Protein AF-A0A2W4IIS5-F1 (afdb_monomer)

Sequence (798 aa):
WYLTGQTTLTQVLDFQNNLNELTWKLAFPKRFKKGDSFLIKFKAKLVEASQLHYTNIACVTVPGEPGEECDPEDVTPLAEAPKLKIKKYVGRDLQETDQNDTSLQFSVGTTAFFTLEVGQASAPFKTFRIEDQIPSNLEYVDSTDLPNNAFTGVMHFIRGHLITPEYTIKPSLSTTGANPKITWEVVFTKGEFIPGDRFIVKFKAKVKAAGTNTVHLYYPVSGGEGHDEDSAAVTIPTGSTSTGGGGGWSGGGSAYCGDGKQNGAEFCDWGGQYVIPENGQLFKYESGNINTGYVGYTCTKSCTLVKEHQLPACFNTQNGSISIMKGEMLPFYWNIEGMLGARSTAEKIQYLKNSFFLSKMDNTCESKDLGKIDLRTMQCTFAVYGPGKGNSKVVSAFTTDCINVNGWSKPNGDFYPLIQSFVEQNKNGWFGGSVLHHQGGVHNVFDTLDNWSYPTLLPISSKLIIENFGTNSAKLRGKGTTNLSSISIQTFGEYKLSLENIKFRTCVESTDDKGKTTYKLSNETNGYDRVCEVDFTVTDPYIIQKSPYGIGNKTTTNLDIYQLKNGKQFMEEFFPGTIVSPNAYETPKNMKSLFTTFKNKYAKLAKPVKGALKKVPGKSIYLIADRSIDLQALLGNSSKSFTLIATDPKADIIIRGNLPTNAMIMTQGTISFDAQGACNGQASYGKAGQMVKGIFYAGEGFKSFNDQRNNDLFHTERCNYGNLHIKGVAIGDLSSVMNSRRSELYTWFNASSAIGTKKKADIIVNGASVLLEYNPSLWGNLPPGAEEFNKALEVYRK

Mean predicted aligned error: 19.54 Å

Foldseek 3Di:
DDWDDDPFDKDFPDWDCPPLDTDTDIDGPPDDDDPDDTDDDDDDDDDDQPDQKDKDKDWDDDPPDPDIDIDIDIDGDDDDWKDKEKAKAKDQDQPVPPDRALEDEDAAFGKIKMKMKIAQIPFWAQKKKKKWWADPQKAFDDFPPHDCELQHWDKDDDPPDPDDWDKDWDWDWDPPDPTIMIMIMIGIPGGTQGHPMMIMYMGMIGGRAKDKIKMKMWGDTVPDIDIYMYIGIYHYDDDDDDDDDDDDDDDDDDQWQAPQDDAAQALAHDRAKDAQDCQQHRGRPDNQQHDNVLHRWIQHRLRATHHPNAHAAQADLPLKFAEAEQQFKDKDKGFGCVSVFPDDPVVQLVVPLQAEDAADPVQFDDPSFFSHWHLQFKKWKKFKADAAASSPDGLFIDIDRFFPQVAFAALVGDGDDRSPCLVVRQVRGDQGLWPVSVVNFFDRLCPSRPDPPGSGGHSTMWTWMFGSAQAQQTWITTNYIGGIHGSNDQAWAKMKMWRAWIKTWGKHWDQDPVRDITIGTDPIDGRDGGHHMGMHTYHHQWEFEAAPVGRAAEILDDQQSYHDNNGHGLCCLQPNPRHHDNCHQDFPPCVVVLLVVLLVVQVVQWDDDDDQWTDHPPAQEIEGADQEAEPCVPPNLDPAEHEYRYDHLNHEYEYEAEAPHAYHYEHNHEYEYEQVQLFCHDPVPPRASGEYEYHEYHNAAYAYPPQDHNNDRRDDHNGQHGAYEYAAYYHGDCVRQSNRFAFTLIRLVVLPDPNSSNVSSVSNQRRHNYHYYHHPVCVVRPHPPCVSCCVVCVVSND

Solvent-accessible surface area (backbone atoms only — not comparable to full-atom values): 43559 Å² total; per-residue (Å²): 113,57,82,64,75,74,98,56,67,69,44,81,78,47,76,48,75,69,92,86,50,78,49,77,41,75,43,46,86,60,69,82,51,95,89,66,81,79,52,88,47,76,83,88,75,93,85,60,94,86,62,73,71,45,78,51,72,51,72,50,72,56,96,91,56,97,63,71,55,69,52,77,47,75,48,65,75,86,78,71,81,68,47,59,40,53,43,36,27,42,33,81,54,91,79,60,80,84,59,84,34,42,61,45,79,47,60,74,72,40,63,38,27,38,41,39,40,38,29,70,25,73,42,73,38,51,48,39,38,39,40,35,56,48,42,81,35,44,39,88,42,93,29,81,86,42,87,47,11,61,70,68,36,47,78,46,77,57,100,75,68,93,58,87,62,39,70,49,69,49,53,48,76,47,69,91,60,96,44,44,33,42,35,38,41,39,40,41,82,35,63,57,51,38,64,67,26,37,40,38,36,29,41,36,28,33,31,64,46,58,47,67,43,51,37,41,36,38,32,79,39,97,94,52,75,40,73,34,66,31,54,22,32,40,39,53,87,83,82,84,78,88,80,91,83,90,81,91,80,89,80,81,93,63,101,58,55,50,82,14,50,87,75,55,96,54,55,25,16,67,50,33,72,41,67,27,43,87,76,8,43,38,21,72,73,34,89,77,37,40,37,63,92,45,42,68,21,30,29,34,64,71,14,32,50,38,42,98,89,40,50,48,65,28,65,57,46,88,86,29,31,52,47,34,35,64,45,19,46,47,75,47,61,44,50,53,26,56,60,43,32,80,54,52,74,66,56,53,53,50,50,47,66,65,30,40,48,73,59,48,98,86,48,39,51,50,83,95,41,56,69,15,36,28,53,81,52,28,35,31,30,35,34,34,24,40,48,20,54,85,64,70,36,76,57,40,70,53,75,44,67,40,43,62,83,83,26,28,18,42,96,86,74,48,73,50,60,61,87,85,32,26,62,54,33,63,74,64,38,49,68,29,66,21,65,60,46,83,63,80,47,63,52,72,69,52,62,70,48,67,60,76,93,50,70,57,41,33,46,60,42,35,72,35,32,32,36,28,33,48,26,71,75,17,26,40,39,33,71,55,79,44,78,45,71,62,30,64,60,87,66,32,34,34,31,37,42,30,41,44,34,38,31,30,26,30,26,36,84,39,71,47,102,83,75,45,84,43,41,29,57,47,72,83,37,86,66,40,65,57,60,23,27,45,68,34,34,40,35,65,62,28,43,35,33,34,30,90,90,40,69,46,44,29,26,62,48,81,55,67,49,21,19,35,50,72,48,49,37,45,43,66,76,61,44,67,92,59,60,73,32,73,72,42,68,71,60,62,92,58,49,72,56,52,51,50,55,53,49,59,56,50,61,76,59,36,42,82,76,57,87,64,33,24,35,28,79,100,48,53,34,36,39,32,57,53,52,69,38,53,48,53,84,72,62,49,92,54,86,60,50,25,20,42,37,43,65,33,66,68,12,33,37,38,44,64,55,64,37,90,37,32,30,29,41,37,28,46,13,35,38,32,39,41,31,63,82,17,50,60,28,44,89,92,75,44,80,38,12,27,41,36,29,28,40,39,37,16,63,69,11,35,38,54,43,68,58,67,67,49,70,56,65,60,82,53,73,68,61,72,19,36,19,39,35,37,38,37,48,76,41,32,49,49,66,54,30,25,74,56,24,34,26,34,43,57,38,49,74,78,32,74,56,95,72,10,58,61,49,41,42,50,32,55,52,67,19,20,5,27,23,36,29,59,37,72,69,44,75,78,47,59,23,60,70,51,74,82,41,48,80,74,48,46,78,69,67,89

Nearest PDB structures (foldseek):
  7wwo-assembly1_A  TM=5.885E-01  e=6.258E-06  Thermus thermophilus HB8
  9deq-assembly1_A  TM=5.175E-01  e=1.399E-06  Homo sapiens
  8xen-assembly1_A  TM=4.832E-01  e=1.218E-05  Homo sapiens
  3frp-assembly1_G  TM=3.458E-01  e=1.796E-05  Naja kaouthia
  6avq-assembly1_A  TM=2.513E-01  e=1.287E-05  Homo sapiens

Structure (mmCIF, N/CA/C/O backbone):
data_AF-A0A2W4IIS5-F1
#
_entry.id   AF-A0A2W4IIS5-F1
#
loop_
_atom_site.group_PDB
_atom_site.id
_atom_site.type_symbol
_atom_site.label_atom_id
_atom_site.label_alt_id
_atom_site.label_comp_id
_atom_site.label_asym_id
_atom_site.label_entity_id
_atom_site.label_seq_id
_atom_site.pdbx_PDB_ins_code
_atom_site.Cartn_x
_atom_site.Cartn_y
_atom_site.Cartn_z
_atom_site.occupancy
_atom_site.B_iso_or_equiv
_atom_site.auth_seq_id
_atom_site.auth_comp_id
_atom_site.auth_asym_id
_atom_site.auth_atom_id
_atom_site.pdbx_PDB_model_num
ATOM 1 N N . TRP A 1 1 ? -4.524 6.169 -32.222 1.00 40.12 1 TRP A N 1
ATOM 2 C CA . TRP A 1 1 ? -5.432 6.156 -33.387 1.00 40.12 1 TRP A CA 1
ATOM 3 C C . TRP A 1 1 ? -5.848 4.714 -33.642 1.00 40.12 1 TRP A C 1
ATOM 5 O O . TRP A 1 1 ? -5.139 3.823 -33.193 1.00 40.12 1 TRP A O 1
ATOM 15 N N . TYR A 1 2 ? -6.977 4.479 -34.310 1.00 32.44 2 TYR A N 1
ATOM 16 C CA . TYR A 1 2 ? -7.392 3.139 -34.749 1.00 32.44 2 TYR A CA 1
ATOM 17 C C . TYR A 1 2 ? -7.889 3.227 -36.195 1.00 32.44 2 TYR A C 1
ATOM 19 O O . TYR A 1 2 ? -8.758 4.046 -36.494 1.00 32.44 2 TYR A O 1
ATOM 27 N N . LEU A 1 3 ? -7.356 2.382 -37.080 1.00 34.47 3 LEU A N 1
ATOM 28 C CA . LEU A 1 3 ? -7.945 2.145 -38.399 1.00 34.47 3 LEU A CA 1
ATOM 29 C C . LEU A 1 3 ? -9.190 1.274 -38.196 1.00 34.47 3 LEU A C 1
ATOM 31 O O . LEU A 1 3 ? -9.091 0.181 -37.644 1.00 34.47 3 LEU A O 1
ATOM 35 N N . THR A 1 4 ? -10.362 1.766 -38.597 1.00 36.75 4 THR A N 1
ATOM 36 C CA . THR A 1 4 ? -11.636 1.038 -38.473 1.00 36.75 4 THR A CA 1
ATOM 37 C C . THR A 1 4 ? -12.438 1.187 -39.760 1.00 36.75 4 THR A C 1
ATOM 39 O O . THR A 1 4 ? -12.596 2.299 -40.252 1.00 36.75 4 THR A O 1
ATOM 42 N N . GLY A 1 5 ? -12.923 0.061 -40.293 1.00 40.53 5 GLY A N 1
ATOM 43 C CA . GLY A 1 5 ? -13.538 -0.025 -41.621 1.00 40.53 5 GLY A CA 1
ATOM 44 C C . GLY A 1 5 ? -12.506 -0.280 -42.722 1.00 40.53 5 GLY A C 1
ATOM 45 O O . GLY A 1 5 ? -11.930 0.657 -43.263 1.00 40.53 5 GLY A O 1
ATOM 46 N N . GLN A 1 6 ? -12.270 -1.553 -43.056 1.00 44.41 6 GLN A N 1
ATOM 47 C CA . GLN A 1 6 ? -11.477 -1.957 -44.222 1.00 44.41 6 GLN A CA 1
ATOM 48 C C . GLN A 1 6 ? -12.122 -3.154 -44.923 1.00 44.41 6 GLN A C 1
ATOM 50 O O . GLN A 1 6 ? -12.271 -4.224 -44.337 1.00 44.41 6 GLN A O 1
ATOM 55 N N . THR A 1 7 ? -12.453 -2.975 -46.199 1.00 46.06 7 THR A N 1
ATOM 56 C CA . THR A 1 7 ? -12.771 -4.048 -47.157 1.00 46.06 7 THR A CA 1
ATOM 57 C C . THR A 1 7 ? -11.513 -4.572 -47.867 1.00 46.06 7 THR A C 1
ATOM 59 O O . THR A 1 7 ? -11.538 -5.646 -48.469 1.00 46.06 7 THR A O 1
ATOM 62 N N . THR A 1 8 ? -10.388 -3.854 -47.765 1.00 52.88 8 THR A N 1
ATOM 63 C CA . THR A 1 8 ? -9.091 -4.187 -48.369 1.00 52.88 8 THR A CA 1
ATOM 64 C C . THR A 1 8 ? -7.966 -4.189 -47.330 1.00 52.88 8 THR A C 1
ATOM 66 O O . THR A 1 8 ? -7.874 -3.314 -46.473 1.00 52.88 8 THR A O 1
ATOM 69 N N . LEU A 1 9 ? -7.076 -5.185 -47.420 1.00 59.78 9 LEU A N 1
ATOM 70 C CA . LEU A 1 9 ? -5.855 -5.277 -46.608 1.00 59.78 9 LEU A CA 1
ATOM 71 C C . LEU A 1 9 ? -4.972 -4.041 -46.837 1.00 59.78 9 LEU A C 1
ATOM 73 O O . LEU A 1 9 ? -4.338 -3.937 -47.888 1.00 59.78 9 LEU A O 1
ATOM 77 N N . THR A 1 10 ? -4.902 -3.150 -45.848 1.00 65.25 10 THR A N 1
ATOM 78 C CA . THR A 1 10 ? -3.981 -2.003 -45.833 1.00 65.25 10 THR A CA 1
ATOM 79 C C . THR A 1 10 ? -2.782 -2.300 -44.936 1.00 65.25 10 THR A C 1
ATOM 81 O O . THR A 1 10 ? -2.924 -2.897 -43.870 1.00 65.25 10 THR A O 1
ATOM 84 N N . GLN A 1 11 ? -1.596 -1.859 -45.345 1.00 70.38 11 GLN A N 1
ATOM 85 C CA . GLN A 1 11 ? -0.372 -1.922 -44.549 1.00 70.38 11 GLN A CA 1
ATOM 86 C C . GLN A 1 11 ? 0.134 -0.506 -44.271 1.00 70.38 11 GLN A C 1
ATOM 88 O O . GLN A 1 11 ? 0.274 0.297 -45.190 1.00 70.38 11 GLN A O 1
ATOM 93 N N . VAL A 1 12 ? 0.435 -0.204 -43.008 1.00 73.25 12 VAL A N 1
ATOM 94 C CA . VAL A 1 12 ? 1.180 1.008 -42.642 1.00 73.25 12 VAL A CA 1
ATOM 95 C C . VAL A 1 12 ? 2.664 0.703 -42.843 1.00 73.25 12 VAL A C 1
ATOM 97 O O . VAL A 1 12 ? 3.189 -0.210 -42.209 1.00 73.25 12 VAL A O 1
ATOM 100 N N . LEU A 1 13 ? 3.315 1.421 -43.759 1.00 74.38 13 LEU A N 1
ATOM 101 C CA . LEU A 1 13 ? 4.741 1.273 -44.065 1.00 74.38 13 LEU A CA 1
ATOM 102 C C . LEU A 1 13 ? 5.621 2.130 -43.153 1.00 74.38 13 LEU A C 1
ATOM 104 O O . LEU A 1 13 ? 6.707 1.698 -42.778 1.00 74.38 13 LEU A O 1
ATOM 108 N N . ASP A 1 14 ? 5.164 3.341 -42.840 1.00 74.06 14 ASP A N 1
ATOM 109 C CA . ASP A 1 14 ? 5.846 4.294 -41.965 1.00 74.06 14 ASP A CA 1
ATOM 110 C C . ASP A 1 14 ? 4.818 5.214 -41.285 1.00 74.06 14 ASP A C 1
ATOM 112 O O . ASP A 1 14 ? 3.720 5.431 -41.810 1.00 74.06 14 ASP A O 1
ATOM 116 N N . PHE A 1 15 ? 5.176 5.745 -40.119 1.00 75.38 15 PHE A N 1
ATOM 117 C CA . PHE A 1 15 ? 4.402 6.751 -39.397 1.00 75.38 15 PHE A CA 1
ATOM 118 C C . PHE A 1 15 ? 5.350 7.708 -38.677 1.00 75.38 15 PHE A C 1
ATOM 120 O O . PHE A 1 15 ? 6.118 7.291 -37.807 1.00 75.38 15 PHE A O 1
ATOM 127 N N . GLN A 1 16 ? 5.249 8.991 -39.012 1.00 74.81 16 GLN A N 1
ATOM 128 C CA . GLN A 1 16 ? 6.060 10.059 -38.439 1.00 74.81 16 GLN A CA 1
ATOM 129 C C . GLN A 1 16 ? 5.169 10.988 -37.609 1.00 74.81 16 GLN A C 1
ATOM 131 O O . GLN A 1 16 ? 4.013 11.237 -37.950 1.00 74.81 16 GLN A O 1
ATOM 136 N N . ASN A 1 17 ? 5.697 11.457 -36.480 1.00 74.69 17 ASN A N 1
ATOM 137 C CA . ASN A 1 17 ? 5.006 12.352 -35.558 1.00 74.69 17 ASN A CA 1
ATOM 138 C C . ASN A 1 17 ? 5.979 13.448 -35.129 1.00 74.69 17 ASN A C 1
ATOM 140 O O . ASN A 1 17 ? 6.853 13.212 -34.292 1.00 74.69 17 ASN A O 1
ATOM 144 N N . ASN A 1 18 ? 5.792 14.635 -35.696 1.00 64.25 18 ASN A N 1
ATOM 145 C CA . ASN A 1 18 ? 6.651 15.798 -35.511 1.00 64.25 18 ASN A CA 1
ATOM 146 C C . ASN A 1 18 ? 5.973 16.870 -34.638 1.00 64.25 18 ASN A C 1
ATOM 148 O O . ASN A 1 18 ? 6.125 18.058 -34.903 1.00 64.25 18 ASN A O 1
ATOM 152 N N . LEU A 1 19 ? 5.222 16.452 -33.604 1.00 55.53 19 LEU A N 1
ATOM 153 C CA . LEU A 1 19 ? 4.435 17.269 -32.651 1.00 55.53 19 LEU A CA 1
ATOM 154 C C . LEU A 1 19 ? 3.278 18.079 -33.266 1.00 55.53 19 LEU A C 1
ATOM 156 O O . LEU A 1 19 ? 2.166 18.013 -32.749 1.00 55.53 19 LEU A O 1
ATOM 160 N N . ASN A 1 20 ? 3.538 18.792 -34.362 1.00 62.25 20 ASN A N 1
ATOM 161 C CA . ASN A 1 20 ? 2.592 19.628 -35.100 1.00 62.25 20 ASN A CA 1
ATOM 162 C C . ASN A 1 20 ? 2.124 18.971 -36.415 1.00 62.25 20 ASN A C 1
ATOM 164 O O . ASN A 1 20 ? 1.151 19.421 -37.006 1.00 62.25 20 ASN A O 1
ATOM 168 N N . GLU A 1 21 ? 2.806 17.915 -36.871 1.00 73.75 21 GLU A N 1
ATOM 169 C CA . GLU A 1 21 ? 2.504 17.191 -38.112 1.00 73.75 21 GLU A CA 1
ATOM 170 C C . GLU A 1 21 ? 2.488 15.675 -37.856 1.00 73.75 21 GLU A C 1
ATOM 172 O O . GLU A 1 21 ? 3.334 15.148 -37.123 1.00 73.75 21 GLU A O 1
ATOM 177 N N . LEU A 1 22 ? 1.527 14.976 -38.467 1.00 77.50 22 LEU A N 1
ATOM 178 C CA . LEU A 1 22 ? 1.389 13.520 -38.432 1.00 77.50 22 LEU A CA 1
ATOM 179 C C . LEU A 1 22 ? 1.373 12.974 -39.864 1.00 77.50 22 LEU A C 1
ATOM 181 O O . LEU A 1 22 ? 0.419 13.205 -40.603 1.00 77.50 22 LEU A O 1
ATOM 185 N N . THR A 1 23 ? 2.395 12.208 -40.236 1.00 79.50 23 THR A N 1
ATOM 186 C CA . THR A 1 23 ? 2.572 11.708 -41.606 1.00 79.50 23 THR A CA 1
ATOM 187 C C . THR A 1 23 ? 2.396 10.188 -41.631 1.00 79.50 23 THR A C 1
ATOM 189 O O . THR A 1 23 ? 3.107 9.463 -40.931 1.00 79.50 23 THR A O 1
ATOM 192 N N . TRP A 1 24 ? 1.474 9.670 -42.450 1.00 80.00 24 TRP A N 1
ATOM 193 C CA . TRP A 1 24 ? 1.266 8.227 -42.643 1.00 80.00 24 TRP A CA 1
ATOM 194 C C . TRP A 1 24 ? 1.700 7.795 -44.041 1.00 80.00 24 TRP A C 1
ATOM 196 O O . TRP A 1 24 ? 1.183 8.292 -45.037 1.00 80.00 24 TRP A O 1
ATOM 206 N N . LYS A 1 25 ? 2.573 6.788 -44.129 1.00 82.75 25 LYS A N 1
ATOM 207 C CA . LYS A 1 25 ? 2.899 6.131 -45.399 1.00 82.75 25 LYS A CA 1
ATOM 208 C C . LYS A 1 25 ? 2.164 4.802 -45.483 1.00 82.75 25 LYS A C 1
ATOM 210 O O . LYS A 1 25 ? 2.445 3.889 -44.708 1.00 82.75 25 LYS A O 1
ATOM 215 N N . LEU A 1 26 ? 1.227 4.686 -46.419 1.00 79.56 26 LEU A N 1
ATOM 216 C CA . LEU A 1 26 ? 0.367 3.512 -46.570 1.00 79.56 26 LEU A CA 1
ATOM 217 C C . LEU A 1 26 ? 0.708 2.718 -47.836 1.00 79.56 26 LEU A C 1
ATOM 219 O O . LEU A 1 26 ? 1.145 3.271 -48.842 1.00 79.56 26 LEU A O 1
ATOM 223 N N . ALA A 1 27 ? 0.471 1.410 -47.786 1.00 78.81 27 ALA A N 1
ATOM 224 C CA . ALA A 1 27 ? 0.453 0.526 -48.940 1.00 78.81 27 ALA A CA 1
ATOM 225 C C . ALA A 1 27 ? -0.847 -0.276 -48.979 1.00 78.81 27 ALA A C 1
ATOM 227 O O . ALA A 1 27 ? -1.359 -0.721 -47.950 1.00 78.81 27 ALA A O 1
ATOM 228 N N . PHE A 1 28 ? -1.323 -0.538 -50.195 1.00 78.06 28 PHE A N 1
ATOM 229 C CA . PHE A 1 28 ? -2.549 -1.289 -50.456 1.00 78.06 28 PHE A CA 1
ATOM 230 C C . PHE A 1 28 ? -2.233 -2.527 -51.321 1.00 78.06 28 PHE A C 1
ATOM 232 O O . PHE A 1 28 ? -2.460 -2.501 -52.532 1.00 78.06 28 PHE A O 1
ATOM 239 N N . PRO A 1 29 ? -1.679 -3.618 -50.739 1.00 66.69 29 PRO A N 1
ATOM 240 C CA . PRO A 1 29 ? -1.268 -4.819 -51.481 1.00 66.69 29 PRO A CA 1
ATOM 241 C C . PRO A 1 29 ? -2.352 -5.417 -52.387 1.00 66.69 29 PRO A C 1
ATOM 243 O O . PRO A 1 29 ? -2.056 -5.923 -53.469 1.00 66.69 29 PRO A O 1
ATOM 246 N N . LYS A 1 30 ? -3.622 -5.334 -51.972 1.00 64.44 30 LYS A N 1
ATOM 247 C CA . LYS A 1 30 ? -4.780 -5.599 -52.833 1.00 64.44 30 LYS A CA 1
ATOM 248 C C . LYS A 1 30 ? -5.290 -4.262 -53.379 1.00 64.44 30 LYS A C 1
ATOM 250 O O . LYS A 1 30 ? -6.182 -3.689 -52.768 1.00 64.44 30 LYS A O 1
ATOM 255 N N . ARG A 1 31 ? -4.670 -3.795 -54.478 1.00 63.78 31 ARG A N 1
ATOM 256 C CA . ARG A 1 31 ? -4.918 -2.532 -55.220 1.00 63.78 31 ARG A CA 1
ATOM 257 C C . ARG A 1 31 ? -6.156 -1.743 -54.762 1.00 63.78 31 ARG A C 1
ATOM 259 O O . ARG A 1 31 ? -7.275 -2.183 -55.017 1.00 63.78 31 ARG A O 1
ATOM 266 N N . PHE A 1 32 ? -5.928 -0.556 -54.203 1.00 67.62 32 PHE A N 1
ATOM 267 C CA . PHE A 1 32 ? -6.968 0.443 -53.943 1.00 67.62 32 PHE A CA 1
ATOM 268 C C . PHE A 1 32 ? -7.587 0.902 -55.276 1.00 67.62 32 PHE A C 1
ATOM 270 O O . PHE A 1 32 ? -6.854 1.239 -56.209 1.00 67.62 32 PHE A O 1
ATOM 277 N N . LYS A 1 33 ? -8.913 0.835 -55.411 1.00 68.56 33 LYS A N 1
ATOM 278 C CA . LYS A 1 33 ? -9.642 1.130 -56.654 1.00 68.56 33 LYS A CA 1
ATOM 279 C C . LYS A 1 33 ? -10.317 2.497 -56.597 1.00 68.56 33 LYS A C 1
ATOM 281 O O . LYS A 1 33 ? -10.606 3.030 -55.532 1.00 68.56 33 LYS A O 1
ATOM 286 N N . LYS A 1 34 ? -10.649 3.042 -57.771 1.00 62.66 34 LYS A N 1
ATOM 287 C CA . LYS A 1 34 ? -11.482 4.245 -57.883 1.00 62.66 34 LYS A CA 1
ATOM 288 C C . LYS A 1 34 ? -12.842 4.000 -57.215 1.00 62.66 34 LYS A C 1
ATOM 290 O O . LYS A 1 34 ? -13.576 3.116 -57.650 1.00 62.66 34 LYS A O 1
ATOM 295 N N . GLY A 1 35 ? -13.158 4.795 -56.193 1.00 60.06 35 GLY A N 1
ATOM 296 C CA . GLY A 1 35 ? -14.368 4.663 -55.375 1.00 60.06 35 GLY A CA 1
ATOM 297 C C . GLY A 1 35 ? -14.172 3.919 -54.048 1.00 60.06 35 GLY A C 1
ATOM 298 O O . GLY A 1 35 ? -15.076 3.959 -53.217 1.00 60.06 35 GLY A O 1
ATOM 299 N N . ASP A 1 36 ? -13.013 3.293 -53.811 1.00 65.06 36 ASP A N 1
ATOM 300 C CA . ASP A 1 36 ? -12.654 2.822 -52.471 1.00 65.06 36 ASP A CA 1
ATOM 301 C C . ASP A 1 36 ? -12.340 4.030 -51.567 1.00 65.06 36 ASP A C 1
ATOM 303 O O . ASP A 1 36 ? -11.813 5.048 -52.019 1.00 65.06 36 ASP A O 1
ATOM 307 N N . SER A 1 37 ? -12.631 3.909 -50.271 1.00 66.38 37 SER A N 1
ATOM 308 C CA . SER A 1 37 ? -12.287 4.901 -49.248 1.00 66.38 37 SER A CA 1
ATOM 309 C C . SER A 1 37 ? -11.568 4.238 -48.071 1.00 66.38 37 SER A C 1
ATOM 311 O O . SER A 1 37 ? -11.750 3.051 -47.791 1.00 66.38 37 SER A O 1
ATOM 313 N N . PHE A 1 38 ? -10.721 4.999 -47.376 1.00 66.25 38 PHE A N 1
ATOM 314 C CA . PHE A 1 38 ? -10.098 4.586 -46.118 1.00 66.25 38 PHE A CA 1
ATOM 315 C C . PHE A 1 38 ? -10.259 5.699 -45.080 1.00 66.25 38 PHE A C 1
ATOM 317 O O . PHE A 1 38 ? -10.360 6.871 -45.430 1.00 66.25 38 PHE A O 1
ATOM 324 N N . LEU A 1 39 ? -10.297 5.333 -43.796 1.00 66.19 39 LEU A N 1
ATOM 325 C CA . LEU A 1 39 ? -10.600 6.266 -42.711 1.00 66.19 39 LEU A CA 1
ATOM 326 C C . LEU A 1 39 ? -9.538 6.209 -41.609 1.00 66.19 39 LEU A C 1
ATOM 328 O O . LEU A 1 39 ? -9.364 5.182 -40.946 1.00 66.19 39 LEU A O 1
ATOM 332 N N . ILE A 1 40 ? -8.861 7.335 -41.378 1.00 67.44 40 ILE A N 1
ATOM 333 C CA . ILE A 1 40 ? -7.927 7.524 -40.262 1.00 67.44 40 ILE A CA 1
ATOM 334 C C . ILE A 1 40 ? -8.656 8.261 -39.135 1.00 67.44 40 ILE A C 1
ATOM 336 O O . ILE A 1 40 ? -9.170 9.356 -39.329 1.00 67.44 40 ILE A O 1
ATOM 340 N N . LYS A 1 41 ? -8.685 7.674 -37.930 1.00 64.88 41 LYS A N 1
ATOM 341 C CA . LYS A 1 41 ? -9.219 8.320 -36.718 1.00 64.88 41 LYS A CA 1
ATOM 342 C C . LYS A 1 41 ? -8.117 8.536 -35.687 1.00 64.88 41 LYS A C 1
ATOM 344 O O . LYS A 1 41 ? -7.657 7.578 -35.051 1.00 64.88 41 LYS A O 1
ATOM 349 N N . PHE A 1 42 ? -7.730 9.790 -35.476 1.00 64.19 42 PHE A N 1
ATOM 350 C CA . PHE A 1 42 ? -6.848 10.209 -34.386 1.00 64.19 42 PHE A CA 1
ATOM 351 C C . PHE A 1 42 ? -7.601 11.063 -33.353 1.00 64.19 42 PHE A C 1
ATOM 353 O O . PHE A 1 42 ? -8.770 11.392 -33.531 1.00 64.19 42 PHE A O 1
ATOM 360 N N . LYS A 1 43 ? -6.954 11.335 -32.217 1.00 62.78 43 LYS A N 1
ATOM 361 C CA . LYS A 1 43 ? -7.454 12.241 -31.177 1.00 62.78 43 LYS A CA 1
ATOM 362 C C . LYS A 1 43 ? -6.355 13.253 -30.890 1.00 62.78 43 LYS A C 1
ATOM 364 O O . LYS A 1 43 ? -5.267 12.840 -30.496 1.00 62.78 43 LYS A O 1
ATOM 369 N N . ALA A 1 44 ? -6.654 14.532 -31.070 1.00 62.88 44 ALA A N 1
ATOM 370 C CA . ALA A 1 44 ? -5.845 15.639 -30.577 1.00 62.88 44 ALA A CA 1
ATOM 371 C C . ALA A 1 44 ? -6.471 16.199 -29.288 1.00 62.88 44 ALA A C 1
ATOM 373 O O . ALA A 1 44 ? -7.646 15.955 -29.001 1.00 62.88 44 ALA A O 1
ATOM 374 N N . LYS A 1 45 ? -5.685 16.934 -28.500 1.00 61.94 45 LYS A N 1
ATOM 375 C CA . LYS A 1 45 ? -6.167 17.709 -27.351 1.00 61.94 45 LYS A CA 1
ATOM 376 C C . LYS A 1 45 ? -5.838 19.174 -27.621 1.00 61.94 45 LYS A C 1
ATOM 378 O O . LYS A 1 45 ? -4.697 19.463 -27.963 1.00 61.94 45 LYS A O 1
ATOM 383 N N . LEU A 1 46 ? -6.801 20.072 -27.428 1.00 58.38 46 LEU A N 1
ATOM 384 C CA . LEU A 1 46 ? -6.537 21.511 -27.439 1.00 58.38 46 LEU A CA 1
ATOM 385 C C . LEU A 1 46 ? -5.603 21.860 -26.268 1.00 58.38 46 LEU A C 1
ATOM 387 O O . LEU A 1 46 ? -5.815 21.399 -25.139 1.00 58.38 46 LEU A O 1
ATOM 391 N N . VAL A 1 47 ? -4.549 22.622 -26.554 1.00 56.16 47 VAL A N 1
ATOM 392 C CA . VAL A 1 47 ? -3.489 22.966 -25.589 1.00 56.16 47 VAL A CA 1
ATOM 393 C C . VAL A 1 47 ? -3.432 24.455 -25.246 1.00 56.16 47 VAL A C 1
ATOM 395 O O . VAL A 1 47 ? -2.836 24.792 -24.228 1.00 56.16 47 VAL A O 1
ATOM 398 N N . GLU A 1 48 ? -4.089 25.325 -26.020 1.00 55.00 48 GLU A N 1
ATOM 399 C CA . GLU A 1 48 ? -4.030 26.781 -25.853 1.00 55.00 48 GLU A CA 1
ATOM 400 C C . GLU A 1 48 ? -5.436 27.405 -25.740 1.00 55.00 48 GLU A C 1
ATOM 402 O O . GLU A 1 48 ? -6.116 27.686 -26.727 1.00 55.00 48 GLU A O 1
ATOM 407 N N . ALA A 1 49 ? -5.908 27.629 -24.512 1.00 46.81 49 ALA A N 1
ATOM 408 C CA . ALA A 1 49 ? -7.278 28.096 -24.261 1.00 46.81 49 ALA A CA 1
ATOM 409 C C . ALA A 1 49 ? -7.601 29.501 -24.825 1.00 46.81 49 ALA A C 1
ATOM 411 O O . ALA A 1 49 ? -8.772 29.858 -24.913 1.00 46.81 49 ALA A O 1
ATOM 412 N N . SER A 1 50 ? -6.589 30.286 -25.210 1.00 44.50 50 SER A N 1
ATOM 413 C CA . SER A 1 50 ? -6.712 31.623 -25.809 1.00 44.50 50 SER A CA 1
ATOM 414 C C . SER A 1 50 ? -7.123 31.626 -27.287 1.00 44.50 50 SER A C 1
ATOM 416 O O . SER A 1 50 ? -7.558 32.663 -27.788 1.00 44.50 50 SER A O 1
ATOM 418 N N . GLN A 1 51 ? -6.980 30.507 -28.003 1.00 48.56 51 GLN A N 1
ATOM 419 C CA . GLN A 1 51 ? -7.201 30.457 -29.448 1.00 48.56 51 GLN A CA 1
ATOM 420 C C . GLN A 1 51 ? -8.656 30.081 -29.793 1.00 48.56 51 GLN A C 1
ATOM 422 O O . GLN A 1 51 ? -9.140 29.014 -29.420 1.00 48.56 51 GLN A O 1
ATOM 427 N N . LEU A 1 52 ? -9.351 30.963 -30.525 1.00 47.88 52 LEU A N 1
ATOM 428 C CA . LEU A 1 52 ? -10.779 30.813 -30.866 1.00 47.88 52 LEU A CA 1
ATOM 429 C C . LEU A 1 52 ? -11.052 29.842 -32.029 1.00 47.88 52 LEU A C 1
ATOM 431 O O . LEU A 1 52 ? -12.119 29.232 -32.071 1.00 47.88 52 LEU A O 1
ATOM 435 N N . HIS A 1 53 ? -10.098 29.683 -32.951 1.00 55.53 53 HIS A N 1
ATOM 436 C CA . HIS A 1 53 ? -10.218 28.819 -34.129 1.00 55.53 53 HIS A CA 1
ATOM 437 C C . HIS A 1 53 ? -8.957 27.979 -34.318 1.00 55.53 53 HIS A C 1
ATOM 439 O O . HIS A 1 53 ? -7.842 28.502 -34.258 1.00 55.53 53 HIS A O 1
ATOM 445 N N . TYR A 1 54 ? -9.145 26.686 -34.575 1.00 64.88 54 TYR A N 1
ATOM 446 C CA . TYR A 1 54 ? -8.076 25.726 -34.817 1.00 64.88 54 TYR A CA 1
ATOM 447 C C . TYR A 1 54 ? -8.267 25.060 -36.178 1.00 64.88 54 TYR A C 1
ATOM 449 O O . TYR A 1 54 ? -9.118 24.185 -36.316 1.00 64.88 54 TYR A O 1
ATOM 457 N N . THR A 1 55 ? -7.450 25.421 -37.162 1.00 70.75 55 THR A N 1
ATOM 458 C CA . THR A 1 55 ? -7.446 24.748 -38.465 1.00 70.75 55 THR A CA 1
ATOM 459 C C . THR A 1 55 ? -6.634 23.458 -38.380 1.00 70.75 55 THR A C 1
ATOM 461 O O . THR A 1 55 ? -5.457 23.485 -38.017 1.00 70.75 55 THR A O 1
ATOM 464 N N . ASN A 1 56 ? -7.237 22.323 -38.733 1.00 75.31 56 ASN A N 1
ATOM 465 C CA . ASN A 1 56 ? -6.526 21.063 -38.931 1.00 75.31 56 ASN A CA 1
ATOM 466 C C . ASN A 1 56 ? -6.560 20.699 -40.418 1.00 75.31 56 ASN A C 1
ATOM 468 O O . ASN A 1 56 ? -7.618 20.376 -40.955 1.00 75.31 56 ASN A O 1
ATOM 472 N N . ILE A 1 57 ? -5.394 20.678 -41.060 1.00 77.88 57 ILE A N 1
ATOM 473 C CA . ILE A 1 57 ? -5.264 20.355 -42.484 1.00 77.88 57 ILE A CA 1
ATOM 474 C C . ILE A 1 57 ? -4.913 18.874 -42.641 1.00 77.88 57 ILE A C 1
ATOM 476 O O . ILE A 1 57 ? -4.001 18.375 -41.979 1.00 77.88 57 ILE A O 1
ATOM 480 N N . ALA A 1 58 ? -5.632 18.168 -43.512 1.00 79.38 58 ALA A N 1
ATOM 481 C CA . ALA A 1 58 ? -5.291 16.814 -43.935 1.00 79.38 58 ALA A CA 1
ATOM 482 C C . ALA A 1 58 ? -4.865 16.832 -45.406 1.00 79.38 58 ALA A C 1
ATOM 484 O O . ALA A 1 58 ? -5.622 17.293 -46.254 1.00 79.38 58 ALA A O 1
ATOM 485 N N . CYS A 1 59 ? -3.674 16.316 -45.710 1.00 79.75 59 CYS A N 1
ATOM 486 C CA . CYS A 1 59 ? -3.137 16.279 -47.070 1.00 79.75 59 CYS A CA 1
ATOM 487 C C . CYS A 1 59 ? -2.848 14.847 -47.536 1.00 79.75 59 CYS A C 1
ATOM 489 O O . CYS A 1 59 ? -2.525 13.964 -46.734 1.00 79.75 59 CYS A O 1
ATOM 491 N N . VAL A 1 60 ? -2.956 14.616 -48.845 1.00 80.50 60 VAL A N 1
ATOM 492 C CA . VAL A 1 60 ? -2.653 13.343 -49.506 1.00 80.50 60 VAL A CA 1
ATOM 493 C C . VAL A 1 60 ? -1.699 13.582 -50.675 1.00 80.50 60 VAL A C 1
ATOM 495 O O . VAL A 1 60 ? -1.963 14.384 -51.569 1.00 80.50 60 VAL A O 1
ATOM 498 N N . THR A 1 61 ? -0.603 12.822 -50.700 1.00 80.94 61 THR A N 1
ATOM 499 C CA . THR A 1 61 ? 0.342 12.767 -51.824 1.00 80.94 61 THR A CA 1
ATOM 500 C C . THR A 1 61 ? 0.346 11.361 -52.419 1.00 80.94 61 THR A C 1
ATOM 502 O O . THR A 1 61 ? 0.615 10.384 -51.712 1.00 80.94 61 THR A O 1
ATOM 505 N N . VAL A 1 62 ? 0.094 11.235 -53.724 1.00 76.31 62 VAL A N 1
ATOM 506 C CA . VAL A 1 62 ? 0.155 9.951 -54.442 1.00 76.31 62 VAL A CA 1
ATOM 507 C C . VAL A 1 62 ? 1.511 9.827 -55.153 1.00 76.31 62 VAL A C 1
ATOM 509 O O . VAL A 1 62 ? 1.827 10.653 -56.009 1.00 76.31 62 VAL A O 1
ATOM 512 N N . PRO A 1 63 ? 2.349 8.814 -54.844 1.00 70.69 63 PRO A N 1
ATOM 513 C CA . PRO A 1 63 ? 3.662 8.677 -55.473 1.00 70.69 63 PRO A CA 1
ATOM 514 C C . PRO A 1 63 ? 3.572 8.506 -56.996 1.00 70.69 63 PRO A C 1
ATOM 516 O O . PRO A 1 63 ? 3.148 7.460 -57.484 1.00 70.69 63 PRO A O 1
ATOM 519 N N . GLY A 1 64 ? 4.034 9.517 -57.734 1.00 67.25 64 GLY A N 1
ATOM 520 C CA . GLY A 1 64 ? 4.043 9.539 -59.200 1.00 67.25 64 GLY A CA 1
ATOM 521 C C . GLY A 1 64 ? 3.037 10.503 -59.833 1.00 67.25 64 GLY A C 1
ATOM 522 O O . GLY A 1 64 ? 3.125 10.721 -61.039 1.00 67.25 64 GLY A O 1
ATOM 523 N N . GLU A 1 65 ? 2.142 11.114 -59.052 1.00 69.19 65 GLU A N 1
ATOM 524 C CA . GLU A 1 65 ? 1.261 12.187 -59.528 1.00 69.19 65 GLU A CA 1
ATOM 525 C C . GLU A 1 65 ? 1.800 13.571 -59.107 1.00 69.19 65 GLU A C 1
ATOM 527 O O . GLU A 1 65 ? 2.390 13.703 -58.030 1.00 69.19 65 GLU A O 1
ATOM 532 N N . PRO A 1 66 ? 1.672 14.609 -59.957 1.00 52.75 66 PRO A N 1
ATOM 533 C CA . PRO A 1 66 ? 2.188 15.940 -59.663 1.00 52.75 66 PRO A CA 1
ATOM 534 C C . PRO A 1 66 ? 1.198 16.746 -58.812 1.00 52.75 66 PRO A C 1
ATOM 536 O O . PRO A 1 66 ? 0.325 17.426 -59.344 1.00 52.75 66 PRO A O 1
ATOM 539 N N . GLY A 1 67 ? 1.368 16.712 -57.492 1.00 62.09 67 GLY A N 1
ATOM 540 C CA . GLY A 1 67 ? 0.627 17.575 -56.574 1.00 62.09 67 GLY A CA 1
ATOM 541 C C . GLY A 1 67 ? 0.480 17.000 -55.170 1.00 62.09 67 GLY A C 1
ATOM 542 O O . GLY A 1 67 ? 0.777 15.833 -54.912 1.00 62.09 67 GLY A O 1
ATOM 543 N N . GLU A 1 68 ? -0.001 17.849 -54.273 1.00 76.25 68 GLU A N 1
ATOM 544 C CA . GLU A 1 68 ? -0.507 17.488 -52.955 1.00 76.25 68 GLU A CA 1
ATOM 545 C C . GLU A 1 68 ? -1.939 18.024 -52.874 1.00 76.25 68 GLU A C 1
ATOM 547 O O . GLU A 1 68 ? -2.171 19.204 -53.144 1.00 76.25 68 GLU A O 1
ATOM 552 N N . GLU A 1 69 ? -2.902 17.160 -52.556 1.00 74.44 69 GLU A N 1
ATOM 553 C CA . GLU A 1 69 ? -4.289 17.570 -52.328 1.00 74.44 69 GLU A CA 1
ATOM 554 C C . GLU A 1 69 ? -4.505 17.718 -50.821 1.00 74.44 69 GLU A C 1
ATOM 556 O O . GLU A 1 69 ? -4.345 16.750 -50.077 1.00 74.44 69 GLU A O 1
ATOM 561 N N . CYS A 1 70 ? -4.839 18.930 -50.373 1.00 76.62 70 CYS A N 1
ATOM 562 C CA . CYS A 1 70 ? -5.059 19.270 -48.968 1.00 76.62 70 CYS A CA 1
ATOM 563 C C . CYS A 1 70 ? -6.490 19.755 -48.735 1.00 76.62 70 CYS A C 1
ATOM 565 O O . CYS A 1 70 ? -6.982 20.600 -49.482 1.00 76.62 70 CYS A O 1
ATOM 567 N N . ASP A 1 71 ? -7.101 19.286 -47.649 1.00 70.12 71 ASP A N 1
ATOM 568 C CA . ASP A 1 71 ? -8.424 19.695 -47.180 1.00 70.12 71 ASP A CA 1
ATOM 569 C C . ASP A 1 71 ? -8.304 20.298 -45.759 1.00 70.12 71 ASP A C 1
ATOM 571 O O . ASP A 1 71 ? -7.885 19.594 -44.827 1.00 70.12 71 ASP A O 1
ATOM 575 N N . PRO A 1 72 ? -8.552 21.612 -45.579 1.00 65.19 72 PRO A N 1
ATOM 576 C CA . PRO A 1 72 ? -8.507 22.281 -44.283 1.00 65.19 72 PRO A CA 1
ATOM 577 C C . PRO A 1 72 ? -9.882 22.280 -43.596 1.00 65.19 72 PRO A C 1
ATOM 579 O O . PRO A 1 72 ? -10.816 22.911 -44.083 1.00 65.19 72 PRO A O 1
ATOM 582 N N . GLU A 1 73 ? -9.984 21.664 -42.415 1.00 57.25 73 GLU A N 1
ATOM 583 C CA . GLU A 1 73 ? -11.203 21.700 -41.592 1.00 57.25 73 GLU A CA 1
ATOM 584 C C . GLU A 1 73 ? -10.975 22.551 -40.328 1.00 57.25 73 GLU A C 1
ATOM 586 O O . GLU A 1 73 ? -10.033 22.315 -39.559 1.00 57.25 73 GLU A O 1
ATOM 591 N N . ASP A 1 74 ? -11.849 23.533 -40.092 1.00 50.81 74 ASP A N 1
ATOM 592 C CA . ASP A 1 74 ? -11.784 24.424 -38.928 1.00 50.81 74 ASP A CA 1
ATOM 593 C C . ASP A 1 74 ? -12.565 23.871 -37.727 1.00 50.81 74 ASP A C 1
ATOM 595 O O . ASP A 1 74 ? -13.793 23.761 -37.724 1.00 50.81 74 ASP A O 1
ATOM 599 N N . VAL A 1 75 ? -11.852 23.602 -36.634 1.00 50.72 75 VAL A N 1
ATOM 600 C CA . VAL A 1 75 ? -12.440 23.199 -35.356 1.00 50.72 75 VAL A CA 1
ATOM 601 C C . VAL A 1 75 ? -12.728 24.440 -34.513 1.00 50.72 75 VAL A C 1
ATOM 603 O O . VAL A 1 75 ? -11.824 25.064 -33.951 1.00 50.72 75 VAL A O 1
ATOM 606 N N . THR A 1 76 ? -14.013 24.769 -34.376 1.00 45.97 76 THR A N 1
ATOM 607 C CA . THR A 1 76 ? -14.499 25.769 -33.413 1.00 45.97 76 THR A CA 1
ATOM 608 C C . THR A 1 76 ? -14.927 25.061 -32.117 1.00 45.97 76 THR A C 1
ATOM 610 O O . THR A 1 76 ? -15.792 24.182 -32.174 1.00 45.97 76 THR A O 1
ATOM 613 N N . PRO A 1 77 ? -14.348 25.384 -30.944 1.00 44.88 77 PRO A N 1
ATOM 614 C CA . PRO A 1 77 ? -14.730 24.751 -29.681 1.00 44.88 77 PRO A CA 1
ATOM 615 C C . PRO A 1 77 ? -16.196 25.024 -29.307 1.00 44.88 77 PRO A C 1
ATOM 617 O O . PRO A 1 77 ? -16.658 26.161 -29.393 1.00 44.88 77 PRO A O 1
ATOM 620 N N . LEU A 1 78 ? -16.920 24.012 -28.808 1.00 40.12 78 LEU A N 1
ATOM 621 C CA . LEU A 1 78 ? -18.208 24.252 -28.147 1.00 40.12 78 LEU A CA 1
ATOM 622 C C . LEU A 1 78 ? -17.957 24.992 -26.826 1.00 40.12 78 LEU A C 1
ATOM 624 O O . LEU A 1 78 ? -17.443 24.413 -25.868 1.00 40.12 78 LEU A O 1
ATOM 628 N N . ALA A 1 79 ? -18.337 26.266 -26.776 1.00 44.62 79 ALA A N 1
ATOM 629 C CA . ALA A 1 79 ? -18.270 27.064 -25.563 1.00 44.62 79 ALA A CA 1
ATOM 630 C C . ALA A 1 79 ? -19.397 26.665 -24.594 1.00 44.62 79 ALA A C 1
ATOM 632 O O . ALA A 1 79 ? -20.512 27.182 -24.671 1.00 44.62 79 ALA A O 1
ATOM 633 N N . GLU A 1 80 ? -19.109 25.769 -23.645 1.00 52.41 80 GLU A N 1
ATOM 634 C CA . GLU A 1 80 ? -19.879 25.766 -22.398 1.00 52.41 80 GLU A CA 1
ATOM 635 C C . GLU A 1 80 ? -19.692 27.118 -21.699 1.00 52.41 80 GLU A C 1
ATOM 637 O O . GLU A 1 80 ? -18.574 27.632 -21.618 1.00 52.41 80 GLU A O 1
ATOM 642 N N . ALA A 1 81 ? -20.779 27.688 -21.171 1.00 61.19 81 ALA A N 1
ATOM 643 C CA . ALA A 1 81 ? -20.699 28.923 -20.401 1.00 61.19 81 ALA A CA 1
ATOM 644 C C . ALA A 1 81 ? -19.707 28.750 -19.230 1.00 61.19 81 ALA A C 1
ATOM 646 O O . ALA A 1 81 ? -19.795 27.742 -18.513 1.00 61.19 81 ALA A O 1
ATOM 647 N N . PRO A 1 82 ? -18.766 29.692 -19.030 1.00 73.62 82 PRO A N 1
ATOM 648 C CA . PRO A 1 82 ? -17.750 29.575 -17.994 1.00 73.62 82 PRO A CA 1
ATOM 649 C C . PRO A 1 82 ? -18.404 29.597 -16.608 1.00 73.62 82 PRO A C 1
ATOM 651 O O . PRO A 1 82 ? -19.338 30.359 -16.367 1.00 73.62 82 PRO A O 1
ATOM 654 N N . LYS A 1 83 ? -17.925 28.736 -15.707 1.00 84.06 83 LYS A N 1
ATOM 655 C CA . LYS A 1 83 ? -18.452 28.522 -14.352 1.00 84.06 83 LYS A CA 1
ATOM 656 C C . LYS A 1 83 ? -17.327 28.644 -13.333 1.00 84.06 83 LYS A C 1
ATOM 658 O O . LYS A 1 83 ? -16.204 28.210 -13.590 1.00 84.06 83 LYS A O 1
ATOM 663 N N . LEU A 1 84 ? -17.660 29.167 -12.162 1.00 87.56 84 LEU A N 1
ATOM 664 C CA . LEU A 1 84 ? -16.806 29.233 -10.979 1.00 87.56 84 LEU A CA 1
ATOM 665 C C . LEU A 1 84 ? -17.651 28.804 -9.772 1.00 87.56 84 LEU A C 1
ATOM 667 O O . LEU A 1 84 ? -18.862 29.035 -9.776 1.00 87.56 84 LEU A O 1
ATOM 671 N N . LYS A 1 85 ? -17.047 28.138 -8.783 1.00 91.00 85 LYS A N 1
ATOM 672 C CA . LYS A 1 85 ? -17.759 27.594 -7.619 1.00 91.00 85 LYS A CA 1
ATOM 673 C C . LYS A 1 85 ? -17.256 28.171 -6.307 1.00 91.00 85 LYS A C 1
ATOM 675 O O . LYS A 1 85 ? -16.063 28.443 -6.181 1.00 91.00 85 LYS A O 1
ATOM 680 N N . ILE A 1 86 ? -18.155 28.300 -5.335 1.00 92.31 86 ILE A N 1
ATOM 681 C CA . ILE A 1 86 ? -17.838 28.662 -3.953 1.00 92.31 86 ILE A CA 1
ATOM 682 C C . ILE A 1 86 ? -18.240 27.547 -2.984 1.00 92.31 86 ILE A C 1
ATOM 684 O O . ILE A 1 86 ? -19.199 26.812 -3.214 1.00 92.31 86 ILE A O 1
ATOM 688 N N . LYS A 1 87 ? -17.491 27.418 -1.889 1.00 91.12 87 LYS A N 1
ATOM 689 C CA . LYS A 1 87 ? -17.842 26.610 -0.724 1.00 91.12 87 LYS A CA 1
ATOM 690 C C . LYS A 1 87 ? -17.699 27.387 0.572 1.00 91.12 87 LYS A C 1
ATOM 692 O O . LYS A 1 87 ? -16.828 28.247 0.686 1.00 91.12 87 LYS A O 1
ATOM 697 N N . LYS A 1 88 ? -18.583 27.092 1.526 1.00 88.88 88 LYS A N 1
ATOM 698 C CA . LYS A 1 88 ? -18.670 27.744 2.831 1.00 88.88 88 LYS A CA 1
ATOM 699 C C . LYS A 1 88 ? -18.697 26.701 3.937 1.00 88.88 88 LYS A C 1
ATOM 701 O O . LYS A 1 88 ? -19.573 25.843 3.982 1.00 88.88 88 LYS A O 1
ATOM 706 N N . TYR A 1 89 ? -17.752 26.826 4.855 1.00 86.50 89 TYR A N 1
ATOM 707 C CA . TYR A 1 89 ? -17.604 25.948 6.011 1.00 86.50 89 TYR A CA 1
ATOM 708 C C . TYR A 1 89 ? -17.698 26.763 7.297 1.00 86.50 89 TYR A C 1
ATOM 710 O O . TYR A 1 89 ? -17.405 27.966 7.301 1.00 86.50 89 TYR A O 1
ATOM 718 N N . VAL A 1 90 ? -18.080 26.107 8.389 1.00 85.56 90 VAL A N 1
ATOM 719 C CA . VAL A 1 90 ? -18.071 26.679 9.737 1.00 85.56 90 VAL A CA 1
ATOM 720 C C . VAL A 1 90 ? -17.164 25.842 10.643 1.00 85.56 90 VAL A C 1
ATOM 722 O O . VAL A 1 90 ? -17.128 24.626 10.518 1.00 85.56 90 VAL A O 1
ATOM 725 N N . GLY A 1 91 ? -16.432 26.497 11.544 1.00 83.12 91 GLY A N 1
ATOM 726 C CA . GLY A 1 91 ? -15.477 25.890 12.474 1.00 83.12 91 GLY A CA 1
ATOM 727 C C . GLY A 1 91 ? -15.488 26.567 13.847 1.00 83.12 91 GLY A C 1
ATOM 728 O O . GLY A 1 91 ? -16.007 27.676 14.023 1.00 83.12 91 GLY A O 1
ATOM 729 N N . ARG A 1 92 ? -14.929 25.881 14.842 1.00 78.81 92 ARG A N 1
ATOM 730 C CA . ARG A 1 92 ? -14.782 26.319 16.237 1.00 78.81 92 ARG A CA 1
ATOM 731 C C . ARG A 1 92 ? -13.468 27.046 16.501 1.00 78.81 92 ARG A C 1
ATOM 733 O O . ARG A 1 92 ? -13.408 27.813 17.462 1.00 78.81 92 ARG A O 1
ATOM 740 N N . ASP A 1 93 ? -12.453 26.857 15.660 1.00 74.31 93 ASP A N 1
ATOM 741 C CA . ASP A 1 93 ? -11.190 27.596 15.736 1.00 74.31 93 ASP A CA 1
ATOM 742 C C . ASP A 1 93 ? -10.599 27.973 14.357 1.00 74.31 93 ASP A C 1
ATOM 744 O O . ASP A 1 93 ? -11.248 27.883 13.314 1.00 74.31 93 ASP A O 1
ATOM 748 N N . LEU A 1 94 ? -9.367 28.494 14.361 1.00 59.84 94 LEU A N 1
ATOM 749 C CA . LEU A 1 94 ? -8.662 28.974 13.167 1.00 59.84 94 LEU A CA 1
ATOM 750 C C . LEU A 1 94 ? -7.854 27.898 12.423 1.00 59.84 94 LEU A C 1
ATOM 752 O O . LEU A 1 94 ? -7.486 28.135 11.266 1.00 59.84 94 LEU A O 1
ATOM 756 N N . GLN A 1 95 ? -7.556 26.770 13.071 1.00 55.09 95 GLN A N 1
ATOM 757 C CA . GLN A 1 95 ? -6.717 25.673 12.575 1.00 55.09 95 GLN A CA 1
ATOM 758 C C . GLN A 1 95 ? -7.505 24.439 12.114 1.00 55.09 95 GLN A C 1
ATOM 760 O O . GLN A 1 95 ? -6.912 23.556 11.501 1.00 55.09 95 GLN A O 1
ATOM 765 N N . GLU A 1 96 ? -8.829 24.407 12.280 1.00 53.44 96 GLU A N 1
ATOM 766 C CA . GLU A 1 96 ? -9.746 23.491 11.575 1.00 53.44 96 GLU A CA 1
ATOM 767 C C . GLU A 1 96 ? -9.800 23.778 10.046 1.00 53.44 96 GLU A C 1
ATOM 769 O O . GLU A 1 96 ? -10.860 23.939 9.450 1.00 53.44 96 GLU A O 1
ATOM 774 N N . THR A 1 97 ? -8.648 23.876 9.367 1.00 41.25 97 THR A N 1
ATOM 775 C CA . THR A 1 97 ? -8.533 24.188 7.926 1.00 41.25 97 THR A CA 1
ATOM 776 C C . THR A 1 97 ? -8.952 23.065 6.982 1.00 41.25 97 THR A C 1
ATOM 778 O O . THR A 1 97 ? -9.062 23.321 5.787 1.00 41.25 97 THR A O 1
ATOM 781 N N . ASP A 1 98 ? -9.178 21.855 7.497 1.00 40.22 98 ASP A N 1
ATOM 782 C CA . ASP A 1 98 ? -9.441 20.651 6.696 1.00 40.22 98 ASP A CA 1
ATOM 783 C C . ASP A 1 98 ? -10.721 19.892 7.123 1.00 40.22 98 ASP A C 1
ATOM 785 O O . ASP A 1 98 ? -10.984 18.797 6.622 1.00 40.22 98 ASP A O 1
ATOM 789 N N . GLN A 1 99 ? -11.531 20.449 8.038 1.00 50.53 99 GLN A N 1
ATOM 790 C CA . GLN A 1 99 ? -12.835 19.884 8.422 1.00 50.53 99 GLN A CA 1
ATOM 791 C C . GLN A 1 99 ? -13.967 20.678 7.758 1.00 50.53 99 GLN A C 1
ATOM 793 O O . GLN A 1 99 ? -14.348 21.763 8.189 1.00 50.53 99 GLN A O 1
ATOM 798 N N . ASN A 1 100 ? -14.480 20.122 6.659 1.00 53.19 100 ASN A N 1
ATOM 799 C CA . ASN A 1 100 ? -15.465 20.745 5.770 1.00 53.19 100 ASN A CA 1
ATOM 800 C C . ASN A 1 100 ? -16.906 20.647 6.305 1.00 53.19 100 ASN A C 1
ATOM 802 O O . ASN A 1 100 ? -17.812 20.228 5.579 1.00 53.19 100 ASN A O 1
ATOM 806 N N . ASP A 1 101 ? -17.131 21.013 7.566 1.00 53.78 101 ASP A N 1
ATOM 807 C CA . ASP A 1 101 ? -18.462 20.939 8.160 1.00 53.78 101 ASP A CA 1
ATOM 808 C C . ASP A 1 101 ? -19.338 22.107 7.682 1.00 53.78 101 ASP A C 1
ATOM 810 O O . ASP A 1 101 ? -19.108 23.285 7.970 1.00 53.78 101 ASP A O 1
ATOM 814 N N . THR A 1 102 ? -20.390 21.764 6.938 1.00 72.50 102 THR A N 1
ATOM 815 C CA . THR A 1 102 ? -21.448 22.697 6.518 1.00 72.50 102 THR A CA 1
ATOM 816 C C . THR A 1 102 ? -22.504 22.904 7.606 1.00 72.50 102 THR A C 1
ATOM 818 O O . THR A 1 102 ? -23.403 23.726 7.445 1.00 72.50 102 THR A O 1
ATOM 821 N N . SER A 1 103 ? -22.412 22.195 8.735 1.00 76.56 103 SER A N 1
ATOM 822 C CA . SER A 1 103 ? -23.227 22.454 9.920 1.00 76.56 103 SER A CA 1
ATOM 823 C C . SER A 1 103 ? -22.504 22.039 11.198 1.00 76.56 103 SER A C 1
ATOM 825 O O . SER A 1 103 ? -22.117 20.883 11.335 1.00 76.56 103 SER A O 1
ATOM 827 N N . LEU A 1 104 ? -22.406 22.946 12.172 1.00 73.25 104 LEU A N 1
ATOM 828 C CA . LEU A 1 104 ? -21.826 22.675 13.492 1.00 73.25 104 LEU A CA 1
ATOM 829 C C . LEU A 1 104 ? -22.713 23.194 14.622 1.00 73.25 104 LEU A C 1
ATOM 831 O O . LEU A 1 104 ? -23.378 24.224 14.502 1.00 73.25 104 LEU A O 1
ATOM 835 N N . GLN A 1 105 ? -22.677 22.492 15.755 1.00 78.12 105 GLN A N 1
ATOM 836 C CA . GLN A 1 105 ? -23.364 22.912 16.973 1.00 78.12 105 GLN A CA 1
ATOM 837 C C . GLN A 1 105 ? -22.480 23.828 17.827 1.00 78.12 105 GLN A C 1
ATOM 839 O O . GLN A 1 105 ? -21.325 23.500 18.115 1.00 78.12 105 GLN A O 1
ATOM 844 N N . PHE A 1 106 ? -23.053 24.942 18.278 1.00 76.81 106 PHE A N 1
ATOM 845 C CA . PHE A 1 106 ? -22.421 25.959 19.115 1.00 76.81 106 PHE A CA 1
ATOM 846 C C . PHE A 1 106 ? -23.281 26.282 20.341 1.00 76.81 106 PHE A C 1
ATOM 848 O O . PHE A 1 106 ? -24.505 26.143 20.329 1.00 76.81 106 PHE A O 1
ATOM 855 N N . SER A 1 107 ? -22.641 26.789 21.394 1.00 79.12 107 SER A N 1
ATOM 856 C CA . SER A 1 107 ? -23.349 27.431 22.506 1.00 79.12 107 SER A CA 1
ATOM 857 C C . SER A 1 107 ? -23.647 28.890 22.161 1.00 79.12 107 SER A C 1
ATOM 859 O O . SER A 1 107 ? -22.799 29.583 21.589 1.00 79.12 107 SER A O 1
ATOM 861 N N . VAL A 1 108 ? -24.825 29.389 22.545 1.00 80.44 108 VAL A N 1
ATOM 862 C CA . VAL A 1 108 ? -25.171 30.811 22.383 1.00 80.44 108 VAL A CA 1
ATOM 863 C C . VAL A 1 108 ? -24.119 31.681 23.081 1.00 80.44 108 VAL A C 1
ATOM 865 O O . VAL A 1 108 ? -23.727 31.418 24.215 1.00 80.44 108 VAL A O 1
ATOM 868 N N . GLY A 1 109 ? -23.642 32.708 22.381 1.00 76.81 109 GLY A N 1
ATOM 869 C CA . GLY A 1 109 ? -22.596 33.624 22.830 1.00 76.81 109 GLY A CA 1
ATOM 870 C C . GLY A 1 109 ? -21.162 33.228 22.460 1.00 76.81 109 GLY A C 1
ATOM 871 O O . GLY A 1 109 ? -20.267 34.048 22.670 1.00 76.81 109 GLY A O 1
ATOM 872 N N . THR A 1 110 ? -20.925 32.039 21.895 1.00 84.06 110 THR A N 1
ATOM 873 C CA . THR A 1 110 ? -19.589 31.627 21.411 1.00 84.06 110 THR A CA 1
ATOM 874 C C . THR A 1 110 ? -19.268 32.186 20.022 1.00 84.06 110 THR A C 1
ATOM 876 O O . THR A 1 110 ? -20.163 32.602 19.285 1.00 84.06 110 THR A O 1
ATOM 879 N N . THR A 1 111 ? -17.983 32.224 19.669 1.00 87.56 111 THR A N 1
ATOM 880 C CA . THR A 1 111 ? -17.507 32.638 18.342 1.00 87.56 111 THR A CA 1
ATOM 881 C C . THR A 1 111 ? -17.470 31.438 17.398 1.00 87.56 111 THR A C 1
ATOM 883 O O . THR A 1 111 ? -16.862 30.423 17.725 1.00 87.56 111 THR A O 1
ATOM 886 N N . ALA A 1 112 ? -18.078 31.582 16.224 1.00 88.56 112 ALA A N 1
ATOM 887 C CA . ALA A 1 112 ? -17.941 30.682 15.087 1.00 88.56 112 ALA A CA 1
ATOM 888 C C . ALA A 1 112 ? -17.015 31.311 14.036 1.00 88.56 112 ALA A C 1
ATOM 890 O O . ALA A 1 112 ? -17.068 32.521 13.789 1.00 88.56 112 ALA A O 1
ATOM 891 N N . PHE A 1 113 ? -16.184 30.490 13.404 1.00 88.12 113 PHE A N 1
ATOM 892 C CA . PHE A 1 113 ? -15.286 30.883 12.322 1.00 88.12 113 PHE A CA 1
ATOM 893 C C . PHE A 1 113 ? -15.855 30.368 11.002 1.00 88.12 113 PHE A C 1
ATOM 895 O O . PHE A 1 113 ? -16.236 29.208 10.905 1.00 88.12 113 PHE A O 1
ATOM 902 N N . PHE A 1 114 ? -15.922 31.219 9.985 1.00 88.88 114 PHE A N 1
ATOM 903 C CA . PHE A 1 114 ? -16.394 30.869 8.651 1.00 88.88 114 PHE A CA 1
ATOM 904 C C . PHE A 1 114 ? -15.228 30.905 7.669 1.00 88.88 114 PHE A C 1
ATOM 906 O O . PHE A 1 114 ? -14.455 31.866 7.650 1.00 88.88 114 PHE A O 1
ATOM 913 N N . THR A 1 115 ? -15.122 29.865 6.844 1.00 88.56 115 THR A N 1
ATOM 914 C CA . THR A 1 115 ? -14.144 29.782 5.752 1.00 88.56 115 THR A CA 1
ATOM 915 C C . THR A 1 115 ? -14.886 29.733 4.424 1.00 88.56 115 THR A C 1
ATOM 917 O O . THR A 1 115 ? -15.799 28.927 4.255 1.00 88.56 115 THR A O 1
ATOM 920 N N . LEU A 1 116 ? -14.485 30.597 3.494 1.00 90.06 116 LEU A N 1
ATOM 921 C CA . LEU A 1 116 ? -14.984 30.672 2.125 1.00 90.06 116 LEU A CA 1
ATOM 922 C C . LEU A 1 116 ? -13.883 30.187 1.178 1.00 90.06 116 LEU A C 1
ATOM 924 O O . LEU A 1 116 ? -12.762 30.687 1.254 1.00 90.06 116 LEU A O 1
ATOM 928 N N . GLU A 1 117 ? -14.191 29.248 0.288 1.00 90.94 117 GLU A N 1
ATOM 929 C CA . GLU A 1 117 ? -13.265 28.697 -0.707 1.00 90.94 117 GLU A CA 1
ATOM 930 C C . GLU A 1 117 ? -13.869 28.826 -2.111 1.00 90.94 117 GLU A C 1
ATOM 932 O O . GLU A 1 117 ? -14.856 28.170 -2.437 1.00 90.94 117 GLU A O 1
ATOM 937 N N . VAL A 1 118 ? -13.275 29.666 -2.958 1.00 91.81 118 VAL A N 1
ATOM 938 C CA . VAL A 1 118 ? -13.609 29.777 -4.384 1.00 91.81 118 VAL A CA 1
ATOM 939 C C . VAL A 1 118 ? -12.654 28.913 -5.200 1.00 91.81 118 VAL A C 1
ATOM 941 O O . VAL A 1 118 ? -11.439 28.960 -5.004 1.00 91.81 118 VAL A O 1
ATOM 944 N N . GLY A 1 119 ? -13.188 28.135 -6.139 1.00 88.56 119 GLY A N 1
ATOM 945 C CA . GLY A 1 119 ? -12.410 27.227 -6.975 1.00 88.56 119 GLY A CA 1
ATOM 946 C C . GLY A 1 119 ? -13.246 26.545 -8.055 1.00 88.56 119 GLY A C 1
ATOM 947 O O . GLY A 1 119 ? -14.314 27.018 -8.437 1.00 88.56 119 GLY A O 1
ATOM 948 N N . GLN A 1 120 ? -12.737 25.421 -8.569 1.00 81.81 120 GLN A N 1
ATOM 949 C CA . GLN A 1 120 ? -13.375 24.625 -9.634 1.00 81.81 120 GLN A CA 1
ATOM 950 C C . GLN A 1 120 ? -13.769 25.446 -10.881 1.00 81.81 120 GLN A C 1
ATOM 952 O O . GLN A 1 120 ? -14.781 25.164 -11.522 1.00 81.81 120 GLN A O 1
ATOM 957 N N . ALA A 1 121 ? -12.967 26.458 -11.231 1.00 83.00 121 ALA A N 1
ATOM 958 C CA . ALA A 1 121 ? -13.151 27.227 -12.457 1.00 83.00 121 ALA A CA 1
ATOM 959 C C . ALA A 1 121 ? -13.188 26.296 -13.684 1.00 83.00 121 ALA A C 1
ATOM 961 O O . ALA A 1 121 ? -12.332 25.418 -13.811 1.00 83.00 121 ALA A O 1
ATOM 962 N N . SER A 1 122 ? -14.149 26.484 -14.594 1.00 76.38 122 SER A N 1
ATOM 963 C CA . SER A 1 122 ? -14.193 25.764 -15.879 1.00 76.38 122 SER A CA 1
ATOM 964 C C . SER A 1 122 ? -13.475 26.503 -17.015 1.00 76.38 122 SER A C 1
ATOM 966 O O . SER A 1 122 ? -13.220 25.913 -18.062 1.00 76.38 122 SER A O 1
ATOM 968 N N . ALA A 1 123 ? -13.125 27.773 -16.801 1.00 76.88 123 ALA A N 1
ATOM 969 C CA . ALA A 1 123 ? -12.396 28.644 -17.718 1.00 76.88 123 ALA A CA 1
ATOM 970 C C . ALA A 1 123 ? -11.552 29.663 -16.920 1.00 76.88 123 ALA A C 1
ATOM 972 O O . ALA A 1 123 ? -11.734 29.762 -15.705 1.00 76.88 123 ALA A O 1
ATOM 973 N N . PRO A 1 124 ? -10.642 30.418 -17.560 1.00 81.69 124 PRO A N 1
ATOM 974 C CA . PRO A 1 124 ? -9.933 31.517 -16.909 1.00 81.69 124 PRO A CA 1
ATOM 975 C C . PRO A 1 124 ? -10.851 32.695 -16.538 1.00 81.69 124 PRO A C 1
ATOM 977 O O . PRO A 1 124 ? -11.721 33.078 -17.320 1.00 81.69 124 PRO A O 1
ATOM 980 N N . PHE A 1 125 ? -10.618 33.318 -15.379 1.00 84.44 125 PHE A N 1
ATOM 981 C CA . PHE A 1 125 ? -11.334 34.517 -14.925 1.00 84.44 125 PHE A CA 1
ATOM 982 C C . PHE A 1 125 ? -10.376 35.660 -14.564 1.00 84.44 125 PHE A C 1
ATOM 984 O O . PHE A 1 125 ? -9.417 35.470 -13.818 1.00 84.44 125 PHE A O 1
ATOM 991 N N . LYS A 1 126 ? -10.673 36.877 -15.039 1.00 87.81 126 LYS A N 1
ATOM 992 C CA . LYS A 1 126 ? -9.934 38.108 -14.677 1.00 87.81 126 LYS A CA 1
ATOM 993 C C . LYS A 1 126 ? -10.472 38.813 -13.435 1.00 87.81 126 LYS A C 1
ATOM 995 O O . LYS A 1 126 ? -9.771 39.632 -12.847 1.00 87.81 126 LYS A O 1
ATOM 1000 N N . THR A 1 127 ? -11.713 38.534 -13.049 1.00 91.56 127 THR A N 1
ATOM 1001 C CA . THR A 1 127 ? -12.337 39.104 -11.853 1.00 91.56 127 THR A CA 1
ATOM 1002 C C . THR A 1 127 ? -13.462 38.212 -11.339 1.00 91.56 127 THR A C 1
ATOM 1004 O O . THR A 1 127 ? -14.080 37.492 -12.125 1.00 91.56 127 THR A O 1
ATOM 1007 N N . PHE A 1 128 ? -13.720 38.265 -10.035 1.00 94.56 128 PHE A N 1
ATOM 1008 C CA . PHE A 1 128 ? -14.928 37.744 -9.396 1.00 94.56 128 PHE A CA 1
ATOM 1009 C C . PHE A 1 128 ? -15.227 38.525 -8.104 1.00 94.56 128 PHE A C 1
ATOM 1011 O O . PHE A 1 128 ? -14.330 39.105 -7.486 1.00 94.56 128 PHE A O 1
ATOM 1018 N N . ARG A 1 129 ? -16.499 38.545 -7.691 1.00 94.44 129 ARG A N 1
ATOM 1019 C CA . ARG A 1 129 ? -16.999 39.225 -6.488 1.00 94.44 129 ARG A CA 1
ATOM 1020 C C . ARG A 1 129 ? -17.662 38.211 -5.558 1.00 94.44 129 ARG A C 1
ATOM 1022 O O . ARG A 1 129 ? -18.522 37.458 -5.994 1.00 94.44 129 ARG A O 1
ATOM 1029 N N . ILE A 1 130 ? -17.288 38.202 -4.284 1.00 94.31 130 ILE A N 1
ATOM 1030 C CA . ILE A 1 130 ? -17.926 37.385 -3.239 1.00 94.31 130 ILE A CA 1
ATOM 1031 C C . ILE A 1 130 ? -18.715 38.310 -2.314 1.00 94.31 130 ILE A C 1
ATOM 1033 O O . ILE A 1 130 ? -18.214 39.376 -1.956 1.00 94.31 130 ILE A O 1
ATOM 1037 N N . GLU A 1 131 ? -19.911 37.905 -1.899 1.00 93.38 131 GLU A N 1
ATOM 1038 C CA . GLU A 1 131 ? -20.786 38.651 -0.995 1.00 93.38 131 GLU A CA 1
ATOM 1039 C C . GLU A 1 131 ? -21.353 37.749 0.112 1.00 93.38 131 GLU A C 1
ATOM 1041 O O . GLU A 1 131 ? -21.915 36.691 -0.164 1.00 93.38 131 GLU A O 1
ATOM 1046 N N . ASP A 1 132 ? -21.238 38.183 1.368 1.00 91.88 132 ASP A N 1
ATOM 1047 C CA . ASP A 1 132 ? -21.732 37.466 2.554 1.00 91.88 132 ASP A CA 1
ATOM 1048 C C . ASP A 1 132 ? -22.567 38.438 3.395 1.00 91.88 132 ASP A C 1
ATOM 1050 O O . ASP A 1 132 ? -22.052 39.457 3.867 1.00 91.88 132 ASP A O 1
ATOM 1054 N N . GLN A 1 133 ? -23.868 38.175 3.539 1.00 90.12 133 GLN A N 1
ATOM 1055 C CA . GLN A 1 133 ? -24.756 38.990 4.368 1.00 90.12 133 GLN A CA 1
ATOM 1056 C C . GLN A 1 133 ? -25.017 38.263 5.684 1.00 90.12 133 GLN A C 1
ATOM 1058 O O . GLN A 1 133 ? -25.791 37.311 5.734 1.00 90.12 133 GLN A O 1
ATOM 1063 N N . ILE A 1 134 ? -24.394 38.744 6.760 1.00 89.25 134 ILE A N 1
ATOM 1064 C CA . ILE A 1 134 ? -24.417 38.092 8.069 1.00 89.25 134 ILE A CA 1
ATOM 1065 C C . ILE A 1 134 ? -25.844 38.144 8.642 1.00 89.25 134 ILE A C 1
ATOM 1067 O O . ILE A 1 134 ? -26.330 39.238 8.942 1.00 89.25 134 ILE A O 1
ATOM 1071 N N . PRO A 1 135 ? -26.536 37.000 8.802 1.00 87.69 135 PRO A N 1
ATOM 1072 C CA . PRO A 1 135 ? -27.920 36.965 9.260 1.00 87.69 135 PRO A CA 1
ATOM 1073 C C . PRO A 1 135 ? -28.033 37.333 10.744 1.00 87.69 135 PRO A C 1
ATOM 1075 O O . PRO A 1 135 ? -27.087 37.182 11.515 1.00 87.69 135 PRO A O 1
ATOM 1078 N N . SER A 1 136 ? -29.222 37.758 11.173 1.00 85.12 136 SER A N 1
ATOM 1079 C CA . SER A 1 136 ? -29.480 38.285 12.524 1.00 85.12 136 SER A CA 1
ATOM 1080 C C . SER A 1 136 ? -29.283 37.279 13.669 1.00 85.12 136 SER A C 1
ATOM 1082 O O . SER A 1 136 ? -29.153 37.681 14.828 1.00 85.12 136 SER A O 1
ATOM 1084 N N . ASN A 1 137 ? -29.222 35.975 13.370 1.00 84.56 137 ASN A N 1
ATOM 1085 C CA . ASN A 1 137 ? -28.850 34.929 14.328 1.00 84.56 137 ASN A CA 1
ATOM 1086 C C . ASN A 1 137 ? -27.329 34.859 14.593 1.00 84.56 137 ASN A C 1
ATOM 1088 O O . ASN A 1 137 ? -26.893 34.091 15.455 1.00 84.56 137 ASN A O 1
ATOM 1092 N N . LEU A 1 138 ? -26.536 35.672 13.892 1.00 89.75 138 LEU A N 1
ATOM 1093 C CA . LEU A 1 138 ? -25.105 35.879 14.080 1.00 89.75 138 LEU A CA 1
ATOM 1094 C C . LEU A 1 138 ? -24.805 37.371 14.327 1.00 89.75 138 LEU A C 1
ATOM 1096 O O . LEU A 1 138 ? -25.627 38.258 14.103 1.00 89.75 138 LEU A O 1
ATOM 1100 N N . GLU A 1 139 ? -23.604 37.665 14.808 1.00 88.88 139 GLU A N 1
ATOM 1101 C CA . GLU A 1 139 ? -23.073 39.024 14.937 1.00 88.88 139 GLU A CA 1
ATOM 1102 C C . GLU A 1 139 ? -21.653 39.046 14.390 1.00 88.88 139 GLU A C 1
ATOM 1104 O O . GLU A 1 139 ? -20.804 38.317 14.898 1.00 88.88 139 GLU A O 1
ATOM 1109 N N . TYR A 1 140 ? -21.383 39.845 13.357 1.00 87.50 140 TYR A N 1
ATOM 1110 C CA . TYR A 1 140 ? -20.028 39.969 12.819 1.00 87.50 140 TYR A CA 1
ATOM 1111 C C . TYR A 1 140 ? -19.059 40.444 13.910 1.00 87.50 140 TYR A C 1
ATOM 1113 O O . TYR A 1 140 ? -19.323 41.436 14.589 1.00 87.50 140 TYR A O 1
ATOM 1121 N N . VAL A 1 141 ? -17.937 39.742 14.062 1.00 85.25 141 VAL A N 1
ATOM 1122 C CA . VAL A 1 141 ? -16.850 40.122 14.968 1.00 85.25 141 VAL A CA 1
ATOM 1123 C C . VAL A 1 141 ? -15.670 40.544 14.107 1.00 85.25 141 VAL A C 1
ATOM 1125 O O . VAL A 1 141 ? -15.347 39.860 13.131 1.00 85.25 141 VAL A O 1
ATOM 1128 N N . ASP A 1 142 ? -15.015 41.654 14.460 1.00 79.88 142 ASP A N 1
ATOM 1129 C CA . ASP A 1 142 ? -13.883 42.116 13.663 1.00 79.88 142 ASP A CA 1
ATOM 1130 C C . ASP A 1 142 ? -12.820 41.023 13.530 1.00 79.88 142 ASP A C 1
ATOM 1132 O O . ASP A 1 142 ? -12.430 40.386 14.506 1.00 79.88 142 ASP A O 1
ATOM 1136 N N . SER A 1 143 ? -12.423 40.785 12.285 1.00 79.25 143 SER A N 1
ATOM 1137 C CA . SER A 1 143 ? -11.630 39.641 11.849 1.00 79.25 143 SER A CA 1
ATOM 1138 C C . SER A 1 143 ? -10.234 40.049 11.372 1.00 79.25 143 SER A C 1
ATOM 1140 O O . SER A 1 143 ? -9.536 39.228 10.785 1.00 79.25 143 SER A O 1
ATOM 1142 N N . THR A 1 144 ? -9.816 41.302 11.586 1.00 72.12 144 THR A N 1
ATOM 1143 C CA . THR A 1 144 ? -8.491 41.808 11.175 1.00 72.12 144 THR A CA 1
ATOM 1144 C C . THR A 1 144 ? -7.323 41.057 11.823 1.00 72.12 144 THR A C 1
ATOM 1146 O O . THR A 1 144 ? -6.264 40.932 11.210 1.00 72.12 144 THR A O 1
ATOM 1149 N N . ASP A 1 145 ? -7.525 40.488 13.011 1.00 68.75 145 ASP A N 1
ATOM 1150 C CA . ASP A 1 145 ? -6.549 39.700 13.771 1.00 68.75 145 ASP A CA 1
ATOM 1151 C C . ASP A 1 145 ? -6.292 38.289 13.212 1.00 68.75 145 ASP A C 1
ATOM 1153 O O . ASP A 1 145 ? -5.379 37.603 13.674 1.00 68.75 145 ASP A O 1
ATOM 1157 N N . LEU A 1 146 ? -7.076 37.829 12.231 1.00 66.62 146 LEU A N 1
ATOM 1158 C CA . LEU A 1 146 ? -6.937 36.475 11.698 1.00 66.62 146 LEU A CA 1
ATOM 1159 C C . LEU A 1 146 ? -5.774 36.367 10.685 1.00 66.62 146 LEU A C 1
ATOM 1161 O O . LEU A 1 146 ? -5.636 37.222 9.806 1.00 66.62 146 LEU A O 1
ATOM 1165 N N . PRO A 1 147 ? -4.971 35.286 10.705 1.00 57.59 147 PRO A N 1
ATOM 1166 C CA . PRO A 1 147 ? -4.121 34.960 9.565 1.00 57.59 147 PRO A CA 1
ATOM 1167 C C . PRO A 1 147 ? -5.020 34.648 8.360 1.00 57.59 147 PRO A C 1
ATOM 1169 O O . PRO A 1 147 ? -5.973 33.876 8.479 1.00 57.59 147 PRO A O 1
ATOM 1172 N N . ASN A 1 148 ? -4.722 35.248 7.205 1.00 56.78 148 ASN A N 1
ATOM 1173 C CA . ASN A 1 148 ? -5.547 35.171 5.989 1.00 56.78 148 ASN A CA 1
ATOM 1174 C C . ASN A 1 148 ? -6.965 35.751 6.200 1.00 56.78 148 ASN A C 1
ATOM 1176 O O . ASN A 1 148 ? -7.963 35.190 5.736 1.00 56.78 148 ASN A O 1
ATOM 1180 N N . ASN A 1 149 ? -7.050 36.855 6.952 1.00 58.56 149 ASN A N 1
ATOM 1181 C CA . ASN A 1 149 ? -8.299 37.517 7.324 1.00 58.56 149 ASN A CA 1
ATOM 1182 C C . ASN A 1 149 ? -9.189 37.934 6.141 1.00 58.56 149 ASN A C 1
ATOM 1184 O O . ASN A 1 149 ? -8.765 38.038 4.986 1.00 58.56 149 ASN A O 1
ATOM 1188 N N . ALA A 1 150 ? -10.415 38.311 6.506 1.00 56.88 150 ALA A N 1
ATOM 1189 C CA . ALA A 1 150 ? -11.449 38.948 5.698 1.00 56.88 150 ALA A CA 1
ATOM 1190 C C . ALA A 1 150 ? -11.022 40.222 4.940 1.00 56.88 150 ALA A C 1
ATOM 1192 O O . ALA A 1 150 ? -11.849 40.808 4.251 1.00 56.88 150 ALA A O 1
ATOM 1193 N N . PHE A 1 151 ? -9.771 40.673 5.036 1.00 60.72 151 PHE A N 1
ATOM 1194 C CA . PHE A 1 151 ? -9.269 41.846 4.322 1.00 60.72 151 PHE A CA 1
ATOM 1195 C C . PHE A 1 151 ? -8.044 41.549 3.442 1.00 60.72 151 PHE A C 1
ATOM 1197 O O . PHE A 1 151 ? -7.624 42.414 2.679 1.00 60.72 151 PHE A O 1
ATOM 1204 N N . THR A 1 152 ? -7.495 40.331 3.502 1.00 66.81 152 THR A N 1
ATOM 1205 C CA . THR A 1 152 ? -6.288 39.929 2.758 1.00 66.81 152 THR A CA 1
ATOM 1206 C C . THR A 1 152 ? -6.492 38.677 1.911 1.00 66.81 152 THR A C 1
ATOM 1208 O O . THR A 1 152 ? -6.054 38.676 0.765 1.00 66.81 152 THR A O 1
ATOM 1211 N N . GLY A 1 153 ? -7.183 37.649 2.424 1.00 72.06 153 GLY A N 1
ATOM 1212 C CA . GLY A 1 153 ? -7.377 36.360 1.742 1.00 72.06 153 GLY A CA 1
ATOM 1213 C C . GLY A 1 153 ? -6.071 35.642 1.354 1.00 72.06 153 GLY A C 1
ATOM 1214 O O . GLY A 1 153 ? -4.969 36.143 1.570 1.00 72.06 153 GLY A O 1
ATOM 1215 N N . VAL A 1 154 ? -6.176 34.446 0.767 1.00 82.31 154 VAL A N 1
ATOM 1216 C CA . VAL A 1 154 ? -5.029 33.716 0.194 1.00 82.31 154 VAL A CA 1
ATOM 1217 C C . VAL A 1 154 ? -5.380 33.094 -1.147 1.00 82.31 154 VAL A C 1
ATOM 1219 O O . VAL A 1 154 ? -6.432 32.482 -1.312 1.00 82.31 154 VAL A O 1
ATOM 1222 N N . MET A 1 155 ? -4.449 33.220 -2.091 1.00 85.38 155 MET A N 1
ATOM 1223 C CA . MET A 1 155 ? -4.504 32.603 -3.409 1.00 85.38 155 MET A CA 1
ATOM 1224 C C . MET A 1 155 ? -3.568 31.389 -3.462 1.00 85.38 155 MET A C 1
ATOM 1226 O O . MET A 1 155 ? -2.389 31.482 -3.118 1.00 85.38 155 MET A O 1
ATOM 1230 N N . HIS A 1 156 ? -4.081 30.251 -3.920 1.00 83.88 156 HIS A N 1
ATOM 1231 C CA . HIS A 1 156 ? -3.325 29.024 -4.146 1.00 83.88 156 HIS A CA 1
ATOM 1232 C C . HIS A 1 156 ? -3.327 28.690 -5.636 1.00 83.88 156 HIS A C 1
ATOM 1234 O O . HIS A 1 156 ? -4.329 28.217 -6.171 1.00 83.88 156 HIS A O 1
ATOM 1240 N N . PHE A 1 157 ? -2.187 28.911 -6.288 1.00 79.81 157 PHE A N 1
ATOM 1241 C CA . PHE A 1 157 ? -2.002 28.634 -7.710 1.00 79.81 157 PHE A CA 1
ATOM 1242 C C . PHE A 1 157 ? -1.526 27.202 -7.976 1.00 79.81 157 PHE A C 1
ATOM 1244 O O . PHE A 1 157 ? -0.687 26.666 -7.243 1.00 79.81 157 PHE A O 1
ATOM 1251 N N . ILE A 1 158 ? -1.995 26.592 -9.067 1.00 73.31 158 ILE A N 1
ATOM 1252 C CA . ILE A 1 158 ? -1.473 25.295 -9.524 1.00 73.31 158 ILE A CA 1
ATOM 1253 C C . ILE A 1 158 ? -0.090 25.412 -10.181 1.00 73.31 158 ILE A C 1
ATOM 1255 O O . ILE A 1 158 ? 0.280 26.436 -10.759 1.00 73.31 158 ILE A O 1
ATOM 1259 N N . ARG A 1 159 ? 0.680 24.314 -10.177 1.00 55.44 159 ARG A N 1
ATOM 1260 C CA . ARG A 1 159 ? 1.892 24.192 -11.009 1.00 55.44 159 ARG A CA 1
ATOM 1261 C C . ARG A 1 159 ? 1.501 24.024 -12.483 1.00 55.44 159 ARG A C 1
ATOM 1263 O O . ARG A 1 159 ? 1.434 22.904 -12.981 1.00 55.44 159 ARG A O 1
ATOM 1270 N N . GLY A 1 160 ? 1.236 25.142 -13.151 1.00 51.69 160 GLY A N 1
ATOM 1271 C CA . GLY A 1 160 ? 0.857 25.192 -14.568 1.00 51.69 160 GLY A CA 1
ATOM 1272 C C . GLY A 1 160 ? 0.800 26.594 -15.187 1.00 51.69 160 GLY A C 1
ATOM 1273 O O . GLY A 1 160 ? 0.716 26.703 -16.406 1.00 51.69 160 GLY A O 1
ATOM 1274 N N . HIS A 1 161 ? 0.876 27.656 -14.380 1.00 55.88 161 HIS A N 1
ATOM 1275 C CA . HIS A 1 161 ? 0.899 29.041 -14.858 1.00 55.88 161 HIS A CA 1
ATOM 1276 C C . HIS A 1 161 ? 2.141 29.353 -15.709 1.00 55.88 161 HIS A C 1
ATOM 1278 O O . HIS A 1 161 ? 3.268 29.105 -15.283 1.00 55.88 161 HIS A O 1
ATOM 1284 N N . LEU A 1 162 ? 1.930 29.938 -16.896 1.00 54.44 162 LEU A N 1
ATOM 1285 C CA . LEU A 1 162 ? 2.999 30.402 -17.799 1.00 54.44 162 LEU A CA 1
ATOM 1286 C C . LEU A 1 162 ? 3.665 31.702 -17.315 1.00 54.44 162 LEU A C 1
ATOM 1288 O O . LEU A 1 162 ? 4.825 31.963 -17.627 1.00 54.44 162 LEU A O 1
ATOM 1292 N N . ILE A 1 163 ? 2.929 32.509 -16.549 1.00 60.84 163 ILE A N 1
ATOM 1293 C CA . ILE A 1 163 ? 3.382 33.740 -15.894 1.00 60.84 163 ILE A CA 1
ATOM 1294 C C . ILE A 1 163 ? 2.840 33.753 -14.466 1.00 60.84 163 ILE A C 1
ATOM 1296 O O . ILE A 1 163 ? 1.707 33.336 -14.249 1.00 60.84 163 ILE A O 1
ATOM 1300 N N . THR A 1 164 ? 3.610 34.241 -13.492 1.00 71.12 164 THR A N 1
ATOM 1301 C CA . THR A 1 164 ? 3.100 34.439 -12.125 1.00 71.12 164 THR A CA 1
ATOM 1302 C C . THR A 1 164 ? 1.955 35.460 -12.154 1.00 71.12 164 THR A C 1
ATOM 1304 O O . THR A 1 164 ? 2.203 36.587 -12.597 1.00 71.12 164 THR A O 1
ATOM 1307 N N . PRO A 1 165 ? 0.729 35.115 -11.713 1.00 79.75 165 PRO A N 1
ATOM 1308 C CA . PRO A 1 165 ? -0.374 36.067 -11.714 1.00 79.75 165 PRO A CA 1
ATOM 1309 C C . PRO A 1 165 ? -0.188 37.145 -10.642 1.00 79.75 165 PRO A C 1
ATOM 1311 O O . PRO A 1 165 ? 0.270 36.865 -9.534 1.00 79.75 165 PRO A O 1
ATOM 1314 N N . GLU A 1 166 ? -0.588 38.371 -10.963 1.00 83.88 166 GLU A N 1
ATOM 1315 C CA . GLU A 1 166 ? -0.656 39.500 -10.033 1.00 83.88 166 GLU A CA 1
ATOM 1316 C C . GLU A 1 166 ? -2.128 39.902 -9.891 1.00 83.88 166 GLU A C 1
ATOM 1318 O O . GLU A 1 166 ? -2.861 39.991 -10.881 1.00 83.88 166 GLU A O 1
ATOM 1323 N N . TYR A 1 167 ? -2.579 40.104 -8.655 1.00 87.06 167 TYR A N 1
ATOM 1324 C CA . TYR A 1 167 ? -3.979 40.358 -8.334 1.00 87.06 167 TYR A CA 1
ATOM 1325 C C . TYR A 1 167 ? -4.113 41.367 -7.193 1.00 87.06 167 TYR A C 1
ATOM 1327 O O . TYR A 1 167 ? -3.203 41.562 -6.391 1.00 87.06 167 TYR A O 1
ATOM 1335 N N . THR A 1 168 ? -5.273 42.012 -7.122 1.00 86.88 168 THR A N 1
ATOM 1336 C CA . THR A 1 168 ? -5.679 42.924 -6.050 1.00 86.88 168 THR A CA 1
ATOM 1337 C C . THR A 1 168 ? -6.997 42.438 -5.464 1.00 86.88 168 THR A C 1
ATOM 1339 O O . THR A 1 168 ? -7.895 42.043 -6.207 1.00 86.88 168 THR A O 1
ATOM 1342 N N . ILE A 1 169 ? -7.124 42.488 -4.140 1.00 86.25 169 ILE A N 1
ATOM 1343 C CA . ILE A 1 169 ? -8.360 42.169 -3.419 1.00 86.25 169 ILE A CA 1
ATOM 1344 C C . ILE A 1 169 ? -8.857 43.466 -2.789 1.00 86.25 169 ILE A C 1
ATOM 1346 O O . ILE A 1 169 ? -8.110 44.129 -2.071 1.00 86.25 169 ILE A O 1
ATOM 1350 N N . LYS A 1 170 ? -10.108 43.836 -3.065 1.00 86.81 170 LYS A N 1
ATOM 1351 C CA . LYS A 1 170 ? -10.779 44.994 -2.468 1.00 86.81 170 LYS A CA 1
ATOM 1352 C C . LYS A 1 170 ? -11.878 44.494 -1.525 1.00 86.81 170 LYS A C 1
ATOM 1354 O O . LYS A 1 170 ? -12.984 44.196 -1.983 1.00 86.81 170 LYS A O 1
ATOM 1359 N N . PRO A 1 171 ? -11.584 44.341 -0.225 1.00 84.12 171 PRO A N 1
ATOM 1360 C CA . PRO A 1 171 ? -12.594 44.040 0.775 1.00 84.12 171 PRO A CA 1
ATOM 1361 C C . PRO A 1 171 ? -13.404 45.300 1.111 1.00 84.12 171 PRO A C 1
ATOM 1363 O O . PRO A 1 171 ? -12.876 46.411 1.143 1.00 84.12 171 PRO A O 1
ATOM 1366 N N . SER A 1 172 ? -14.683 45.131 1.424 1.00 85.56 172 SER A N 1
ATOM 1367 C CA . SER A 1 172 ? -15.527 46.183 1.993 1.00 85.56 172 SER A CA 1
ATOM 1368 C C . SER A 1 172 ? -16.533 45.595 2.980 1.00 85.56 172 SER A C 1
ATOM 1370 O O . SER A 1 172 ? -17.001 44.469 2.813 1.00 85.56 172 SER A O 1
ATOM 1372 N N . LEU A 1 173 ? -16.842 46.362 4.026 1.00 84.19 173 LEU A N 1
ATOM 1373 C CA . LEU A 1 173 ? -17.822 46.021 5.053 1.00 84.19 173 LEU A CA 1
ATOM 1374 C C . LEU A 1 173 ? -18.871 47.133 5.101 1.00 84.19 173 LEU A C 1
ATOM 1376 O O . LEU A 1 173 ? -18.550 48.275 5.424 1.00 84.19 173 LEU A O 1
ATOM 1380 N N . SER A 1 174 ? -20.120 46.793 4.799 1.00 82.00 174 SER A N 1
ATOM 1381 C CA . SER A 1 174 ? -21.261 47.687 4.962 1.00 82.00 174 SER A CA 1
ATOM 1382 C C . SER A 1 174 ? -22.010 47.351 6.248 1.00 82.00 174 SER A C 1
ATOM 1384 O O . SER A 1 174 ? -22.522 46.242 6.412 1.00 82.00 174 SER A O 1
ATOM 1386 N N . THR A 1 175 ? -22.082 48.320 7.160 1.00 71.06 175 THR A N 1
ATOM 1387 C CA . THR A 1 175 ? -22.869 48.259 8.404 1.00 71.06 175 THR A CA 1
ATOM 1388 C C . THR A 1 175 ? -24.162 49.078 8.325 1.00 71.06 175 THR A C 1
ATOM 1390 O O . THR A 1 175 ? -24.927 49.126 9.285 1.00 71.06 175 THR A O 1
ATOM 1393 N N . THR A 1 176 ? -24.445 49.711 7.181 1.00 54.72 176 THR A N 1
ATOM 1394 C CA . THR A 1 176 ? -25.661 50.494 6.931 1.00 54.72 176 THR A CA 1
ATOM 1395 C C . THR A 1 176 ? -26.838 49.585 6.557 1.00 54.72 176 THR A C 1
ATOM 1397 O O . THR A 1 176 ? -27.267 49.511 5.409 1.00 54.72 176 THR A O 1
ATOM 1400 N N . GLY A 1 177 ? -27.374 48.878 7.553 1.00 55.84 177 GLY A N 1
ATOM 1401 C CA . GLY A 1 177 ? -28.533 47.995 7.413 1.00 55.84 177 GLY A CA 1
ATOM 1402 C C . GLY A 1 177 ? -28.781 47.161 8.673 1.00 55.84 177 GLY A C 1
ATOM 1403 O O . GLY A 1 177 ? -28.009 47.222 9.624 1.00 55.84 177 GLY A O 1
ATOM 1404 N N . ALA A 1 178 ? -29.850 46.360 8.684 1.00 61.41 178 ALA A N 1
ATOM 1405 C CA . ALA A 1 178 ? -30.173 45.490 9.825 1.00 61.41 178 ALA A CA 1
ATOM 1406 C C . ALA A 1 178 ? -29.190 44.310 10.008 1.00 61.41 178 ALA A C 1
ATOM 1408 O O . ALA A 1 178 ? -29.084 43.768 11.103 1.00 61.41 178 ALA A O 1
ATOM 1409 N N . ASN A 1 179 ? -28.476 43.940 8.940 1.00 78.62 179 ASN A N 1
ATOM 1410 C CA . ASN A 1 179 ? -27.533 42.824 8.857 1.00 78.62 179 ASN A CA 1
ATOM 1411 C C . ASN A 1 179 ? -26.250 43.315 8.151 1.00 78.62 179 ASN A C 1
ATOM 1413 O O . ASN A 1 179 ? -26.376 43.843 7.040 1.00 78.62 179 ASN A O 1
ATOM 1417 N N . PRO A 1 180 ? -25.041 43.152 8.728 1.00 85.06 180 PRO A N 1
ATOM 1418 C CA . PRO A 1 180 ? -23.788 43.526 8.067 1.00 85.06 180 PRO A CA 1
ATOM 1419 C C . PRO A 1 180 ? -23.559 42.749 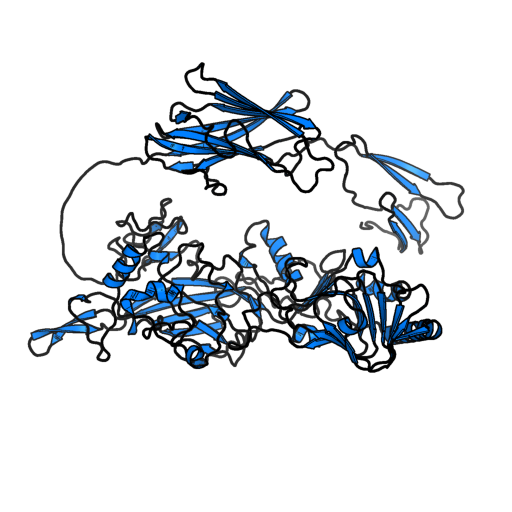6.764 1.00 85.06 180 PRO A C 1
ATOM 1421 O O . PRO A 1 180 ? -23.793 41.542 6.715 1.00 85.06 180 PRO A O 1
ATOM 1424 N N . LYS A 1 181 ? -23.048 43.420 5.726 1.00 88.50 181 LYS A N 1
ATOM 1425 C CA . LYS A 1 181 ? -22.645 42.789 4.459 1.00 88.50 181 LYS A CA 1
ATOM 1426 C C . LYS A 1 181 ? -21.142 42.935 4.248 1.00 88.50 181 LYS A C 1
ATOM 1428 O O . LYS A 1 181 ? -20.632 44.055 4.253 1.00 88.50 181 LYS A O 1
ATOM 1433 N N . ILE A 1 182 ? -20.457 41.819 4.025 1.00 88.94 182 ILE A N 1
ATOM 1434 C CA . ILE A 1 182 ? -19.049 41.774 3.622 1.00 88.94 182 ILE A CA 1
ATOM 1435 C C . ILE A 1 182 ? -18.985 41.521 2.114 1.00 88.94 182 ILE A C 1
ATOM 1437 O O . ILE A 1 182 ? -19.809 40.791 1.556 1.00 88.94 182 ILE A O 1
ATOM 1441 N N . THR A 1 183 ? -18.044 42.154 1.422 1.00 89.50 183 THR A N 1
ATOM 1442 C CA . THR A 1 183 ? -17.864 41.985 -0.023 1.00 89.50 183 THR A CA 1
ATOM 1443 C C . THR A 1 183 ? -16.388 41.995 -0.389 1.00 89.50 183 THR A C 1
ATOM 1445 O O . THR A 1 183 ? -15.644 42.861 0.070 1.00 89.50 183 THR A O 1
ATOM 1448 N N . TRP A 1 184 ? -15.979 41.055 -1.239 1.00 91.00 184 TRP A N 1
ATOM 1449 C CA . TRP A 1 184 ? -14.614 40.908 -1.741 1.00 91.00 184 TRP A CA 1
ATOM 1450 C C . TRP A 1 184 ? -14.617 40.956 -3.263 1.00 91.00 184 TRP A C 1
ATOM 1452 O O . TRP A 1 184 ? -15.095 40.023 -3.904 1.00 91.00 184 TRP A O 1
ATOM 1462 N N . GLU A 1 185 ? -14.075 42.020 -3.848 1.00 91.88 185 GLU A N 1
ATOM 1463 C CA . GLU A 1 185 ? -13.799 42.084 -5.286 1.00 91.88 185 GLU A CA 1
ATOM 1464 C C . GLU A 1 185 ? -12.345 41.655 -5.531 1.00 91.88 185 GLU A C 1
ATOM 1466 O O . GLU A 1 185 ? -11.417 42.280 -5.012 1.00 91.88 185 GLU A O 1
ATOM 1471 N N . VAL A 1 186 ? -12.133 40.591 -6.306 1.00 92.00 186 VAL A N 1
ATOM 1472 C CA . VAL A 1 186 ? -10.802 40.089 -6.673 1.00 92.00 186 VAL A CA 1
ATOM 1473 C C . VAL A 1 186 ? -10.554 40.404 -8.139 1.00 92.00 186 VAL A C 1
ATOM 1475 O O . VAL A 1 186 ? -11.303 39.941 -8.990 1.00 92.00 186 VAL A O 1
ATOM 1478 N N . VAL A 1 187 ? -9.504 41.169 -8.446 1.00 90.75 187 VAL A N 1
ATOM 1479 C CA . VAL A 1 187 ? -9.171 41.600 -9.814 1.00 90.75 187 VAL A CA 1
ATOM 1480 C C . VAL A 1 187 ? -7.737 41.211 -10.149 1.00 90.75 187 VAL A C 1
ATOM 1482 O O . VAL A 1 187 ? -6.806 41.602 -9.446 1.00 90.75 187 VAL A O 1
ATOM 1485 N N . PHE A 1 188 ? -7.545 40.482 -11.244 1.00 87.06 188 PHE A N 1
ATOM 1486 C CA . PHE A 1 188 ? -6.228 40.115 -11.758 1.00 87.06 188 PHE A CA 1
ATOM 1487 C C . PHE A 1 188 ? -5.691 41.236 -12.649 1.00 87.06 188 PHE A C 1
ATOM 1489 O O . PHE A 1 188 ? -6.256 41.547 -13.697 1.00 87.06 188 PHE A O 1
ATOM 1496 N N . THR A 1 189 ? -4.592 41.856 -12.222 1.00 85.12 189 THR A N 1
ATOM 1497 C CA . THR A 1 189 ? -3.876 42.883 -12.993 1.00 85.12 189 THR A CA 1
ATOM 1498 C C . THR A 1 189 ? -2.941 42.259 -14.029 1.00 85.12 189 THR A C 1
ATOM 1500 O O . THR A 1 189 ? -2.599 42.907 -15.018 1.00 85.12 189 THR A O 1
ATOM 1503 N N . LYS A 1 190 ? -2.550 40.993 -13.831 1.00 79.25 190 LYS A N 1
ATOM 1504 C CA . LYS A 1 190 ? -1.700 40.207 -14.732 1.00 79.25 190 LYS A CA 1
ATOM 1505 C C . LYS A 1 190 ? -1.986 38.718 -14.543 1.00 79.25 190 LYS A C 1
ATOM 1507 O O . LYS A 1 190 ? -2.060 38.247 -13.412 1.00 79.25 190 LYS A O 1
ATOM 1512 N N . GLY A 1 191 ? -2.094 37.965 -15.634 1.00 82.38 191 GLY A N 1
ATOM 1513 C CA . GLY A 1 191 ? -2.576 36.582 -15.565 1.00 82.38 191 GLY A CA 1
ATOM 1514 C C . GLY A 1 191 ? -4.072 36.508 -15.241 1.00 82.38 191 GLY A C 1
ATOM 1515 O O . GLY A 1 191 ? -4.788 37.503 -15.353 1.00 82.38 191 GLY A O 1
ATOM 1516 N N . GLU A 1 192 ? -4.545 35.313 -14.896 1.00 85.75 192 GLU A N 1
ATOM 1517 C CA . GLU A 1 192 ? -5.965 34.980 -14.720 1.00 85.75 192 GLU A CA 1
ATOM 1518 C C . GLU A 1 192 ? -6.101 33.889 -13.643 1.00 85.75 192 GLU A C 1
ATOM 1520 O O . GLU A 1 192 ? -5.149 33.148 -13.396 1.00 85.75 192 GLU A O 1
ATOM 1525 N N . PHE A 1 193 ? -7.274 33.760 -13.022 1.00 86.19 193 PHE A N 1
ATOM 1526 C CA . PHE A 1 193 ? -7.620 32.629 -12.155 1.00 86.19 193 PHE A CA 1
ATOM 1527 C C . PHE A 1 193 ? -8.048 31.439 -13.020 1.00 86.19 193 PHE A C 1
ATOM 1529 O O . PHE A 1 193 ? -9.055 31.543 -13.721 1.00 86.19 193 PHE A O 1
ATOM 1536 N N . ILE A 1 194 ? -7.303 30.329 -13.008 1.00 82.88 194 ILE A N 1
ATOM 1537 C CA . ILE A 1 194 ? -7.484 29.219 -13.968 1.00 82.88 194 ILE A CA 1
ATOM 1538 C C . ILE A 1 194 ? -8.020 27.928 -13.313 1.00 82.88 194 ILE A C 1
ATOM 1540 O O . ILE A 1 194 ? -7.975 27.782 -12.089 1.00 82.88 194 ILE A O 1
ATOM 1544 N N . PRO A 1 195 ? -8.516 26.947 -14.100 1.00 82.25 195 PRO A N 1
ATOM 1545 C CA . PRO A 1 195 ? -8.991 25.666 -13.576 1.00 82.25 195 PRO A CA 1
ATOM 1546 C C . PRO A 1 195 ? -7.973 24.951 -12.673 1.00 82.25 195 PRO A C 1
ATOM 1548 O O . PRO A 1 195 ? -6.934 24.476 -13.130 1.00 82.25 195 PRO A O 1
ATOM 1551 N N . GLY A 1 196 ? -8.313 24.841 -11.387 1.00 75.06 196 GLY A N 1
ATOM 1552 C CA . GLY A 1 196 ? -7.491 24.217 -10.346 1.00 75.06 196 GLY A CA 1
ATOM 1553 C C . GLY A 1 196 ? -6.916 25.198 -9.321 1.00 75.06 196 GLY A C 1
ATOM 1554 O O . GLY A 1 196 ? -6.561 24.759 -8.226 1.00 75.06 196 GLY A O 1
ATOM 1555 N N . ASP A 1 197 ? -6.870 26.497 -9.632 1.00 85.69 197 ASP A N 1
ATOM 1556 C CA . ASP A 1 197 ? -6.558 27.534 -8.645 1.00 85.69 197 ASP A CA 1
ATOM 1557 C C . ASP A 1 197 ? -7.654 27.614 -7.569 1.00 85.69 197 ASP A C 1
ATOM 1559 O O . ASP A 1 197 ? -8.802 27.198 -7.781 1.00 85.69 197 ASP A O 1
ATOM 1563 N N . ARG A 1 198 ? -7.291 28.144 -6.394 1.00 89.88 198 ARG A N 1
ATOM 1564 C CA . ARG A 1 198 ? -8.205 28.326 -5.258 1.00 89.88 198 ARG A CA 1
ATOM 1565 C C . ARG A 1 198 ? -7.975 29.660 -4.558 1.00 89.88 198 ARG A C 1
ATOM 1567 O O . ARG A 1 198 ? -6.829 30.052 -4.355 1.00 89.88 198 ARG A O 1
ATOM 1574 N N . PHE A 1 199 ? -9.050 30.317 -4.141 1.00 89.56 199 PHE A N 1
ATOM 1575 C CA . PHE A 1 199 ? -9.014 31.530 -3.325 1.00 89.56 199 PHE A CA 1
ATOM 1576 C C . PHE A 1 199 ? -9.755 31.293 -2.008 1.00 89.56 199 PHE A C 1
ATOM 1578 O O . PHE A 1 199 ? -10.888 30.820 -2.025 1.00 89.56 199 PHE A O 1
ATOM 1585 N N . ILE A 1 200 ? -9.116 31.594 -0.876 1.00 87.69 200 ILE A N 1
ATOM 1586 C CA . ILE A 1 200 ? -9.633 31.294 0.465 1.00 87.69 200 ILE A CA 1
ATOM 1587 C C . ILE A 1 200 ? -9.712 32.573 1.302 1.00 87.69 200 ILE A C 1
ATOM 1589 O O . ILE A 1 200 ? -8.755 33.348 1.352 1.00 87.69 200 ILE A O 1
ATOM 1593 N N . VAL A 1 201 ? -10.834 32.772 1.998 1.00 87.31 201 VAL A N 1
ATOM 1594 C CA . VAL A 1 201 ? -11.065 33.894 2.924 1.00 87.31 201 VAL A CA 1
ATOM 1595 C C . VAL A 1 201 ? -11.654 33.379 4.236 1.00 87.31 201 VAL A C 1
ATOM 1597 O O . VAL A 1 201 ? -12.481 32.468 4.224 1.00 87.31 201 VAL A O 1
ATOM 1600 N N . LYS A 1 202 ? -11.259 33.971 5.371 1.00 86.75 202 LYS A N 1
ATOM 1601 C CA . LYS A 1 202 ? -11.810 33.647 6.696 1.00 86.75 202 LYS A CA 1
ATOM 1602 C C . LYS A 1 202 ? -12.366 34.868 7.425 1.00 86.75 202 LYS A C 1
ATOM 1604 O O . LYS A 1 202 ? -11.732 35.921 7.447 1.00 86.75 202 LYS A O 1
ATOM 1609 N N . PHE A 1 203 ? -13.502 34.701 8.097 1.00 87.62 203 PHE A N 1
ATOM 1610 C CA . PHE A 1 203 ? -14.070 35.684 9.027 1.00 87.62 203 PHE A CA 1
ATOM 1611 C C . PHE A 1 203 ? -14.668 34.992 10.259 1.00 87.62 203 PHE A C 1
ATOM 1613 O O . PHE A 1 203 ? -14.835 33.775 10.269 1.00 87.62 203 PHE A O 1
ATOM 1620 N N . LYS A 1 204 ? -14.995 35.745 11.312 1.00 88.50 204 LYS A N 1
ATOM 1621 C CA . LYS A 1 204 ? -15.644 35.215 12.523 1.00 88.50 204 LYS A CA 1
ATOM 1622 C C . LYS A 1 204 ? -16.906 35.990 12.893 1.00 88.50 204 LYS A C 1
ATOM 1624 O O . LYS A 1 204 ? -17.028 37.186 12.639 1.00 88.50 204 LYS A O 1
ATOM 1629 N N . ALA A 1 205 ? -17.854 35.291 13.506 1.00 89.38 205 ALA A N 1
ATOM 1630 C CA . ALA A 1 205 ? -19.099 35.863 13.997 1.00 89.38 205 ALA A CA 1
ATOM 1631 C C . ALA A 1 205 ? -19.520 35.207 15.318 1.00 89.38 205 ALA A C 1
ATOM 1633 O O . ALA A 1 205 ? -19.277 34.025 15.548 1.00 89.38 205 ALA A O 1
ATOM 1634 N N . LYS A 1 206 ? -20.165 35.965 16.201 1.00 90.50 206 LYS A N 1
ATOM 1635 C CA . LYS A 1 206 ? -20.695 35.477 17.475 1.00 90.50 206 LYS A CA 1
ATOM 1636 C C . LYS A 1 206 ? -22.087 34.882 17.271 1.00 90.50 206 LYS A C 1
ATOM 1638 O O . LYS A 1 206 ? -22.936 35.490 16.624 1.00 90.50 206 LYS A O 1
ATOM 1643 N N . VAL A 1 207 ? -22.331 33.709 17.841 1.00 88.75 207 VAL A N 1
ATOM 1644 C CA . VAL A 1 207 ? -23.598 32.979 17.720 1.00 88.75 207 VAL A CA 1
ATOM 1645 C C . VAL A 1 207 ? -24.656 33.585 18.642 1.00 88.75 207 VAL A C 1
ATOM 1647 O O . VAL A 1 207 ? -24.480 33.589 19.860 1.00 88.75 207 VAL A O 1
ATOM 1650 N N . LYS A 1 208 ? -25.776 34.058 18.084 1.00 84.94 208 LYS A N 1
ATOM 1651 C CA . LYS A 1 208 ? -26.955 34.517 18.848 1.00 84.94 208 LYS A CA 1
ATOM 1652 C C . LYS A 1 208 ? -28.051 33.459 18.909 1.00 84.94 208 LYS A C 1
ATOM 1654 O O . LYS A 1 208 ? -28.651 33.268 19.960 1.00 84.94 208 LYS A O 1
ATOM 1659 N N . ALA A 1 209 ? -28.292 32.765 17.802 1.00 81.44 209 ALA A N 1
ATOM 1660 C CA . ALA A 1 209 ? -29.246 31.666 17.705 1.00 81.44 209 ALA A CA 1
ATOM 1661 C C . ALA A 1 209 ? -28.839 30.697 16.585 1.00 81.44 209 ALA A C 1
ATOM 1663 O O . ALA A 1 209 ? -27.953 30.998 15.778 1.00 81.44 209 ALA A O 1
ATOM 1664 N N . ALA A 1 210 ? -29.507 29.544 16.519 1.00 78.81 210 ALA A N 1
ATOM 1665 C CA . ALA A 1 210 ? -29.370 28.654 15.374 1.00 78.81 210 ALA A CA 1
ATOM 1666 C C . ALA A 1 210 ? -29.871 29.326 14.086 1.00 78.81 210 ALA A C 1
ATOM 1668 O O . ALA A 1 210 ? -30.821 30.109 14.114 1.00 78.81 210 ALA A O 1
ATOM 1669 N N . GLY A 1 211 ? -29.231 29.006 12.967 1.00 80.75 211 GLY A N 1
ATOM 1670 C CA . GLY A 1 211 ? -29.571 29.534 11.653 1.00 80.75 211 GLY A CA 1
ATOM 1671 C C . GLY A 1 211 ? -28.434 29.372 10.650 1.00 80.75 211 GLY A C 1
ATOM 1672 O O . GLY A 1 211 ? -27.296 29.055 11.006 1.00 80.75 211 GLY A O 1
ATOM 1673 N N . THR A 1 212 ? -28.764 29.593 9.385 1.00 87.38 212 THR A N 1
ATOM 1674 C CA . THR A 1 212 ? -27.883 29.345 8.242 1.00 87.38 212 THR A CA 1
ATOM 1675 C C . THR A 1 212 ? -27.317 30.653 7.711 1.00 87.38 212 THR A C 1
ATOM 1677 O O . THR A 1 212 ? -28.065 31.606 7.512 1.00 87.38 212 THR A O 1
ATOM 1680 N N . ASN A 1 213 ? -26.008 30.692 7.459 1.00 89.75 213 ASN A N 1
ATOM 1681 C CA . ASN A 1 213 ? -25.350 31.806 6.789 1.00 89.75 213 ASN A CA 1
ATOM 1682 C C . ASN A 1 213 ? -24.946 31.401 5.359 1.00 89.75 213 ASN A C 1
ATOM 1684 O O . ASN A 1 213 ? -24.185 30.448 5.178 1.00 89.75 213 ASN A O 1
ATOM 1688 N N . THR A 1 214 ? -25.404 32.151 4.357 1.00 89.69 214 THR A N 1
ATOM 1689 C CA . THR A 1 214 ? -25.208 31.883 2.920 1.00 89.69 214 THR A CA 1
ATOM 1690 C C . THR A 1 214 ? -24.204 32.871 2.330 1.00 89.69 214 THR A C 1
ATOM 1692 O O . THR A 1 214 ? -24.132 34.016 2.765 1.00 89.69 214 THR A O 1
ATOM 1695 N N . VAL A 1 215 ? -23.355 32.415 1.412 1.00 92.75 215 VAL A N 1
ATOM 1696 C CA . VAL A 1 215 ? -22.460 33.271 0.618 1.00 92.75 215 VAL A CA 1
ATOM 1697 C C . VAL A 1 215 ? -22.863 33.189 -0.845 1.00 92.75 215 VAL A C 1
ATOM 1699 O O . VAL A 1 215 ? -23.223 32.113 -1.319 1.00 92.75 215 VAL A O 1
ATOM 1702 N N . HIS A 1 216 ? -22.746 34.305 -1.557 1.00 92.62 216 HIS A N 1
ATOM 1703 C CA . HIS A 1 216 ? -22.948 34.377 -2.997 1.00 92.62 216 HIS A CA 1
ATOM 1704 C C . HIS A 1 216 ? -21.633 34.757 -3.685 1.00 92.62 216 HIS A C 1
ATOM 1706 O O . HIS A 1 216 ? -20.884 35.619 -3.222 1.00 92.62 216 HIS A O 1
ATOM 1712 N N . LEU A 1 217 ? -21.348 34.101 -4.800 1.00 95.31 217 LEU A N 1
ATOM 1713 C CA . LEU A 1 217 ? -20.227 34.354 -5.691 1.00 95.31 217 LEU A CA 1
ATOM 1714 C C . LEU A 1 217 ? -20.778 34.848 -7.029 1.00 95.31 217 LEU A C 1
ATOM 1716 O O . LEU A 1 217 ? -21.715 34.264 -7.564 1.00 95.31 217 LEU A O 1
ATOM 1720 N N . TYR A 1 218 ? -20.141 35.870 -7.589 1.00 93.31 218 TYR A N 1
ATOM 1721 C CA . TYR A 1 218 ? -20.480 36.503 -8.857 1.00 93.31 218 TYR A CA 1
ATOM 1722 C C . TYR A 1 218 ? -19.243 36.590 -9.757 1.00 93.31 218 TYR A C 1
ATOM 1724 O O . TYR A 1 218 ? -18.147 36.904 -9.289 1.00 93.31 218 TYR A O 1
ATOM 1732 N N . TYR A 1 219 ? -19.396 36.327 -11.053 1.00 92.56 219 TYR A N 1
ATOM 1733 C CA . TYR A 1 219 ? -18.297 36.351 -12.026 1.00 92.56 219 TYR A CA 1
ATOM 1734 C C . TYR A 1 219 ? -18.794 36.734 -13.429 1.00 92.56 219 TYR A C 1
ATOM 1736 O O . TYR A 1 219 ? -19.938 36.448 -13.778 1.00 92.56 219 TYR A O 1
ATOM 1744 N N . PRO A 1 220 ? -17.965 37.379 -14.268 1.00 83.75 220 PRO A N 1
ATOM 1745 C CA . PRO A 1 220 ? -18.382 37.804 -15.599 1.00 83.75 220 PRO A CA 1
ATOM 1746 C C . PRO A 1 220 ? -18.611 36.603 -16.526 1.00 83.75 220 PRO A C 1
ATOM 1748 O O . PRO A 1 220 ? -17.795 35.681 -16.584 1.00 83.75 220 PRO A O 1
ATOM 1751 N N . VAL A 1 221 ? -19.698 36.646 -17.298 1.00 79.50 221 VAL A N 1
ATOM 1752 C CA . VAL A 1 221 ? -19.989 35.703 -18.390 1.00 79.50 221 VAL A CA 1
ATOM 1753 C C . VAL A 1 221 ? -20.404 36.477 -19.646 1.00 79.50 221 VAL A C 1
ATOM 1755 O O . VAL A 1 221 ? -20.733 37.662 -19.582 1.00 79.50 221 VAL A O 1
ATOM 1758 N N . SER A 1 222 ? -20.391 35.834 -20.816 1.00 65.31 222 SER A N 1
ATOM 1759 C CA . SER A 1 222 ? -20.818 36.505 -22.052 1.00 65.31 222 SER A CA 1
ATOM 1760 C C . SER A 1 222 ? -22.297 36.905 -21.962 1.00 65.31 222 SER A C 1
ATOM 1762 O O . SER A 1 222 ? -23.166 36.042 -21.852 1.00 65.31 222 SER A O 1
ATOM 1764 N N . GLY A 1 223 ? -22.575 38.212 -21.980 1.00 67.19 223 GLY A N 1
ATOM 1765 C CA . GLY A 1 223 ? -23.929 38.767 -21.884 1.00 67.19 223 GLY A CA 1
ATOM 1766 C C . GLY A 1 223 ? -24.496 38.954 -20.468 1.00 67.19 223 GLY A C 1
ATOM 1767 O O . GLY A 1 223 ? -25.668 39.303 -20.359 1.00 67.19 223 GLY A O 1
ATOM 1768 N N . GLY A 1 224 ? -23.721 38.760 -19.390 1.00 77.44 224 GLY A N 1
ATOM 1769 C CA . GLY A 1 224 ? -24.226 38.979 -18.027 1.00 77.44 224 GLY A CA 1
ATOM 1770 C C . GLY A 1 224 ? -23.250 38.635 -16.896 1.00 77.44 224 GLY A C 1
ATOM 1771 O O . GLY A 1 224 ? -22.035 38.592 -17.081 1.00 77.44 224 GLY A O 1
ATOM 1772 N N . GLU A 1 225 ? -23.802 38.374 -15.710 1.00 83.06 225 GLU A N 1
ATOM 1773 C CA . GLU A 1 225 ? -23.071 37.936 -14.516 1.00 83.06 225 GLU A CA 1
ATOM 1774 C C . GLU A 1 225 ? -23.514 36.505 -14.157 1.00 83.06 225 GLU A C 1
ATOM 1776 O O . GLU A 1 225 ? -24.703 36.225 -13.992 1.00 83.06 225 GLU A O 1
ATOM 1781 N N . GLY A 1 226 ? -22.558 35.580 -14.096 1.00 83.38 226 GLY A N 1
ATOM 1782 C CA . GLY A 1 226 ? -22.754 34.229 -13.582 1.00 83.38 226 GLY A CA 1
ATOM 1783 C C . GLY A 1 226 ? -22.705 34.233 -12.058 1.00 83.38 226 GLY A C 1
ATOM 1784 O O . GLY A 1 226 ? -22.034 35.076 -11.462 1.00 83.38 226 GLY A O 1
ATOM 1785 N N . HIS A 1 227 ? -23.416 33.296 -11.433 1.00 88.44 227 HIS A N 1
ATOM 1786 C CA . HIS A 1 227 ? -23.510 33.196 -9.979 1.00 88.44 227 HIS A CA 1
ATOM 1787 C C . HIS A 1 227 ? -23.307 31.762 -9.475 1.00 88.44 227 HIS A C 1
ATOM 1789 O O . HIS A 1 227 ? -23.445 30.791 -10.225 1.00 88.44 227 HIS A O 1
ATOM 1795 N N . ASP A 1 228 ? -22.963 31.647 -8.197 1.00 91.81 228 ASP A N 1
ATOM 1796 C CA . ASP A 1 228 ? -22.949 30.412 -7.413 1.00 91.81 228 ASP A CA 1
ATOM 1797 C C . ASP A 1 228 ? -23.164 30.756 -5.931 1.00 91.81 228 ASP A C 1
ATOM 1799 O O . ASP A 1 228 ? -22.856 31.872 -5.514 1.00 91.81 228 ASP A O 1
ATOM 1803 N N . GLU A 1 229 ? -23.681 29.833 -5.125 1.00 89.69 229 GLU A N 1
ATOM 1804 C CA . GLU A 1 229 ? -23.914 30.074 -3.696 1.00 89.69 229 GLU A CA 1
ATOM 1805 C C . GLU A 1 229 ? -23.749 28.802 -2.863 1.00 89.69 229 GLU A C 1
ATOM 1807 O O . GLU A 1 229 ? -23.968 27.690 -3.344 1.00 89.69 229 GLU A O 1
ATOM 1812 N N . ASP A 1 230 ? -23.357 28.974 -1.601 1.00 89.06 230 ASP A N 1
ATOM 1813 C CA . ASP A 1 230 ? -23.178 27.877 -0.648 1.00 89.06 230 ASP A CA 1
ATOM 1814 C C . ASP A 1 230 ? -23.463 28.356 0.783 1.00 89.06 230 ASP A C 1
ATOM 1816 O O . ASP A 1 230 ? -23.450 29.556 1.073 1.00 89.06 230 ASP A O 1
ATOM 1820 N N . SER A 1 231 ? -23.776 27.435 1.693 1.00 86.06 231 SER A N 1
ATOM 1821 C CA . SER A 1 231 ? -24.317 27.772 3.015 1.00 86.06 231 SER A CA 1
ATOM 1822 C C . SER A 1 231 ? -23.708 26.926 4.126 1.00 86.06 231 SER A C 1
ATOM 1824 O O . SER A 1 231 ? -23.586 25.714 3.974 1.00 86.06 231 SER A O 1
ATOM 1826 N N . ALA A 1 232 ? -23.428 27.555 5.271 1.00 85.19 232 ALA A N 1
ATOM 1827 C CA . ALA A 1 232 ? -23.051 26.860 6.500 1.00 85.19 232 ALA A CA 1
ATOM 1828 C C . ALA A 1 232 ? -24.017 27.194 7.646 1.00 85.19 232 ALA A C 1
ATOM 1830 O O . ALA A 1 232 ? -24.386 28.356 7.844 1.00 85.19 232 ALA A O 1
ATOM 1831 N N . ALA A 1 233 ? -24.426 26.178 8.403 1.00 79.38 233 ALA A N 1
ATOM 1832 C CA . ALA A 1 233 ? -25.409 26.287 9.472 1.00 79.38 233 ALA A CA 1
ATOM 1833 C C . ALA A 1 233 ? -24.775 26.229 10.867 1.00 79.38 233 ALA A C 1
ATOM 1835 O O . ALA A 1 233 ? -23.965 25.363 11.190 1.00 79.38 233 ALA A O 1
ATOM 1836 N N . VAL A 1 234 ? -25.203 27.143 11.729 1.00 82.50 234 VAL A N 1
ATOM 1837 C CA . VAL A 1 234 ? -24.938 27.084 13.164 1.00 82.50 234 VAL A CA 1
ATOM 1838 C C . VAL A 1 234 ? -26.171 26.492 13.832 1.00 82.50 234 VAL A C 1
ATOM 1840 O O . VAL A 1 234 ? -27.268 27.030 13.688 1.00 82.50 234 VAL A O 1
ATOM 1843 N N . THR A 1 235 ? -26.014 25.401 14.577 1.00 79.62 235 THR A N 1
ATOM 1844 C CA . THR A 1 235 ? -27.085 24.817 15.399 1.00 79.62 235 THR A CA 1
ATOM 1845 C C . THR A 1 235 ? -26.828 25.071 16.883 1.00 79.62 235 THR A C 1
ATOM 1847 O O . THR A 1 235 ? -25.697 25.320 17.297 1.00 79.62 235 THR A O 1
ATOM 1850 N N . ILE A 1 236 ? -27.879 25.028 17.703 1.00 68.06 236 ILE A N 1
ATOM 1851 C CA . ILE A 1 236 ? -27.789 25.141 19.168 1.00 68.06 236 ILE A CA 1
ATOM 1852 C C . ILE A 1 236 ? -28.485 23.931 19.810 1.00 68.06 236 ILE A C 1
ATOM 1854 O O . ILE A 1 236 ? -29.406 23.386 19.196 1.00 68.06 236 ILE A O 1
ATOM 1858 N N . PRO A 1 237 ? -28.085 23.483 21.013 1.00 60.12 237 PRO A N 1
ATOM 1859 C CA . PRO A 1 237 ? -28.742 22.361 21.681 1.00 60.12 237 PRO A CA 1
ATOM 1860 C C . PRO A 1 237 ? -30.223 22.647 21.977 1.00 60.12 237 PRO A C 1
ATOM 1862 O O . PRO A 1 237 ? -30.551 23.605 22.679 1.00 60.12 237 PRO A O 1
ATOM 1865 N N . THR A 1 238 ? -31.127 21.798 21.485 1.00 40.69 238 THR A N 1
ATOM 1866 C CA . THR A 1 238 ? -32.556 21.850 21.827 1.00 40.69 238 THR A CA 1
ATOM 1867 C C . THR A 1 238 ? -32.792 21.193 23.184 1.00 40.69 238 THR A C 1
ATOM 1869 O O . THR A 1 238 ? -32.845 19.969 23.290 1.00 40.69 238 THR A O 1
ATOM 1872 N N . GLY A 1 239 ? -32.928 22.003 24.235 1.00 32.16 239 GLY A N 1
ATOM 1873 C CA . GLY A 1 239 ? -33.221 21.507 25.579 1.00 32.16 239 GLY A CA 1
ATOM 1874 C C . GLY A 1 239 ? -34.656 20.991 25.709 1.00 32.16 239 GLY A C 1
ATOM 1875 O O . GLY A 1 239 ? -35.597 21.780 25.636 1.00 32.16 239 GLY A O 1
ATOM 1876 N N . SER A 1 240 ? -34.829 19.692 25.964 1.00 28.55 240 SER A N 1
ATOM 1877 C CA . SER A 1 240 ? -36.080 19.145 26.495 1.00 28.55 240 SER A CA 1
ATOM 1878 C C . SER A 1 240 ? -36.074 19.209 28.025 1.00 28.55 240 SER A C 1
ATOM 1880 O O . SER A 1 240 ? -35.133 18.780 28.692 1.00 28.55 240 SER A O 1
ATOM 1882 N N . THR A 1 241 ? -37.129 19.784 28.594 1.00 25.02 241 THR A N 1
ATOM 1883 C CA . THR A 1 241 ? -37.360 19.880 30.040 1.00 25.02 241 THR A CA 1
ATOM 1884 C C . THR A 1 241 ? -38.247 18.735 30.549 1.00 25.02 241 THR A C 1
ATOM 1886 O O . THR A 1 241 ? -38.918 18.068 29.763 1.00 25.02 241 THR A O 1
ATOM 1889 N N . SER A 1 242 ? -38.308 18.585 31.883 1.00 23.06 242 SER A N 1
ATOM 1890 C CA . SER A 1 242 ? -39.151 17.645 32.661 1.00 23.06 242 SER A CA 1
ATOM 1891 C C . SER A 1 242 ? -38.689 16.171 32.675 1.00 23.06 242 SER A C 1
ATOM 1893 O O . SER A 1 242 ? -38.170 15.672 31.686 1.00 23.06 242 SER A O 1
ATOM 1895 N N . THR A 1 243 ? -38.820 15.398 33.762 1.00 22.23 243 THR A N 1
ATOM 1896 C CA . THR A 1 243 ? -39.002 15.725 35.199 1.00 22.23 243 THR A CA 1
ATOM 1897 C C . THR A 1 243 ? -38.403 14.583 36.036 1.00 22.23 243 THR A C 1
ATOM 1899 O O . THR A 1 243 ? -38.237 13.475 35.535 1.00 22.23 243 THR A O 1
ATOM 1902 N N . GLY A 1 244 ? -38.059 14.840 37.301 1.00 24.52 244 GLY A N 1
ATOM 1903 C CA . GLY A 1 244 ? -37.367 13.861 38.148 1.00 24.52 244 GLY A CA 1
ATOM 1904 C C . GLY A 1 244 ? -38.217 12.665 38.605 1.00 24.52 244 GLY A C 1
ATOM 1905 O O . GLY A 1 244 ? -39.436 12.751 38.715 1.00 24.52 244 GLY A O 1
ATOM 1906 N N . GLY A 1 245 ? -37.531 11.574 38.952 1.00 21.25 245 GLY A N 1
ATOM 1907 C CA . GLY A 1 245 ? -38.100 10.384 39.588 1.00 21.25 245 GLY A CA 1
ATOM 1908 C C . GLY A 1 245 ? -36.980 9.497 40.131 1.00 21.25 245 GLY A C 1
ATOM 1909 O O . GLY A 1 245 ? -36.323 8.792 39.372 1.00 21.25 245 GLY A O 1
ATOM 1910 N N . GLY A 1 246 ? -36.711 9.580 41.436 1.00 25.91 246 GLY A N 1
ATOM 1911 C CA . GLY A 1 246 ? -35.687 8.765 42.091 1.00 25.91 246 GLY A CA 1
ATOM 1912 C C . GLY A 1 246 ? -36.186 7.352 42.399 1.00 25.91 246 GLY A C 1
ATOM 1913 O O . GLY A 1 246 ? -37.336 7.168 42.786 1.00 25.91 246 GLY A O 1
ATOM 1914 N N . GLY A 1 247 ? -35.302 6.362 42.277 1.00 21.88 247 GLY A N 1
ATOM 1915 C CA . GLY A 1 247 ? -35.588 4.969 42.615 1.00 21.88 247 GLY A CA 1
ATOM 1916 C C . GLY A 1 247 ? -34.309 4.142 42.592 1.00 21.88 247 GLY A C 1
ATOM 1917 O O . GLY A 1 247 ? -33.923 3.624 41.550 1.00 21.88 247 GLY A O 1
ATOM 1918 N N . GLY A 1 248 ? -33.616 4.058 43.728 1.00 25.91 248 GLY A N 1
ATOM 1919 C CA . GLY A 1 248 ? -32.420 3.228 43.850 1.00 25.91 248 GLY A CA 1
ATOM 1920 C C . GLY A 1 248 ? -32.790 1.756 44.008 1.00 25.91 248 GLY A C 1
ATOM 1921 O O . GLY A 1 248 ? -33.576 1.427 44.890 1.00 25.91 248 GLY A O 1
ATOM 1922 N N . TRP A 1 249 ? -32.196 0.886 43.192 1.00 22.72 249 TRP A N 1
ATOM 1923 C CA . TRP A 1 249 ? -32.207 -0.565 43.388 1.00 22.72 249 TRP A CA 1
ATOM 1924 C C . TRP A 1 249 ? -30.796 -1.120 43.201 1.00 22.72 249 TRP A C 1
ATOM 1926 O O . TRP A 1 249 ? -30.131 -0.856 42.201 1.00 22.72 249 TRP A O 1
ATOM 1936 N N . SER A 1 250 ? -30.345 -1.882 44.192 1.00 28.16 250 SER A N 1
ATOM 1937 C CA . SER A 1 250 ? -29.140 -2.703 44.154 1.00 28.16 250 SER A CA 1
ATOM 1938 C C . SER A 1 250 ? -29.490 -4.108 43.660 1.00 28.16 250 SER A C 1
ATOM 1940 O O . SER A 1 250 ? -30.470 -4.692 44.118 1.00 28.16 250 SER A O 1
ATOM 1942 N N . GLY A 1 251 ? -28.674 -4.697 42.779 1.00 25.89 251 GLY A N 1
ATOM 1943 C CA . GLY A 1 251 ? -28.835 -6.114 42.444 1.00 25.89 251 GLY A CA 1
ATOM 1944 C C . GLY A 1 251 ? -28.019 -6.621 41.257 1.00 25.89 251 GLY A C 1
ATOM 1945 O O . GLY A 1 251 ? -28.221 -6.181 40.135 1.00 25.89 251 GLY A O 1
ATOM 1946 N N . GLY A 1 252 ? -27.171 -7.622 41.517 1.00 29.25 252 GLY A N 1
ATOM 1947 C CA . GLY A 1 252 ? -26.878 -8.711 40.574 1.00 29.25 252 GLY A CA 1
ATOM 1948 C C . GLY A 1 252 ? -26.184 -8.357 39.256 1.00 29.25 252 GLY A C 1
ATOM 1949 O O . GLY A 1 252 ? -26.794 -8.466 38.196 1.00 29.25 252 GLY A O 1
ATOM 1950 N N . GLY A 1 253 ? -24.880 -8.065 39.307 1.00 33.62 253 GLY A N 1
ATOM 1951 C CA . GLY A 1 253 ? -24.047 -7.982 38.105 1.00 33.62 253 GLY A CA 1
ATOM 1952 C C . GLY A 1 253 ? -24.017 -9.308 37.337 1.00 33.62 253 GLY A C 1
ATOM 1953 O O . GLY A 1 253 ? -23.356 -10.262 37.744 1.00 33.62 253 GLY A O 1
ATOM 1954 N N . SER A 1 254 ? -24.718 -9.349 36.208 1.00 35.09 254 SER A N 1
ATOM 1955 C CA . SER A 1 254 ? -24.625 -10.391 35.187 1.00 35.09 254 SER A CA 1
ATOM 1956 C C . SER A 1 254 ? -24.428 -9.703 33.840 1.00 35.09 254 SER A C 1
ATOM 1958 O O . SER A 1 254 ? -25.006 -8.645 33.609 1.00 35.09 254 SER A O 1
ATOM 1960 N N . ALA A 1 255 ? -23.566 -10.257 32.985 1.00 43.72 255 ALA A N 1
ATOM 1961 C CA . ALA A 1 255 ? -23.112 -9.616 31.748 1.00 43.72 255 ALA A CA 1
ATOM 1962 C C . ALA A 1 255 ? -24.176 -9.681 30.633 1.00 43.72 255 ALA A C 1
ATOM 1964 O O . ALA A 1 255 ? -23.988 -10.341 29.613 1.00 43.72 255 ALA A O 1
ATOM 1965 N N . TYR A 1 256 ? -25.312 -9.022 30.857 1.00 48.72 256 TYR A N 1
ATOM 1966 C CA . TYR A 1 256 ? -26.363 -8.823 29.870 1.00 48.72 256 TYR A CA 1
ATOM 1967 C C . TYR A 1 256 ? -26.387 -7.369 29.421 1.00 48.72 256 TYR A C 1
ATOM 1969 O O . T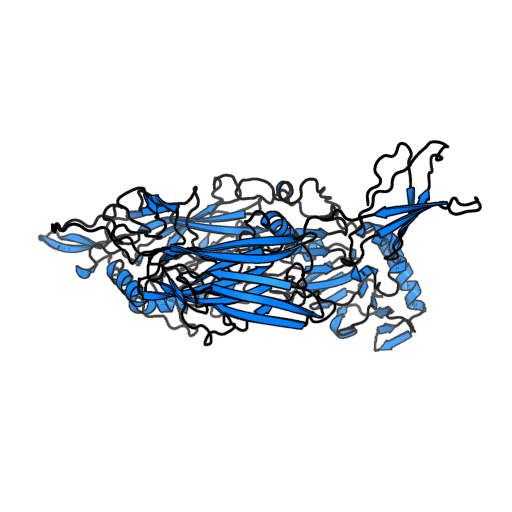YR A 1 256 ? -26.621 -6.474 30.226 1.00 48.72 256 TYR A O 1
ATOM 1977 N N . CYS A 1 257 ? -26.250 -7.185 28.110 1.00 57.78 257 CYS A N 1
ATOM 1978 C CA . CYS A 1 257 ? -26.615 -5.965 27.402 1.00 57.78 257 CYS A CA 1
ATOM 1979 C C . CYS A 1 257 ? -28.033 -5.537 27.823 1.00 57.78 257 CYS A C 1
ATOM 1981 O O . CYS A 1 257 ? -28.982 -6.295 27.586 1.00 57.78 257 CYS A O 1
ATOM 1983 N N . GLY A 1 258 ? -28.203 -4.399 28.500 1.00 58.97 258 GLY A N 1
ATOM 1984 C CA . GLY A 1 258 ? -29.463 -4.129 29.195 1.00 58.97 258 GLY A CA 1
ATOM 1985 C C . GLY A 1 258 ? -29.537 -2.901 30.104 1.00 58.97 258 GLY A C 1
ATOM 1986 O O . GLY A 1 258 ? -30.636 -2.363 30.268 1.00 58.97 258 GLY A O 1
ATOM 1987 N N . ASP A 1 259 ? -28.435 -2.453 30.710 1.00 66.56 259 ASP A N 1
ATOM 1988 C CA . ASP A 1 259 ? -28.457 -1.395 31.733 1.00 66.56 259 ASP A CA 1
ATOM 1989 C C . ASP A 1 259 ? -28.133 0.012 31.203 1.00 66.56 259 ASP A C 1
ATOM 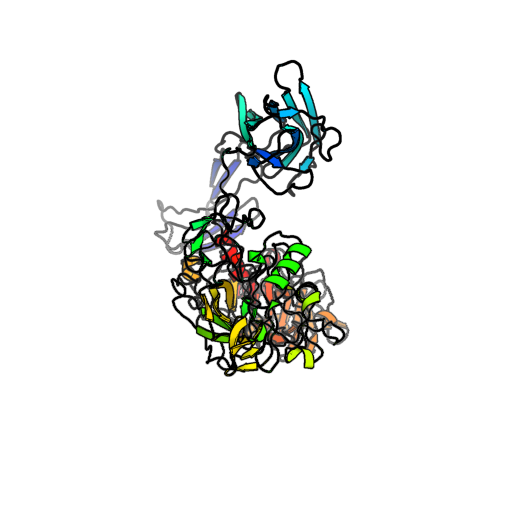1991 O O . ASP A 1 259 ? -28.423 1.004 31.877 1.00 66.56 259 ASP A O 1
ATOM 1995 N N . GLY A 1 260 ? -27.638 0.109 29.966 1.00 66.06 260 GLY A N 1
ATOM 1996 C CA . GLY A 1 260 ? -27.410 1.344 29.217 1.00 66.06 260 GLY A CA 1
ATOM 1997 C C . GLY A 1 260 ? -26.194 2.164 29.659 1.00 66.06 260 GLY A C 1
ATOM 1998 O O . GLY A 1 260 ? -26.068 3.318 29.236 1.00 66.06 260 GLY A O 1
ATOM 1999 N N . LYS A 1 261 ? -25.337 1.622 30.527 1.00 70.88 261 LYS A N 1
ATOM 2000 C CA . LYS A 1 261 ? -24.037 2.186 30.931 1.00 70.88 261 LYS A CA 1
ATOM 2001 C C . LYS A 1 261 ? -22.916 1.304 30.385 1.00 70.88 261 LYS A C 1
ATOM 2003 O O . LYS A 1 261 ? -23.204 0.379 29.644 1.00 70.88 261 LYS A O 1
ATOM 2008 N N . GLN A 1 262 ? -21.657 1.614 30.693 1.00 69.94 262 GLN A N 1
ATOM 2009 C CA . GLN A 1 262 ? -20.523 0.790 30.280 1.00 69.94 262 GLN A CA 1
ATOM 2010 C C . GLN A 1 262 ? -19.931 0.002 31.456 1.00 69.94 262 GLN A C 1
ATOM 2012 O O . GLN A 1 262 ? -19.067 0.486 32.192 1.00 69.94 262 GLN A O 1
ATOM 2017 N N . ASN A 1 263 ? -20.358 -1.251 31.581 1.00 63.62 263 ASN A N 1
ATOM 2018 C CA . ASN A 1 263 ? -20.029 -2.171 32.657 1.00 63.62 263 ASN A CA 1
ATOM 2019 C C . ASN A 1 263 ? -19.322 -3.424 32.108 1.00 63.62 263 ASN A C 1
ATOM 2021 O O . ASN A 1 263 ? -19.911 -4.299 31.478 1.00 63.62 263 ASN A O 1
ATOM 2025 N N . GLY A 1 264 ? -18.018 -3.548 32.373 1.00 61.66 264 GLY A N 1
ATOM 2026 C CA . GLY A 1 264 ? -17.203 -4.589 31.737 1.00 61.66 264 GLY A CA 1
ATOM 2027 C C . GLY A 1 264 ? -16.924 -4.280 30.260 1.00 61.66 264 GLY A C 1
ATOM 2028 O O . GLY A 1 264 ? -16.963 -3.130 29.845 1.00 61.66 264 GLY A O 1
ATOM 2029 N N . ALA A 1 265 ? -16.569 -5.288 29.463 1.00 58.41 265 ALA A N 1
ATOM 2030 C CA . ALA A 1 265 ? -15.958 -5.106 28.139 1.00 58.41 265 ALA A CA 1
ATOM 2031 C C . ALA A 1 265 ? -16.956 -5.009 26.958 1.00 58.41 265 ALA A C 1
ATOM 2033 O O . ALA A 1 265 ? -16.695 -5.519 25.871 1.00 58.41 265 ALA A O 1
ATOM 2034 N N . GLU A 1 266 ? -18.092 -4.347 27.157 1.00 67.81 266 GLU A N 1
ATOM 2035 C CA . GLU A 1 266 ? -19.118 -4.106 26.131 1.00 67.81 266 GLU A CA 1
ATOM 2036 C C . GLU A 1 266 ? -18.821 -2.891 25.232 1.00 67.81 266 GLU A C 1
ATOM 2038 O O . GLU A 1 266 ? -18.184 -1.920 25.655 1.00 67.81 266 GLU A O 1
ATOM 2043 N N . PHE A 1 267 ? -19.252 -2.954 23.963 1.00 69.62 267 PHE A N 1
ATOM 2044 C CA . PHE A 1 267 ? -18.898 -1.968 22.927 1.00 69.62 267 PHE A CA 1
ATOM 2045 C C . PHE A 1 267 ? -19.921 -0.840 22.786 1.00 69.62 267 PHE A C 1
ATOM 2047 O O . PHE A 1 267 ? -19.591 0.239 22.297 1.00 69.62 267 PHE A O 1
ATOM 2054 N N . CYS A 1 268 ? -21.156 -1.107 23.188 1.00 74.62 268 CYS A N 1
ATOM 2055 C CA . CYS A 1 268 ? -22.294 -0.201 23.193 1.00 74.62 268 CYS A CA 1
ATOM 2056 C C . CYS A 1 268 ? -23.373 -0.833 24.074 1.00 74.62 268 CYS A C 1
ATOM 2058 O O . CYS A 1 268 ? -23.486 -2.052 24.045 1.00 74.62 268 CYS A O 1
ATOM 2060 N N . ASP A 1 269 ? -24.188 -0.051 24.782 1.00 78.12 269 ASP A N 1
ATOM 2061 C CA . ASP A 1 269 ? -25.411 -0.558 25.414 1.00 78.12 269 ASP A CA 1
ATOM 2062 C C . ASP A 1 269 ? -26.549 0.467 25.321 1.00 78.12 269 ASP A C 1
ATOM 2064 O O . ASP A 1 269 ? -26.472 1.605 25.794 1.00 78.12 269 ASP A O 1
ATOM 2068 N N . TRP A 1 270 ? -27.640 0.027 24.703 1.00 78.19 270 TRP A N 1
ATOM 2069 C CA . TRP A 1 270 ? -28.884 0.774 24.547 1.00 78.19 270 TRP A CA 1
ATOM 2070 C C . TRP A 1 270 ? -30.111 0.038 25.111 1.00 78.19 270 TRP A C 1
ATOM 2072 O O . TRP A 1 270 ? -31.247 0.470 24.904 1.00 78.19 270 TRP A O 1
ATOM 2082 N N . GLY A 1 271 ? -29.901 -1.049 25.859 1.00 72.25 271 GLY A N 1
ATOM 2083 C CA . GLY A 1 271 ? -30.955 -1.930 26.362 1.00 72.25 271 GLY A CA 1
ATOM 2084 C C . GLY A 1 271 ? -31.486 -2.913 25.313 1.00 72.25 271 GLY A C 1
ATOM 2085 O O . GLY A 1 271 ? -32.615 -3.391 25.429 1.00 72.25 271 GLY A O 1
ATOM 2086 N N . GLY A 1 272 ? -30.720 -3.172 24.248 1.00 70.38 272 GLY A N 1
ATOM 2087 C CA . GLY A 1 272 ? -31.115 -4.032 23.134 1.00 70.38 272 GLY A CA 1
ATOM 2088 C C . GLY A 1 272 ? -30.566 -3.565 21.786 1.00 70.38 272 GLY A C 1
ATOM 2089 O O . GLY A 1 272 ? -29.610 -2.799 21.712 1.00 70.38 272 GLY A O 1
ATOM 2090 N N . GLN A 1 273 ? -31.185 -4.037 20.699 1.00 81.50 273 GLN A N 1
ATOM 2091 C CA . GLN A 1 273 ? -30.763 -3.676 19.345 1.00 81.50 273 GLN A CA 1
ATOM 2092 C C . GLN A 1 273 ? -31.153 -2.227 19.015 1.00 81.50 273 GLN A C 1
ATOM 2094 O O . GLN A 1 273 ? -32.339 -1.898 19.015 1.00 81.50 273 GLN A O 1
ATOM 2099 N N . TYR A 1 274 ? -30.171 -1.383 18.697 1.00 83.38 274 TYR A N 1
ATOM 2100 C CA . TYR A 1 274 ? -30.371 0.058 18.515 1.00 83.38 274 TYR A CA 1
ATOM 2101 C C . TYR A 1 274 ? -29.390 0.649 17.495 1.00 83.38 274 TYR A C 1
ATOM 2103 O O . TYR A 1 274 ? -28.233 0.244 17.452 1.00 83.38 274 TYR A O 1
ATOM 2111 N N . VAL A 1 275 ? -29.825 1.608 16.675 1.00 87.69 275 VAL A N 1
ATOM 2112 C CA . VAL A 1 275 ? -28.942 2.305 15.722 1.00 87.69 275 VAL A CA 1
ATOM 2113 C C . VAL A 1 275 ? -28.294 3.496 16.423 1.00 87.69 275 VAL A C 1
ATOM 2115 O O . VAL A 1 275 ? -29.001 4.372 16.910 1.00 87.69 275 VAL A O 1
ATOM 2118 N N . ILE A 1 276 ? -26.961 3.528 16.465 1.00 82.19 276 ILE A N 1
ATOM 2119 C CA . ILE A 1 276 ? -26.182 4.586 17.118 1.00 82.19 276 ILE A CA 1
ATOM 2120 C C . ILE A 1 276 ? -26.570 5.954 16.523 1.00 82.19 276 ILE A C 1
ATOM 2122 O O . ILE A 1 276 ? -26.516 6.093 15.292 1.00 82.19 276 ILE A O 1
ATOM 2126 N N . PRO A 1 277 ? -26.952 6.955 17.348 1.00 76.75 277 PRO A N 1
ATOM 2127 C CA . PRO A 1 277 ? -27.490 8.216 16.845 1.00 76.75 277 PRO A CA 1
ATOM 2128 C C . PRO A 1 277 ? -26.404 9.065 16.176 1.00 76.75 277 PRO A C 1
ATOM 2130 O O . PRO A 1 277 ? -25.214 8.790 16.309 1.00 76.75 277 PRO A O 1
ATOM 2133 N N . GLU A 1 278 ? -26.801 10.155 15.516 1.00 78.94 278 GLU A N 1
ATOM 2134 C CA . GLU A 1 278 ? -25.879 11.113 14.873 1.00 78.94 278 GLU A CA 1
ATOM 2135 C C . GLU A 1 278 ? -24.867 11.741 15.846 1.00 78.94 278 GLU A C 1
ATOM 2137 O O . GLU A 1 278 ? -23.769 12.116 15.446 1.00 78.94 278 GLU A O 1
ATOM 2142 N N . ASN A 1 279 ? -25.190 11.782 17.143 1.00 73.81 279 ASN A N 1
ATOM 2143 C CA . ASN A 1 279 ? -24.263 12.200 18.193 1.00 73.81 279 ASN A CA 1
ATOM 2144 C C . ASN A 1 279 ? -23.170 11.158 18.514 1.00 73.81 279 ASN A C 1
ATOM 2146 O O . ASN A 1 279 ? -22.355 11.415 19.391 1.00 73.81 279 ASN A O 1
ATOM 2150 N N . GLY A 1 280 ? -23.161 9.982 17.874 1.00 70.44 280 GLY A N 1
ATOM 2151 C CA . GLY A 1 280 ? -22.182 8.914 18.096 1.00 70.44 280 GLY A CA 1
ATOM 2152 C C . GLY A 1 280 ? -22.266 8.226 19.464 1.00 70.44 280 GLY A C 1
ATOM 2153 O O . GLY A 1 280 ? -21.312 7.558 19.857 1.00 70.44 280 GLY A O 1
ATOM 2154 N N . GLN A 1 281 ? -23.349 8.410 20.223 1.00 80.19 281 GLN A N 1
ATOM 2155 C CA . GLN A 1 281 ? -23.466 7.913 21.595 1.00 80.19 281 GLN A CA 1
ATOM 2156 C C . GLN A 1 281 ? -23.615 6.386 21.640 1.00 80.19 281 GLN A C 1
ATOM 2158 O O . GLN A 1 281 ? -24.629 5.825 21.220 1.00 80.19 281 GLN A O 1
ATOM 2163 N N . LEU A 1 282 ? -22.612 5.710 22.202 1.00 76.25 282 LEU A N 1
ATOM 2164 C CA . LEU A 1 282 ? -22.570 4.247 22.296 1.00 76.25 282 LEU A CA 1
ATOM 2165 C C . LEU A 1 282 ? -23.388 3.692 23.468 1.00 76.25 282 LEU A C 1
ATOM 2167 O O . LEU A 1 282 ? -23.852 2.558 23.400 1.00 76.25 282 LEU A O 1
ATOM 2171 N N . PHE A 1 283 ? -23.589 4.496 24.514 1.00 81.00 283 PHE A N 1
ATOM 2172 C CA . PHE A 1 283 ? -24.203 4.074 25.772 1.00 81.00 283 PHE A CA 1
ATOM 2173 C C . PHE A 1 283 ? -25.311 5.035 26.188 1.00 81.00 283 PHE A C 1
ATOM 2175 O O . PHE A 1 283 ? -25.074 6.233 26.366 1.00 81.00 283 PHE A O 1
ATOM 2182 N N . LYS A 1 284 ? -26.526 4.512 26.354 1.00 78.81 284 LYS A N 1
ATOM 2183 C CA . LYS A 1 284 ? -27.760 5.285 26.574 1.00 78.81 284 LYS A CA 1
ATOM 2184 C C . LYS A 1 284 ? -27.679 6.305 27.717 1.00 78.81 284 LYS A C 1
ATOM 2186 O O . LYS A 1 284 ? -28.256 7.386 27.605 1.00 78.81 284 LYS A O 1
ATOM 2191 N N . TYR A 1 285 ? -26.970 5.981 28.797 1.00 75.56 285 TYR A N 1
ATOM 2192 C CA . TYR A 1 285 ? -26.868 6.812 30.000 1.00 75.56 285 TYR A CA 1
ATOM 2193 C C . TYR A 1 285 ? -25.478 7.436 30.223 1.00 75.56 285 TYR A C 1
ATOM 2195 O O . TYR A 1 285 ? -25.285 8.124 31.224 1.00 75.56 285 TYR A O 1
ATOM 2203 N N . GLU A 1 286 ? -24.522 7.255 29.302 1.00 69.38 286 GLU A N 1
ATOM 2204 C CA . GLU A 1 286 ? -23.183 7.860 29.387 1.00 69.38 286 GLU A CA 1
ATOM 2205 C C . GLU A 1 286 ? -22.927 8.845 28.240 1.00 69.38 286 GLU A C 1
ATOM 2207 O O . GLU A 1 286 ? -22.390 8.501 27.188 1.00 69.38 286 GLU A O 1
ATOM 2212 N N . SER A 1 287 ? -23.242 10.121 28.475 1.00 58.97 287 SER A N 1
ATOM 2213 C CA . SER A 1 287 ? -23.010 11.215 27.517 1.00 58.97 287 SER A CA 1
ATOM 2214 C C . SER A 1 287 ? -21.532 11.461 27.178 1.00 58.97 287 SER A C 1
ATOM 2216 O O . SER A 1 287 ? -21.237 12.094 26.169 1.00 58.97 287 SER A O 1
ATOM 2218 N N . GLY A 1 288 ? -20.600 10.955 27.992 1.00 56.78 288 GLY A N 1
ATOM 2219 C CA . GLY A 1 288 ? -19.157 11.002 27.733 1.00 56.78 288 GLY A CA 1
ATOM 2220 C C . GLY A 1 288 ? -18.621 9.859 26.860 1.00 56.78 288 GLY A C 1
ATOM 2221 O O . GLY A 1 288 ? -17.418 9.818 26.612 1.00 56.78 288 GLY A O 1
ATOM 2222 N N . ASN A 1 289 ? -19.462 8.912 26.423 1.00 59.69 289 ASN A N 1
ATOM 2223 C CA . ASN A 1 289 ? -19.056 7.825 25.527 1.00 59.69 289 ASN A CA 1
ATOM 2224 C C . ASN A 1 289 ? -19.624 8.022 24.114 1.00 59.69 289 ASN A C 1
ATOM 2226 O O . ASN A 1 289 ? -20.530 7.322 23.650 1.00 59.69 289 ASN A O 1
ATOM 2230 N N . ILE A 1 290 ? -19.089 9.053 23.465 1.00 66.56 290 ILE A N 1
ATOM 2231 C CA . ILE A 1 290 ? -19.420 9.463 22.105 1.00 66.56 290 ILE A CA 1
ATOM 2232 C C . ILE A 1 290 ? -18.266 9.091 21.173 1.00 66.56 290 ILE A C 1
ATOM 2234 O O . ILE A 1 290 ? -17.109 9.440 21.417 1.00 66.56 290 ILE A O 1
ATOM 2238 N N . ASN A 1 291 ? -18.598 8.419 20.074 1.00 66.38 291 ASN A N 1
ATOM 2239 C CA . ASN A 1 291 ? -17.693 8.162 18.966 1.00 66.38 291 ASN A CA 1
ATOM 2240 C C . ASN A 1 291 ? -18.453 8.304 17.638 1.00 66.38 291 ASN A C 1
ATOM 2242 O O . ASN A 1 291 ? -19.180 7.406 17.208 1.00 66.38 291 ASN A O 1
ATOM 2246 N N . THR A 1 292 ? -18.269 9.445 16.971 1.00 69.56 292 THR A N 1
ATOM 2247 C CA . THR A 1 292 ? -18.937 9.763 15.698 1.00 69.56 292 THR A CA 1
ATOM 2248 C C . THR A 1 292 ? -18.548 8.817 14.556 1.00 69.56 292 THR A C 1
ATOM 2250 O O . THR A 1 292 ? -19.319 8.645 13.614 1.00 69.56 292 THR A O 1
ATOM 2253 N N . GLY A 1 293 ? -17.416 8.108 14.663 1.00 64.38 293 GLY A N 1
ATOM 2254 C CA . GLY A 1 293 ? -17.026 7.053 13.721 1.00 64.38 293 GLY A CA 1
ATOM 2255 C C . GLY A 1 293 ? -17.990 5.859 13.688 1.00 64.38 293 GLY A C 1
ATOM 2256 O O . GLY A 1 293 ? -18.026 5.131 12.694 1.00 64.38 293 GLY A O 1
ATOM 2257 N N . TYR A 1 294 ? -18.809 5.683 14.732 1.00 69.81 294 TYR A N 1
ATOM 2258 C CA . TYR A 1 294 ? -19.832 4.638 14.811 1.00 69.81 294 TYR A CA 1
ATOM 2259 C C . TYR A 1 294 ? -21.261 5.129 14.518 1.00 69.81 294 TYR A C 1
ATOM 2261 O O . TYR A 1 294 ? -22.211 4.365 14.679 1.00 69.81 294 TYR A O 1
ATOM 2269 N N . VAL A 1 295 ? -21.446 6.354 14.011 1.00 76.38 295 VAL A N 1
ATOM 2270 C CA . VAL A 1 295 ? -22.766 6.846 13.573 1.00 76.38 295 VAL A CA 1
ATOM 2271 C C . VAL A 1 295 ? -23.364 5.925 12.500 1.00 76.38 295 VAL A C 1
ATOM 2273 O O . VAL A 1 295 ? -22.723 5.557 11.501 1.00 76.38 295 VAL A O 1
ATOM 2276 N N . GLY A 1 296 ? -24.613 5.513 12.724 1.00 80.19 296 GLY A N 1
ATOM 2277 C CA . GLY A 1 296 ? -25.320 4.567 11.862 1.00 80.19 296 GLY A CA 1
ATOM 2278 C C . GLY A 1 296 ? -24.807 3.121 11.927 1.00 80.19 296 GLY A C 1
ATOM 2279 O O . GLY A 1 296 ? -25.228 2.304 11.109 1.00 80.19 296 GLY A O 1
ATOM 2280 N N . TYR A 1 297 ? -23.914 2.770 12.861 1.00 81.25 297 TYR A N 1
ATOM 2281 C CA . TYR A 1 297 ? -23.765 1.369 13.272 1.00 81.25 297 TYR A CA 1
ATOM 2282 C C . TYR A 1 297 ? -25.000 0.948 14.075 1.00 81.25 297 TYR A C 1
ATOM 2284 O O . TYR A 1 297 ? -25.676 1.763 14.695 1.00 81.25 297 TYR A O 1
ATOM 2292 N N . THR A 1 298 ? -25.291 -0.345 14.083 1.00 85.19 298 THR A N 1
ATOM 2293 C CA . THR A 1 298 ? -26.282 -0.960 14.964 1.00 85.19 298 THR A CA 1
ATOM 2294 C C . THR A 1 298 ? -25.560 -1.605 16.138 1.00 85.19 298 THR A C 1
ATOM 2296 O O . THR A 1 298 ? -24.738 -2.500 15.938 1.00 85.19 298 THR A O 1
ATOM 2299 N N . CYS A 1 299 ? -25.887 -1.168 17.351 1.00 81.69 299 CYS A N 1
ATOM 2300 C CA . CYS A 1 299 ? -25.628 -1.929 18.559 1.00 81.69 299 CYS A CA 1
ATOM 2301 C C . CYS A 1 299 ? -26.495 -3.192 18.547 1.00 81.69 299 CYS A C 1
ATOM 2303 O O . CYS A 1 299 ? -27.708 -3.119 18.330 1.00 81.69 299 CYS A O 1
ATOM 2305 N N . THR A 1 300 ? -25.881 -4.356 18.719 1.00 77.69 300 THR A N 1
ATOM 2306 C CA . THR A 1 300 ? -26.550 -5.661 18.724 1.00 77.69 300 THR A CA 1
ATOM 2307 C C . THR A 1 300 ? -27.050 -6.029 20.122 1.00 77.69 300 THR A C 1
ATOM 2309 O O . THR A 1 300 ? -26.646 -5.451 21.126 1.00 77.69 300 THR A O 1
ATOM 2312 N N . LYS A 1 301 ? -27.885 -7.073 20.218 1.00 74.31 301 LYS A N 1
ATOM 2313 C CA . LYS A 1 301 ? -28.311 -7.645 21.513 1.00 74.31 301 LYS A CA 1
ATOM 2314 C C . LYS A 1 301 ? -27.161 -8.245 22.337 1.00 74.31 301 LYS A C 1
ATOM 2316 O O . LYS A 1 301 ? -27.349 -8.515 23.515 1.00 74.31 301 LYS A O 1
ATOM 2321 N N . SER A 1 302 ? -26.003 -8.477 21.719 1.00 70.38 302 SER A N 1
ATOM 2322 C CA . SER A 1 302 ? -24.768 -8.935 22.362 1.00 70.38 302 SER A CA 1
ATOM 2323 C C . SER A 1 302 ? -23.793 -7.782 22.639 1.00 70.38 302 SER A C 1
ATOM 2325 O O . SER A 1 302 ? -22.605 -8.031 22.816 1.00 70.38 302 SER A O 1
ATOM 2327 N N . CYS A 1 303 ? -24.269 -6.529 22.640 1.00 72.94 303 CYS A N 1
ATOM 2328 C CA . CYS A 1 303 ? -23.467 -5.338 22.939 1.00 72.94 303 CYS A CA 1
ATOM 2329 C C . CYS A 1 303 ? -22.233 -5.169 22.022 1.00 72.94 303 CYS A C 1
ATOM 2331 O O . CYS A 1 303 ? -21.181 -4.681 22.439 1.00 72.94 303 CYS A O 1
ATOM 2333 N N . THR A 1 304 ? -22.364 -5.579 20.752 1.00 74.88 304 THR A N 1
ATOM 2334 C CA . THR A 1 304 ? -21.364 -5.393 19.683 1.00 74.88 304 THR A CA 1
ATOM 2335 C C . THR A 1 304 ? -21.866 -4.429 18.608 1.00 74.88 304 THR A C 1
ATOM 2337 O O . THR A 1 304 ? -23.066 -4.189 18.490 1.00 74.88 304 THR A O 1
ATOM 2340 N N . LEU A 1 305 ? -20.956 -3.868 17.807 1.00 74.38 305 LEU A N 1
ATOM 2341 C CA . LEU A 1 305 ? -21.272 -2.890 16.760 1.00 74.38 305 LEU A CA 1
ATOM 2342 C C . LEU A 1 305 ? -21.210 -3.526 15.365 1.00 74.38 305 LEU A C 1
ATOM 2344 O O . LEU A 1 305 ? -20.203 -4.128 15.000 1.00 74.38 305 LEU A O 1
ATOM 2348 N N . VAL A 1 306 ? -22.259 -3.346 14.557 1.00 74.81 306 VAL A N 1
ATOM 2349 C CA . VAL A 1 306 ? -22.323 -3.842 13.168 1.00 74.81 306 VAL A CA 1
ATOM 2350 C C . VAL A 1 306 ? -22.899 -2.776 12.236 1.00 74.81 306 VAL A C 1
ATOM 2352 O O . VAL A 1 306 ? -23.944 -2.203 12.533 1.00 74.81 306 VAL A O 1
ATOM 2355 N N . LYS A 1 307 ? -22.285 -2.545 11.071 1.00 75.25 307 LYS A N 1
ATOM 2356 C CA . LYS A 1 307 ? -22.834 -1.684 10.006 1.00 75.25 307 LYS A CA 1
ATOM 2357 C C . LYS A 1 307 ? -22.852 -2.443 8.689 1.00 75.25 307 LYS A C 1
ATOM 2359 O O . LYS A 1 307 ? -21.807 -2.855 8.210 1.00 75.25 307 LYS A O 1
ATOM 2364 N N . GLU A 1 308 ? -24.036 -2.678 8.125 1.00 66.62 308 GLU A N 1
ATOM 2365 C CA . GLU A 1 308 ? -24.202 -3.375 6.834 1.00 66.62 308 GLU A CA 1
ATOM 2366 C C . GLU A 1 308 ? -23.456 -4.733 6.738 1.00 66.62 308 GLU A C 1
ATOM 2368 O O . GLU A 1 308 ? -22.967 -5.116 5.678 1.00 66.62 308 GLU A O 1
ATOM 2373 N N . HIS A 1 309 ? -23.411 -5.494 7.841 1.00 64.81 309 HIS A N 1
ATOM 2374 C CA . HIS A 1 309 ? -22.652 -6.753 8.021 1.00 64.81 309 HIS A CA 1
ATOM 2375 C C . HIS A 1 309 ? -21.118 -6.612 8.134 1.00 64.81 309 HIS A C 1
ATOM 2377 O O . 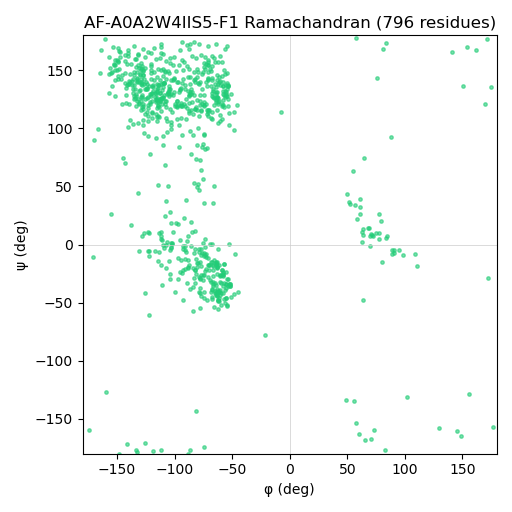HIS A 1 309 ? -20.417 -7.624 8.191 1.00 64.81 309 HIS A O 1
ATOM 2383 N N . GLN A 1 310 ? -20.592 -5.389 8.207 1.00 67.25 310 GLN A N 1
ATOM 2384 C CA . GLN A 1 310 ? -19.193 -5.094 8.527 1.00 67.25 310 GLN A CA 1
ATOM 2385 C C . GLN A 1 310 ? -19.027 -4.862 10.033 1.00 67.25 310 GLN A C 1
ATOM 2387 O O . GLN A 1 310 ? -19.902 -4.283 10.687 1.00 67.25 310 GLN A O 1
ATOM 2392 N N . LEU A 1 311 ? -17.901 -5.330 10.571 1.00 71.88 311 LEU A N 1
ATOM 2393 C CA . LEU A 1 311 ? -17.488 -5.095 11.956 1.00 71.88 311 LEU A CA 1
ATOM 2394 C C . LEU A 1 311 ? -16.578 -3.859 12.043 1.00 71.88 311 LEU A C 1
ATOM 2396 O O . LEU A 1 311 ? -15.966 -3.486 11.039 1.00 71.88 311 LEU A O 1
ATOM 2400 N N . PRO A 1 312 ? -16.445 -3.224 13.223 1.00 70.69 312 PRO A N 1
ATOM 2401 C CA . PRO A 1 312 ? -15.436 -2.193 13.436 1.00 70.69 312 PRO A CA 1
ATOM 2402 C C . PRO A 1 312 ? -14.021 -2.725 13.160 1.00 70.69 312 PRO A C 1
ATOM 2404 O O . PRO A 1 312 ? -13.722 -3.903 13.376 1.00 70.69 312 PRO A O 1
ATOM 2407 N N . ALA A 1 313 ? -13.132 -1.836 12.714 1.00 69.81 313 ALA A N 1
ATOM 2408 C CA . ALA A 1 313 ? -11.743 -2.186 12.444 1.00 69.81 313 ALA A CA 1
ATOM 2409 C C . ALA A 1 313 ? -10.996 -2.561 13.740 1.00 69.81 313 ALA A C 1
ATOM 2411 O O . ALA A 1 313 ? -11.042 -1.804 14.709 1.00 69.81 313 ALA A O 1
ATOM 2412 N N . CYS A 1 314 ? -10.258 -3.679 13.762 1.00 65.94 314 CYS A N 1
ATOM 2413 C CA . CYS A 1 314 ? -9.467 -4.074 14.943 1.00 65.94 314 CYS A CA 1
ATOM 2414 C C . CYS A 1 314 ? -8.342 -3.077 15.291 1.00 65.94 314 CYS A C 1
ATOM 2416 O O . CYS A 1 314 ? -7.892 -3.033 16.439 1.00 65.94 314 CYS A O 1
ATOM 2418 N N . PHE A 1 315 ? -7.863 -2.316 14.302 1.00 62.84 315 PHE A N 1
ATOM 2419 C CA . PHE A 1 315 ? -6.894 -1.227 14.435 1.00 62.84 315 PHE A CA 1
ATOM 2420 C C . PHE A 1 315 ? -6.883 -0.347 13.175 1.00 62.84 315 PHE A C 1
ATOM 2422 O O . PHE A 1 315 ? -7.443 -0.700 12.137 1.00 62.84 315 PHE A O 1
ATOM 2429 N N . ASN A 1 316 ? -6.236 0.814 13.274 1.00 51.34 316 ASN A N 1
ATOM 2430 C CA . ASN A 1 316 ? -6.126 1.797 12.204 1.00 51.34 316 ASN A CA 1
ATOM 2431 C C . ASN A 1 316 ? -4.955 1.479 11.253 1.00 51.34 316 ASN A C 1
ATOM 2433 O O . ASN A 1 316 ? -3.808 1.454 11.681 1.00 51.34 316 ASN A O 1
ATOM 2437 N N . THR A 1 317 ? -5.215 1.318 9.952 1.00 53.41 317 THR A N 1
ATOM 2438 C CA . THR A 1 317 ? -4.173 1.123 8.919 1.00 53.41 317 THR A CA 1
ATOM 2439 C C . THR A 1 317 ? -3.927 2.380 8.069 1.00 53.41 317 THR A C 1
ATOM 2441 O O . THR A 1 317 ? -3.587 2.268 6.890 1.00 53.41 317 THR A O 1
ATOM 2444 N N . GLN A 1 318 ? -4.154 3.587 8.606 1.00 42.53 318 GLN A N 1
ATOM 2445 C CA . GLN A 1 318 ? -4.224 4.841 7.827 1.00 42.53 318 GLN A CA 1
ATOM 2446 C C . GLN A 1 318 ? -3.033 5.101 6.886 1.00 42.53 318 GLN A C 1
ATOM 2448 O O . GLN A 1 318 ? -3.242 5.614 5.786 1.00 42.53 318 GLN A O 1
ATOM 2453 N N . ASN A 1 319 ? -1.809 4.701 7.252 1.00 43.69 319 ASN A N 1
ATOM 2454 C CA . ASN A 1 319 ? -0.625 4.915 6.405 1.00 43.69 319 ASN A CA 1
ATOM 2455 C C . ASN A 1 319 ? -0.472 3.889 5.270 1.00 43.69 319 ASN A C 1
ATOM 2457 O O . ASN A 1 319 ? 0.208 4.171 4.277 1.00 43.69 319 ASN A O 1
ATOM 2461 N N . GLY A 1 320 ? -1.121 2.728 5.373 1.00 53.53 320 GLY A N 1
ATOM 2462 C CA . GLY A 1 320 ? -1.087 1.688 4.356 1.00 53.53 320 GLY A CA 1
ATOM 2463 C C . GLY A 1 320 ? -1.813 0.418 4.786 1.00 53.53 320 GLY A C 1
ATOM 2464 O O . GLY A 1 320 ? -1.624 -0.086 5.887 1.00 53.53 320 GLY A O 1
ATOM 2465 N N . SER A 1 321 ? -2.612 -0.136 3.876 1.00 66.12 321 SER A N 1
ATOM 2466 C CA . SER A 1 321 ? -3.168 -1.483 4.009 1.00 66.12 321 SER A CA 1
ATOM 2467 C C . SER A 1 321 ? -2.066 -2.509 4.258 1.00 66.12 321 SER A C 1
ATOM 2469 O O . SER A 1 321 ? -1.053 -2.490 3.551 1.00 66.12 321 SER A O 1
ATOM 2471 N N . ILE A 1 322 ? -2.289 -3.445 5.187 1.00 78.38 322 ILE A N 1
ATOM 2472 C CA . ILE A 1 322 ? -1.381 -4.580 5.356 1.00 78.38 322 ILE A CA 1
ATOM 2473 C C . ILE A 1 322 ? -1.330 -5.344 4.036 1.00 78.38 322 ILE A C 1
ATOM 2475 O O . ILE A 1 322 ? -2.342 -5.837 3.533 1.00 78.38 322 ILE A O 1
ATOM 2479 N N . SER A 1 323 ? -0.128 -5.442 3.486 1.00 85.62 323 SER A N 1
ATOM 2480 C CA . SER A 1 323 ? 0.175 -6.307 2.360 1.00 85.62 323 SER A CA 1
ATOM 2481 C C . SER A 1 323 ? 1.306 -7.243 2.743 1.00 85.62 323 SER A C 1
ATOM 2483 O O . SER A 1 323 ? 2.297 -6.811 3.344 1.00 85.62 323 SER A O 1
ATOM 2485 N N . ILE A 1 324 ? 1.124 -8.521 2.431 1.00 89.19 324 ILE A N 1
ATOM 2486 C CA . ILE A 1 324 ? 2.104 -9.587 2.610 1.00 89.19 324 ILE A CA 1
ATOM 2487 C C . ILE A 1 324 ? 2.175 -10.442 1.350 1.00 89.19 324 ILE A C 1
ATOM 2489 O O . ILE A 1 324 ? 1.187 -10.606 0.638 1.00 89.19 324 ILE A O 1
ATOM 2493 N N . MET A 1 325 ? 3.328 -11.049 1.125 1.00 90.81 325 MET A N 1
ATOM 2494 C CA . MET A 1 325 ? 3.495 -12.121 0.152 1.00 90.81 325 MET A CA 1
ATOM 2495 C C . MET A 1 325 ? 3.399 -13.490 0.852 1.00 90.81 325 MET A C 1
ATOM 2497 O O . MET A 1 325 ? 3.676 -13.613 2.045 1.00 90.81 325 MET A O 1
ATOM 2501 N N . LYS A 1 326 ? 3.005 -14.549 0.138 1.00 91.25 326 LYS A N 1
ATOM 2502 C CA . LYS A 1 326 ? 2.971 -15.925 0.665 1.00 91.25 326 LYS A CA 1
ATOM 2503 C C . LYS A 1 326 ? 4.340 -16.320 1.236 1.00 91.25 326 LYS A C 1
ATOM 2505 O O . LYS A 1 326 ? 5.359 -16.207 0.559 1.00 91.25 326 LYS A O 1
ATOM 2510 N N . GLY A 1 327 ? 4.350 -16.804 2.476 1.00 89.44 327 GLY A N 1
ATOM 2511 C CA . GLY A 1 327 ? 5.560 -17.099 3.246 1.00 89.44 327 GLY A CA 1
ATOM 2512 C C . GLY A 1 327 ? 6.100 -15.926 4.075 1.00 89.44 327 GLY A C 1
ATOM 2513 O O . GLY A 1 327 ? 6.987 -16.146 4.893 1.00 89.44 327 GLY A O 1
ATOM 2514 N N . GLU A 1 328 ? 5.571 -14.708 3.928 1.00 89.38 328 GLU A N 1
ATOM 2515 C CA . GLU A 1 328 ? 5.889 -13.595 4.828 1.00 89.38 328 GLU A CA 1
ATOM 2516 C C . GLU A 1 328 ? 5.113 -13.674 6.151 1.00 89.38 328 GLU A C 1
ATOM 2518 O O . GLU A 1 328 ? 4.214 -14.493 6.360 1.00 89.38 328 GLU A O 1
ATOM 2523 N N . MET A 1 329 ? 5.487 -12.781 7.058 1.00 86.44 329 MET A N 1
ATOM 2524 C CA . MET A 1 329 ? 4.867 -12.575 8.351 1.00 86.44 329 MET A CA 1
ATOM 2525 C C . MET A 1 329 ? 3.690 -11.608 8.253 1.00 86.44 329 MET A C 1
ATOM 2527 O O . MET A 1 329 ? 3.828 -10.484 7.751 1.00 86.44 329 MET A O 1
ATOM 2531 N N . LEU A 1 330 ? 2.556 -12.027 8.814 1.00 86.44 330 LEU A N 1
ATOM 2532 C CA . LEU A 1 330 ? 1.393 -11.187 9.080 1.00 86.44 330 LEU A CA 1
ATOM 2533 C C . LEU A 1 330 ? 1.469 -10.654 10.522 1.00 86.44 330 LEU A C 1
ATOM 2535 O O . LEU A 1 330 ? 1.047 -11.369 11.436 1.00 86.44 330 LEU A O 1
ATOM 2539 N N . PRO A 1 331 ? 2.008 -9.443 10.759 1.00 79.06 331 PRO A N 1
ATOM 2540 C CA . PRO A 1 331 ? 1.848 -8.762 12.032 1.00 79.06 331 PRO A CA 1
ATOM 2541 C C . PRO A 1 331 ? 0.405 -8.274 12.157 1.00 79.06 331 PRO A C 1
ATOM 2543 O O . PRO A 1 331 ? -0.159 -7.705 11.221 1.00 79.06 331 PRO A O 1
ATOM 2546 N N . PHE A 1 332 ? -0.182 -8.465 13.329 1.00 76.25 332 PHE A N 1
ATOM 2547 C CA . PHE A 1 332 ? -1.442 -7.842 13.697 1.00 76.25 332 PHE A CA 1
ATOM 2548 C C . PHE A 1 332 ? -1.478 -7.601 15.202 1.00 76.25 332 PHE A C 1
ATOM 2550 O O . PHE A 1 332 ? -0.787 -8.249 15.988 1.00 76.25 332 PHE A O 1
ATOM 2557 N N . TYR A 1 333 ? -2.304 -6.657 15.610 1.00 70.75 333 TYR A N 1
ATOM 2558 C CA . TYR A 1 333 ? -2.744 -6.551 16.988 1.00 70.75 333 TYR A CA 1
ATOM 2559 C C . TYR A 1 333 ? -4.259 -6.371 16.981 1.00 70.75 333 TYR A C 1
ATOM 2561 O O . TYR A 1 333 ? -4.910 -6.429 15.940 1.00 70.75 333 TYR A O 1
ATOM 2569 N N . TRP A 1 334 ? -4.841 -6.227 18.153 1.00 66.81 334 TRP A N 1
ATOM 2570 C CA . TRP A 1 334 ? -6.265 -5.998 18.342 1.00 66.81 334 TRP A CA 1
ATOM 2571 C C . TRP A 1 334 ? -6.398 -5.215 19.644 1.00 66.81 334 TRP A C 1
ATOM 2573 O O . TRP A 1 334 ? -5.500 -5.291 20.494 1.00 66.81 334 TRP A O 1
ATOM 2583 N N . ASN A 1 335 ? -7.425 -4.376 19.768 1.00 60.16 335 ASN A N 1
ATOM 2584 C CA . ASN A 1 335 ? -7.346 -3.313 20.756 1.00 60.16 335 ASN A CA 1
ATOM 2585 C C . ASN A 1 335 ? -8.753 -2.791 21.182 1.00 60.16 335 ASN A C 1
ATOM 2587 O O . ASN A 1 335 ? -9.657 -2.777 20.359 1.00 60.16 335 ASN A O 1
ATOM 2591 N N . ILE A 1 336 ? -8.963 -2.366 22.449 1.00 53.88 336 ILE A N 1
ATOM 2592 C CA . ILE A 1 336 ? -10.318 -2.141 23.059 1.00 53.88 336 ILE A CA 1
ATOM 2593 C C . ILE A 1 336 ? -10.760 -0.648 23.383 1.00 53.88 336 ILE A C 1
ATOM 2595 O O . ILE A 1 336 ? -11.922 -0.346 23.159 1.00 53.88 336 ILE A O 1
ATOM 2599 N N . GLU A 1 337 ? -9.931 0.346 23.810 1.00 44.88 337 GLU A N 1
ATOM 2600 C CA . GLU A 1 337 ? -10.243 1.813 24.070 1.00 44.88 337 GLU A CA 1
ATOM 2601 C C . GLU A 1 337 ? -11.050 2.531 22.958 1.00 44.88 337 GLU A C 1
ATOM 2603 O O . GLU A 1 337 ? -11.498 3.646 23.195 1.00 44.88 337 GLU A O 1
ATOM 2608 N N . GLY A 1 338 ? -11.301 1.952 21.780 1.00 49.09 338 GLY A N 1
ATOM 2609 C CA . GLY A 1 338 ? -12.278 2.502 20.824 1.00 49.09 338 GLY A CA 1
ATOM 2610 C C . GLY A 1 338 ? -13.683 2.581 21.432 1.00 49.09 338 GLY A C 1
ATOM 2611 O O . GLY A 1 338 ? -14.456 3.480 21.109 1.00 49.09 338 GLY A O 1
ATOM 2612 N N . MET A 1 339 ? -13.932 1.703 22.408 1.00 50.38 339 MET A N 1
ATOM 2613 C CA . MET A 1 339 ? -15.080 1.653 23.317 1.00 50.38 339 MET A CA 1
ATOM 2614 C C . MET A 1 339 ? -15.005 2.705 24.441 1.00 50.38 339 MET A C 1
ATOM 2616 O O . MET A 1 339 ? -15.942 2.842 25.219 1.00 50.38 339 MET A O 1
ATOM 2620 N N . LEU A 1 340 ? -13.883 3.422 24.569 1.00 53.00 340 LEU A N 1
ATOM 2621 C CA . LEU A 1 340 ? -13.659 4.559 25.475 1.00 53.00 340 LEU A CA 1
ATOM 2622 C C . LEU A 1 340 ? -13.466 5.883 24.704 1.00 53.00 340 LEU A C 1
ATOM 2624 O O . LEU A 1 340 ? -13.363 6.939 25.327 1.00 53.00 340 LEU A O 1
ATOM 2628 N N . GLY A 1 341 ? -13.387 5.839 23.370 1.00 51.97 341 GLY A N 1
ATOM 2629 C CA . GLY A 1 341 ? -13.327 6.995 22.477 1.00 51.97 341 GLY A CA 1
ATOM 2630 C C . GLY A 1 341 ? -12.295 8.060 22.870 1.00 51.97 341 GLY A C 1
ATOM 2631 O O . GLY A 1 341 ? -11.136 7.772 23.194 1.00 51.97 341 GLY A O 1
ATOM 2632 N N . ALA A 1 342 ? -12.746 9.315 22.836 1.00 55.25 342 ALA A N 1
ATOM 2633 C CA . ALA A 1 342 ? -11.949 10.510 23.115 1.00 55.25 342 ALA A CA 1
ATOM 2634 C C . ALA A 1 342 ? -11.781 10.838 24.617 1.00 55.25 342 ALA A C 1
ATOM 2636 O O . ALA A 1 342 ? -11.302 11.922 24.946 1.00 55.25 342 ALA A O 1
ATOM 2637 N N . ARG A 1 343 ? -12.152 9.926 25.533 1.00 61.94 343 ARG A N 1
ATOM 2638 C CA . ARG A 1 343 ? -11.970 10.115 26.986 1.00 61.94 343 ARG A CA 1
ATOM 2639 C C . ARG A 1 343 ? -10.519 10.434 27.346 1.00 61.94 343 ARG A C 1
ATOM 2641 O O . ARG A 1 343 ? -9.578 9.917 26.734 1.00 61.94 343 ARG A O 1
ATOM 2648 N N . SER A 1 344 ? -10.340 11.231 28.394 1.00 64.06 344 SER A N 1
ATOM 2649 C CA . SER A 1 344 ? -9.023 11.566 28.928 1.00 64.06 344 SER A CA 1
ATOM 2650 C C . SER A 1 344 ? -8.284 10.326 29.443 1.00 64.06 344 SER A C 1
ATOM 2652 O O . SER A 1 344 ? -8.878 9.322 29.846 1.00 64.06 344 SER A O 1
ATOM 2654 N N . THR A 1 345 ? -6.952 10.412 29.499 1.00 63.72 345 THR A N 1
ATOM 2655 C CA . THR A 1 345 ? -6.095 9.356 30.064 1.00 63.72 345 THR A CA 1
ATOM 2656 C C . THR A 1 345 ? -6.519 8.959 31.486 1.00 63.72 345 THR A C 1
ATOM 2658 O O . THR A 1 345 ? -6.462 7.782 31.835 1.00 63.72 345 THR A O 1
ATOM 2661 N N . ALA A 1 346 ? -6.978 9.916 32.300 1.00 65.62 346 ALA A N 1
ATOM 2662 C CA . ALA A 1 346 ? -7.428 9.668 33.669 1.00 65.62 346 ALA A CA 1
ATOM 2663 C C . ALA A 1 346 ? -8.718 8.830 33.720 1.00 65.62 346 ALA A C 1
ATOM 2665 O O . ALA A 1 346 ? -8.772 7.841 34.449 1.00 65.62 346 ALA A O 1
ATOM 2666 N N . GLU A 1 347 ? -9.723 9.171 32.908 1.00 68.94 347 GLU A N 1
ATOM 2667 C CA . GLU A 1 347 ? -10.978 8.411 32.806 1.00 68.94 347 GLU A CA 1
ATOM 2668 C C . GLU A 1 347 ? -10.730 6.988 32.292 1.00 68.94 347 GLU A C 1
ATOM 2670 O O . GLU A 1 347 ? -11.271 6.025 32.835 1.00 68.94 347 GLU A O 1
ATOM 2675 N N . LYS A 1 348 ? -9.840 6.839 31.301 1.00 69.12 348 LYS A N 1
ATOM 2676 C CA . LYS A 1 348 ? -9.427 5.535 30.762 1.00 69.12 348 LYS A CA 1
ATOM 2677 C C . LYS A 1 348 ? -8.764 4.661 31.835 1.00 69.12 348 LYS A C 1
ATOM 2679 O O . LYS A 1 348 ? -9.146 3.504 32.001 1.00 69.12 348 LYS A O 1
ATOM 2684 N N . ILE A 1 349 ? -7.839 5.220 32.623 1.00 69.19 349 ILE A N 1
ATOM 2685 C CA . ILE A 1 349 ? -7.215 4.532 33.771 1.00 69.19 349 ILE A CA 1
ATOM 2686 C C . ILE A 1 349 ? -8.253 4.156 34.839 1.00 69.19 349 ILE A C 1
ATOM 2688 O O . ILE A 1 349 ? -8.166 3.071 35.418 1.00 69.19 349 ILE A O 1
ATOM 2692 N N . GLN A 1 350 ? -9.223 5.030 35.119 1.00 73.50 350 GLN A N 1
ATOM 2693 C CA . GLN A 1 350 ? -10.245 4.766 36.131 1.00 73.50 350 GLN A CA 1
ATOM 2694 C C . GLN A 1 350 ? -11.186 3.633 35.710 1.00 73.50 350 GLN A C 1
ATOM 2696 O O . GLN A 1 350 ? -11.426 2.721 36.499 1.00 73.50 350 GLN A O 1
ATOM 2701 N N . TYR A 1 351 ? -11.652 3.648 34.459 1.00 73.12 351 TYR A N 1
ATOM 2702 C CA . TYR A 1 351 ? -12.447 2.568 33.877 1.00 73.12 351 TYR A CA 1
ATOM 2703 C C . TYR A 1 351 ? -11.727 1.215 33.986 1.00 73.12 351 TYR A C 1
ATOM 2705 O O . TYR A 1 351 ? -12.302 0.244 34.468 1.00 73.12 351 TYR A O 1
ATOM 2713 N N . LEU A 1 352 ? -10.435 1.153 33.646 1.00 72.38 352 LEU A N 1
ATOM 2714 C CA . LEU A 1 352 ? -9.665 -0.096 33.703 1.00 72.38 352 LEU A CA 1
ATOM 2715 C C . LEU A 1 352 ? -9.590 -0.697 35.112 1.00 72.38 352 LEU A C 1
ATOM 2717 O O . LEU A 1 352 ? -9.778 -1.899 35.273 1.00 72.38 352 LEU A O 1
ATOM 2721 N N . LYS A 1 353 ? -9.356 0.136 36.133 1.00 74.56 353 LYS A N 1
ATOM 2722 C CA . LYS A 1 353 ? -9.323 -0.287 37.548 1.00 74.56 353 LYS A CA 1
ATOM 2723 C C . LYS A 1 353 ? -10.687 -0.752 38.070 1.00 74.56 353 LYS A C 1
ATOM 2725 O O . LYS A 1 353 ? -10.744 -1.535 39.024 1.00 74.56 353 LYS A O 1
ATOM 2730 N N . ASN A 1 354 ? -11.762 -0.237 37.475 1.00 76.19 354 ASN A N 1
ATOM 2731 C CA . ASN A 1 354 ? -13.135 -0.566 37.832 1.00 76.19 354 ASN A CA 1
ATOM 2732 C C . ASN A 1 354 ? -13.615 -1.845 37.134 1.00 76.19 354 ASN A C 1
ATOM 2734 O O . ASN A 1 354 ? -14.318 -2.617 37.771 1.00 76.19 354 ASN A O 1
ATOM 2738 N N . SER A 1 355 ? -13.212 -2.089 35.882 1.00 75.38 355 SER A N 1
ATOM 2739 C CA . SER A 1 355 ? -13.709 -3.209 35.063 1.00 75.38 355 SER A CA 1
ATOM 2740 C C . SER A 1 355 ? -12.829 -4.466 35.102 1.00 75.38 355 SER A C 1
ATOM 2742 O O . SER A 1 355 ? -13.327 -5.564 34.847 1.00 75.38 355 SER A O 1
ATOM 2744 N N . PHE A 1 356 ? -11.536 -4.339 35.422 1.00 78.94 356 PHE A N 1
ATOM 2745 C CA . PHE A 1 356 ? -10.565 -5.433 35.316 1.00 78.94 356 PHE A CA 1
ATOM 2746 C C . PHE A 1 356 ? -9.700 -5.610 36.569 1.00 78.94 356 PHE A C 1
ATOM 2748 O O . PHE A 1 356 ? -9.437 -4.663 37.313 1.00 78.94 356 PHE A O 1
ATOM 2755 N N . PHE A 1 357 ? -9.205 -6.831 36.772 1.00 81.12 357 PHE A N 1
ATOM 2756 C CA . PHE A 1 357 ? -8.214 -7.162 37.798 1.00 81.12 357 PHE A CA 1
ATOM 2757 C C . PHE A 1 357 ? -7.297 -8.315 37.349 1.00 81.12 357 PHE A C 1
ATOM 2759 O O . PHE A 1 357 ? -7.417 -8.829 36.238 1.00 81.12 357 PHE A O 1
ATOM 2766 N N . LEU A 1 358 ? -6.352 -8.704 38.209 1.00 80.88 358 LEU A N 1
ATOM 2767 C CA . LEU A 1 358 ? -5.507 -9.888 38.036 1.00 80.88 358 LEU A CA 1
ATOM 2768 C C . LEU A 1 358 ? -5.703 -10.809 39.240 1.00 80.88 358 LEU A C 1
ATOM 2770 O O . LEU A 1 358 ? -5.417 -10.401 40.368 1.00 80.88 358 LEU A O 1
ATOM 2774 N N . SER A 1 359 ? -6.150 -12.044 39.011 1.00 83.38 359 SER A N 1
ATOM 2775 C CA . SER A 1 359 ? -6.246 -13.040 40.084 1.00 83.38 359 SER A CA 1
ATOM 2776 C C . SER A 1 359 ? -4.873 -13.481 40.608 1.00 83.38 359 SER A C 1
ATOM 2778 O O . SER A 1 359 ? -3.819 -13.297 39.974 1.00 83.38 359 SER A O 1
ATOM 2780 N N . LYS A 1 360 ? -4.888 -14.081 41.802 1.00 79.88 360 LYS A N 1
ATOM 2781 C CA . LYS A 1 360 ? -3.757 -14.842 42.346 1.00 79.88 360 LYS A CA 1
ATOM 2782 C C . LYS A 1 360 ? -3.640 -16.186 41.607 1.00 79.88 360 LYS A C 1
ATOM 2784 O O . LYS A 1 360 ? -4.581 -16.646 40.969 1.00 79.88 360 LYS A O 1
ATOM 2789 N N . MET A 1 361 ? -2.472 -16.830 41.690 1.00 74.69 361 MET A N 1
ATOM 2790 C CA . MET A 1 361 ? -2.174 -18.095 40.981 1.00 74.69 361 MET A CA 1
ATOM 2791 C C . MET A 1 361 ? -3.094 -19.266 41.385 1.00 74.69 361 MET A C 1
ATOM 2793 O O . MET A 1 361 ? -3.185 -20.253 40.664 1.00 74.69 361 MET A O 1
ATOM 2797 N N . ASP A 1 362 ? -3.776 -19.151 42.524 1.00 78.81 362 ASP A N 1
ATOM 2798 C CA . ASP A 1 362 ? -4.771 -20.090 43.053 1.00 78.81 362 ASP A CA 1
ATOM 2799 C C . ASP A 1 362 ? -6.210 -19.806 42.566 1.00 78.81 362 ASP A C 1
ATOM 2801 O O . ASP A 1 362 ? -7.152 -20.446 43.029 1.00 78.81 362 ASP A O 1
ATOM 2805 N N . ASN A 1 363 ? -6.395 -18.872 41.622 1.00 80.31 363 ASN A N 1
ATOM 2806 C CA . ASN A 1 363 ? -7.692 -18.404 41.116 1.00 80.31 363 ASN A CA 1
ATOM 2807 C C . ASN A 1 363 ? -8.597 -17.752 42.187 1.00 80.31 363 ASN A C 1
ATOM 2809 O O . ASN A 1 363 ? -9.825 -17.730 42.045 1.00 80.31 363 ASN A O 1
ATOM 2813 N N . THR A 1 364 ? -8.008 -17.196 43.252 1.00 83.00 364 THR A N 1
ATOM 2814 C CA . THR A 1 364 ? -8.734 -16.380 44.237 1.00 83.00 364 THR A CA 1
ATOM 2815 C C . THR A 1 364 ? -8.765 -14.897 43.853 1.00 83.00 364 THR A C 1
ATOM 2817 O O . THR A 1 364 ? -7.890 -14.382 43.145 1.00 83.00 364 THR A O 1
ATOM 2820 N N . CYS A 1 365 ? -9.794 -14.201 44.338 1.00 87.00 365 CYS A N 1
ATOM 2821 C CA . CYS A 1 365 ? -9.978 -12.757 44.198 1.00 87.00 365 CYS A CA 1
ATOM 2822 C C . CYS A 1 365 ? -10.376 -12.128 45.548 1.00 87.00 365 CYS A C 1
ATOM 2824 O O . CYS A 1 365 ? -10.377 -12.801 46.578 1.00 87.00 365 CYS A O 1
ATOM 2826 N N . GLU A 1 366 ? -10.650 -10.823 45.576 1.00 86.94 366 GLU A N 1
ATOM 2827 C CA . GLU A 1 366 ? -11.012 -10.081 46.792 1.00 86.94 366 GLU A CA 1
ATOM 2828 C C . GLU A 1 366 ? -12.345 -9.342 46.597 1.00 86.94 366 GLU A C 1
ATOM 2830 O O . GLU A 1 366 ? -12.766 -9.098 45.469 1.00 86.94 366 GLU A O 1
ATOM 2835 N N . SER A 1 367 ? -13.010 -8.943 47.687 1.00 84.00 367 SER A N 1
ATOM 2836 C CA . SER A 1 367 ? -14.325 -8.272 47.637 1.00 84.00 367 SER A CA 1
ATOM 2837 C C . SER A 1 367 ? -14.347 -7.014 46.760 1.00 84.00 367 SER A C 1
ATOM 2839 O O . SER A 1 367 ? -15.333 -6.743 46.083 1.00 84.00 367 SER A O 1
ATOM 2841 N N . LYS A 1 368 ? -13.233 -6.273 46.724 1.00 82.25 368 LYS A N 1
ATOM 2842 C CA . LYS A 1 368 ? -13.023 -5.077 45.887 1.00 82.25 368 LYS A CA 1
ATOM 2843 C C . LYS A 1 368 ? -13.000 -5.361 44.374 1.00 82.25 368 LYS A C 1
ATOM 2845 O O . LYS A 1 368 ? -13.004 -4.418 43.583 1.00 82.25 368 LYS A O 1
ATOM 2850 N N . ASP A 1 369 ? -12.890 -6.632 43.991 1.00 83.50 369 ASP A N 1
ATOM 2851 C CA . ASP A 1 369 ? -12.779 -7.105 42.611 1.00 83.50 369 ASP A CA 1
ATOM 2852 C C . ASP A 1 369 ? -14.037 -7.851 42.144 1.00 83.50 369 ASP A C 1
ATOM 2854 O O . ASP A 1 369 ? -14.100 -8.264 40.989 1.00 83.50 369 ASP A O 1
ATOM 2858 N N . LEU A 1 370 ? -15.053 -7.986 43.007 1.00 82.75 370 LEU A N 1
ATOM 2859 C CA . LEU A 1 370 ? -16.341 -8.607 42.697 1.00 82.75 370 LEU A CA 1
ATOM 2860 C C . LEU A 1 370 ? -16.955 -8.017 41.413 1.00 82.75 370 LEU A C 1
ATOM 2862 O O . LEU A 1 370 ? -17.046 -6.801 41.258 1.00 82.75 370 LEU A O 1
ATOM 2866 N N . GLY A 1 371 ? -17.361 -8.886 40.485 1.00 76.12 371 GLY A N 1
ATOM 2867 C CA . GLY A 1 371 ? -17.916 -8.511 39.180 1.00 76.12 371 GLY A CA 1
ATOM 2868 C C . GLY A 1 371 ? -16.889 -8.117 38.108 1.00 76.12 371 GLY A C 1
ATOM 2869 O O . GLY A 1 371 ? -17.234 -8.120 36.929 1.00 76.12 371 GLY A O 1
ATOM 2870 N N . LYS A 1 372 ? -15.628 -7.838 38.465 1.00 82.06 372 LYS A N 1
ATOM 2871 C CA . LYS A 1 372 ? -14.577 -7.495 37.491 1.00 82.06 372 LYS A CA 1
ATOM 2872 C C . LYS A 1 372 ? -14.122 -8.706 36.687 1.00 82.06 372 LYS A C 1
ATOM 2874 O O . LYS A 1 372 ? -14.187 -9.838 37.166 1.00 82.06 372 LYS A O 1
ATOM 2879 N N . ILE A 1 373 ? -13.585 -8.446 35.497 1.00 81.19 373 ILE A N 1
ATOM 2880 C CA . ILE A 1 373 ? -13.002 -9.447 34.594 1.00 81.19 373 ILE A CA 1
ATOM 2881 C C . ILE A 1 373 ? -11.537 -9.716 34.979 1.00 81.19 373 ILE A C 1
ATOM 2883 O O . ILE A 1 373 ? -10.750 -8.778 35.128 1.00 81.19 373 ILE A O 1
ATOM 2887 N N . ASP A 1 374 ? -11.148 -10.989 35.111 1.00 84.31 374 ASP A N 1
ATOM 2888 C CA . ASP A 1 374 ? -9.750 -11.374 35.353 1.00 84.31 374 ASP A CA 1
ATOM 2889 C C . ASP A 1 374 ? -8.959 -11.449 34.043 1.00 84.31 374 ASP A C 1
ATOM 2891 O O . ASP A 1 374 ? -9.143 -12.367 33.233 1.00 84.31 374 ASP A O 1
ATOM 2895 N N . LEU A 1 375 ? -8.011 -10.525 33.878 1.00 79.12 375 LEU A N 1
ATOM 2896 C CA . LEU A 1 375 ? -7.153 -10.424 32.697 1.00 79.12 375 LEU A CA 1
ATOM 2897 C C . LEU A 1 375 ? -6.341 -11.710 32.443 1.00 79.12 375 LEU A C 1
ATOM 2899 O O . LEU A 1 375 ? -6.009 -11.990 31.293 1.00 79.12 375 LEU A O 1
ATOM 2903 N N . ARG A 1 376 ? -6.044 -12.526 33.474 1.00 79.06 376 ARG A N 1
ATOM 2904 C CA . ARG A 1 376 ? -5.328 -13.812 33.307 1.00 79.06 376 ARG A CA 1
ATOM 2905 C C . ARG A 1 376 ? -6.119 -14.861 32.529 1.00 79.06 376 ARG A C 1
ATOM 2907 O O . ARG A 1 376 ? -5.519 -15.798 32.011 1.00 79.06 376 ARG A O 1
ATOM 2914 N N . THR A 1 377 ? -7.441 -14.724 32.480 1.00 84.69 377 THR A N 1
ATOM 2915 C CA . THR A 1 377 ? -8.354 -15.722 31.898 1.00 84.69 377 THR A CA 1
ATOM 2916 C C . THR A 1 377 ? -8.876 -15.341 30.522 1.00 84.69 377 THR A C 1
ATOM 2918 O O . THR A 1 377 ? -9.613 -16.118 29.920 1.00 84.69 377 THR A O 1
ATOM 2921 N N . MET A 1 378 ? -8.513 -14.157 30.021 1.00 81.56 378 MET A N 1
ATOM 2922 C CA . MET A 1 378 ? -9.022 -13.657 28.751 1.00 81.56 378 MET A CA 1
ATOM 2923 C C . MET A 1 378 ? -8.413 -14.430 27.573 1.00 81.56 378 MET A C 1
ATOM 2925 O O . MET A 1 378 ? -7.218 -14.307 27.293 1.00 81.56 378 MET A O 1
ATOM 2929 N N . GLN A 1 379 ? -9.240 -15.199 26.863 1.00 85.69 379 GLN A N 1
ATOM 2930 C CA . GLN A 1 379 ? -8.863 -15.942 25.658 1.00 85.69 379 GLN A CA 1
ATOM 2931 C C . GLN A 1 379 ? -9.556 -15.376 24.421 1.00 85.69 379 GLN A C 1
ATOM 2933 O O . GLN A 1 379 ? -10.772 -15.199 24.400 1.00 85.69 379 GLN A O 1
ATOM 2938 N N . CYS A 1 380 ? -8.767 -15.119 23.381 1.00 83.62 380 CYS A N 1
ATOM 2939 C CA . CYS A 1 380 ? -9.191 -14.494 22.137 1.00 83.62 380 CYS A CA 1
ATOM 2940 C C . CYS A 1 380 ? -9.097 -15.514 21.004 1.00 83.62 380 CYS A C 1
ATOM 2942 O O . CYS A 1 380 ? -8.028 -16.077 20.754 1.00 83.62 380 CYS A O 1
ATOM 2944 N N . THR A 1 381 ? -10.212 -15.746 20.316 1.00 87.75 381 THR A N 1
ATOM 2945 C CA . THR A 1 381 ? -10.300 -16.647 19.164 1.00 87.75 381 THR A CA 1
ATOM 2946 C C . THR A 1 381 ? -10.374 -15.834 17.883 1.00 87.75 381 THR A C 1
ATOM 2948 O O . THR A 1 381 ? -11.333 -15.099 17.662 1.00 87.75 381 THR A O 1
ATOM 2951 N N . PHE A 1 382 ? -9.369 -15.984 17.028 1.00 87.38 382 PHE A N 1
ATOM 2952 C CA . PHE A 1 382 ? -9.284 -15.312 15.739 1.00 87.38 382 PHE A CA 1
ATOM 2953 C C . PHE A 1 382 ? -9.597 -16.274 14.594 1.00 87.38 382 PHE A C 1
ATOM 2955 O O . PHE A 1 382 ? -9.232 -17.451 14.649 1.00 87.38 382 PHE A O 1
ATOM 2962 N N . ALA A 1 383 ? -10.194 -15.751 13.524 1.00 88.69 383 ALA A N 1
ATOM 2963 C CA . ALA A 1 383 ? -10.363 -16.451 12.256 1.00 88.69 383 ALA A CA 1
ATOM 2964 C C . ALA A 1 383 ? -9.777 -15.639 11.094 1.00 88.69 383 ALA A C 1
ATOM 2966 O O . ALA A 1 383 ? -10.021 -14.440 10.952 1.00 88.69 383 ALA A O 1
ATOM 2967 N N . VAL A 1 384 ? -9.012 -16.318 10.242 1.00 89.00 384 VAL A N 1
ATOM 2968 C CA . VAL A 1 384 ? -8.538 -15.814 8.953 1.00 89.00 384 VAL A CA 1
ATOM 2969 C C . VAL A 1 384 ? -9.518 -16.270 7.884 1.00 89.00 384 VAL A C 1
ATOM 2971 O O . VAL A 1 384 ? -9.671 -17.469 7.643 1.00 89.00 384 VAL A O 1
ATOM 2974 N N . TYR A 1 385 ? -10.132 -15.312 7.207 1.00 87.56 385 TYR A N 1
ATOM 2975 C CA . TYR A 1 385 ? -11.006 -15.519 6.066 1.00 87.56 385 TYR A CA 1
ATOM 2976 C C . TYR A 1 385 ? -10.256 -15.246 4.765 1.00 87.56 385 TYR A C 1
ATOM 2978 O O . TYR A 1 385 ? -9.588 -14.219 4.614 1.00 87.56 385 TYR A O 1
ATOM 2986 N N . GLY A 1 386 ? -10.377 -16.179 3.826 1.00 86.25 386 GLY A N 1
ATOM 2987 C CA . GLY A 1 386 ? -9.893 -16.005 2.462 1.00 86.25 386 GLY A CA 1
ATOM 2988 C C . GLY A 1 386 ? -10.898 -15.253 1.585 1.00 86.25 386 GLY A C 1
ATOM 2989 O O . GLY A 1 386 ? -12.032 -15.014 2.016 1.00 86.25 386 GLY A O 1
ATOM 2990 N N . PRO A 1 387 ? -10.516 -14.932 0.338 1.00 81.69 387 PRO A N 1
ATOM 2991 C CA . PRO A 1 387 ? -11.434 -14.393 -0.655 1.00 81.69 387 PRO A CA 1
ATOM 2992 C C . PRO A 1 387 ? -12.666 -15.292 -0.831 1.00 81.69 387 PRO A C 1
ATOM 2994 O O . PRO A 1 387 ? -12.549 -16.520 -0.889 1.00 81.69 387 PRO A O 1
ATOM 2997 N N . GLY A 1 388 ? -13.852 -14.686 -0.911 1.00 68.44 388 GLY A N 1
ATOM 2998 C CA . GLY A 1 388 ? -15.111 -15.410 -1.085 1.00 68.44 388 GLY A CA 1
ATOM 2999 C C . GLY A 1 388 ? -16.310 -14.701 -0.458 1.00 68.44 388 GLY A C 1
ATOM 3000 O O . GLY A 1 388 ? -16.249 -14.214 0.673 1.00 68.44 388 GLY A O 1
ATOM 3001 N N . LYS A 1 389 ? -17.428 -14.678 -1.198 1.00 62.62 389 LYS A N 1
ATOM 3002 C CA . LYS A 1 389 ? -18.661 -13.955 -0.848 1.00 62.62 389 LYS A CA 1
ATOM 3003 C C . LYS A 1 389 ? -19.062 -14.178 0.618 1.00 62.62 389 LYS A C 1
ATOM 3005 O O . LYS A 1 389 ? -19.332 -15.308 1.022 1.00 62.62 389 LYS A O 1
ATOM 3010 N N . GLY A 1 390 ? -19.134 -13.089 1.385 1.00 56.22 390 GLY A N 1
ATOM 3011 C CA . GLY A 1 390 ? -19.703 -13.064 2.739 1.00 56.22 390 GLY A CA 1
ATOM 3012 C C . GLY A 1 390 ? -18.817 -13.632 3.854 1.00 56.22 390 GLY A C 1
ATOM 3013 O O . GLY A 1 390 ? -19.357 -14.094 4.851 1.00 56.22 390 GLY A O 1
ATOM 3014 N N . ASN A 1 391 ? -17.485 -13.617 3.705 1.00 57.91 391 ASN A N 1
ATOM 3015 C CA . ASN A 1 391 ? -16.548 -14.263 4.642 1.00 57.91 391 ASN A CA 1
ATOM 3016 C C . ASN A 1 391 ? -16.776 -15.793 4.735 1.00 57.91 391 ASN A C 1
ATOM 3018 O O . ASN A 1 391 ? -16.606 -16.401 5.785 1.00 57.91 391 ASN A O 1
ATOM 3022 N N . SER A 1 392 ? -17.196 -16.444 3.647 1.00 60.50 392 SER A N 1
ATOM 3023 C CA . SER A 1 392 ? -17.670 -17.841 3.683 1.00 60.50 392 SER A CA 1
ATOM 3024 C C . SER A 1 392 ? -16.575 -18.907 3.844 1.00 60.50 392 SER A C 1
ATOM 3026 O O . SER A 1 392 ? -16.893 -20.071 4.076 1.00 60.50 392 SER A O 1
ATOM 3028 N N . LYS A 1 393 ? -15.289 -18.539 3.747 1.00 75.44 393 LYS A N 1
ATOM 3029 C CA . LYS A 1 393 ? -14.157 -19.476 3.794 1.00 75.44 393 LYS A CA 1
ATOM 3030 C C . LYS A 1 393 ? -13.166 -19.126 4.904 1.00 75.44 393 LYS A C 1
ATOM 3032 O O . LYS A 1 393 ? -12.233 -18.353 4.686 1.00 75.44 393 LYS A O 1
ATOM 3037 N N . VAL A 1 394 ? -13.340 -19.743 6.074 1.00 86.25 394 VAL A N 1
ATOM 3038 C CA . VAL A 1 394 ? -12.300 -19.792 7.116 1.00 86.25 394 VAL A CA 1
ATOM 3039 C C . VAL A 1 394 ? -11.126 -20.616 6.580 1.00 86.25 394 VAL A C 1
ATOM 3041 O O . VAL A 1 394 ? -11.289 -21.779 6.220 1.00 86.25 394 VAL A O 1
ATOM 3044 N N . VAL A 1 395 ? -9.948 -20.002 6.500 1.00 85.94 395 VAL A N 1
ATOM 3045 C CA . VAL A 1 395 ? -8.692 -20.634 6.056 1.00 85.94 395 VAL A CA 1
ATOM 3046 C C . VAL A 1 395 ? -7.863 -21.088 7.260 1.00 85.94 395 VAL A C 1
ATOM 3048 O O . VAL A 1 395 ? -7.135 -22.070 7.176 1.00 85.94 395 VAL A O 1
ATOM 3051 N N . SER A 1 396 ? -7.993 -20.394 8.392 1.00 87.75 396 SER A N 1
ATOM 3052 C CA . SER A 1 396 ? -7.394 -20.769 9.673 1.00 87.75 396 SER A CA 1
ATOM 3053 C C . SER A 1 396 ? -8.210 -20.173 10.812 1.00 87.75 396 SER A C 1
ATOM 3055 O O . SER A 1 396 ? -8.733 -19.071 10.674 1.00 87.75 396 SER A O 1
ATOM 3057 N N . ALA A 1 397 ? -8.257 -20.849 11.956 1.00 88.31 397 ALA A N 1
ATOM 3058 C CA . ALA A 1 397 ? -8.754 -20.285 13.206 1.00 88.31 397 ALA A CA 1
ATOM 3059 C C . ALA A 1 397 ? -7.857 -20.731 14.363 1.00 88.31 397 ALA A C 1
ATOM 3061 O O . ALA A 1 397 ? -7.288 -21.823 14.317 1.00 88.31 397 ALA A O 1
ATOM 3062 N N . PHE A 1 398 ? -7.686 -19.877 15.369 1.00 87.44 398 PHE A N 1
ATOM 3063 C CA . PHE A 1 398 ? -6.824 -20.150 16.517 1.00 87.44 398 PHE A CA 1
ATOM 3064 C C . PHE A 1 398 ? -7.259 -19.359 17.748 1.00 87.44 398 PHE A C 1
ATOM 3066 O O . PHE A 1 398 ? -7.718 -18.224 17.640 1.00 87.44 398 PHE A O 1
ATOM 3073 N N . THR A 1 399 ? -7.047 -19.947 18.923 1.00 87.69 399 THR A N 1
ATOM 3074 C CA . THR A 1 399 ? -7.272 -19.302 20.220 1.00 87.69 399 THR A CA 1
ATOM 3075 C C . THR A 1 399 ? -5.930 -19.026 20.891 1.00 87.69 399 THR A C 1
ATOM 3077 O O . THR A 1 399 ? -5.008 -19.841 20.826 1.00 87.69 399 THR A O 1
ATOM 3080 N N . THR A 1 400 ? -5.800 -17.859 21.513 1.00 84.69 400 THR A N 1
ATOM 3081 C CA . THR A 1 400 ? -4.595 -17.428 22.228 1.00 84.69 400 THR A CA 1
ATOM 3082 C C . THR A 1 400 ? -4.969 -16.539 23.412 1.00 84.69 400 THR A C 1
ATOM 3084 O O . THR A 1 400 ? -6.100 -16.055 23.488 1.00 84.69 400 THR A O 1
ATOM 3087 N N . ASP A 1 401 ? -4.035 -16.309 24.332 1.00 80.06 401 ASP A N 1
ATOM 3088 C CA . ASP A 1 401 ? -4.214 -15.322 25.394 1.00 80.06 401 ASP A CA 1
ATOM 3089 C C . ASP A 1 401 ? -4.487 -13.950 24.756 1.00 80.06 401 ASP A C 1
ATOM 3091 O O . ASP A 1 401 ? -3.693 -13.436 23.960 1.00 80.06 401 ASP A O 1
ATOM 3095 N N . CYS A 1 402 ? -5.602 -13.326 25.132 1.00 75.62 402 CYS A N 1
ATOM 3096 C CA . CYS A 1 402 ? -5.940 -11.970 24.706 1.00 75.62 402 CYS A CA 1
ATOM 3097 C C . CYS A 1 402 ? -4.852 -10.954 25.095 1.00 75.62 402 CYS A C 1
ATOM 3099 O O . CYS A 1 402 ? -4.727 -9.912 24.456 1.00 75.62 402 CYS A O 1
ATOM 3101 N N . ILE A 1 403 ? -4.096 -11.243 26.162 1.00 72.12 403 ILE A N 1
ATOM 3102 C CA . ILE A 1 403 ? -3.274 -10.279 26.893 1.00 72.12 403 ILE A CA 1
ATOM 3103 C C . ILE A 1 403 ? -1.959 -10.919 27.322 1.00 72.12 403 ILE A C 1
ATOM 3105 O O . ILE A 1 403 ? -1.956 -12.001 27.916 1.00 72.12 403 ILE A O 1
ATOM 3109 N N . ASN A 1 404 ? -0.846 -10.198 27.174 1.00 67.69 404 ASN A N 1
ATOM 3110 C CA . ASN A 1 404 ? 0.370 -10.553 27.897 1.00 67.69 404 ASN A CA 1
ATOM 3111 C C . ASN A 1 404 ? 0.347 -10.045 29.352 1.00 67.69 404 ASN A C 1
ATOM 3113 O O . ASN A 1 404 ? 0.866 -8.978 29.672 1.00 67.69 404 ASN A O 1
ATOM 3117 N N . VAL A 1 405 ? -0.242 -10.830 30.258 1.00 60.94 405 VAL A N 1
ATOM 3118 C CA . VAL A 1 405 ? -0.368 -10.492 31.695 1.00 60.94 405 VAL A CA 1
ATOM 3119 C C . VAL A 1 405 ? 0.948 -10.451 32.484 1.00 60.94 405 VAL A C 1
ATOM 3121 O O . VAL A 1 405 ? 0.921 -10.188 33.683 1.00 60.94 405 VAL A O 1
ATOM 3124 N N . ASN A 1 406 ? 2.091 -10.701 31.840 1.00 58.78 406 ASN A N 1
ATOM 3125 C CA . ASN A 1 406 ? 3.417 -10.483 32.426 1.00 58.78 406 ASN A CA 1
ATOM 3126 C C . ASN A 1 406 ? 3.986 -9.086 32.095 1.00 58.78 406 ASN A C 1
ATOM 3128 O O . ASN A 1 406 ? 5.061 -8.737 32.576 1.00 58.78 406 ASN A O 1
ATOM 3132 N N . GLY A 1 407 ? 3.249 -8.284 31.319 1.00 52.25 407 GLY A N 1
ATOM 3133 C CA . GLY A 1 407 ? 3.620 -6.931 30.921 1.00 52.25 407 GLY A CA 1
ATOM 3134 C C . GLY A 1 407 ? 4.596 -6.876 29.746 1.00 52.25 407 GLY A C 1
ATOM 3135 O O . GLY A 1 407 ? 5.182 -7.878 29.328 1.00 52.25 407 GLY A O 1
ATOM 3136 N N . TRP A 1 408 ? 4.765 -5.671 29.209 1.00 55.94 408 TRP A N 1
ATOM 3137 C CA . TRP A 1 408 ? 5.709 -5.397 28.126 1.00 55.94 408 TRP A CA 1
ATOM 3138 C C . TRP A 1 408 ? 7.076 -4.963 28.665 1.00 55.94 408 TRP A C 1
ATOM 3140 O O . TRP A 1 408 ? 7.208 -4.461 29.786 1.00 55.94 408 TRP A O 1
ATOM 3150 N N . SER A 1 409 ? 8.099 -5.144 27.836 1.00 50.00 409 SER A N 1
ATOM 3151 C CA . SER A 1 409 ? 9.482 -4.786 28.115 1.00 50.00 409 SER A CA 1
ATOM 3152 C C . SER A 1 409 ? 9.772 -3.393 27.573 1.00 50.00 409 SER A C 1
ATOM 3154 O O . SER A 1 409 ? 9.406 -3.055 26.442 1.00 50.00 409 SER A O 1
ATOM 3156 N N . LYS A 1 410 ? 10.503 -2.611 28.354 1.00 51.38 410 LYS A N 1
ATOM 3157 C CA . LYS A 1 410 ? 11.204 -1.423 27.883 1.00 51.38 410 LYS A CA 1
ATOM 3158 C C . LYS A 1 410 ? 12.324 -1.827 26.905 1.00 51.38 410 LYS A C 1
ATOM 3160 O O . LYS A 1 410 ? 12.804 -2.961 26.970 1.00 51.38 410 LYS A O 1
ATOM 3165 N N . PRO A 1 411 ? 12.823 -0.903 26.063 1.00 45.12 411 PRO A N 1
ATOM 3166 C CA . PRO A 1 411 ? 13.960 -1.160 25.170 1.00 45.12 411 PRO A CA 1
ATOM 3167 C C . PRO A 1 411 ? 15.260 -1.617 25.862 1.00 45.12 411 PRO A C 1
ATOM 3169 O O . PRO A 1 411 ? 16.148 -2.135 25.197 1.00 45.12 411 PRO A O 1
ATOM 3172 N N . ASN A 1 412 ? 15.388 -1.432 27.183 1.00 52.78 412 ASN A N 1
ATOM 3173 C CA . ASN A 1 412 ? 16.549 -1.841 27.984 1.00 52.78 412 ASN A CA 1
ATOM 3174 C C . ASN A 1 412 ? 16.395 -3.215 28.679 1.00 52.78 412 ASN A C 1
ATOM 3176 O O . ASN A 1 412 ? 17.271 -3.586 29.455 1.00 52.78 412 ASN A O 1
ATOM 3180 N N . GLY A 1 413 ? 15.300 -3.950 28.445 1.00 51.38 413 GLY A N 1
ATOM 3181 C CA . GLY A 1 413 ? 15.046 -5.271 29.043 1.00 51.38 413 GLY A CA 1
ATOM 3182 C C . GLY A 1 413 ? 14.328 -5.267 30.402 1.00 51.38 413 GLY A C 1
ATOM 3183 O O . GLY A 1 413 ? 13.959 -6.336 30.889 1.00 51.38 413 GLY A O 1
ATOM 3184 N N . ASP A 1 414 ? 14.070 -4.098 31.001 1.00 53.12 414 ASP A N 1
ATOM 3185 C CA . ASP A 1 414 ? 13.196 -3.984 32.178 1.00 53.12 414 ASP A CA 1
ATOM 3186 C C . ASP A 1 414 ? 11.725 -4.217 31.805 1.00 53.12 414 ASP A C 1
ATOM 3188 O O . ASP A 1 414 ? 11.291 -3.873 30.706 1.00 53.12 414 ASP A O 1
ATOM 3192 N N . PHE A 1 415 ? 10.907 -4.657 32.761 1.00 53.47 415 PHE A N 1
ATOM 3193 C CA . PHE A 1 415 ? 9.450 -4.714 32.600 1.00 53.47 415 PHE A CA 1
ATOM 3194 C C . PHE A 1 415 ? 8.757 -3.447 33.118 1.00 53.47 415 PHE A C 1
ATOM 3196 O O . PHE A 1 415 ? 9.214 -2.779 34.050 1.00 53.47 415 PHE A O 1
ATOM 3203 N N . TYR A 1 416 ? 7.620 -3.118 32.513 1.00 48.31 416 TYR A N 1
ATOM 3204 C CA . TYR A 1 416 ? 6.734 -2.055 32.978 1.00 48.31 416 TYR A CA 1
ATOM 3205 C C . TYR A 1 416 ? 5.793 -2.536 34.118 1.00 48.31 416 TYR A C 1
ATOM 3207 O O . TYR A 1 416 ? 5.293 -3.662 34.059 1.00 48.31 416 TYR A O 1
ATOM 3215 N N . PRO A 1 417 ? 5.486 -1.715 35.149 1.00 51.22 417 PRO A N 1
ATOM 3216 C CA . PRO A 1 417 ? 4.616 -2.119 36.265 1.00 51.22 417 PRO A CA 1
ATOM 3217 C C . PRO A 1 417 ? 3.147 -2.350 35.866 1.00 51.22 417 PRO A C 1
ATOM 3219 O O . PRO A 1 417 ? 2.407 -1.388 35.636 1.00 51.22 417 PRO A O 1
ATOM 3222 N N . LEU A 1 418 ? 2.727 -3.620 35.845 1.00 51.16 418 LEU A N 1
ATOM 3223 C CA . LEU A 1 418 ? 1.428 -4.144 35.381 1.00 51.16 418 LEU A CA 1
ATOM 3224 C C . LEU A 1 418 ? 0.268 -3.128 35.336 1.00 51.16 418 LEU A C 1
ATOM 3226 O O . LEU A 1 418 ? -0.049 -2.631 34.263 1.00 51.16 418 LEU A O 1
ATOM 3230 N N . ILE A 1 419 ? -0.352 -2.791 36.475 1.00 49.47 419 ILE A N 1
ATOM 3231 C CA . ILE A 1 419 ? -1.652 -2.086 36.495 1.00 49.47 419 ILE A CA 1
ATOM 3232 C C . ILE A 1 419 ? -1.541 -0.559 36.322 1.00 49.47 419 ILE A C 1
ATOM 3234 O O . ILE A 1 419 ? -2.432 0.052 35.737 1.00 49.47 419 ILE A O 1
ATOM 3238 N N . GLN A 1 420 ? -0.477 0.084 36.815 1.00 48.03 420 GLN A N 1
ATOM 3239 C CA . GLN A 1 420 ? -0.322 1.545 36.694 1.00 48.03 420 GLN A CA 1
ATOM 3240 C C . GLN A 1 420 ? 0.147 1.986 35.306 1.00 48.03 420 GLN A C 1
ATOM 3242 O O . GLN A 1 420 ? -0.190 3.087 34.881 1.00 48.03 420 GLN A O 1
ATOM 3247 N N . SER A 1 421 ? 0.907 1.141 34.608 1.00 50.78 421 SER A N 1
ATOM 3248 C CA . SER A 1 421 ? 1.599 1.529 33.377 1.00 50.78 421 SER A CA 1
ATOM 3249 C C . SER A 1 421 ? 1.058 0.873 32.112 1.00 50.78 421 SER A C 1
ATOM 3251 O O . SER A 1 421 ? 1.655 1.091 31.069 1.00 50.78 421 SER A O 1
ATOM 3253 N N . PHE A 1 422 ? -0.058 0.128 32.141 1.00 50.56 422 PHE A N 1
ATOM 3254 C CA . PHE A 1 422 ? -0.677 -0.439 30.926 1.00 50.56 422 PHE A CA 1
ATOM 3255 C C . PHE A 1 422 ? -0.748 0.597 29.772 1.00 50.56 422 PHE A C 1
ATOM 3257 O O . PHE A 1 422 ? -0.451 0.286 28.618 1.00 50.56 422 PHE A O 1
ATOM 3264 N N . VAL A 1 423 ? -1.086 1.863 30.068 1.00 48.72 423 VAL A N 1
ATOM 3265 C CA . VAL A 1 423 ? -1.180 2.941 29.055 1.00 48.72 423 VAL A CA 1
ATOM 3266 C C . VAL A 1 423 ? 0.178 3.315 28.462 1.00 48.72 423 VAL A C 1
ATOM 3268 O O . VAL A 1 423 ? 0.282 3.555 27.263 1.00 48.72 423 VAL A O 1
ATOM 3271 N N . GLU A 1 424 ? 1.229 3.343 29.274 1.00 49.19 424 GLU A N 1
ATOM 3272 C CA . GLU A 1 424 ? 2.600 3.584 28.809 1.00 49.19 424 GLU A CA 1
ATOM 3273 C C . GLU A 1 424 ? 3.186 2.348 28.120 1.00 49.19 424 GLU A C 1
ATOM 3275 O O . GLU A 1 424 ? 3.967 2.475 27.186 1.00 49.19 424 GLU A O 1
ATOM 3280 N N . GLN A 1 425 ? 2.764 1.161 28.542 1.00 50.03 425 GLN A N 1
ATOM 3281 C CA . GLN A 1 425 ? 3.104 -0.138 27.979 1.00 50.03 425 GLN A CA 1
ATOM 3282 C C . GLN A 1 425 ? 2.628 -0.285 26.539 1.00 50.03 425 GLN A C 1
ATOM 3284 O O . GLN A 1 425 ? 3.423 -0.644 25.683 1.00 50.03 425 GLN A O 1
ATOM 3289 N N . ASN A 1 426 ? 1.371 0.038 26.232 1.00 50.56 426 ASN A N 1
ATOM 3290 C CA . ASN A 1 426 ? 0.917 -0.022 24.841 1.00 50.56 426 ASN A CA 1
ATOM 3291 C C . ASN A 1 426 ? 1.466 1.134 23.984 1.00 50.56 426 ASN A C 1
ATOM 3293 O O . ASN A 1 426 ? 1.566 0.974 22.773 1.00 50.56 426 ASN A O 1
ATOM 3297 N N . LYS A 1 427 ? 1.855 2.268 24.590 1.00 47.94 427 LYS A N 1
ATOM 3298 C CA . LYS A 1 427 ? 2.474 3.414 23.890 1.00 47.94 427 LYS A CA 1
ATOM 3299 C C . LYS A 1 427 ? 3.954 3.225 23.563 1.00 47.94 427 LYS A C 1
ATOM 3301 O O . LYS A 1 427 ? 4.391 3.608 22.487 1.00 47.94 427 LYS A O 1
ATOM 3306 N N . ASN A 1 428 ? 4.715 2.659 24.495 1.00 47.66 428 ASN A N 1
ATOM 3307 C CA . ASN A 1 428 ? 6.180 2.634 24.466 1.00 47.66 428 ASN A CA 1
ATOM 3308 C C . ASN A 1 428 ? 6.755 1.204 24.507 1.00 47.66 428 ASN A C 1
ATOM 3310 O O . ASN A 1 428 ? 7.969 1.015 24.420 1.00 47.66 428 ASN A O 1
ATOM 3314 N N . GLY A 1 429 ? 5.903 0.192 24.685 1.00 42.84 429 GLY A N 1
ATOM 3315 C CA . GLY A 1 429 ? 6.289 -1.209 24.788 1.00 42.84 429 GLY A CA 1
ATOM 3316 C C . GLY A 1 429 ? 6.687 -1.802 23.444 1.00 42.84 429 GLY A C 1
ATOM 3317 O O . GLY A 1 429 ? 5.887 -1.926 22.509 1.00 42.84 429 GLY A O 1
ATOM 3318 N N . TRP A 1 430 ? 7.941 -2.243 23.400 1.00 43.97 430 TRP A N 1
ATOM 3319 C CA . TRP A 1 430 ? 8.435 -3.169 22.389 1.00 43.97 430 TRP A CA 1
ATOM 3320 C C . TRP A 1 430 ? 7.902 -4.582 22.706 1.00 43.97 430 TRP A C 1
ATOM 3322 O O . TRP A 1 430 ? 7.076 -4.748 23.604 1.00 43.97 430 TRP A O 1
ATOM 3332 N N . PHE A 1 431 ? 8.332 -5.607 21.964 1.00 45.28 431 PHE A N 1
ATOM 3333 C CA . PHE A 1 431 ? 7.758 -6.970 21.910 1.00 45.28 431 PHE A CA 1
ATOM 3334 C C . PHE A 1 431 ? 7.875 -7.838 23.200 1.00 45.28 431 PHE A C 1
ATOM 3336 O O . PHE A 1 431 ? 8.075 -9.054 23.143 1.00 45.28 431 PHE A O 1
ATOM 3343 N N . GLY A 1 432 ? 7.770 -7.231 24.379 1.00 33.78 432 GLY A N 1
ATOM 3344 C CA . GLY A 1 432 ? 8.034 -7.823 25.684 1.00 33.78 432 GLY A CA 1
ATOM 3345 C C . GLY A 1 432 ? 7.160 -9.000 26.077 1.00 33.78 432 GLY A C 1
ATOM 3346 O O . GLY A 1 432 ? 5.976 -9.076 25.752 1.00 33.78 432 GLY A O 1
ATOM 3347 N N . GLY A 1 433 ? 7.793 -9.943 26.775 1.00 36.12 433 GLY A N 1
ATOM 3348 C CA . GLY A 1 433 ? 7.172 -11.184 27.231 1.00 36.12 433 GLY A CA 1
ATOM 3349 C C . GLY A 1 433 ? 6.703 -12.115 26.104 1.00 36.12 433 GLY A C 1
ATOM 3350 O O . GLY A 1 433 ? 6.030 -13.102 26.389 1.00 36.12 433 GLY A O 1
ATOM 3351 N N . SER A 1 434 ? 7.036 -11.820 24.844 1.00 40.59 434 SER A N 1
ATOM 3352 C CA . SER A 1 434 ? 7.054 -12.809 23.766 1.00 40.59 434 SER A CA 1
ATOM 3353 C C . SER A 1 434 ? 8.399 -13.542 23.757 1.00 40.59 434 SER A C 1
ATOM 3355 O O . SER A 1 434 ? 9.399 -13.031 24.266 1.00 40.59 434 SER A O 1
ATOM 3357 N N . VAL A 1 435 ? 8.463 -14.706 23.104 1.00 42.84 435 VAL A N 1
ATOM 3358 C CA . VAL A 1 435 ? 9.739 -15.417 22.860 1.00 42.84 435 VAL A CA 1
ATOM 3359 C C . VAL A 1 435 ? 10.769 -14.511 22.161 1.00 42.84 435 VAL A C 1
ATOM 3361 O O . VAL A 1 435 ? 11.964 -14.631 22.414 1.00 42.84 435 VAL A O 1
ATOM 3364 N N . LEU A 1 436 ? 10.299 -13.555 21.354 1.00 46.53 436 LEU A N 1
ATOM 3365 C CA . LEU A 1 436 ? 11.113 -12.641 20.554 1.00 46.53 436 LEU A CA 1
ATOM 3366 C C . LEU A 1 436 ? 11.883 -11.622 21.417 1.00 46.53 436 LEU A C 1
ATOM 3368 O O . LEU A 1 436 ? 13.003 -11.252 21.076 1.00 46.53 436 LEU A O 1
ATOM 3372 N N . HIS A 1 437 ? 11.349 -11.226 22.580 1.00 43.69 437 HIS A N 1
ATOM 3373 C CA . HIS A 1 437 ? 12.071 -10.369 23.534 1.00 43.69 437 HIS A CA 1
ATOM 3374 C C . HIS A 1 437 ? 13.358 -11.033 24.047 1.00 43.69 437 HIS A C 1
ATOM 3376 O O . HIS A 1 437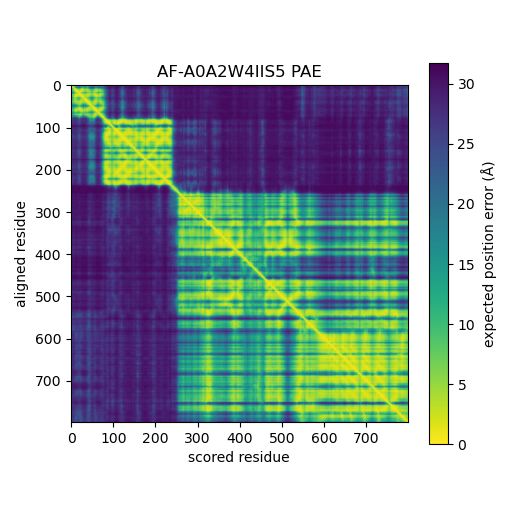 ? 14.405 -10.394 24.121 1.00 43.69 437 HIS A O 1
ATOM 3382 N N . HIS A 1 438 ? 13.312 -12.339 24.326 1.00 46.41 438 HIS A N 1
ATOM 3383 C CA . HIS A 1 438 ? 14.474 -13.107 24.790 1.00 46.41 438 HIS A CA 1
ATOM 3384 C C . HIS A 1 438 ? 15.560 -13.297 23.713 1.00 46.41 438 HIS A C 1
ATOM 3386 O O . HIS A 1 438 ? 16.579 -13.929 23.981 1.00 46.41 438 HIS A O 1
ATOM 3392 N N . GLN A 1 439 ? 15.349 -12.764 22.506 1.00 48.28 439 GLN A N 1
ATOM 3393 C CA . GLN A 1 439 ? 16.243 -12.886 21.354 1.00 48.28 439 GLN A CA 1
ATOM 3394 C C . GLN A 1 439 ? 16.913 -11.549 20.968 1.00 48.28 439 GLN A C 1
ATOM 3396 O O . GLN A 1 439 ? 17.663 -11.501 20.000 1.00 48.28 439 GLN A O 1
ATOM 3401 N N . GLY A 1 440 ? 16.704 -10.479 21.748 1.00 38.91 440 GLY A N 1
ATOM 3402 C CA . GLY A 1 440 ? 17.665 -9.372 21.898 1.00 38.91 440 GLY A CA 1
ATOM 3403 C C . GLY A 1 440 ? 17.911 -8.425 20.711 1.00 38.91 440 GLY A C 1
ATOM 3404 O O . GLY A 1 440 ? 18.809 -7.595 20.814 1.00 38.91 440 GLY A O 1
ATOM 3405 N N . GLY A 1 441 ? 17.157 -8.515 19.609 1.00 48.25 441 GLY A N 1
ATOM 3406 C CA . GLY A 1 441 ? 17.421 -7.717 18.395 1.00 48.25 441 GLY A CA 1
ATOM 3407 C C . GLY A 1 441 ? 16.217 -7.469 17.480 1.00 48.25 441 GLY A C 1
ATOM 3408 O O . GLY A 1 441 ? 16.380 -7.323 16.276 1.00 48.25 441 GLY A O 1
ATOM 3409 N N . VAL A 1 442 ? 14.996 -7.477 18.014 1.00 48.81 442 VAL A N 1
ATOM 3410 C CA . VAL A 1 442 ? 13.764 -7.402 17.205 1.00 48.81 442 VAL A CA 1
ATOM 3411 C C . VAL A 1 442 ? 13.445 -5.953 16.830 1.00 48.81 442 VAL A C 1
ATOM 3413 O O . VAL A 1 442 ? 13.145 -5.152 17.713 1.00 48.81 442 VAL A O 1
ATOM 3416 N N . HIS A 1 443 ? 13.457 -5.625 15.536 1.00 51.91 443 HIS A N 1
ATOM 3417 C CA . HIS A 1 443 ? 12.995 -4.327 15.016 1.00 51.91 443 HIS A CA 1
ATOM 3418 C C . HIS A 1 443 ? 11.471 -4.162 15.201 1.00 51.91 443 HIS A C 1
ATOM 3420 O O . HIS A 1 443 ? 10.742 -5.157 15.228 1.00 51.91 443 HIS A O 1
ATOM 3426 N N . ASN A 1 444 ? 10.943 -2.930 15.296 1.00 54.97 444 ASN A N 1
ATOM 3427 C CA . ASN A 1 444 ? 9.495 -2.735 15.457 1.00 54.97 444 ASN A CA 1
ATOM 3428 C C . ASN A 1 444 ? 8.728 -2.980 14.142 1.00 54.97 444 ASN A C 1
ATOM 3430 O O . ASN A 1 444 ? 8.384 -2.073 13.390 1.00 54.97 444 ASN A O 1
ATOM 3434 N N . VAL A 1 445 ? 8.377 -4.244 13.898 1.00 52.53 445 VAL A N 1
ATOM 3435 C CA . VAL A 1 445 ? 7.557 -4.685 12.752 1.00 52.53 445 VAL A CA 1
ATOM 3436 C C . VAL A 1 445 ? 6.179 -3.986 12.706 1.00 52.53 445 VAL A C 1
ATOM 3438 O O . VAL A 1 445 ? 5.534 -3.973 11.654 1.00 52.53 445 VAL A O 1
ATOM 3441 N N . PHE A 1 446 ? 5.735 -3.374 13.814 1.00 56.81 446 PHE A N 1
ATOM 3442 C CA . PHE A 1 446 ? 4.486 -2.616 13.908 1.00 56.81 446 PHE A CA 1
ATOM 3443 C C . PHE A 1 446 ? 4.604 -1.115 13.607 1.00 56.81 446 PHE A C 1
ATOM 3445 O O . PHE A 1 446 ? 3.552 -0.507 13.478 1.00 56.81 446 PHE A O 1
ATOM 3452 N N . ASP A 1 447 ? 5.787 -0.520 13.379 1.00 52.41 447 ASP A N 1
ATOM 3453 C CA . ASP A 1 447 ? 5.918 0.936 13.108 1.00 52.41 447 ASP A CA 1
ATOM 3454 C C . ASP A 1 447 ? 4.982 1.420 11.977 1.00 52.41 447 ASP A C 1
ATOM 3456 O O . ASP A 1 447 ? 4.411 2.507 12.015 1.00 52.41 447 ASP A O 1
ATOM 3460 N N . THR A 1 448 ? 4.775 0.574 10.964 1.00 47.12 448 THR A N 1
ATOM 3461 C CA . THR A 1 448 ? 3.876 0.839 9.820 1.00 47.12 448 THR A CA 1
ATOM 3462 C C . THR A 1 448 ? 2.377 0.825 10.165 1.00 47.12 448 THR A C 1
ATOM 3464 O O . THR A 1 448 ? 1.563 1.339 9.395 1.00 47.12 448 THR A O 1
ATOM 3467 N N . LEU A 1 449 ? 2.022 0.239 11.310 1.00 50.34 449 LEU A N 1
ATOM 3468 C CA . LEU A 1 449 ? 0.676 0.109 11.877 1.00 50.34 449 LEU A CA 1
ATOM 3469 C C . LEU A 1 449 ? 0.469 1.038 13.088 1.00 50.34 449 LEU A C 1
ATOM 3471 O O . LEU A 1 449 ? -0.663 1.392 13.401 1.00 50.34 449 LEU A O 1
ATOM 3475 N N . ASP A 1 450 ? 1.55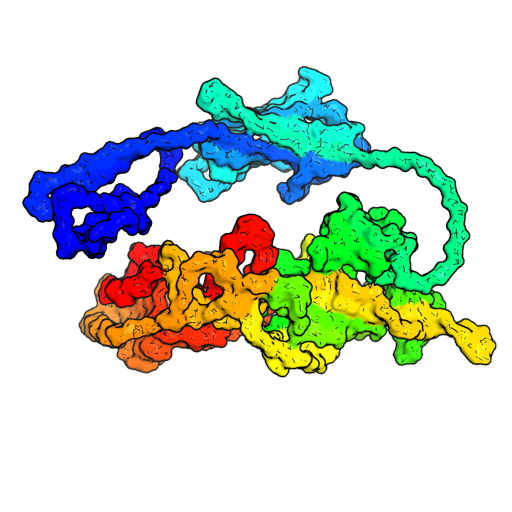5 1.495 13.712 1.00 45.81 450 ASP A N 1
ATOM 3476 C CA . ASP A 1 450 ? 1.584 2.447 14.821 1.00 45.81 450 ASP A CA 1
ATOM 3477 C C . ASP A 1 450 ? 1.315 3.897 14.321 1.00 45.81 450 ASP A C 1
ATOM 3479 O O . ASP A 1 450 ? 2.101 4.814 14.557 1.00 45.81 450 ASP A O 1
ATOM 3483 N N . ASN A 1 451 ? 0.180 4.146 13.640 1.00 43.94 451 ASN A N 1
ATOM 3484 C CA . ASN A 1 451 ? -0.326 5.507 13.371 1.00 43.94 451 ASN A CA 1
ATOM 3485 C C . ASN A 1 451 ? -1.499 5.869 14.304 1.00 43.94 451 ASN A C 1
ATOM 3487 O O . ASN A 1 451 ? -2.656 5.491 14.093 1.00 43.94 451 ASN A O 1
ATOM 3491 N N . TRP A 1 452 ? -1.174 6.679 15.310 1.00 45.81 452 TRP A N 1
ATOM 3492 C CA . TRP A 1 452 ? -2.008 7.028 16.463 1.00 45.81 452 TRP A CA 1
ATOM 3493 C C . TRP A 1 452 ? -2.985 8.197 16.223 1.00 45.81 452 TRP A C 1
ATOM 3495 O O . TRP A 1 452 ? -3.589 8.702 17.166 1.00 45.81 452 TRP A O 1
ATOM 3505 N N . SER A 1 453 ? -3.158 8.643 14.974 1.00 37.16 453 SER A N 1
ATOM 3506 C CA . SER A 1 453 ? -4.048 9.763 14.601 1.00 37.16 453 SER A CA 1
ATOM 3507 C C . SER A 1 453 ? -5.554 9.435 14.611 1.00 37.16 453 SER A C 1
ATOM 3509 O O . SER A 1 453 ? -6.380 10.305 14.345 1.00 37.16 453 SER A O 1
ATOM 3511 N N . TYR A 1 454 ? -5.928 8.207 14.979 1.00 34.72 454 TYR A N 1
ATOM 3512 C CA . TYR A 1 454 ? -7.300 7.815 15.322 1.00 34.72 454 TYR A CA 1
ATOM 3513 C C . TYR A 1 454 ? -7.394 7.568 16.836 1.00 34.72 454 TYR A C 1
ATOM 3515 O O . TYR A 1 454 ? -6.393 7.111 17.402 1.00 34.72 454 TYR A O 1
ATOM 3523 N N . PRO A 1 455 ? -8.544 7.817 17.508 1.00 34.47 455 PRO A N 1
ATOM 3524 C CA . PRO A 1 455 ? -8.728 7.488 18.923 1.00 34.47 455 PRO A CA 1
ATOM 3525 C C . PRO A 1 455 ? -8.382 6.017 19.133 1.00 34.47 455 PRO A C 1
ATOM 3527 O O . PRO A 1 455 ? -9.112 5.124 18.711 1.00 34.47 455 PRO A O 1
ATOM 3530 N N . THR A 1 456 ? -7.192 5.793 19.686 1.00 37.81 456 THR A N 1
ATOM 3531 C CA . THR A 1 456 ? -6.541 4.487 19.679 1.00 37.81 456 THR A CA 1
ATOM 3532 C C . THR A 1 456 ? -7.144 3.628 20.764 1.00 37.81 456 THR A C 1
ATOM 3534 O O . THR A 1 456 ? -7.635 4.126 21.777 1.00 37.81 456 THR A O 1
ATOM 3537 N N . LEU A 1 457 ? -7.158 2.330 20.489 1.00 38.56 457 LEU A N 1
ATOM 3538 C CA . LEU A 1 457 ? -7.824 1.377 21.344 1.00 38.56 457 LEU A CA 1
ATOM 3539 C C . LEU A 1 457 ? -6.841 0.912 22.477 1.00 38.56 457 LEU A C 1
ATOM 3541 O O . LEU A 1 457 ? -5.775 1.503 22.618 1.00 38.56 457 LEU A O 1
ATOM 3545 N N . LEU A 1 458 ? -7.240 -0.023 23.357 1.00 41.66 458 LEU A N 1
ATOM 3546 C CA . LEU A 1 458 ? -6.894 -0.084 24.808 1.00 41.66 458 LEU A CA 1
ATOM 3547 C C . LEU A 1 458 ? -5.386 -0.049 25.151 1.00 41.66 458 LEU A C 1
ATOM 3549 O O . LEU A 1 458 ? -4.514 -0.328 24.329 1.00 41.66 458 LEU A O 1
ATOM 3553 N N . PRO A 1 459 ? -5.064 0.082 26.450 1.00 42.28 459 PRO A N 1
ATOM 3554 C CA . PRO A 1 459 ? -3.733 -0.159 26.961 1.00 42.28 459 PRO A CA 1
ATOM 3555 C C . PRO A 1 459 ? -3.483 -1.643 27.295 1.00 42.28 459 PRO A C 1
ATOM 3557 O O . PRO A 1 459 ? -2.589 -1.990 28.059 1.00 42.28 459 PRO A O 1
ATOM 3560 N N . ILE A 1 460 ? -4.305 -2.525 26.728 1.00 51.56 460 ILE A N 1
ATOM 3561 C CA . ILE A 1 460 ? -4.255 -3.972 26.863 1.00 51.56 460 ILE A CA 1
ATOM 3562 C C . ILE A 1 460 ? -4.525 -4.543 25.468 1.00 51.56 460 ILE A C 1
ATOM 3564 O O . ILE A 1 460 ? -5.646 -4.471 24.970 1.00 51.56 460 ILE A O 1
ATOM 3568 N N . SER A 1 461 ? -3.480 -5.064 24.832 1.00 57.56 461 SER A N 1
ATOM 3569 C CA . SER A 1 461 ? -3.536 -5.703 23.514 1.00 57.56 461 SER A CA 1
ATOM 3570 C C . SER A 1 461 ? -2.722 -7.001 23.532 1.00 57.56 461 SER A C 1
ATOM 3572 O O . SER A 1 461 ? -1.969 -7.256 24.475 1.00 57.56 461 SER A O 1
ATOM 3574 N N . SER A 1 462 ? -2.828 -7.795 22.466 1.00 62.78 462 SER A N 1
ATOM 3575 C CA . SER A 1 462 ? -1.788 -8.764 22.103 1.00 62.78 462 SER A CA 1
ATOM 3576 C C . SER A 1 462 ? -1.267 -8.419 20.711 1.00 62.78 462 SER A C 1
ATOM 3578 O O . SER A 1 462 ? -1.995 -8.531 19.724 1.00 62.78 462 SER A O 1
ATOM 3580 N N . LYS A 1 463 ? 0.004 -8.012 20.644 1.00 70.38 463 LYS A N 1
ATOM 3581 C CA . LYS A 1 463 ? 0.820 -7.971 19.425 1.00 70.38 463 LYS A CA 1
ATOM 3582 C C . LYS A 1 463 ? 1.151 -9.414 19.028 1.00 70.38 463 LYS A C 1
ATOM 3584 O O . LYS A 1 463 ? 1.806 -10.134 19.783 1.00 70.38 463 LYS A O 1
ATOM 3589 N N . LEU A 1 464 ? 0.656 -9.842 17.871 1.00 76.69 464 LEU A N 1
ATOM 3590 C CA . LEU A 1 464 ? 0.716 -11.215 17.375 1.00 76.69 464 LEU A CA 1
ATOM 3591 C C . LEU A 1 464 ? 1.302 -11.243 15.960 1.00 76.69 464 LEU A C 1
ATOM 3593 O O . LEU A 1 464 ? 1.158 -10.299 15.182 1.00 76.69 464 LEU A O 1
ATOM 3597 N N . ILE A 1 465 ? 1.970 -12.341 15.616 1.00 80.81 465 ILE A N 1
ATOM 3598 C CA . ILE A 1 465 ? 2.496 -12.583 14.268 1.00 80.81 465 ILE A CA 1
ATOM 3599 C C . ILE A 1 465 ? 2.058 -13.967 13.807 1.00 80.81 465 ILE A C 1
ATOM 3601 O O . ILE A 1 465 ? 2.244 -14.940 14.538 1.00 80.81 465 ILE A O 1
ATOM 3605 N N . ILE A 1 466 ? 1.552 -14.076 12.577 1.00 87.12 466 ILE A N 1
ATOM 3606 C CA . ILE A 1 466 ? 1.555 -15.352 11.850 1.00 87.12 466 ILE A CA 1
ATOM 3607 C C . ILE A 1 466 ? 2.803 -15.390 10.969 1.00 87.12 466 ILE A C 1
ATOM 3609 O O . ILE A 1 466 ? 2.878 -14.668 9.977 1.00 87.12 466 ILE A O 1
ATOM 3613 N N . GLU A 1 467 ? 3.780 -16.219 11.328 1.00 86.94 467 GLU A N 1
ATOM 3614 C CA . GLU A 1 467 ? 4.937 -16.525 10.483 1.00 86.94 467 GLU A CA 1
ATOM 3615 C C . GLU A 1 467 ? 4.549 -17.451 9.334 1.00 86.94 467 GLU A C 1
ATOM 3617 O O . GLU A 1 467 ? 3.647 -18.276 9.487 1.00 86.94 467 GLU A O 1
ATOM 3622 N N . ASN A 1 468 ? 5.291 -17.375 8.223 1.00 88.62 468 ASN A N 1
ATOM 3623 C CA . ASN A 1 468 ? 5.117 -18.225 7.043 1.00 88.62 468 ASN A CA 1
ATOM 3624 C C . ASN A 1 468 ? 3.652 -18.280 6.568 1.00 88.62 468 ASN A C 1
ATOM 3626 O O . ASN A 1 468 ? 3.119 -19.352 6.274 1.00 88.62 468 ASN A O 1
ATOM 3630 N N . PHE A 1 469 ? 2.969 -17.131 6.534 1.00 91.38 469 PHE A N 1
ATOM 3631 C CA . PHE A 1 469 ? 1.546 -17.082 6.216 1.00 91.38 469 PHE A CA 1
ATOM 3632 C C . PHE A 1 469 ? 1.273 -17.701 4.839 1.00 91.38 469 PHE A C 1
ATOM 3634 O O . PHE A 1 469 ? 1.977 -17.437 3.862 1.00 91.38 469 PHE A O 1
ATOM 3641 N N . GLY A 1 470 ? 0.228 -18.522 4.740 1.00 88.44 470 GLY A N 1
ATOM 3642 C CA . GLY A 1 470 ? -0.135 -19.171 3.483 1.00 88.44 470 GLY A CA 1
ATOM 3643 C C . GLY A 1 470 ? 0.632 -20.466 3.175 1.00 88.44 470 GLY A C 1
ATOM 3644 O O . GLY A 1 470 ? 0.478 -21.005 2.076 1.00 88.44 470 GLY A O 1
ATOM 3645 N N . THR A 1 471 ? 1.463 -20.969 4.097 1.00 89.81 471 THR A N 1
ATOM 3646 C CA . THR A 1 471 ? 2.219 -22.223 3.937 1.00 89.81 471 THR A CA 1
ATOM 3647 C C . THR A 1 471 ? 1.840 -23.277 4.985 1.00 89.81 471 THR A C 1
ATOM 3649 O O . THR A 1 471 ? 1.177 -23.004 5.986 1.00 89.81 471 THR A O 1
ATOM 3652 N N . ASN A 1 472 ? 2.316 -24.508 4.778 1.00 87.81 472 ASN A N 1
ATOM 3653 C CA . ASN A 1 472 ? 2.142 -25.619 5.720 1.00 87.81 472 ASN A CA 1
ATOM 3654 C C . ASN A 1 472 ? 2.992 -25.458 7.001 1.00 87.81 472 ASN A C 1
ATOM 3656 O O . ASN A 1 472 ? 2.812 -26.217 7.948 1.00 87.81 472 ASN A O 1
ATOM 3660 N N . SER A 1 473 ? 3.933 -24.506 7.028 1.00 88.56 473 SER A N 1
ATOM 3661 C CA . SER A 1 473 ? 4.812 -24.204 8.167 1.00 88.56 473 SER A CA 1
ATOM 3662 C C . SER A 1 473 ? 4.380 -22.949 8.937 1.00 88.56 473 SER A C 1
ATOM 3664 O O . SER A 1 473 ? 5.191 -22.375 9.670 1.00 88.56 473 SER A O 1
ATOM 3666 N N . ALA A 1 474 ? 3.125 -22.520 8.767 1.00 89.69 474 ALA A N 1
ATOM 3667 C CA . ALA A 1 474 ? 2.567 -21.346 9.422 1.00 89.69 474 ALA A CA 1
ATOM 3668 C C . ALA A 1 474 ? 2.497 -21.502 10.952 1.00 89.69 474 ALA A C 1
ATOM 3670 O O . ALA A 1 474 ? 2.083 -22.541 11.476 1.00 89.69 474 ALA A O 1
ATOM 3671 N N . LYS A 1 475 ? 2.895 -20.456 11.684 1.00 87.88 475 LYS A N 1
ATOM 3672 C CA . LYS A 1 475 ? 2.950 -20.460 13.157 1.00 87.88 475 LYS A CA 1
ATOM 3673 C C . LYS A 1 475 ? 2.460 -19.143 13.722 1.00 87.88 475 LYS A C 1
ATOM 3675 O O . LYS A 1 475 ? 2.850 -18.089 13.236 1.00 87.88 475 LYS A O 1
ATOM 3680 N N . LEU A 1 476 ? 1.674 -19.209 14.787 1.00 85.88 476 LEU A N 1
ATOM 3681 C CA . LEU A 1 476 ? 1.353 -18.056 15.613 1.00 85.88 476 LEU A CA 1
ATOM 3682 C C . LEU A 1 476 ? 2.485 -17.828 16.619 1.00 85.88 476 LEU A C 1
ATOM 3684 O O . LEU A 1 476 ? 2.843 -18.741 17.368 1.00 85.88 476 LEU A O 1
ATOM 3688 N N . ARG A 1 477 ? 2.993 -16.598 16.684 1.00 78.44 477 ARG A N 1
ATOM 3689 C CA . ARG A 1 477 ? 3.811 -16.107 17.794 1.00 78.44 477 ARG A CA 1
ATOM 3690 C C . ARG A 1 477 ? 3.080 -15.036 18.588 1.00 78.44 477 ARG A C 1
ATOM 3692 O O . ARG A 1 477 ? 2.469 -14.129 18.028 1.00 78.44 477 ARG A O 1
ATOM 3699 N N . GLY A 1 478 ? 3.222 -15.150 19.902 1.00 71.00 478 GLY A N 1
ATOM 3700 C CA . GLY A 1 478 ? 2.808 -14.189 20.916 1.00 71.00 478 GLY A CA 1
ATOM 3701 C C . GLY A 1 478 ? 3.609 -14.478 22.184 1.00 71.00 478 GLY A C 1
ATOM 3702 O O . GLY A 1 478 ? 4.827 -14.643 22.122 1.00 71.00 478 GLY A O 1
ATOM 3703 N N . LYS A 1 479 ? 2.926 -14.653 23.318 1.00 63.19 479 LYS A N 1
ATOM 3704 C CA . LYS A 1 479 ? 3.518 -15.167 24.571 1.00 63.19 479 LYS A CA 1
ATOM 3705 C C . LYS A 1 479 ? 4.218 -16.529 24.401 1.00 63.19 479 LYS A C 1
ATOM 3707 O O . LYS A 1 479 ? 5.232 -16.789 25.038 1.00 63.19 479 LYS A O 1
ATOM 3712 N N . GLY A 1 480 ? 3.695 -17.383 23.519 1.00 67.00 480 GLY A N 1
ATOM 3713 C CA . GLY A 1 480 ? 4.302 -18.655 23.112 1.00 67.00 480 GLY A CA 1
ATOM 3714 C C . GLY A 1 480 ? 4.452 -18.765 21.592 1.00 67.00 480 GLY A C 1
ATOM 3715 O O . GLY A 1 480 ? 4.238 -17.798 20.860 1.00 67.00 480 GLY A O 1
ATOM 3716 N N . THR A 1 481 ? 4.810 -19.956 21.109 1.00 73.62 481 THR A N 1
ATOM 3717 C CA . THR A 1 481 ? 4.771 -20.305 19.678 1.00 73.62 481 THR A CA 1
ATOM 3718 C C . THR A 1 481 ? 3.861 -21.513 19.481 1.00 73.62 481 THR A C 1
ATOM 3720 O O . THR A 1 481 ? 4.115 -22.568 20.057 1.00 73.62 481 THR A O 1
ATOM 3723 N N . THR A 1 482 ? 2.835 -21.363 18.646 1.00 82.62 482 THR A N 1
ATOM 3724 C CA . THR A 1 482 ? 1.840 -22.403 18.353 1.00 82.62 482 THR A CA 1
ATOM 3725 C C . THR A 1 482 ? 1.823 -22.658 16.850 1.00 82.62 482 THR A C 1
ATOM 3727 O O . THR A 1 482 ? 1.682 -21.720 16.066 1.00 82.62 482 THR A O 1
ATOM 3730 N N . ASN A 1 483 ? 1.967 -23.913 16.420 1.00 82.38 483 ASN A N 1
ATOM 3731 C CA . ASN A 1 483 ? 1.785 -24.259 15.007 1.00 82.38 483 ASN A CA 1
ATOM 3732 C C . ASN A 1 483 ? 0.312 -24.060 14.629 1.00 82.38 483 ASN A C 1
ATOM 3734 O O . ASN A 1 483 ? -0.570 -24.505 15.363 1.00 82.38 483 ASN A O 1
ATOM 3738 N N . LEU A 1 484 ? 0.046 -23.415 13.495 1.00 82.62 484 LEU A N 1
ATOM 3739 C CA . LEU A 1 484 ? -1.314 -23.289 12.976 1.00 82.62 484 LEU A CA 1
ATOM 3740 C C . LEU A 1 484 ? -1.651 -24.503 12.106 1.00 82.62 484 LEU A C 1
ATOM 3742 O O . LEU A 1 484 ? -0.768 -25.115 11.499 1.00 82.62 484 LEU A O 1
ATOM 3746 N N . SER A 1 485 ? -2.933 -24.865 12.046 1.00 71.06 485 SER A N 1
ATOM 3747 C CA . SER A 1 485 ? -3.413 -25.864 11.090 1.00 71.06 485 SER A CA 1
ATOM 3748 C C . SER A 1 485 ? -3.076 -25.403 9.668 1.00 71.06 485 SER A C 1
ATOM 3750 O O . SER A 1 485 ? -3.206 -24.227 9.352 1.00 71.06 485 SER A O 1
ATOM 3752 N N . SER A 1 486 ? -2.581 -26.321 8.831 1.00 62.94 486 SER A N 1
ATOM 3753 C CA . SER A 1 486 ? -1.899 -26.020 7.560 1.00 62.94 486 SER A CA 1
ATOM 3754 C C . SER A 1 486 ? -2.644 -25.012 6.662 1.00 62.94 486 SER A C 1
ATOM 3756 O O . SER A 1 486 ? -3.512 -25.396 5.876 1.00 62.94 486 SER A O 1
ATOM 3758 N N . ILE A 1 487 ? -2.231 -23.739 6.708 1.00 70.81 487 ILE A N 1
ATOM 3759 C CA . ILE A 1 487 ? -2.837 -22.597 5.995 1.00 70.81 487 ILE A CA 1
ATOM 3760 C C . ILE A 1 487 ? -2.395 -22.584 4.518 1.00 70.81 487 ILE A C 1
ATOM 3762 O O . ILE A 1 487 ? -1.943 -21.568 4.004 1.00 70.81 487 ILE A O 1
ATOM 3766 N N . SER A 1 488 ? -2.440 -23.717 3.815 1.00 81.88 488 SER A N 1
ATOM 3767 C CA . SER A 1 488 ? -1.900 -23.819 2.451 1.00 81.88 488 SER A CA 1
ATOM 3768 C C . SER A 1 488 ? -2.810 -23.116 1.438 1.00 81.88 488 SER A C 1
ATOM 3770 O O . SER A 1 488 ? -3.783 -23.693 0.950 1.00 81.88 488 SER A O 1
ATOM 3772 N N . ILE A 1 489 ? -2.521 -21.849 1.131 1.00 85.62 489 ILE A N 1
ATOM 3773 C CA . ILE A 1 489 ? -3.342 -21.047 0.212 1.00 85.62 489 ILE A CA 1
ATOM 3774 C C . ILE A 1 489 ? -2.924 -21.239 -1.247 1.00 85.62 489 ILE A C 1
ATOM 3776 O O . ILE A 1 489 ? -1.737 -21.348 -1.564 1.00 85.62 489 ILE A O 1
ATOM 3780 N N . GLN A 1 490 ? -3.920 -21.226 -2.132 1.00 83.06 490 GLN A N 1
ATOM 3781 C CA . GLN A 1 490 ? -3.781 -21.280 -3.597 1.00 83.06 490 GLN A CA 1
ATOM 3782 C C . GLN A 1 490 ? -4.534 -20.125 -4.289 1.00 83.06 490 GLN A C 1
ATOM 3784 O O . GLN A 1 490 ? -4.732 -20.134 -5.498 1.00 83.06 490 GLN A O 1
ATOM 3789 N N . THR A 1 491 ? -5.013 -19.155 -3.508 1.00 86.50 491 THR A N 1
ATOM 3790 C CA . THR A 1 491 ? -5.813 -18.010 -3.960 1.00 86.50 491 THR A CA 1
ATOM 3791 C C . THR A 1 491 ? -5.254 -16.767 -3.283 1.00 86.50 491 THR A C 1
ATOM 3793 O O . THR A 1 491 ? -4.937 -16.811 -2.092 1.00 86.50 491 THR A O 1
ATOM 3796 N N . PHE A 1 492 ? -5.130 -15.673 -4.020 1.00 89.38 492 PHE A N 1
ATOM 3797 C CA . PHE A 1 492 ? -4.511 -14.428 -3.563 1.00 89.38 492 PHE A CA 1
ATOM 3798 C C . PHE A 1 492 ? -5.524 -13.276 -3.607 1.00 89.38 492 PHE A C 1
ATOM 3800 O O . PHE A 1 492 ? -6.696 -13.493 -3.912 1.00 89.38 492 PHE A O 1
ATOM 3807 N N . GLY A 1 493 ? -5.109 -12.057 -3.268 1.00 88.19 493 GLY A N 1
ATOM 3808 C CA . GLY A 1 493 ? -5.983 -10.883 -3.246 1.00 88.19 493 GLY A CA 1
ATOM 3809 C C . GLY A 1 493 ? -6.439 -10.495 -1.840 1.00 88.19 493 GLY A C 1
ATOM 3810 O O . GLY A 1 493 ? -5.607 -10.336 -0.948 1.00 88.19 493 GLY A O 1
ATOM 3811 N N . GLU A 1 494 ? -7.741 -10.265 -1.651 1.00 88.88 494 GLU A N 1
ATOM 3812 C CA . GLU A 1 494 ? -8.293 -9.671 -0.424 1.00 88.88 494 GLU A CA 1
ATOM 3813 C C . GLU A 1 494 ? -8.615 -10.721 0.650 1.00 88.88 494 GLU A C 1
ATOM 3815 O O . GLU A 1 494 ? -9.535 -11.525 0.505 1.00 88.88 494 GLU A O 1
ATOM 3820 N N . TYR A 1 495 ? -7.890 -10.659 1.764 1.00 88.69 495 TYR A N 1
ATOM 3821 C CA . TYR A 1 495 ? -8.095 -11.471 2.959 1.00 88.69 495 TYR A CA 1
ATOM 3822 C C . TYR A 1 495 ? -8.622 -10.617 4.116 1.00 88.69 495 TYR A C 1
ATOM 3824 O O . TYR A 1 495 ? -8.530 -9.387 4.113 1.00 88.69 495 TYR A O 1
ATOM 3832 N N . LYS A 1 496 ? -9.157 -11.290 5.134 1.00 87.44 496 LYS A N 1
ATOM 3833 C CA . LYS A 1 496 ? -9.644 -10.667 6.364 1.00 87.44 496 LYS A CA 1
ATOM 3834 C C . LYS A 1 496 ? -9.216 -11.481 7.578 1.00 87.44 496 LYS A C 1
ATOM 3836 O O . LYS A 1 496 ? -9.255 -12.706 7.553 1.00 87.44 496 LYS A O 1
ATOM 3841 N N . LEU A 1 497 ? -8.840 -10.799 8.649 1.00 87.38 497 LEU A N 1
ATOM 3842 C CA . LEU A 1 497 ? -8.635 -11.372 9.974 1.00 87.38 497 LEU A CA 1
ATOM 3843 C C . LEU A 1 497 ? -9.716 -10.810 10.899 1.00 87.38 497 LEU A C 1
ATOM 3845 O O . LEU A 1 497 ? -9.920 -9.603 10.929 1.00 87.38 497 LEU A O 1
ATOM 3849 N N . SER A 1 498 ? -10.408 -11.668 11.639 1.00 84.94 498 SER A N 1
ATOM 3850 C CA . SER A 1 498 ? -11.489 -11.278 12.548 1.00 84.94 498 SER A CA 1
ATOM 3851 C C . SER A 1 498 ? -11.233 -11.827 13.944 1.00 84.94 498 SER A C 1
ATOM 3853 O O . SER A 1 498 ? -10.744 -12.952 14.085 1.00 84.94 498 SER A O 1
ATOM 3855 N N . LEU A 1 499 ? -11.570 -11.044 14.966 1.00 84.06 499 LEU A N 1
ATOM 3856 C CA . LEU A 1 499 ? -11.678 -11.513 16.344 1.00 84.06 499 LEU A CA 1
ATOM 3857 C C . LEU A 1 499 ? -13.097 -12.057 16.539 1.00 84.06 499 LEU A C 1
ATOM 3859 O O . LEU A 1 499 ? -14.052 -11.306 16.736 1.00 84.06 499 LEU A O 1
ATOM 3863 N N . GLU A 1 500 ? -13.230 -13.377 16.426 1.00 81.75 500 GLU A N 1
ATOM 3864 C CA . GLU A 1 500 ? -14.519 -14.068 16.423 1.00 81.75 500 GLU A CA 1
ATOM 3865 C C . GLU A 1 500 ? -15.117 -14.207 17.815 1.00 81.75 500 GLU A C 1
ATOM 3867 O O . GLU A 1 500 ? -16.330 -14.104 17.936 1.00 81.75 500 GLU A O 1
ATOM 3872 N N . ASN A 1 501 ? -14.307 -14.443 18.851 1.00 80.69 501 ASN A N 1
ATOM 3873 C CA . ASN A 1 501 ? -14.817 -14.615 20.210 1.00 80.69 501 ASN A CA 1
ATOM 3874 C C . ASN A 1 501 ? -13.793 -14.185 21.274 1.00 80.69 501 ASN A C 1
ATOM 3876 O O . ASN A 1 501 ? -12.598 -14.459 21.129 1.00 80.69 501 ASN A O 1
ATOM 3880 N N . ILE A 1 502 ? -14.270 -13.549 22.347 1.00 80.00 502 ILE A N 1
ATOM 3881 C CA . ILE A 1 502 ? -13.515 -13.326 23.588 1.00 80.00 502 ILE A CA 1
ATOM 3882 C C . ILE A 1 502 ? -14.209 -14.067 24.734 1.00 80.00 502 ILE A C 1
ATOM 3884 O O . ILE A 1 502 ? -15.376 -13.803 25.035 1.00 80.00 502 ILE A O 1
ATOM 3888 N N . LYS A 1 503 ? -13.459 -14.919 25.435 1.00 84.19 503 LYS A N 1
ATOM 3889 C CA . LYS A 1 503 ? -13.886 -15.589 26.670 1.00 84.19 503 LYS A CA 1
ATOM 3890 C C . LYS A 1 503 ? -13.116 -15.089 27.878 1.00 84.19 503 LYS A C 1
ATOM 3892 O O . LYS A 1 503 ? -11.952 -14.725 27.740 1.00 84.19 503 LYS A O 1
ATOM 3897 N N . PHE A 1 504 ? -13.733 -15.115 29.056 1.00 83.56 504 PHE A N 1
ATOM 3898 C CA . PHE A 1 504 ? -13.092 -14.714 30.313 1.00 83.56 504 PHE A CA 1
ATOM 3899 C C . PHE A 1 504 ? -13.809 -15.278 31.547 1.00 83.56 504 PHE A C 1
ATOM 3901 O O . PHE A 1 504 ? -14.855 -15.916 31.441 1.00 83.56 504 PHE A O 1
ATOM 3908 N N . ARG A 1 505 ? -13.255 -15.025 32.737 1.00 86.88 505 ARG A N 1
ATOM 3909 C CA . ARG A 1 505 ? -13.889 -15.270 34.042 1.00 86.88 505 ARG A CA 1
ATOM 3910 C C . ARG A 1 505 ? -13.995 -13.968 34.830 1.00 86.88 505 ARG A C 1
ATOM 3912 O O . ARG A 1 505 ? -13.190 -13.056 34.638 1.00 86.88 505 ARG A O 1
ATOM 3919 N N . THR A 1 506 ? -14.969 -13.893 35.729 1.00 85.62 506 THR A N 1
ATOM 3920 C CA . THR A 1 506 ? -15.158 -12.763 36.647 1.00 85.62 506 THR A CA 1
ATOM 3921 C C . THR A 1 506 ? -14.976 -13.190 38.100 1.00 85.62 506 THR A C 1
ATOM 3923 O O . THR A 1 506 ? -15.067 -14.374 38.423 1.00 85.62 506 THR A O 1
ATOM 3926 N N . CYS A 1 507 ? -14.702 -12.245 38.998 1.00 84.19 507 CYS A N 1
ATOM 3927 C CA . CYS A 1 507 ? -14.735 -12.527 40.435 1.00 84.19 507 CYS A CA 1
ATOM 3928 C C . CYS A 1 507 ? -16.187 -12.648 40.919 1.00 84.19 507 CYS A C 1
ATOM 3930 O O . CYS A 1 507 ? -16.991 -11.742 40.690 1.00 84.19 507 CYS A O 1
ATOM 3932 N N . VAL A 1 508 ? -16.510 -13.734 41.621 1.00 87.19 508 VAL A N 1
ATOM 3933 C CA . VAL A 1 508 ? -17.836 -13.996 42.198 1.00 87.19 508 VAL A CA 1
ATOM 3934 C C . VAL A 1 508 ? -17.742 -14.336 43.682 1.00 87.19 508 VAL A C 1
ATOM 3936 O O . VAL A 1 508 ? -16.727 -14.849 44.165 1.00 87.19 508 VAL A O 1
ATOM 3939 N N . GLU A 1 509 ? -18.823 -14.061 44.408 1.00 87.00 509 GLU A N 1
ATOM 3940 C CA . GLU A 1 509 ? -18.977 -14.496 45.792 1.00 87.00 509 GLU A CA 1
ATOM 3941 C C . GLU A 1 509 ? -19.195 -16.018 45.854 1.00 87.00 509 GLU A C 1
ATOM 3943 O O . GLU A 1 509 ? -19.873 -16.610 45.013 1.00 87.00 509 GLU A O 1
ATOM 3948 N N . SER A 1 510 ? -18.609 -16.666 46.858 1.00 78.88 510 SER A N 1
ATOM 3949 C CA . SER A 1 510 ? -18.812 -18.079 47.165 1.00 78.88 510 SER A CA 1
ATOM 3950 C C . SER A 1 510 ? -18.837 -18.272 48.669 1.00 78.88 510 SER A C 1
ATOM 3952 O O . SER A 1 510 ? -17.891 -17.900 49.358 1.00 78.88 510 SER A O 1
ATOM 3954 N N . THR A 1 511 ? -19.856 -18.935 49.192 1.00 79.31 511 THR A N 1
ATOM 3955 C CA . THR A 1 511 ? -19.820 -19.437 50.569 1.00 79.31 511 THR A CA 1
ATOM 3956 C C . THR A 1 511 ? -18.868 -20.637 50.645 1.00 79.31 511 THR A C 1
ATOM 3958 O O . THR A 1 511 ? -18.823 -21.435 49.705 1.00 79.31 511 THR A O 1
ATOM 3961 N N . ASP A 1 512 ? -18.076 -20.744 51.713 1.00 74.88 512 ASP A N 1
ATOM 3962 C CA . ASP A 1 512 ? -17.327 -21.963 52.044 1.00 74.88 512 ASP A CA 1
ATOM 3963 C C . ASP A 1 512 ? -18.173 -22.946 52.879 1.00 74.88 512 ASP A C 1
ATOM 3965 O O . ASP A 1 512 ? -19.265 -22.614 53.348 1.00 74.88 512 ASP A O 1
ATOM 3969 N N . ASP A 1 513 ? -17.653 -24.154 53.112 1.00 72.81 513 ASP A N 1
ATOM 3970 C CA . ASP A 1 513 ? -18.331 -25.217 53.879 1.00 72.81 513 ASP A CA 1
ATOM 3971 C C . ASP A 1 513 ? -18.609 -24.847 55.355 1.00 72.81 513 ASP A C 1
ATOM 3973 O O . ASP A 1 513 ? -19.212 -25.623 56.096 1.00 72.81 513 ASP A O 1
ATOM 3977 N N . LYS A 1 514 ? -18.150 -23.673 55.811 1.00 74.81 514 LYS A N 1
ATOM 3978 C CA . LYS A 1 514 ? -18.326 -23.139 57.169 1.00 74.81 514 LYS A CA 1
ATOM 3979 C C . LYS A 1 514 ? -19.236 -21.906 57.196 1.00 74.81 514 LYS A C 1
ATOM 3981 O O . LYS A 1 514 ? -19.325 -21.242 58.228 1.00 74.81 514 LYS A O 1
ATOM 3986 N N . GLY A 1 515 ? -19.913 -21.594 56.088 1.00 72.19 515 GLY A N 1
ATOM 3987 C CA . GLY A 1 515 ? -20.838 -20.465 55.992 1.00 72.19 515 GLY A CA 1
ATOM 3988 C C . GLY A 1 515 ? -20.156 -19.103 55.829 1.00 72.19 515 GLY A C 1
ATOM 3989 O O . GLY A 1 515 ? -20.824 -18.076 55.931 1.00 72.19 515 GLY A O 1
ATOM 3990 N N . LYS A 1 516 ? -18.839 -19.057 55.591 1.00 80.25 516 LYS A N 1
ATOM 3991 C CA . LYS A 1 516 ? -18.093 -17.806 55.436 1.00 80.25 516 LYS A CA 1
ATOM 3992 C C . LYS A 1 516 ? -18.051 -17.389 53.967 1.00 80.25 516 LYS A C 1
ATOM 3994 O O . LYS A 1 516 ? -17.714 -18.184 53.092 1.00 80.25 516 LYS A O 1
ATOM 3999 N N . THR A 1 517 ? -18.328 -16.115 53.699 1.00 81.06 517 THR A N 1
ATOM 4000 C CA . THR A 1 517 ? -18.117 -15.511 52.378 1.00 81.06 517 THR A CA 1
ATOM 4001 C C . THR A 1 517 ? -16.634 -15.545 51.988 1.00 81.06 517 THR A C 1
ATOM 4003 O O . THR A 1 517 ? -15.760 -15.039 52.700 1.00 81.06 517 THR A O 1
ATOM 4006 N N . THR A 1 518 ? -16.370 -16.110 50.815 1.00 84.06 518 THR A N 1
ATOM 4007 C CA . THR A 1 518 ? -15.088 -16.148 50.104 1.00 84.06 518 THR A CA 1
ATOM 4008 C C . THR A 1 518 ? -15.284 -15.641 48.670 1.00 84.06 518 THR A C 1
ATOM 4010 O O . THR A 1 518 ? -16.415 -15.471 48.214 1.00 84.06 518 THR A O 1
ATOM 4013 N N . TYR A 1 519 ? -14.191 -15.380 47.952 1.00 84.94 519 TYR A N 1
ATOM 4014 C CA . TYR A 1 519 ? -14.227 -14.799 46.607 1.00 84.94 519 TYR A CA 1
ATOM 4015 C C . TYR A 1 519 ? -13.333 -15.607 45.665 1.00 84.94 519 TYR A C 1
ATOM 4017 O O . TYR A 1 519 ? -12.149 -15.820 45.943 1.00 84.94 519 TYR A O 1
ATOM 4025 N N . LYS A 1 520 ? -13.904 -16.076 44.553 1.00 88.75 520 LYS A N 1
ATOM 4026 C CA . LYS A 1 520 ? -13.230 -16.948 43.578 1.00 88.75 520 LYS A CA 1
ATOM 4027 C C . LYS A 1 520 ? -13.607 -16.572 42.150 1.00 88.75 520 LYS A C 1
ATOM 4029 O O . LYS A 1 520 ? -14.587 -15.863 41.931 1.00 88.75 520 LYS A O 1
ATOM 4034 N N . LEU A 1 521 ? -12.849 -17.064 41.174 1.00 87.94 521 LEU A N 1
ATOM 4035 C CA . LEU A 1 521 ? -13.229 -16.924 39.769 1.00 87.94 521 LEU A CA 1
ATOM 4036 C C . LEU A 1 521 ? -14.487 -17.737 39.426 1.00 87.94 521 LEU A C 1
ATOM 4038 O O . LEU A 1 521 ? -14.679 -18.856 39.908 1.00 87.94 521 LEU A O 1
ATOM 4042 N N . SER A 1 522 ? -15.317 -17.170 38.554 1.00 85.62 522 SER A N 1
ATOM 4043 C CA . SER A 1 522 ? -16.468 -17.821 37.936 1.00 85.62 522 SER A CA 1
ATOM 4044 C C . SER A 1 522 ? -16.056 -18.994 37.037 1.00 85.62 522 SER A C 1
ATOM 4046 O O . SER A 1 522 ? -14.883 -19.181 36.701 1.00 85.62 522 SER A O 1
ATOM 4048 N N . ASN A 1 523 ? -17.049 -19.739 36.548 1.00 83.38 523 ASN A N 1
ATOM 4049 C CA . ASN A 1 523 ? -16.869 -20.528 35.330 1.00 83.38 523 ASN A CA 1
ATOM 4050 C C . ASN A 1 523 ? -16.534 -19.609 34.138 1.00 83.38 523 ASN A C 1
ATOM 4052 O O . ASN A 1 523 ? -16.752 -18.398 34.189 1.00 83.38 523 ASN A O 1
ATOM 4056 N N . GLU A 1 524 ? -15.988 -20.190 33.072 1.00 80.00 524 GLU A N 1
ATOM 4057 C CA . GLU A 1 524 ? -15.706 -19.475 31.824 1.00 80.00 524 GLU A CA 1
ATOM 4058 C C . GLU A 1 524 ? -16.998 -18.963 31.175 1.00 80.00 524 GLU A C 1
ATOM 4060 O O . GLU A 1 524 ? -17.933 -19.728 30.938 1.00 80.00 524 GLU A O 1
ATOM 4065 N N . THR A 1 525 ? -17.018 -17.667 30.875 1.00 70.19 525 THR A N 1
ATOM 4066 C CA . THR A 1 525 ? -18.113 -16.963 30.211 1.00 70.19 525 THR A CA 1
ATOM 4067 C C . THR A 1 525 ? -17.703 -16.666 28.771 1.00 70.19 525 THR A C 1
ATOM 4069 O O . THR A 1 525 ? -16.626 -16.111 28.531 1.00 70.19 525 THR A O 1
ATOM 4072 N N . ASN A 1 526 ? -18.564 -17.000 27.806 1.00 64.50 526 ASN A N 1
ATOM 4073 C CA . ASN A 1 526 ? -18.464 -16.453 26.452 1.00 64.50 526 ASN A CA 1
ATOM 4074 C C . ASN A 1 526 ? -18.867 -14.976 26.534 1.00 64.50 526 ASN A C 1
ATOM 4076 O O . ASN A 1 526 ? -20.022 -14.680 26.829 1.00 64.50 526 ASN A O 1
ATOM 4080 N N . GLY A 1 527 ? -17.908 -14.070 26.353 1.00 62.00 527 GLY A N 1
ATOM 4081 C CA . GLY A 1 527 ? -18.111 -12.641 26.564 1.00 62.00 527 GLY A CA 1
ATOM 4082 C C . GLY A 1 527 ? -18.713 -11.944 25.355 1.00 62.00 527 GLY A C 1
ATOM 4083 O O . GLY A 1 527 ? -19.766 -11.324 25.454 1.00 62.00 527 GLY A O 1
ATOM 4084 N N . TYR A 1 528 ? -18.033 -12.059 24.214 1.00 64.94 528 TYR A N 1
ATOM 4085 C CA . TYR A 1 528 ? -18.390 -11.354 22.981 1.00 64.94 528 TYR A CA 1
ATOM 4086 C C . TYR A 1 528 ? -18.140 -12.248 21.779 1.00 64.94 528 TYR A C 1
ATOM 4088 O O . TYR A 1 528 ? -17.093 -12.892 21.715 1.00 64.94 528 TYR A O 1
ATOM 4096 N N . ASP A 1 529 ? -19.059 -12.218 20.818 1.00 64.75 529 ASP A N 1
ATOM 4097 C CA . ASP A 1 529 ? -18.911 -12.822 19.495 1.00 64.75 529 ASP A CA 1
ATOM 4098 C C . ASP A 1 529 ? -18.793 -11.717 18.434 1.00 64.75 529 ASP A C 1
ATOM 4100 O O . ASP A 1 529 ? -19.462 -10.688 18.538 1.00 64.75 529 ASP A O 1
ATOM 4104 N N . ARG A 1 530 ? -17.993 -11.943 17.383 1.00 67.06 530 ARG A N 1
ATOM 4105 C CA . ARG A 1 530 ? -17.831 -11.045 16.221 1.00 67.06 530 ARG A CA 1
ATOM 4106 C C . ARG A 1 530 ? -17.439 -9.617 16.638 1.00 67.06 530 ARG A C 1
ATOM 4108 O O . ARG A 1 530 ? -18.178 -8.661 16.418 1.00 67.06 530 ARG A O 1
ATOM 4115 N N . VAL A 1 531 ? -16.261 -9.483 17.246 1.00 71.75 531 VAL A N 1
ATOM 4116 C CA . VAL A 1 531 ? -15.795 -8.251 17.909 1.00 71.75 531 VAL A CA 1
ATOM 4117 C C . VAL A 1 531 ? -15.297 -7.188 16.929 1.00 71.75 531 VAL A C 1
ATOM 4119 O O . VAL A 1 531 ? -15.735 -6.042 16.978 1.00 71.75 531 VAL A O 1
ATOM 4122 N N . CYS A 1 532 ? -14.348 -7.546 16.066 1.00 75.12 532 CYS A N 1
ATOM 4123 C CA . CYS A 1 532 ? -13.715 -6.625 15.125 1.00 75.12 532 CYS A CA 1
ATOM 4124 C C . CYS A 1 532 ? -13.137 -7.399 13.939 1.00 75.12 532 CYS A C 1
ATOM 4126 O O . CYS A 1 532 ? -12.878 -8.599 14.046 1.00 75.12 532 CYS A O 1
ATOM 4128 N N . GLU A 1 533 ? -12.877 -6.711 12.830 1.00 79.69 533 GLU A N 1
ATOM 4129 C CA . GLU A 1 533 ? -12.161 -7.286 11.689 1.00 79.69 533 GLU A CA 1
ATOM 4130 C C . GLU A 1 533 ? -11.078 -6.345 11.146 1.00 79.69 533 GLU A C 1
ATOM 4132 O O . GLU A 1 533 ? -11.083 -5.147 11.403 1.00 79.69 533 GLU A O 1
ATOM 4137 N N . VAL A 1 534 ? -10.102 -6.875 10.417 1.00 80.00 534 VAL A N 1
ATOM 4138 C CA . VAL A 1 534 ? -9.122 -6.087 9.667 1.00 80.00 534 VAL A CA 1
ATOM 4139 C C . VAL A 1 534 ? -8.846 -6.756 8.332 1.00 80.00 534 VAL A C 1
ATOM 4141 O O . VAL A 1 534 ? -8.722 -7.979 8.233 1.00 80.00 534 VAL A O 1
ATOM 4144 N N . ASP A 1 535 ? -8.752 -5.940 7.293 1.00 84.06 535 ASP A N 1
ATOM 4145 C CA . ASP A 1 535 ? -8.513 -6.408 5.941 1.00 84.06 535 ASP A CA 1
ATOM 4146 C C . ASP A 1 535 ? -7.036 -6.304 5.575 1.00 84.06 535 ASP A C 1
ATOM 4148 O O . ASP A 1 535 ? -6.359 -5.315 5.870 1.00 84.06 535 ASP A O 1
ATOM 4152 N N . PHE A 1 536 ? -6.540 -7.320 4.880 1.00 87.19 536 PHE A N 1
ATOM 4153 C CA . PHE A 1 536 ? -5.173 -7.362 4.387 1.00 87.19 536 PHE A CA 1
ATOM 4154 C C . PHE A 1 536 ? -5.124 -7.978 2.991 1.00 87.19 536 PHE A C 1
ATOM 4156 O O . PHE A 1 536 ? -6.071 -8.608 2.523 1.00 87.19 536 PHE A O 1
ATOM 4163 N N . THR A 1 537 ? -4.024 -7.750 2.287 1.00 89.12 537 THR A N 1
ATOM 4164 C CA . THR A 1 537 ? -3.793 -8.323 0.960 1.00 89.12 537 THR A CA 1
ATOM 4165 C C . THR A 1 537 ? -2.699 -9.368 1.020 1.00 89.12 537 THR A C 1
ATOM 4167 O O . THR A 1 537 ? -1.685 -9.173 1.695 1.00 89.12 537 THR A O 1
ATOM 4170 N N . VAL A 1 538 ? -2.908 -10.466 0.298 1.00 91.44 538 VAL A N 1
ATOM 4171 C CA . VAL A 1 538 ? -1.924 -11.539 0.157 1.00 91.44 538 VAL A CA 1
ATOM 4172 C C . VAL A 1 538 ? -1.581 -11.699 -1.312 1.00 91.44 538 VAL A C 1
ATOM 4174 O O . VAL A 1 538 ? -2.482 -11.820 -2.141 1.00 91.44 538 VAL A O 1
ATOM 4177 N N . THR A 1 539 ? -0.292 -11.706 -1.627 1.00 90.69 539 THR A N 1
ATOM 4178 C CA . THR A 1 539 ? 0.242 -11.859 -2.983 1.00 90.69 539 THR A CA 1
ATOM 4179 C C . THR A 1 539 ? 1.142 -13.092 -3.089 1.00 90.69 539 THR A C 1
ATOM 4181 O O . THR A 1 539 ? 1.608 -13.648 -2.093 1.00 90.69 539 THR A O 1
ATOM 4184 N N . ASP A 1 540 ? 1.425 -13.513 -4.313 1.00 90.00 540 ASP A N 1
ATOM 4185 C CA . ASP A 1 540 ? 2.607 -14.289 -4.687 1.00 90.00 540 ASP A CA 1
ATOM 4186 C C . ASP A 1 540 ? 3.530 -13.427 -5.575 1.00 90.00 540 ASP A C 1
ATOM 4188 O O . ASP A 1 540 ? 3.178 -12.288 -5.901 1.00 90.00 540 ASP A O 1
ATOM 4192 N N . PRO A 1 541 ? 4.750 -13.872 -5.923 1.00 89.06 541 PRO A N 1
ATOM 4193 C CA . PRO A 1 541 ? 5.590 -13.125 -6.850 1.00 89.06 541 PRO A CA 1
ATOM 4194 C C . PRO A 1 541 ? 4.968 -13.041 -8.251 1.00 89.06 541 PRO A C 1
ATOM 4196 O O . PRO A 1 541 ? 4.669 -14.063 -8.869 1.00 89.06 541 PRO A O 1
ATOM 4199 N N . TYR A 1 542 ? 4.827 -11.825 -8.789 1.00 87.56 542 TYR A N 1
ATOM 4200 C CA . TYR A 1 542 ? 4.327 -11.615 -10.152 1.00 87.56 542 TYR A CA 1
ATOM 4201 C C . TYR A 1 542 ? 5.086 -10.537 -10.927 1.00 87.56 542 TYR A C 1
ATOM 4203 O O . TYR A 1 542 ? 5.691 -9.632 -10.346 1.00 87.56 542 TYR A O 1
ATOM 4211 N N . ILE A 1 543 ? 5.049 -10.648 -12.259 1.00 85.00 543 ILE A N 1
ATOM 4212 C CA . ILE A 1 543 ? 5.608 -9.667 -13.200 1.00 85.00 543 ILE A CA 1
ATOM 4213 C C . ILE A 1 543 ? 4.473 -9.011 -13.983 1.00 85.00 543 ILE A C 1
ATOM 4215 O O . ILE A 1 543 ? 3.572 -9.702 -14.463 1.00 85.00 543 ILE A O 1
ATOM 4219 N N . ILE A 1 544 ? 4.553 -7.693 -14.170 1.00 81.69 544 ILE A N 1
ATOM 4220 C CA . ILE A 1 544 ? 3.690 -6.951 -15.097 1.00 81.69 544 ILE A CA 1
ATOM 4221 C C . ILE A 1 544 ? 4.527 -6.273 -16.179 1.00 81.69 544 ILE A C 1
ATOM 4223 O O . ILE A 1 544 ? 5.531 -5.623 -15.889 1.00 81.69 544 ILE A O 1
ATOM 4227 N N . GLN A 1 545 ? 4.073 -6.373 -17.432 1.00 78.19 545 GLN A N 1
ATOM 4228 C CA . GLN A 1 545 ? 4.516 -5.508 -18.521 1.00 78.19 545 GLN A CA 1
ATOM 4229 C C . GLN A 1 545 ? 3.439 -4.470 -18.871 1.00 78.19 545 GLN A C 1
ATOM 4231 O O . GLN A 1 545 ? 2.293 -4.808 -19.171 1.00 78.19 545 GLN A O 1
ATOM 4236 N N . LYS A 1 546 ? 3.832 -3.195 -18.894 1.00 75.94 546 LYS A N 1
ATOM 4237 C CA . LYS A 1 546 ? 3.002 -2.056 -19.295 1.00 75.94 546 LYS A CA 1
ATOM 4238 C C . LYS A 1 546 ? 3.554 -1.427 -20.575 1.00 75.94 546 LYS A C 1
ATOM 4240 O O . LYS A 1 546 ? 4.692 -0.957 -20.610 1.00 75.94 546 LYS A O 1
ATOM 4245 N N . SER A 1 547 ? 2.742 -1.436 -21.627 1.00 66.19 547 SER A N 1
ATOM 4246 C CA . SER A 1 547 ? 3.050 -0.867 -22.942 1.00 66.19 547 SER A CA 1
ATOM 4247 C C . SER A 1 547 ? 2.532 0.583 -23.043 1.00 66.19 547 SER A C 1
ATOM 4249 O O . SER A 1 547 ? 1.824 1.045 -22.141 1.00 66.19 547 SER A O 1
ATOM 4251 N N . PRO A 1 548 ? 2.824 1.325 -24.132 1.00 58.16 548 PRO A N 1
ATOM 4252 C CA . PRO A 1 548 ? 2.209 2.637 -24.379 1.00 58.16 548 PRO A CA 1
ATOM 4253 C C . PRO A 1 548 ? 0.677 2.587 -24.460 1.00 58.16 548 PRO A C 1
ATOM 4255 O O . PRO A 1 548 ? 0.015 3.609 -24.297 1.00 58.16 548 PRO A O 1
ATOM 4258 N N . TYR A 1 549 ? 0.123 1.408 -24.757 1.00 53.50 549 TYR A N 1
ATOM 4259 C CA . TYR A 1 549 ? -1.284 1.192 -25.084 1.00 53.50 549 TYR A CA 1
ATOM 4260 C C . TYR A 1 549 ? -2.097 0.611 -23.913 1.00 53.50 549 TYR A C 1
ATOM 4262 O O . TYR A 1 549 ? -3.291 0.369 -24.069 1.00 53.50 549 TYR A O 1
ATOM 4270 N N . GLY A 1 550 ? -1.472 0.402 -22.747 1.00 57.53 550 GLY A N 1
ATOM 4271 C CA . GLY A 1 550 ? -2.092 -0.172 -21.549 1.00 57.53 550 GLY A CA 1
ATOM 4272 C C . GLY A 1 550 ? -1.268 -1.320 -20.962 1.00 57.53 550 GLY A C 1
ATOM 4273 O O . GLY A 1 550 ? -0.065 -1.430 -21.204 1.00 57.53 550 GLY A O 1
ATOM 4274 N N . ILE A 1 551 ? -1.908 -2.203 -20.191 1.00 54.03 551 ILE A N 1
ATOM 4275 C CA . ILE A 1 551 ? -1.284 -3.457 -19.738 1.00 54.03 551 ILE A CA 1
ATOM 4276 C C . ILE A 1 551 ? -1.278 -4.436 -20.916 1.00 54.03 551 ILE A C 1
ATOM 4278 O O . ILE A 1 551 ? -2.184 -5.240 -21.113 1.00 54.03 551 ILE A O 1
ATOM 4282 N N . GLY A 1 552 ? -0.262 -4.290 -21.762 1.00 46.81 552 GLY A N 1
ATOM 4283 C CA . GLY A 1 552 ? -0.096 -5.041 -22.997 1.00 46.81 552 GLY A CA 1
ATOM 4284 C C . GLY A 1 552 ? 0.336 -6.488 -22.765 1.00 46.81 552 GLY A C 1
ATOM 4285 O O . GLY A 1 552 ? 1.505 -6.818 -22.941 1.00 46.81 552 GLY A O 1
ATOM 4286 N N . ASN A 1 553 ? -0.636 -7.353 -22.473 1.00 43.31 553 ASN A N 1
ATOM 4287 C CA . ASN A 1 553 ? -0.667 -8.758 -22.902 1.00 43.31 553 ASN A CA 1
ATOM 4288 C C . ASN A 1 553 ? 0.437 -9.708 -22.376 1.00 43.31 553 ASN A C 1
ATOM 4290 O O . ASN A 1 553 ? 0.633 -10.793 -22.923 1.00 43.31 553 ASN A O 1
ATOM 4294 N N . LYS A 1 554 ? 1.209 -9.311 -21.357 1.00 50.72 554 LYS A N 1
ATOM 4295 C CA . LYS A 1 554 ? 2.425 -10.027 -20.931 1.00 50.72 554 LYS A CA 1
ATOM 4296 C C . LYS A 1 554 ? 2.633 -9.985 -19.411 1.00 50.72 554 LYS A C 1
ATOM 4298 O O . LYS A 1 554 ? 3.500 -9.268 -18.917 1.00 50.72 554 LYS A O 1
ATOM 4303 N N . THR A 1 555 ? 1.843 -10.766 -18.675 1.00 48.91 555 THR A N 1
ATOM 4304 C CA . THR A 1 555 ? 2.197 -11.233 -17.324 1.00 48.91 555 THR A CA 1
ATOM 4305 C C . THR A 1 555 ? 2.569 -12.712 -17.440 1.00 48.91 555 THR A C 1
ATOM 4307 O O . THR A 1 555 ? 1.843 -13.478 -18.067 1.00 48.91 555 THR A O 1
ATOM 4310 N N . THR A 1 556 ? 3.703 -13.136 -16.878 1.00 51.69 556 THR A N 1
ATOM 4311 C CA . THR A 1 556 ? 4.041 -14.575 -16.785 1.00 51.69 556 THR A CA 1
ATOM 4312 C C . THR A 1 556 ? 3.216 -15.288 -15.720 1.00 51.69 556 THR A C 1
ATOM 4314 O O . THR A 1 556 ? 2.990 -16.491 -15.809 1.00 51.69 556 THR A O 1
ATOM 4317 N N . THR A 1 557 ? 2.760 -14.547 -14.711 1.00 66.31 557 THR A N 1
ATOM 4318 C CA . THR A 1 557 ? 1.874 -15.049 -13.662 1.00 66.31 557 THR A CA 1
ATOM 4319 C C . THR A 1 557 ? 0.426 -14.919 -14.121 1.00 66.31 557 THR A C 1
ATOM 4321 O O . THR A 1 557 ? 0.008 -13.846 -14.569 1.00 66.31 557 THR A O 1
ATOM 4324 N N . ASN A 1 558 ? -0.346 -15.998 -13.988 1.00 72.19 558 ASN A N 1
ATOM 4325 C CA . ASN A 1 558 ? -1.796 -15.937 -14.118 1.00 72.19 558 ASN A CA 1
ATOM 4326 C C . ASN A 1 558 ? -2.362 -15.180 -12.903 1.00 72.19 558 ASN A C 1
ATOM 4328 O O . ASN A 1 558 ? -2.230 -15.654 -11.778 1.00 72.19 558 ASN A O 1
ATOM 4332 N N . LEU A 1 559 ? -2.983 -14.021 -13.130 1.00 78.31 559 LEU A N 1
ATOM 4333 C CA . LEU A 1 559 ? -3.562 -13.185 -12.074 1.00 78.31 559 LEU A CA 1
ATOM 4334 C C . LEU A 1 559 ? -5.047 -13.496 -11.785 1.00 78.31 559 LEU A C 1
ATOM 4336 O O . LEU A 1 559 ? -5.609 -12.931 -10.850 1.00 78.31 559 LEU A O 1
ATOM 4340 N N . ASP A 1 560 ? -5.678 -14.433 -12.496 1.00 77.88 560 ASP A N 1
ATOM 4341 C CA . ASP A 1 560 ? -7.072 -14.864 -12.266 1.00 77.88 560 ASP A CA 1
ATOM 4342 C C . ASP A 1 560 ? -7.249 -15.581 -10.910 1.00 77.88 560 ASP A C 1
ATOM 4344 O O . ASP A 1 560 ? -8.350 -15.676 -10.364 1.00 77.88 560 ASP A O 1
ATOM 4348 N N . ILE A 1 561 ? -6.141 -16.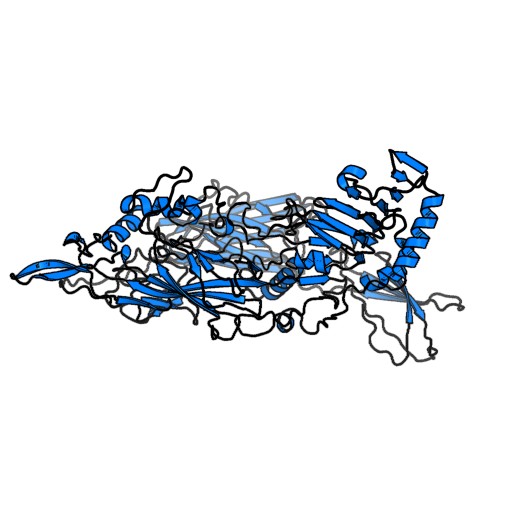056 -10.325 1.00 81.19 561 ILE A N 1
ATOM 4349 C CA . ILE A 1 561 ? -6.074 -16.621 -8.967 1.00 81.19 561 ILE A CA 1
ATOM 4350 C C . ILE A 1 561 ? -6.204 -15.557 -7.861 1.00 81.19 561 ILE A C 1
ATOM 4352 O O . ILE A 1 561 ? -6.298 -15.911 -6.683 1.00 81.19 561 ILE A O 1
ATOM 4356 N N . TYR A 1 562 ? -6.192 -14.268 -8.214 1.00 85.50 562 TYR A N 1
ATOM 4357 C CA . TYR A 1 562 ? -6.423 -13.163 -7.289 1.00 85.50 562 TYR A CA 1
ATOM 4358 C C . TYR A 1 562 ? -7.912 -12.824 -7.230 1.00 85.50 562 TYR A C 1
ATOM 4360 O O . TYR A 1 562 ? -8.539 -12.541 -8.251 1.00 85.50 562 TYR A O 1
ATOM 4368 N N . GLN A 1 563 ? -8.478 -12.822 -6.025 1.00 87.06 563 GLN A N 1
ATOM 4369 C CA . GLN A 1 563 ? -9.908 -12.645 -5.795 1.00 87.06 563 GLN A CA 1
ATOM 4370 C C . GLN A 1 563 ? -10.202 -11.555 -4.760 1.00 87.06 563 GLN A C 1
ATOM 4372 O O . GLN A 1 563 ? -9.493 -11.376 -3.767 1.00 87.06 563 GLN A O 1
ATOM 4377 N N . LEU A 1 564 ? -11.276 -10.812 -5.014 1.00 84.62 564 LEU A N 1
ATOM 4378 C CA . LEU A 1 564 ? -11.851 -9.817 -4.109 1.00 84.62 564 LEU A CA 1
ATOM 4379 C C . LEU A 1 564 ? -12.657 -10.504 -2.995 1.00 84.62 564 LEU A C 1
ATOM 4381 O O . LEU A 1 564 ? -13.099 -11.645 -3.147 1.00 84.62 564 LEU A O 1
ATOM 4385 N N . LYS A 1 565 ? -12.965 -9.794 -1.900 1.00 77.62 565 LYS A N 1
ATOM 4386 C CA . LYS A 1 565 ? -13.819 -10.331 -0.817 1.00 77.62 565 LYS A CA 1
ATOM 4387 C C . LYS A 1 565 ? -15.209 -10.762 -1.290 1.00 77.62 565 LYS A C 1
ATOM 4389 O O . LYS A 1 565 ? -15.846 -11.599 -0.661 1.00 77.62 565 LYS A O 1
ATOM 4394 N N . ASN A 1 566 ? -15.711 -10.192 -2.385 1.00 76.62 566 ASN A N 1
ATOM 4395 C CA . ASN A 1 566 ? -16.993 -10.587 -2.976 1.00 76.62 566 ASN A CA 1
ATOM 4396 C C . ASN A 1 566 ? -16.907 -11.881 -3.820 1.00 76.62 566 ASN A C 1
ATOM 4398 O O . ASN A 1 566 ? -17.946 -12.389 -4.235 1.00 76.62 566 ASN A O 1
ATOM 4402 N N . GLY A 1 567 ? -15.703 -12.425 -4.037 1.00 77.56 567 GLY A N 1
ATOM 4403 C CA . GLY A 1 567 ? -15.428 -13.627 -4.828 1.00 77.56 567 GLY A CA 1
ATOM 4404 C C . GLY A 1 567 ? -15.143 -13.386 -6.316 1.00 77.56 567 GLY A C 1
ATOM 4405 O O . GLY A 1 567 ? -14.805 -14.343 -7.006 1.00 77.56 567 GLY A O 1
ATOM 4406 N N . LYS A 1 568 ? -15.253 -12.148 -6.824 1.00 84.12 568 LYS A N 1
ATOM 4407 C CA . LYS A 1 568 ? -14.868 -11.818 -8.209 1.00 84.12 568 LYS A CA 1
ATOM 4408 C C . LYS A 1 568 ? -13.353 -11.894 -8.401 1.00 84.12 568 LYS A C 1
ATOM 4410 O O . LYS A 1 568 ? -12.602 -11.588 -7.470 1.00 84.12 568 LYS A O 1
ATOM 4415 N N . GLN A 1 569 ? -12.908 -12.215 -9.614 1.00 84.50 569 GLN A N 1
ATOM 4416 C CA . GLN A 1 569 ? -11.488 -12.182 -9.964 1.00 84.50 569 GLN A CA 1
ATOM 4417 C C . GLN A 1 569 ? -10.989 -10.743 -10.169 1.00 84.50 569 GLN A C 1
ATOM 4419 O O . GLN A 1 569 ? -11.720 -9.861 -10.622 1.00 84.50 569 GLN A O 1
ATOM 4424 N N . PHE A 1 570 ? -9.714 -10.500 -9.859 1.00 79.19 570 PHE A N 1
ATOM 4425 C CA . PHE A 1 570 ? -9.076 -9.191 -10.041 1.00 79.19 570 PHE A CA 1
ATOM 4426 C C . PHE A 1 570 ? -9.010 -8.783 -11.519 1.00 79.19 570 PHE A C 1
ATOM 4428 O O . PHE A 1 570 ? -9.263 -7.624 -11.847 1.00 79.19 570 PHE A O 1
ATOM 4435 N N . MET A 1 571 ? -8.683 -9.724 -12.410 1.00 78.88 571 MET A N 1
ATOM 4436 C CA . MET A 1 571 ? -8.553 -9.450 -13.844 1.00 78.88 571 MET A CA 1
ATOM 4437 C C . MET A 1 571 ? -9.889 -9.049 -14.478 1.00 78.88 571 MET A C 1
ATOM 4439 O O . MET A 1 571 ? -9.928 -8.097 -15.256 1.00 78.88 571 MET A O 1
ATOM 4443 N N . GLU A 1 572 ? -10.988 -9.698 -14.084 1.00 80.12 572 GLU A N 1
ATOM 4444 C CA . GLU A 1 572 ? -12.345 -9.357 -14.531 1.00 80.12 572 GLU A CA 1
ATOM 4445 C C . GLU A 1 572 ? -12.773 -7.944 -14.096 1.00 80.12 572 GLU A C 1
ATOM 4447 O O . GLU A 1 572 ? -13.335 -7.200 -14.897 1.00 80.12 572 GLU A O 1
ATOM 4452 N N . GLU A 1 573 ? -12.512 -7.563 -12.838 1.00 81.62 573 GLU A N 1
ATOM 4453 C CA . GLU A 1 573 ? -12.968 -6.281 -12.278 1.00 81.62 573 GLU A CA 1
ATOM 4454 C C . GLU A 1 573 ? -12.110 -5.087 -12.738 1.00 81.62 573 GLU A C 1
ATOM 4456 O O . GLU A 1 573 ? -12.646 -4.018 -13.033 1.00 81.62 573 GLU A O 1
ATOM 4461 N N . PHE A 1 574 ? -10.780 -5.240 -12.787 1.00 79.88 574 PHE A N 1
ATOM 4462 C CA . PHE A 1 574 ? -9.855 -4.119 -13.017 1.00 79.88 574 PHE A CA 1
ATOM 4463 C C . PHE A 1 574 ? -9.276 -4.063 -14.434 1.00 79.88 574 PHE A C 1
ATOM 4465 O O . PHE A 1 574 ? -8.921 -2.975 -14.892 1.00 79.88 574 PHE A O 1
ATOM 4472 N N . PHE A 1 575 ? -9.197 -5.198 -15.139 1.00 77.19 575 PHE A N 1
ATOM 4473 C CA . PHE A 1 575 ? -8.549 -5.312 -16.452 1.00 77.19 575 PHE A CA 1
ATOM 4474 C C . PHE A 1 575 ? -9.404 -6.042 -17.511 1.00 77.19 575 PHE A C 1
ATOM 4476 O O . PHE A 1 575 ? -8.868 -6.861 -18.268 1.00 77.19 575 PHE A O 1
ATOM 4483 N N . PRO A 1 576 ? -10.715 -5.739 -17.628 1.00 72.81 576 PRO A N 1
ATOM 4484 C CA . PRO A 1 576 ? -11.632 -6.475 -18.496 1.00 72.81 576 PRO A CA 1
ATOM 4485 C C . PRO A 1 576 ? -11.171 -6.474 -19.960 1.00 72.81 576 PRO A C 1
ATOM 4487 O O . PRO A 1 576 ? -10.833 -5.434 -20.525 1.00 72.81 576 PRO A O 1
ATOM 4490 N N . GLY A 1 577 ? -11.172 -7.655 -20.583 1.00 65.75 577 GLY A N 1
ATOM 4491 C CA . GLY A 1 577 ? -10.748 -7.845 -21.977 1.00 65.75 577 GLY A CA 1
ATOM 4492 C C . GLY A 1 577 ? -9.229 -7.858 -22.204 1.00 65.75 577 GLY A C 1
ATOM 4493 O O . GLY A 1 577 ? -8.793 -7.944 -23.352 1.00 65.75 577 GLY A O 1
ATOM 4494 N N . THR A 1 578 ? -8.414 -7.801 -21.146 1.00 66.31 578 THR A N 1
ATOM 4495 C CA . THR A 1 578 ? -6.954 -7.942 -21.257 1.00 66.31 578 THR A CA 1
ATOM 4496 C C . THR A 1 578 ? -6.590 -9.413 -21.436 1.00 66.31 578 THR A C 1
ATOM 4498 O O . THR A 1 578 ? -6.808 -10.225 -20.542 1.00 66.31 578 THR A O 1
ATOM 4501 N N . ILE A 1 579 ? -6.019 -9.766 -22.588 1.00 58.47 579 ILE A N 1
ATOM 4502 C CA . ILE A 1 579 ? -5.455 -11.104 -22.819 1.00 58.47 579 ILE A CA 1
ATOM 4503 C C . ILE A 1 579 ? -4.175 -11.243 -21.978 1.00 58.47 579 ILE A C 1
ATOM 4505 O O . ILE A 1 579 ? -3.418 -10.282 -21.856 1.00 58.47 579 ILE A O 1
ATOM 4509 N N . VAL A 1 580 ? -3.923 -12.423 -21.410 1.00 56.66 580 VAL A N 1
ATOM 4510 C CA . VAL A 1 580 ? -2.677 -12.755 -20.699 1.00 56.66 580 VAL A CA 1
ATOM 4511 C C . VAL A 1 580 ? -1.933 -13.830 -21.489 1.00 56.66 580 VAL A C 1
ATOM 4513 O O . VAL A 1 580 ? -2.457 -14.925 -21.686 1.00 56.66 580 VAL A O 1
ATOM 4516 N N . SER A 1 581 ? -0.717 -13.531 -21.956 1.00 55.16 581 SER A N 1
ATOM 4517 C CA . SER A 1 581 ? 0.129 -14.503 -22.658 1.00 55.16 581 SER A CA 1
ATOM 4518 C C . SER A 1 581 ? 1.156 -15.148 -21.716 1.00 55.16 581 SER A C 1
ATOM 4520 O O . SER A 1 581 ? 2.029 -14.431 -21.217 1.00 55.16 581 SER A O 1
ATOM 4522 N N . PRO A 1 582 ? 1.148 -16.486 -21.534 1.00 52.44 582 PRO A N 1
ATOM 4523 C CA . PRO A 1 582 ? 2.145 -17.182 -20.715 1.00 52.44 582 PRO A CA 1
ATOM 4524 C C . PRO A 1 582 ? 3.560 -17.134 -21.319 1.00 52.44 582 PRO A C 1
ATOM 4526 O O . PRO A 1 582 ? 4.538 -17.323 -20.604 1.00 52.44 582 PRO A O 1
ATOM 4529 N N . ASN A 1 583 ? 3.684 -16.819 -22.614 1.00 52.22 583 ASN A N 1
ATOM 4530 C CA . ASN A 1 583 ? 4.958 -16.721 -23.336 1.00 52.22 583 ASN A CA 1
ATOM 4531 C C . ASN A 1 583 ? 5.534 -15.288 -23.317 1.00 52.22 583 ASN A C 1
ATOM 4533 O O . ASN A 1 583 ? 6.313 -14.882 -24.188 1.00 52.22 583 ASN A O 1
ATOM 4537 N N . ALA A 1 584 ? 5.128 -14.483 -22.334 1.00 52.12 584 ALA A N 1
ATOM 4538 C CA . ALA A 1 584 ? 5.783 -13.226 -22.016 1.00 52.12 584 ALA A CA 1
ATOM 4539 C C . ALA A 1 584 ? 7.293 -13.441 -21.771 1.00 52.12 584 ALA A C 1
ATOM 4541 O O . ALA A 1 584 ? 7.704 -14.406 -21.135 1.00 52.12 584 ALA A O 1
ATOM 4542 N N . TYR A 1 585 ? 8.117 -12.519 -22.276 1.00 56.22 585 TYR A N 1
ATOM 4543 C CA . TYR A 1 585 ? 9.587 -12.513 -22.149 1.00 56.22 585 TYR A CA 1
ATOM 4544 C C . TYR A 1 585 ? 10.381 -13.603 -22.903 1.00 56.22 585 TYR A C 1
ATOM 4546 O O . TYR A 1 585 ? 11.590 -13.706 -22.688 1.00 56.22 585 TYR A O 1
ATOM 4554 N N . GLU A 1 586 ? 9.788 -14.341 -23.855 1.00 58.53 586 GLU A N 1
ATOM 4555 C CA . GLU A 1 586 ? 10.582 -15.175 -24.777 1.00 58.53 586 GLU A CA 1
ATOM 4556 C C . GLU A 1 586 ? 11.679 -14.346 -25.481 1.00 58.53 586 GLU A C 1
ATOM 4558 O O . GLU A 1 586 ? 11.405 -13.398 -26.223 1.00 58.53 586 GLU A O 1
ATOM 4563 N N . THR A 1 587 ? 12.945 -14.717 -25.263 1.00 64.19 587 THR A N 1
ATOM 4564 C CA . THR A 1 587 ? 14.090 -14.055 -25.904 1.00 64.19 587 THR A CA 1
ATOM 4565 C C . THR A 1 587 ? 14.051 -14.301 -27.417 1.00 64.19 587 THR A C 1
ATOM 4567 O O . THR A 1 587 ? 14.040 -15.463 -27.835 1.00 64.19 587 THR A O 1
ATOM 4570 N N . PRO A 1 588 ? 14.091 -13.257 -28.271 1.00 69.69 588 PRO A N 1
ATOM 4571 C CA . PRO A 1 588 ? 14.075 -13.441 -29.719 1.00 69.69 588 PRO A CA 1
ATOM 4572 C C . PRO A 1 588 ? 15.202 -14.371 -30.186 1.00 69.69 588 PRO A C 1
ATOM 4574 O O . PRO A 1 588 ? 16.372 -14.142 -29.877 1.00 69.69 588 PRO A O 1
ATOM 4577 N N . LYS A 1 589 ? 14.868 -15.408 -30.969 1.00 72.44 589 LYS A N 1
ATOM 4578 C CA . LYS A 1 589 ? 15.806 -16.484 -31.367 1.00 72.44 589 LYS A CA 1
ATOM 4579 C C . LYS A 1 589 ? 17.088 -15.983 -32.058 1.00 72.44 589 LYS A C 1
ATOM 4581 O O . LYS A 1 589 ? 18.113 -16.656 -32.029 1.00 72.44 589 LYS A O 1
ATOM 4586 N N . ASN A 1 590 ? 17.052 -14.794 -32.663 1.00 78.12 590 ASN A N 1
ATOM 4587 C CA . ASN A 1 590 ? 18.189 -14.144 -33.322 1.00 78.12 590 ASN A CA 1
ATOM 4588 C C . ASN A 1 590 ? 19.031 -13.229 -32.404 1.00 78.12 590 ASN A C 1
ATOM 4590 O O . ASN A 1 590 ? 20.084 -12.758 -32.836 1.00 78.12 590 ASN A O 1
ATOM 4594 N N . MET A 1 591 ? 18.625 -12.977 -31.154 1.00 83.00 591 MET A N 1
ATOM 4595 C CA . MET A 1 591 ? 19.242 -11.965 -30.285 1.00 83.00 591 MET A CA 1
ATOM 4596 C C . MET A 1 591 ? 20.733 -12.226 -30.023 1.00 83.00 591 MET A C 1
ATOM 4598 O O . MET A 1 591 ? 21.552 -11.315 -30.134 1.00 83.00 591 MET A O 1
ATOM 4602 N N . LYS A 1 592 ? 21.117 -13.488 -29.778 1.00 84.19 592 LYS A N 1
ATOM 4603 C CA . LYS A 1 592 ? 22.523 -13.896 -29.586 1.00 84.19 592 LYS A CA 1
ATOM 4604 C C . LYS A 1 592 ? 23.395 -13.587 -30.814 1.00 84.19 592 LYS A C 1
ATOM 4606 O O . LYS A 1 592 ? 24.569 -13.239 -30.663 1.00 84.19 592 LYS A O 1
ATOM 4611 N N . SER A 1 593 ? 22.823 -13.673 -32.018 1.00 85.75 593 SER A N 1
ATOM 4612 C CA . SER A 1 593 ? 23.493 -13.319 -33.276 1.00 85.75 593 SER A CA 1
ATOM 4613 C C . SER A 1 593 ? 23.610 -11.800 -33.452 1.00 85.75 593 SER A C 1
ATOM 4615 O O . SER A 1 593 ? 24.711 -11.312 -33.720 1.00 85.75 593 SER A O 1
ATOM 4617 N N . LEU A 1 594 ? 22.533 -11.038 -33.201 1.00 86.62 594 LEU A N 1
ATOM 4618 C CA . LEU A 1 594 ? 22.578 -9.568 -33.199 1.00 86.62 594 LEU A CA 1
ATOM 4619 C C . LEU A 1 594 ? 23.630 -9.043 -32.213 1.00 86.62 594 LEU A C 1
ATOM 4621 O O . LEU A 1 594 ? 24.499 -8.270 -32.611 1.00 86.62 594 LEU A O 1
ATOM 4625 N N . PHE A 1 595 ? 23.608 -9.513 -30.960 1.00 89.81 595 PHE A N 1
ATOM 4626 C CA . PHE A 1 595 ? 24.599 -9.149 -29.945 1.00 89.81 595 PHE A CA 1
ATOM 4627 C C . PHE A 1 595 ? 26.029 -9.436 -30.416 1.00 89.81 595 PHE A C 1
ATOM 4629 O O . PHE A 1 595 ? 26.905 -8.586 -30.281 1.00 89.81 595 PHE A O 1
ATOM 4636 N N . THR A 1 596 ? 26.278 -10.617 -30.991 1.00 89.69 596 THR A N 1
ATOM 4637 C CA . THR A 1 596 ? 27.623 -11.007 -31.441 1.00 89.69 596 THR A CA 1
ATOM 4638 C C . THR A 1 596 ? 28.114 -10.096 -32.569 1.00 89.69 596 THR A C 1
ATOM 4640 O O . THR A 1 596 ? 29.248 -9.617 -32.525 1.00 89.69 596 THR A O 1
ATOM 4643 N N . THR A 1 597 ? 27.250 -9.783 -33.536 1.00 89.88 597 THR A N 1
ATOM 4644 C CA . THR A 1 597 ? 27.542 -8.841 -34.628 1.00 89.88 597 THR A CA 1
ATOM 4645 C C . THR A 1 597 ? 27.824 -7.431 -34.097 1.00 89.88 597 THR A C 1
ATOM 4647 O O . THR A 1 597 ? 28.842 -6.829 -34.444 1.00 89.88 597 THR A O 1
ATOM 4650 N N . PHE A 1 598 ? 26.973 -6.930 -33.198 1.00 91.00 598 PHE A N 1
ATOM 4651 C CA . PHE A 1 598 ? 27.093 -5.612 -32.572 1.00 91.00 598 PHE A CA 1
ATOM 4652 C C . PHE A 1 598 ? 28.378 -5.484 -31.733 1.00 91.00 598 PHE A C 1
ATOM 4654 O O . PHE A 1 598 ? 29.157 -4.547 -31.924 1.00 91.00 598 PHE A O 1
ATOM 4661 N N . LYS A 1 599 ? 28.672 -6.480 -30.883 1.00 93.69 599 LYS A N 1
ATOM 4662 C CA . LYS A 1 599 ? 29.929 -6.584 -30.123 1.00 93.69 599 LYS A CA 1
ATOM 4663 C C . LYS A 1 599 ? 31.138 -6.509 -31.054 1.00 93.69 599 LYS A C 1
ATOM 4665 O O . LYS A 1 599 ? 32.018 -5.674 -30.854 1.00 93.69 599 LYS A O 1
ATOM 4670 N N . ASN A 1 600 ? 31.172 -7.351 -32.087 1.00 92.50 600 ASN A N 1
ATOM 4671 C CA . ASN A 1 600 ? 32.311 -7.454 -33.000 1.00 92.50 600 ASN A CA 1
ATOM 4672 C C . ASN A 1 600 ? 32.533 -6.169 -33.815 1.00 92.50 600 ASN A C 1
ATOM 4674 O O . ASN A 1 600 ? 33.678 -5.815 -34.099 1.00 92.50 600 ASN A O 1
ATOM 4678 N N . LYS A 1 601 ? 31.460 -5.447 -34.162 1.00 93.00 601 LYS A N 1
ATOM 4679 C CA . LYS A 1 601 ? 31.516 -4.130 -34.812 1.00 93.00 601 LYS A CA 1
ATOM 4680 C C . LYS A 1 601 ? 32.213 -3.101 -33.920 1.00 93.00 601 LYS A C 1
ATOM 4682 O O . LYS A 1 601 ? 33.209 -2.508 -34.329 1.00 93.00 601 LYS A O 1
ATOM 4687 N N . TYR A 1 602 ? 31.730 -2.912 -32.692 1.00 93.12 602 TYR A N 1
ATOM 4688 C CA . TYR A 1 602 ? 32.255 -1.870 -31.805 1.00 93.12 602 TYR A CA 1
ATOM 4689 C C . TYR A 1 602 ? 33.601 -2.220 -31.162 1.00 93.12 602 TYR A C 1
ATOM 4691 O O . TYR A 1 602 ? 34.404 -1.318 -30.927 1.00 93.12 602 TYR A O 1
ATOM 4699 N N . ALA A 1 603 ? 33.920 -3.506 -30.986 1.00 91.81 603 ALA A N 1
ATOM 4700 C CA . ALA A 1 603 ? 35.232 -3.951 -30.515 1.00 91.81 603 ALA A CA 1
ATOM 4701 C C . ALA A 1 603 ? 36.385 -3.544 -31.448 1.00 91.81 603 ALA A C 1
ATOM 4703 O O . ALA A 1 603 ? 37.475 -3.249 -30.963 1.00 91.81 603 ALA A O 1
ATOM 4704 N N . LYS A 1 604 ? 36.143 -3.460 -32.766 1.00 92.75 604 LYS A N 1
ATOM 4705 C CA . LYS A 1 604 ? 37.124 -2.966 -33.752 1.00 92.75 604 LYS A CA 1
ATOM 4706 C C . LYS A 1 604 ? 37.368 -1.454 -33.658 1.00 92.75 604 LYS A C 1
ATOM 4708 O O . LYS A 1 604 ? 38.443 -0.986 -34.017 1.00 92.75 604 LYS A O 1
ATOM 4713 N N . LEU A 1 605 ? 36.370 -0.694 -33.204 1.00 92.44 605 LEU A N 1
ATOM 4714 C CA . LEU A 1 605 ? 36.402 0.774 -33.156 1.00 92.44 605 LEU A CA 1
ATOM 4715 C C . LEU A 1 605 ? 36.899 1.321 -31.810 1.00 92.44 605 LEU A C 1
ATOM 4717 O O . LEU A 1 605 ? 37.329 2.471 -31.728 1.00 92.44 605 LEU A O 1
ATOM 4721 N N . ALA A 1 606 ? 36.815 0.524 -30.747 1.00 93.00 606 ALA A N 1
ATOM 4722 C CA . ALA A 1 606 ? 37.110 0.967 -29.394 1.00 93.00 606 ALA A CA 1
ATOM 4723 C C . ALA A 1 606 ? 38.613 1.058 -29.093 1.00 93.00 606 ALA A C 1
ATOM 4725 O O . ALA A 1 606 ? 39.406 0.190 -29.459 1.00 93.00 606 ALA A O 1
ATOM 4726 N N . LYS A 1 607 ? 38.996 2.106 -28.361 1.00 93.12 607 LYS A N 1
ATOM 4727 C CA . LYS A 1 607 ? 40.357 2.347 -27.869 1.00 93.12 607 LYS A CA 1
ATOM 4728 C C . LYS A 1 607 ? 40.419 2.123 -26.349 1.00 93.12 607 LYS A C 1
ATOM 4730 O O . LYS A 1 607 ? 39.401 2.328 -25.685 1.00 93.12 607 LYS A O 1
ATOM 4735 N N . PRO A 1 608 ? 41.559 1.682 -25.784 1.00 91.62 608 PRO A N 1
ATOM 4736 C CA . PRO A 1 608 ? 41.729 1.559 -24.334 1.00 91.62 608 PRO A CA 1
ATOM 4737 C C . PRO A 1 608 ? 41.470 2.880 -23.598 1.00 91.62 608 PRO A C 1
ATOM 4739 O O . PRO A 1 608 ? 41.767 3.946 -24.132 1.00 91.62 608 PRO A O 1
ATOM 4742 N N . VAL A 1 609 ? 40.934 2.796 -22.377 1.00 86.56 609 VAL A N 1
ATOM 4743 C CA . VAL A 1 609 ? 40.753 3.947 -21.474 1.00 86.56 609 VAL A CA 1
ATOM 4744 C C . VAL A 1 609 ? 41.469 3.707 -20.147 1.00 86.56 609 VAL A C 1
ATOM 4746 O O . VAL A 1 609 ? 42.374 4.457 -19.800 1.00 86.56 609 VAL A O 1
ATOM 4749 N N . LYS A 1 610 ? 41.082 2.660 -19.404 1.00 80.75 610 LYS A N 1
ATOM 4750 C CA . LYS A 1 610 ? 41.691 2.288 -18.116 1.00 80.75 610 LYS A CA 1
ATOM 4751 C C . LYS A 1 610 ? 41.430 0.808 -17.828 1.00 80.75 610 LYS A C 1
ATOM 4753 O O . LYS A 1 610 ? 40.286 0.371 -17.902 1.00 80.75 610 LYS A O 1
ATOM 4758 N N . GLY A 1 611 ? 42.467 0.046 -17.480 1.00 81.62 611 GLY A N 1
ATOM 4759 C CA . GLY A 1 611 ? 42.340 -1.399 -17.246 1.00 81.62 611 GLY A CA 1
ATOM 4760 C C . GLY A 1 611 ? 41.741 -2.125 -18.459 1.00 81.62 611 GLY A C 1
ATOM 4761 O O . GLY A 1 611 ? 42.103 -1.835 -19.600 1.00 81.62 611 GLY A O 1
ATOM 4762 N N . ALA A 1 612 ? 40.787 -3.026 -18.221 1.00 85.50 612 ALA A N 1
ATOM 4763 C CA . ALA A 1 612 ? 40.067 -3.739 -19.276 1.00 85.50 612 ALA A CA 1
ATOM 4764 C C . ALA A 1 612 ? 39.014 -2.884 -20.022 1.00 85.50 612 ALA A C 1
ATOM 4766 O O . ALA A 1 612 ? 38.454 -3.346 -21.021 1.00 85.50 612 ALA A O 1
ATOM 4767 N N . LEU A 1 613 ? 38.738 -1.648 -19.577 1.00 91.00 613 LEU A N 1
ATOM 4768 C CA . LEU A 1 613 ? 37.734 -0.770 -20.181 1.00 91.00 613 LEU A CA 1
ATOM 4769 C C . LEU A 1 613 ? 38.255 -0.115 -21.467 1.00 91.00 613 LEU A C 1
ATOM 4771 O O . LEU A 1 613 ? 39.246 0.624 -21.469 1.00 91.00 613 LEU A O 1
ATOM 4775 N N . LYS A 1 614 ? 37.516 -0.322 -22.558 1.00 93.75 614 LYS A N 1
ATOM 4776 C CA . LYS A 1 614 ? 37.691 0.347 -23.852 1.00 93.75 614 LYS A CA 1
ATOM 4777 C C . LYS A 1 614 ? 36.477 1.225 -24.158 1.00 93.75 614 LYS A C 1
ATOM 4779 O O . LYS A 1 614 ? 35.361 0.908 -23.752 1.00 93.75 614 LYS A O 1
ATOM 4784 N N . LYS A 1 615 ? 36.671 2.306 -24.913 1.00 94.62 615 LYS A N 1
ATOM 4785 C CA . LYS A 1 615 ? 35.609 3.224 -25.352 1.00 94.62 615 LYS A CA 1
ATOM 4786 C C . LYS A 1 615 ? 35.725 3.518 -26.843 1.00 94.62 615 LYS A C 1
ATO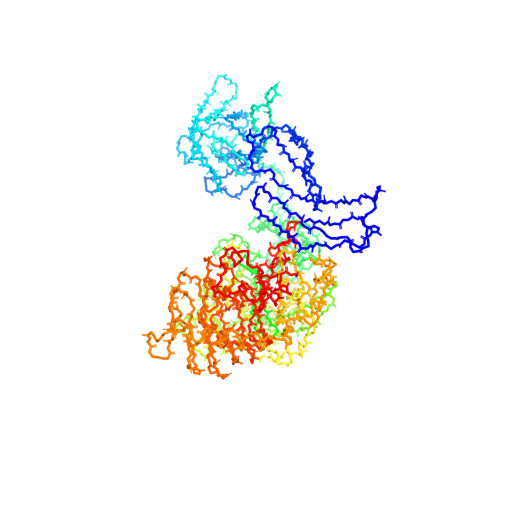M 4788 O O . LYS A 1 615 ? 36.824 3.664 -27.373 1.00 94.62 615 LYS A O 1
ATOM 4793 N N . VAL A 1 616 ? 34.591 3.629 -27.523 1.00 94.19 616 VAL A N 1
ATOM 4794 C CA . VAL A 1 616 ? 34.515 4.066 -28.924 1.00 94.19 616 VAL A CA 1
ATOM 4795 C C . VAL A 1 616 ? 34.742 5.586 -28.994 1.00 94.19 616 VAL A C 1
ATOM 4797 O O . VAL A 1 616 ? 33.998 6.329 -28.349 1.00 94.19 616 VAL A O 1
ATOM 4800 N N . PRO A 1 617 ? 35.735 6.089 -29.753 1.00 89.75 617 PRO A N 1
ATOM 4801 C CA . PRO A 1 617 ? 35.962 7.527 -29.895 1.00 89.75 617 PRO A CA 1
ATOM 4802 C C . PRO A 1 617 ? 34.697 8.273 -30.346 1.00 89.75 617 PRO A C 1
ATOM 4804 O O . PRO A 1 617 ? 33.952 7.796 -31.201 1.00 89.75 617 PRO A O 1
ATOM 4807 N N . GLY A 1 618 ? 34.426 9.426 -29.731 1.00 86.81 618 GLY A N 1
ATOM 4808 C CA . GLY A 1 618 ? 33.250 10.253 -30.030 1.00 86.81 618 GLY A CA 1
ATOM 4809 C C . GLY A 1 618 ? 31.887 9.681 -29.607 1.00 86.81 618 GLY A C 1
ATOM 4810 O O . GLY A 1 618 ? 30.882 10.359 -29.800 1.00 86.81 618 GLY A O 1
ATOM 4811 N N . LYS A 1 619 ? 31.804 8.475 -29.020 1.00 89.62 619 LYS A N 1
ATOM 4812 C CA . LYS A 1 619 ? 30.530 7.859 -28.596 1.00 89.62 619 LYS A CA 1
ATOM 4813 C C . LYS A 1 619 ? 30.592 7.361 -27.150 1.00 89.62 619 LYS A C 1
ATOM 4815 O O . LYS A 1 619 ? 31.621 6.872 -26.689 1.00 89.62 619 LYS A O 1
ATOM 4820 N N . SER A 1 620 ? 29.476 7.423 -26.425 1.00 91.00 620 SER A N 1
ATOM 4821 C CA . SER A 1 620 ? 29.343 6.815 -25.087 1.00 91.00 620 SER A CA 1
ATOM 4822 C C . SER A 1 620 ? 29.095 5.304 -25.185 1.00 91.00 620 SER A C 1
ATOM 4824 O O . SER A 1 620 ? 28.129 4.795 -24.629 1.00 91.00 620 SER A O 1
ATOM 4826 N N . ILE A 1 621 ? 29.942 4.595 -25.937 1.00 94.12 621 ILE A N 1
ATOM 4827 C CA . ILE A 1 621 ? 29.902 3.136 -26.098 1.00 94.12 621 ILE A CA 1
ATOM 4828 C C . ILE A 1 621 ? 31.176 2.568 -25.485 1.00 94.12 621 ILE A C 1
ATOM 4830 O O . ILE A 1 621 ? 32.286 2.909 -25.904 1.00 94.12 621 ILE A O 1
ATOM 4834 N N . TYR A 1 622 ? 30.990 1.709 -24.495 1.00 94.50 622 TYR A N 1
ATOM 4835 C CA . TYR A 1 622 ? 32.011 1.133 -23.640 1.00 94.50 622 TYR A CA 1
ATOM 4836 C C . TYR A 1 622 ? 32.032 -0.382 -23.818 1.00 94.50 622 TYR A C 1
ATOM 4838 O O . TYR A 1 622 ? 30.986 -1.016 -23.962 1.00 94.50 622 TYR A O 1
ATOM 4846 N N . LEU A 1 623 ? 33.227 -0.965 -23.810 1.00 95.25 623 LEU A N 1
ATOM 4847 C CA . LEU A 1 623 ? 33.423 -2.407 -23.852 1.00 95.25 623 LEU A CA 1
ATOM 4848 C C . LEU A 1 623 ? 34.358 -2.824 -22.727 1.00 95.25 623 LEU A C 1
ATOM 4850 O O . LEU A 1 623 ? 35.366 -2.162 -22.484 1.00 95.25 623 LEU A O 1
ATOM 4854 N N . ILE A 1 624 ? 34.028 -3.928 -22.071 1.00 94.31 624 ILE A N 1
ATOM 4855 C CA . ILE A 1 624 ? 34.742 -4.428 -20.897 1.00 94.31 624 ILE A CA 1
ATOM 4856 C C . ILE A 1 624 ? 35.005 -5.929 -21.061 1.00 94.31 624 ILE A C 1
ATOM 4858 O O . ILE A 1 624 ? 34.182 -6.646 -21.635 1.00 94.31 624 ILE A O 1
ATOM 4862 N N . ALA A 1 625 ? 36.182 -6.397 -20.647 1.00 90.12 625 ALA A N 1
ATOM 4863 C CA . ALA A 1 625 ? 36.614 -7.795 -20.804 1.00 90.12 625 ALA A CA 1
ATOM 4864 C C . ALA A 1 625 ? 36.629 -8.589 -19.488 1.00 90.12 625 ALA A C 1
ATOM 4866 O O . ALA A 1 625 ? 36.942 -9.776 -19.499 1.00 90.12 625 ALA A O 1
ATOM 4867 N N . ASP A 1 626 ? 36.271 -7.945 -18.377 1.00 91.00 626 ASP A N 1
ATOM 4868 C CA . ASP A 1 626 ? 36.215 -8.577 -17.063 1.00 91.00 626 ASP A CA 1
ATOM 4869 C C . ASP A 1 626 ? 35.007 -9.517 -16.942 1.00 91.00 626 ASP A C 1
ATOM 4871 O O . ASP A 1 626 ? 33.966 -9.309 -17.569 1.00 91.00 626 ASP A O 1
ATOM 4875 N N . ARG A 1 627 ? 35.144 -10.553 -16.106 1.00 90.12 627 ARG A N 1
ATOM 4876 C CA . ARG A 1 627 ? 34.073 -11.528 -15.837 1.00 90.12 627 ARG A CA 1
ATOM 4877 C C . ARG A 1 627 ? 33.072 -11.099 -14.773 1.00 90.12 627 ARG A C 1
ATOM 4879 O O . ARG A 1 627 ? 31.986 -11.657 -14.729 1.00 90.12 627 ARG A O 1
ATOM 4886 N N . SER A 1 628 ? 33.438 -10.155 -13.917 1.00 92.31 628 SER A N 1
ATOM 4887 C CA . SER A 1 628 ? 32.554 -9.582 -12.906 1.00 92.31 628 SER A CA 1
ATOM 4888 C C . SER A 1 628 ? 32.671 -8.072 -12.999 1.00 92.31 628 SER A C 1
ATOM 4890 O O . SER A 1 628 ? 33.773 -7.529 -12.923 1.00 92.31 628 SER A O 1
ATOM 4892 N N . ILE A 1 629 ? 31.547 -7.412 -13.263 1.00 93.62 629 ILE A N 1
ATOM 4893 C CA . ILE A 1 629 ? 31.491 -6.000 -13.628 1.00 93.62 629 ILE A CA 1
ATOM 4894 C C . ILE A 1 629 ? 30.503 -5.303 -12.700 1.00 93.62 629 ILE A C 1
ATOM 4896 O O . ILE A 1 629 ? 29.292 -5.389 -12.888 1.00 93.62 629 ILE A O 1
ATOM 4900 N N . ASP A 1 630 ? 31.013 -4.571 -11.717 1.00 92.06 630 ASP A N 1
ATOM 4901 C CA . ASP A 1 630 ? 30.196 -3.647 -10.934 1.00 92.06 630 ASP A CA 1
ATOM 4902 C C . ASP A 1 630 ? 29.976 -2.361 -11.745 1.00 92.06 630 ASP A C 1
ATOM 4904 O O . ASP A 1 630 ? 30.914 -1.602 -12.004 1.00 92.06 630 ASP A O 1
ATOM 4908 N N . LEU A 1 631 ? 28.738 -2.129 -12.195 1.00 90.69 631 LEU A N 1
ATOM 4909 C CA . LEU A 1 631 ? 28.406 -0.991 -13.055 1.00 90.69 631 LEU A CA 1
ATOM 4910 C C . LEU A 1 631 ? 28.699 0.352 -12.372 1.00 90.69 631 LEU A C 1
ATOM 4912 O O . LEU A 1 631 ? 29.173 1.288 -13.025 1.00 90.69 631 LEU A O 1
ATOM 4916 N N . GLN A 1 632 ? 28.412 0.446 -11.072 1.00 86.69 632 GLN A N 1
ATOM 4917 C CA . GLN A 1 632 ? 28.536 1.686 -10.315 1.00 86.69 632 GLN A CA 1
ATOM 4918 C C . GLN A 1 632 ? 30.009 2.007 -10.049 1.00 86.69 632 GLN A C 1
ATOM 4920 O O . GLN A 1 632 ? 30.420 3.152 -10.234 1.00 86.69 632 GLN A O 1
ATOM 4925 N N . ALA A 1 633 ? 30.824 1.001 -9.722 1.00 85.62 633 ALA A N 1
ATOM 4926 C CA . ALA A 1 633 ? 32.271 1.169 -9.599 1.00 85.62 633 ALA A CA 1
ATOM 4927 C C . ALA A 1 633 ? 32.957 1.479 -10.947 1.00 85.62 633 ALA A C 1
ATOM 4929 O O . ALA A 1 633 ? 33.955 2.200 -10.977 1.00 85.62 633 ALA A O 1
ATOM 4930 N N . LEU A 1 634 ? 32.434 0.957 -12.067 1.00 85.44 634 LEU A N 1
ATOM 4931 C CA . LEU A 1 634 ? 33.032 1.129 -13.396 1.00 85.44 634 LEU A CA 1
ATOM 4932 C C . LEU A 1 634 ? 32.773 2.512 -14.016 1.00 85.44 634 LEU A C 1
ATOM 4934 O O . LEU A 1 634 ? 33.681 3.087 -14.620 1.00 85.44 634 LEU A O 1
ATOM 4938 N N . LEU A 1 635 ? 31.536 3.017 -13.933 1.00 79.44 635 LEU A N 1
ATOM 4939 C CA . LEU A 1 635 ? 31.100 4.225 -14.655 1.00 79.44 635 LEU A CA 1
ATOM 4940 C C . LEU A 1 635 ? 30.574 5.350 -13.748 1.00 79.44 635 LEU A C 1
ATOM 4942 O O . LEU A 1 635 ? 30.376 6.466 -14.234 1.00 79.44 635 LEU A O 1
ATOM 4946 N N . GLY A 1 636 ? 30.366 5.086 -12.455 1.00 73.38 636 GLY A N 1
ATOM 4947 C CA . GLY A 1 636 ? 29.787 6.040 -11.512 1.00 73.38 636 GLY A CA 1
ATOM 4948 C C . GLY A 1 636 ? 28.375 6.496 -11.896 1.00 73.38 636 GLY A C 1
ATOM 4949 O O . GLY A 1 636 ? 27.696 5.906 -12.740 1.00 73.38 636 GLY A O 1
ATOM 4950 N N . ASN A 1 637 ? 27.935 7.602 -11.295 1.00 67.50 637 ASN A N 1
ATOM 4951 C CA . ASN A 1 637 ? 26.644 8.220 -11.599 1.00 67.50 637 ASN A CA 1
ATOM 4952 C C . ASN A 1 637 ? 26.719 9.027 -12.913 1.00 67.50 637 ASN A C 1
ATOM 4954 O O . ASN A 1 637 ? 26.720 10.258 -12.901 1.00 67.50 637 ASN A O 1
ATOM 4958 N N . SER A 1 638 ? 26.792 8.345 -14.062 1.00 69.75 638 SER A N 1
ATOM 4959 C CA . SER A 1 638 ? 26.711 9.005 -15.374 1.00 69.75 638 SER A CA 1
ATOM 4960 C C . SER A 1 638 ? 25.345 9.666 -15.568 1.00 69.75 638 SER A C 1
ATOM 4962 O O . SER A 1 638 ? 24.319 8.989 -15.543 1.00 69.75 638 SER A O 1
ATOM 4964 N N . SER A 1 639 ? 25.326 10.969 -15.855 1.00 70.38 639 SER A N 1
ATOM 4965 C CA . SER A 1 639 ? 24.120 11.712 -16.254 1.00 70.38 639 SER A CA 1
ATOM 4966 C C . SER A 1 639 ? 23.785 11.602 -17.749 1.00 70.38 639 SER A C 1
ATOM 4968 O O . SER A 1 639 ? 22.739 12.081 -18.180 1.00 70.38 639 SER A O 1
ATOM 4970 N N . LYS A 1 640 ? 24.660 10.987 -18.559 1.00 83.00 640 LYS A N 1
ATOM 4971 C CA . LYS A 1 640 ? 24.499 10.855 -20.018 1.00 83.00 640 LYS A CA 1
ATOM 4972 C C . LYS A 1 640 ? 24.197 9.414 -20.412 1.00 83.00 640 LYS A C 1
ATOM 4974 O O . LYS A 1 640 ? 24.851 8.502 -19.902 1.00 83.00 640 LYS A O 1
ATOM 4979 N N . SER A 1 641 ? 23.280 9.226 -21.365 1.00 88.06 641 SER A N 1
ATOM 4980 C CA . SER A 1 641 ? 22.964 7.913 -21.938 1.00 88.06 641 SER A CA 1
ATOM 4981 C C . SER A 1 641 ? 24.217 7.228 -22.493 1.00 88.06 641 SER A C 1
ATOM 4983 O O . SER A 1 641 ? 25.050 7.860 -23.154 1.00 88.06 641 SER A O 1
ATOM 4985 N N . PHE A 1 642 ? 24.358 5.932 -22.228 1.00 91.06 642 PHE A N 1
ATOM 4986 C CA . PHE A 1 642 ? 25.549 5.163 -22.588 1.00 91.06 642 PHE A CA 1
ATOM 4987 C C . PHE A 1 642 ? 25.216 3.710 -22.922 1.00 91.06 642 PHE A C 1
ATOM 4989 O O . PHE A 1 642 ? 24.178 3.187 -22.528 1.00 91.06 642 PHE A O 1
ATOM 4996 N N . THR A 1 643 ? 26.139 3.049 -23.609 1.00 94.00 643 THR A N 1
ATOM 4997 C CA . THR A 1 643 ? 26.068 1.625 -23.937 1.00 94.00 643 THR A CA 1
ATOM 4998 C C . THR A 1 643 ? 27.269 0.910 -23.328 1.00 94.00 643 THR A C 1
ATOM 5000 O O . THR A 1 643 ? 28.397 1.357 -23.528 1.00 94.00 643 THR A O 1
ATOM 5003 N N . LEU A 1 644 ? 27.047 -0.192 -22.613 1.00 95.12 644 LEU A N 1
ATOM 5004 C CA . LEU A 1 644 ? 28.081 -1.066 -22.059 1.00 95.12 644 LEU A CA 1
ATOM 5005 C C . LEU A 1 644 ? 27.928 -2.477 -22.638 1.00 95.12 644 LEU A C 1
ATOM 5007 O O . LEU A 1 644 ? 26.878 -3.102 -22.504 1.00 95.12 644 LEU A O 1
ATOM 5011 N N . ILE A 1 645 ? 28.992 -2.977 -23.265 1.00 95.94 645 ILE A N 1
ATOM 5012 C CA . ILE A 1 645 ? 29.050 -4.308 -23.873 1.00 95.94 645 ILE A CA 1
ATOM 5013 C C . ILE A 1 645 ? 30.101 -5.134 -23.128 1.00 95.94 645 ILE A C 1
ATOM 5015 O O . ILE A 1 645 ? 31.301 -4.864 -23.233 1.00 95.94 645 ILE A O 1
ATOM 5019 N N . ALA A 1 646 ? 29.674 -6.161 -22.400 1.00 95.44 646 ALA A N 1
ATOM 5020 C CA . ALA A 1 646 ? 30.604 -7.133 -21.845 1.00 95.44 646 ALA A CA 1
ATOM 5021 C C . ALA A 1 646 ? 31.093 -8.084 -22.949 1.00 95.44 646 ALA A C 1
ATOM 5023 O O . ALA A 1 646 ? 30.316 -8.535 -23.796 1.00 95.44 646 ALA A O 1
ATOM 5024 N N . THR A 1 647 ? 32.402 -8.336 -22.997 1.00 93.25 647 THR A N 1
ATOM 5025 C CA . THR A 1 647 ? 33.031 -9.019 -24.136 1.00 93.25 647 THR A CA 1
ATOM 5026 C C . THR A 1 647 ? 33.401 -10.477 -23.877 1.00 93.25 647 THR A C 1
ATOM 5028 O O . THR A 1 647 ? 33.317 -11.263 -24.832 1.00 93.25 647 THR A O 1
ATOM 5031 N N . ASP A 1 648 ? 33.713 -10.847 -22.626 1.00 91.56 648 ASP A N 1
ATOM 5032 C CA . ASP A 1 648 ? 33.804 -12.246 -22.179 1.00 91.56 648 ASP A CA 1
ATOM 5033 C C . ASP A 1 648 ? 32.389 -12.879 -22.218 1.00 91.56 648 ASP A C 1
ATOM 5035 O O . ASP A 1 648 ? 31.436 -12.274 -21.716 1.00 91.56 648 ASP A O 1
ATOM 5039 N N . PRO A 1 649 ? 32.207 -14.067 -22.831 1.00 87.94 649 PRO A N 1
ATOM 5040 C CA . PRO A 1 649 ? 30.911 -14.744 -22.896 1.00 87.94 649 PRO A CA 1
ATOM 5041 C C . PRO A 1 649 ? 30.268 -15.072 -21.539 1.00 87.94 649 PRO A C 1
ATOM 5043 O O . PRO A 1 649 ? 29.060 -15.276 -21.496 1.00 87.94 649 PRO A O 1
ATOM 5046 N N . LYS A 1 650 ? 31.053 -15.145 -20.457 1.00 90.00 650 LYS A N 1
ATOM 5047 C CA . LYS A 1 650 ? 30.618 -15.452 -19.084 1.00 90.00 650 LYS A CA 1
ATOM 5048 C C . LYS A 1 650 ? 30.676 -14.232 -18.157 1.00 90.00 650 LYS A C 1
ATOM 5050 O O . LYS A 1 650 ? 30.861 -14.388 -16.955 1.00 90.00 650 LYS A O 1
ATOM 5055 N N . ALA A 1 651 ? 30.604 -13.024 -18.709 1.00 94.06 651 ALA A N 1
ATOM 5056 C CA . ALA A 1 651 ? 30.657 -11.808 -17.912 1.00 94.06 651 ALA A CA 1
ATOM 5057 C C . ALA A 1 651 ? 29.333 -11.534 -17.184 1.00 94.06 651 ALA A C 1
ATOM 5059 O O . ALA A 1 651 ? 28.297 -11.336 -17.822 1.00 94.06 651 ALA A O 1
ATOM 5060 N N . ASP A 1 652 ? 29.391 -11.454 -15.862 1.00 95.25 652 ASP A N 1
ATOM 5061 C CA . ASP A 1 652 ? 28.275 -11.058 -15.013 1.00 95.25 652 ASP A CA 1
ATOM 5062 C C . ASP A 1 652 ? 28.353 -9.557 -14.695 1.00 95.25 652 ASP A C 1
ATOM 5064 O O . ASP A 1 652 ? 29.411 -9.031 -14.339 1.00 95.25 652 ASP A O 1
ATOM 5068 N N . ILE A 1 653 ? 27.228 -8.851 -14.839 1.00 96.75 653 ILE A N 1
ATOM 5069 C CA . ILE A 1 653 ? 27.122 -7.409 -14.572 1.00 96.75 653 ILE A CA 1
ATOM 5070 C C . ILE A 1 653 ? 26.239 -7.186 -13.347 1.00 96.75 653 ILE A C 1
ATOM 5072 O O . ILE A 1 653 ? 25.094 -7.629 -13.325 1.00 96.75 653 ILE A O 1
ATOM 5076 N N . ILE A 1 654 ? 26.745 -6.457 -12.355 1.00 96.31 654 ILE A N 1
ATOM 5077 C CA . ILE A 1 654 ? 26.026 -6.093 -11.132 1.00 96.31 654 ILE A CA 1
ATOM 5078 C C . ILE A 1 654 ? 25.538 -4.645 -11.240 1.00 96.31 654 ILE A C 1
ATOM 5080 O O . ILE A 1 654 ? 26.317 -3.732 -11.526 1.00 96.31 654 ILE A O 1
ATOM 5084 N N . ILE A 1 655 ? 24.246 -4.430 -10.980 1.00 94.31 655 ILE A N 1
ATOM 5085 C CA . ILE A 1 655 ? 23.608 -3.111 -10.910 1.00 94.31 655 ILE A CA 1
ATOM 5086 C C . ILE A 1 655 ? 23.170 -2.865 -9.465 1.00 94.31 655 ILE A C 1
ATOM 5088 O O . ILE A 1 655 ? 22.232 -3.500 -8.980 1.00 94.31 655 ILE A O 1
ATOM 5092 N N . ARG A 1 656 ? 23.850 -1.935 -8.784 1.00 90.81 656 ARG A N 1
ATOM 5093 C CA . ARG A 1 656 ? 23.532 -1.523 -7.410 1.00 90.81 656 ARG A CA 1
ATOM 5094 C C . ARG A 1 656 ? 22.638 -0.296 -7.388 1.00 90.81 656 ARG A C 1
ATOM 5096 O O . ARG A 1 656 ? 22.906 0.675 -8.094 1.00 90.81 656 ARG A O 1
ATOM 5103 N N . GLY A 1 657 ? 21.601 -0.335 -6.552 1.00 86.19 657 GLY A N 1
ATOM 5104 C CA . GLY A 1 657 ? 20.677 0.781 -6.370 1.00 86.19 657 GLY A CA 1
ATOM 5105 C C . GLY A 1 657 ? 19.993 1.227 -7.669 1.00 86.19 657 GLY A C 1
ATOM 5106 O O . GLY A 1 657 ? 19.797 0.445 -8.602 1.00 86.19 657 GLY A O 1
ATOM 5107 N N . ASN A 1 658 ? 19.594 2.496 -7.718 1.00 87.12 658 ASN A N 1
ATOM 5108 C CA . ASN A 1 658 ? 18.853 3.049 -8.849 1.00 87.12 658 ASN A CA 1
ATOM 5109 C C . ASN A 1 658 ? 19.773 3.383 -10.035 1.00 87.12 658 ASN A C 1
ATOM 5111 O O . ASN A 1 658 ? 20.815 4.012 -9.863 1.00 87.12 658 ASN A O 1
ATOM 5115 N N . LEU A 1 659 ? 19.332 3.060 -11.255 1.00 88.19 659 LEU A N 1
ATOM 5116 C CA . LEU A 1 659 ? 19.962 3.487 -12.509 1.00 88.19 659 LEU A CA 1
ATOM 5117 C C . LEU A 1 659 ? 19.043 4.507 -13.210 1.00 88.19 659 LEU A C 1
ATOM 5119 O O . LEU A 1 659 ? 18.230 4.121 -14.052 1.00 88.19 659 LEU A O 1
ATOM 5123 N N . PRO A 1 660 ? 19.124 5.811 -12.867 1.00 82.00 660 PRO A N 1
ATOM 5124 C CA . PRO A 1 660 ? 18.188 6.835 -13.343 1.00 82.00 660 PRO A CA 1
ATOM 5125 C C . PRO A 1 660 ? 18.432 7.284 -14.793 1.00 82.00 660 PRO A C 1
ATOM 5127 O O . PRO A 1 660 ? 17.609 8.025 -15.340 1.00 82.00 660 PRO A O 1
ATOM 5130 N N . THR A 1 661 ? 19.540 6.856 -15.398 1.00 83.56 661 THR A N 1
ATOM 5131 C CA . THR A 1 661 ? 20.016 7.252 -16.730 1.00 83.56 661 THR A CA 1
ATOM 5132 C C . THR A 1 661 ? 19.765 6.134 -17.734 1.00 83.56 661 THR A C 1
ATOM 5134 O O . THR A 1 661 ? 20.046 4.978 -17.437 1.00 83.56 661 THR A O 1
ATOM 5137 N N . ASN A 1 662 ? 19.284 6.472 -18.935 1.00 86.31 662 ASN A N 1
ATOM 5138 C CA . ASN A 1 662 ? 19.027 5.501 -20.002 1.00 86.31 662 ASN A CA 1
ATOM 5139 C C . ASN A 1 662 ? 20.329 4.804 -20.444 1.00 86.31 662 ASN A C 1
ATOM 5141 O O . ASN A 1 662 ? 21.134 5.384 -21.178 1.00 86.31 662 ASN A O 1
ATOM 5145 N N . ALA A 1 663 ? 20.524 3.553 -20.034 1.00 90.06 663 ALA A N 1
ATOM 5146 C CA . ALA A 1 663 ? 21.656 2.736 -20.464 1.00 90.06 663 ALA A CA 1
ATOM 5147 C C . ALA A 1 663 ? 21.237 1.680 -21.502 1.00 90.06 663 ALA A C 1
ATOM 5149 O O . ALA A 1 663 ? 20.087 1.250 -21.529 1.00 90.06 663 ALA A O 1
ATOM 5150 N N . MET A 1 664 ? 22.167 1.210 -22.331 1.00 92.75 664 MET A N 1
ATOM 5151 C CA . MET A 1 664 ? 22.044 -0.089 -22.998 1.00 92.75 664 MET A CA 1
ATOM 5152 C C . MET A 1 664 ? 23.134 -1.016 -22.471 1.00 92.75 664 MET A C 1
ATOM 5154 O O . MET A 1 664 ? 24.314 -0.790 -22.719 1.00 92.75 664 MET A O 1
ATOM 5158 N N . ILE A 1 665 ? 22.751 -2.039 -21.714 1.00 94.69 665 ILE A N 1
ATOM 5159 C CA . ILE A 1 665 ? 23.678 -2.941 -21.024 1.00 94.69 665 ILE A CA 1
ATOM 5160 C C . ILE A 1 665 ? 23.509 -4.335 -21.607 1.00 94.69 665 ILE A C 1
ATOM 5162 O O . ILE A 1 665 ? 22.406 -4.876 -21.620 1.00 94.69 665 ILE A O 1
ATOM 5166 N N . MET A 1 666 ? 24.598 -4.905 -22.116 1.00 94.44 666 MET A N 1
ATOM 5167 C CA . MET A 1 666 ? 24.553 -6.153 -22.867 1.00 94.44 666 MET A CA 1
ATOM 5168 C C . MET A 1 666 ? 25.655 -7.116 -22.432 1.00 94.44 666 MET A C 1
ATOM 5170 O O . MET A 1 666 ? 26.840 -6.787 -22.513 1.00 94.44 666 MET A O 1
ATOM 5174 N N . THR A 1 667 ? 25.270 -8.335 -22.060 1.00 94.75 667 THR A N 1
ATOM 5175 C CA . THR A 1 667 ? 26.190 -9.444 -21.793 1.00 94.75 667 THR A CA 1
ATOM 5176 C C . THR A 1 667 ? 25.639 -10.776 -22.305 1.00 94.75 667 THR A C 1
ATOM 5178 O O . THR A 1 667 ? 24.434 -10.957 -22.461 1.00 94.75 667 THR A O 1
ATOM 5181 N N . GLN A 1 668 ? 26.539 -11.721 -22.577 1.00 92.25 668 GLN A N 1
ATOM 5182 C CA . GLN A 1 668 ? 26.177 -13.124 -22.775 1.00 92.25 668 GLN A CA 1
ATOM 5183 C C . GLN A 1 668 ? 26.013 -13.885 -21.454 1.00 92.25 668 GLN A C 1
ATOM 5185 O O . GLN A 1 668 ? 25.292 -14.870 -21.477 1.00 92.25 668 GLN A O 1
ATOM 5190 N N . GLY A 1 669 ? 26.601 -13.415 -20.345 1.00 93.50 669 GLY A N 1
ATOM 5191 C CA . GLY A 1 669 ? 26.381 -13.944 -18.993 1.00 93.50 669 GLY A CA 1
ATOM 5192 C C . GLY A 1 669 ? 25.103 -13.396 -18.351 1.00 93.50 669 GLY A C 1
ATOM 5193 O O . GLY A 1 669 ? 24.102 -13.182 -19.042 1.00 93.50 669 GLY A O 1
ATOM 5194 N N . THR A 1 670 ? 25.132 -13.151 -17.038 1.00 95.25 670 THR A N 1
ATOM 5195 C CA . THR A 1 670 ? 23.962 -12.671 -16.281 1.00 95.25 670 THR A CA 1
ATOM 5196 C C . THR A 1 670 ? 24.003 -11.173 -15.976 1.00 95.25 670 THR A C 1
ATOM 5198 O O . THR A 1 670 ? 25.065 -10.556 -15.882 1.00 95.25 670 THR A O 1
ATOM 5201 N N . ILE A 1 671 ? 22.827 -10.569 -15.785 1.00 97.25 671 ILE A N 1
ATOM 5202 C CA . ILE A 1 671 ? 22.698 -9.241 -15.165 1.00 97.25 671 ILE A CA 1
ATOM 5203 C C . ILE A 1 671 ? 22.043 -9.430 -13.796 1.00 97.25 671 ILE A C 1
ATOM 5205 O O . ILE A 1 671 ? 20.934 -9.952 -13.698 1.00 97.25 671 ILE A O 1
ATOM 5209 N N . SER A 1 672 ? 22.739 -9.017 -12.741 1.00 97.00 672 SER A N 1
ATOM 5210 C CA . SER A 1 672 ? 22.316 -9.173 -11.351 1.00 97.00 672 SER A CA 1
ATOM 5211 C C . SER A 1 672 ? 21.955 -7.821 -10.736 1.00 97.00 672 SER A C 1
ATOM 5213 O O . SER A 1 672 ? 22.765 -6.893 -10.745 1.00 97.00 672 SER A O 1
ATOM 5215 N N . PHE A 1 673 ? 20.753 -7.710 -10.178 1.00 95.56 673 PHE A N 1
ATOM 5216 C CA . PHE A 1 673 ? 20.301 -6.527 -9.449 1.00 95.56 673 PHE A CA 1
ATOM 5217 C C . PHE A 1 673 ? 20.579 -6.697 -7.955 1.00 95.56 673 PHE A C 1
ATOM 5219 O O . PHE A 1 673 ? 20.047 -7.609 -7.326 1.00 95.56 673 PHE A O 1
ATOM 5226 N N . ASP A 1 674 ? 21.389 -5.812 -7.381 1.00 93.12 674 ASP A N 1
ATOM 5227 C CA . ASP A 1 674 ? 21.590 -5.766 -5.933 1.00 93.12 674 ASP A CA 1
ATOM 5228 C C . ASP A 1 674 ? 20.436 -4.989 -5.289 1.00 93.12 674 ASP A C 1
ATOM 5230 O O . ASP A 1 674 ? 20.220 -3.812 -5.599 1.00 93.12 674 ASP A O 1
ATOM 5234 N N . ALA A 1 675 ? 19.681 -5.668 -4.427 1.00 87.81 675 ALA A N 1
ATOM 5235 C CA . ALA A 1 675 ? 18.535 -5.128 -3.707 1.00 87.81 675 ALA A CA 1
ATOM 5236 C C . ALA A 1 675 ? 18.906 -4.481 -2.359 1.00 87.81 675 ALA A C 1
ATOM 5238 O O . ALA A 1 675 ? 18.014 -4.039 -1.632 1.00 87.81 675 ALA A O 1
ATOM 5239 N N . GLN A 1 676 ? 20.191 -4.413 -1.992 1.00 86.19 676 GLN A N 1
ATOM 5240 C CA . GLN A 1 676 ? 20.616 -3.804 -0.733 1.00 86.19 676 GLN A CA 1
ATOM 5241 C C . GLN A 1 676 ? 20.144 -2.343 -0.645 1.00 86.19 676 GLN A C 1
ATOM 5243 O O . GLN A 1 676 ? 20.487 -1.507 -1.480 1.00 86.19 676 GLN A O 1
ATOM 5248 N N . GLY A 1 677 ? 19.336 -2.031 0.373 1.00 76.44 677 GLY A N 1
ATOM 5249 C CA . GLY A 1 677 ? 18.750 -0.697 0.547 1.00 76.44 677 GLY A CA 1
ATOM 5250 C C . GLY A 1 677 ? 17.645 -0.341 -0.459 1.00 76.44 677 GLY A C 1
ATOM 5251 O O . GLY A 1 677 ? 17.176 0.791 -0.450 1.00 76.44 677 GLY A O 1
ATOM 5252 N N . ALA A 1 678 ? 17.183 -1.288 -1.284 1.00 77.25 678 ALA A N 1
ATOM 5253 C CA . ALA A 1 678 ? 16.000 -1.128 -2.138 1.00 77.25 678 ALA A CA 1
ATOM 5254 C C . ALA A 1 678 ? 14.680 -1.177 -1.345 1.00 77.25 678 ALA A C 1
ATOM 5256 O O . ALA A 1 678 ? 13.600 -1.190 -1.925 1.00 77.25 678 ALA A O 1
ATOM 5257 N N . CYS A 1 679 ? 14.743 -1.259 -0.019 1.00 78.31 679 CYS A N 1
ATOM 5258 C CA . CYS A 1 679 ? 13.565 -1.352 0.814 1.00 78.31 679 CYS A CA 1
ATOM 5259 C C . CYS A 1 679 ? 12.944 0.021 1.073 1.00 78.31 679 CYS A C 1
ATOM 5261 O O . CYS A 1 679 ? 13.649 1.003 1.281 1.00 78.31 679 CYS A O 1
ATOM 5263 N N . ASN A 1 680 ? 11.612 0.086 1.057 1.00 73.31 680 ASN A N 1
ATOM 5264 C CA . ASN A 1 680 ? 10.819 1.306 1.249 1.00 73.31 680 ASN A CA 1
ATOM 5265 C C . ASN A 1 680 ? 11.028 2.410 0.176 1.00 73.31 680 ASN A C 1
ATOM 5267 O O . ASN A 1 680 ? 10.345 3.436 0.212 1.00 73.31 680 ASN A O 1
ATOM 5271 N N . GLY A 1 681 ? 11.857 2.155 -0.843 1.00 65.06 681 GLY A N 1
ATOM 5272 C CA . GLY A 1 681 ? 12.048 3.002 -2.023 1.00 65.06 681 GLY A CA 1
ATOM 5273 C C . GLY A 1 681 ? 12.674 4.373 -1.737 1.00 65.06 681 GLY A C 1
ATOM 5274 O O . GLY A 1 681 ? 13.183 4.653 -0.655 1.00 65.06 681 GLY A O 1
ATOM 5275 N N . GLN A 1 682 ? 12.639 5.262 -2.733 1.00 60.53 682 GLN A N 1
ATOM 5276 C CA . GLN A 1 682 ? 13.077 6.657 -2.591 1.00 60.53 682 GLN A CA 1
ATOM 5277 C C . GLN A 1 682 ? 11.996 7.609 -3.104 1.00 60.53 682 GLN A C 1
ATOM 5279 O O . GLN A 1 682 ? 11.569 7.509 -4.253 1.00 60.53 682 GLN A O 1
ATOM 5284 N N . ALA A 1 683 ? 11.594 8.582 -2.278 1.00 49.59 683 ALA A N 1
ATOM 5285 C CA . ALA A 1 683 ? 10.492 9.506 -2.575 1.00 49.59 683 ALA A CA 1
ATOM 5286 C C . ALA A 1 683 ? 10.630 10.250 -3.923 1.00 49.59 683 ALA A C 1
ATOM 5288 O O . ALA A 1 683 ? 9.631 10.556 -4.570 1.00 49.59 683 ALA A O 1
ATOM 5289 N N . SER A 1 684 ? 11.862 10.493 -4.377 1.00 48.25 684 SER A N 1
ATOM 5290 C CA . SER A 1 684 ? 12.200 11.130 -5.658 1.00 48.25 684 SER A CA 1
ATOM 5291 C C . SER A 1 684 ? 11.915 10.283 -6.906 1.00 48.25 684 SER A C 1
ATOM 5293 O O . SER A 1 684 ? 11.870 10.835 -8.006 1.00 48.25 684 SER A O 1
ATOM 5295 N N . TYR A 1 685 ? 11.737 8.965 -6.772 1.00 47.72 685 TYR A N 1
ATOM 5296 C CA . TYR A 1 685 ? 11.640 8.026 -7.900 1.00 47.72 685 TYR A CA 1
ATOM 5297 C C . TYR A 1 685 ? 10.339 7.209 -7.926 1.00 47.72 685 TYR A C 1
ATOM 5299 O O . TYR A 1 685 ? 10.190 6.302 -8.747 1.00 47.72 685 TYR A O 1
ATOM 5307 N N . GLY A 1 686 ? 9.375 7.577 -7.079 1.00 52.34 686 GLY A N 1
ATOM 5308 C CA . GLY A 1 686 ? 8.143 6.826 -6.859 1.00 52.34 686 GLY A CA 1
ATOM 5309 C C . GLY A 1 686 ? 8.327 5.694 -5.846 1.00 52.34 686 GLY A C 1
ATOM 5310 O O . GLY A 1 686 ? 9.432 5.404 -5.397 1.00 52.34 686 GLY A O 1
ATOM 5311 N N . LYS A 1 687 ? 7.218 5.045 -5.485 1.00 66.44 687 LYS A N 1
ATOM 5312 C CA . LYS A 1 687 ? 7.139 3.974 -4.473 1.00 66.44 687 LYS A CA 1
ATOM 5313 C C . LYS A 1 687 ? 7.707 2.620 -4.955 1.00 66.44 687 LYS A C 1
ATOM 5315 O O . LYS A 1 687 ? 7.150 1.573 -4.655 1.00 66.44 687 LYS A O 1
ATOM 5320 N N . ALA A 1 688 ? 8.767 2.650 -5.757 1.00 74.44 688 ALA A N 1
ATOM 5321 C CA . ALA A 1 688 ? 9.471 1.471 -6.248 1.00 74.44 688 ALA A CA 1
ATOM 5322 C C . ALA A 1 688 ? 10.688 1.195 -5.363 1.00 74.44 688 ALA A C 1
ATOM 5324 O O . ALA A 1 688 ? 11.397 2.137 -5.003 1.00 74.44 688 ALA A O 1
ATOM 5325 N N . GLY A 1 689 ? 10.957 -0.074 -5.058 1.00 81.31 689 GLY A N 1
ATOM 5326 C CA . GLY A 1 689 ? 12.112 -0.452 -4.248 1.00 81.31 689 GLY A CA 1
ATOM 5327 C C . GLY A 1 689 ? 13.443 -0.143 -4.943 1.00 81.31 689 GLY A C 1
ATOM 5328 O O . GLY A 1 689 ? 14.285 0.590 -4.426 1.00 81.31 689 GLY A O 1
ATOM 5329 N N . GLN A 1 690 ? 13.601 -0.636 -6.173 1.00 89.50 690 GLN A N 1
ATOM 5330 C CA . GLN A 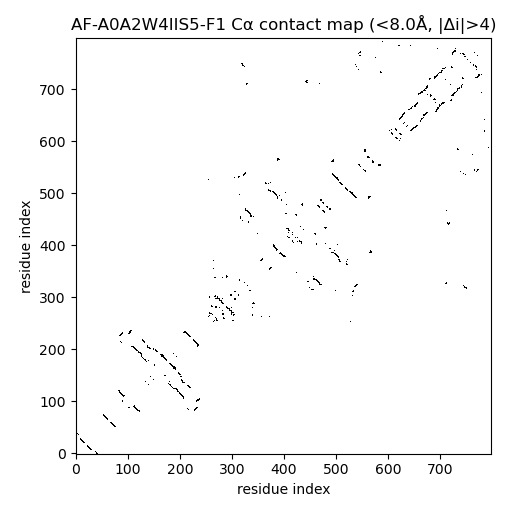1 690 ? 14.712 -0.296 -7.068 1.00 89.50 690 GLN A CA 1
ATOM 5331 C C . GLN A 1 690 ? 14.180 0.077 -8.452 1.00 89.50 690 GLN A C 1
ATOM 5333 O O . GLN A 1 690 ? 13.284 -0.582 -8.972 1.00 89.50 690 GLN A O 1
ATOM 5338 N N . MET A 1 691 ? 14.751 1.101 -9.085 1.00 89.69 691 MET A N 1
ATOM 5339 C CA . MET A 1 691 ? 14.350 1.581 -10.408 1.00 89.69 691 MET A CA 1
ATOM 5340 C C . MET A 1 691 ? 15.551 1.695 -11.351 1.00 89.69 691 MET A C 1
ATOM 5342 O O . MET A 1 691 ? 16.546 2.354 -11.045 1.00 89.69 691 MET A O 1
ATOM 5346 N N . VAL A 1 692 ? 15.446 1.068 -12.524 1.00 90.62 692 VAL A N 1
ATOM 5347 C CA . VAL A 1 692 ? 16.487 1.061 -13.561 1.00 90.62 692 VAL A CA 1
ATOM 5348 C C . VAL A 1 692 ? 15.903 1.474 -14.912 1.00 90.62 692 VAL A C 1
ATOM 5350 O O . VAL A 1 692 ? 14.814 1.036 -15.281 1.00 90.62 692 VAL A O 1
ATOM 5353 N N . LYS A 1 693 ? 16.609 2.317 -15.673 1.00 89.19 693 LYS A N 1
ATOM 5354 C CA . LYS A 1 693 ? 16.165 2.781 -17.000 1.00 89.19 693 LYS A CA 1
ATOM 5355 C C . LYS A 1 693 ? 17.098 2.290 -18.099 1.00 89.19 693 LYS A C 1
ATOM 5357 O O . LYS A 1 693 ? 18.311 2.468 -18.002 1.00 89.19 693 LYS A O 1
ATOM 5362 N N . GLY A 1 694 ? 16.547 1.728 -19.174 1.00 88.88 694 GLY A N 1
ATOM 5363 C CA . GLY A 1 694 ? 17.380 1.296 -20.294 1.00 88.88 694 GLY A CA 1
ATOM 5364 C C . GLY A 1 694 ? 16.902 0.086 -21.085 1.00 88.88 694 GLY A C 1
ATOM 5365 O O . GLY A 1 694 ? 15.754 -0.342 -20.997 1.00 88.88 694 GLY A O 1
ATOM 5366 N N . ILE A 1 695 ? 17.833 -0.448 -21.870 1.00 89.31 695 ILE A N 1
ATOM 5367 C CA . ILE A 1 695 ? 17.716 -1.681 -22.648 1.00 89.31 695 ILE A CA 1
ATOM 5368 C C . ILE A 1 695 ? 18.732 -2.669 -22.071 1.00 89.31 695 ILE A C 1
ATOM 5370 O O . ILE A 1 695 ? 19.935 -2.419 -22.117 1.00 89.31 695 ILE A O 1
ATOM 5374 N N . PHE A 1 696 ? 18.262 -3.785 -21.530 1.00 91.75 696 PHE A N 1
ATOM 5375 C CA . PHE A 1 696 ? 19.093 -4.776 -20.854 1.00 91.75 696 PHE A CA 1
ATOM 5376 C C . PHE A 1 696 ? 19.034 -6.104 -21.608 1.00 91.75 696 PHE A C 1
ATOM 5378 O O . PHE A 1 696 ? 17.948 -6.623 -21.860 1.00 91.75 696 PHE A O 1
ATOM 5385 N N . TYR A 1 697 ? 20.191 -6.663 -21.955 1.00 91.88 697 TYR A N 1
ATOM 5386 C CA . TYR A 1 697 ? 20.321 -7.989 -22.559 1.00 91.88 697 TYR A CA 1
ATOM 5387 C C . TYR A 1 697 ? 21.241 -8.865 -21.706 1.00 91.88 697 TYR A C 1
ATOM 5389 O O . TYR A 1 697 ? 22.416 -8.531 -21.528 1.00 91.88 697 TYR A O 1
ATOM 5397 N N . ALA A 1 698 ? 20.702 -9.978 -21.213 1.00 92.50 698 ALA A N 1
ATOM 5398 C CA . ALA A 1 698 ? 21.405 -10.961 -20.399 1.00 92.50 698 ALA A CA 1
ATOM 5399 C C . ALA A 1 698 ? 21.216 -12.359 -21.005 1.00 92.50 698 ALA A C 1
ATOM 5401 O O . ALA A 1 698 ? 20.125 -12.927 -20.948 1.00 92.50 698 ALA A O 1
ATOM 5402 N N . GLY A 1 699 ? 22.270 -12.898 -21.623 1.00 89.31 699 GLY A N 1
ATOM 5403 C CA . GLY A 1 699 ? 22.211 -14.172 -22.348 1.00 89.31 699 GLY A CA 1
ATOM 5404 C C . GLY A 1 699 ? 21.877 -15.384 -21.471 1.00 89.31 699 GLY A C 1
ATOM 5405 O O . GLY A 1 699 ? 21.094 -16.225 -21.903 1.00 89.31 699 GLY A O 1
ATOM 5406 N N . GLU A 1 700 ? 22.398 -15.431 -20.242 1.00 90.19 700 GLU A N 1
ATOM 5407 C CA . GLU A 1 700 ? 22.078 -16.452 -19.227 1.00 90.19 700 GLU A CA 1
ATOM 5408 C C . GLU A 1 700 ? 20.993 -15.967 -18.232 1.00 90.19 700 GLU A C 1
ATOM 5410 O O . GLU A 1 700 ? 20.842 -16.517 -17.141 1.00 90.19 700 GLU A O 1
ATOM 5415 N N . GLY A 1 701 ? 20.240 -14.917 -18.586 1.00 90.44 701 GLY A N 1
ATOM 5416 C CA . GLY A 1 701 ? 19.142 -14.374 -17.781 1.00 90.44 701 GLY A CA 1
ATOM 5417 C C . GLY A 1 701 ? 19.549 -13.414 -16.656 1.00 90.44 701 GLY A C 1
ATOM 5418 O O . GLY A 1 701 ? 20.707 -13.019 -16.494 1.00 90.44 701 GLY A O 1
ATOM 5419 N N . PHE A 1 702 ? 18.548 -12.990 -15.892 1.00 94.06 702 PHE A N 1
ATOM 5420 C CA . PHE A 1 702 ? 18.659 -11.996 -14.831 1.00 94.06 702 PHE A CA 1
ATOM 5421 C C . PHE A 1 702 ? 18.591 -12.636 -13.442 1.00 94.06 702 PHE A C 1
ATOM 5423 O O . PHE A 1 702 ? 17.889 -13.624 -13.228 1.00 94.06 702 PHE A O 1
ATOM 5430 N N . LYS A 1 703 ? 19.279 -12.032 -12.472 1.00 95.44 703 LYS A N 1
ATOM 5431 C CA . LYS A 1 703 ? 19.293 -12.462 -11.066 1.00 95.44 703 LYS A CA 1
ATOM 5432 C C . LYS A 1 703 ? 19.061 -11.286 -10.125 1.00 95.44 703 LYS A C 1
ATOM 5434 O O . LYS A 1 703 ? 19.220 -10.128 -10.507 1.00 95.44 703 LYS A O 1
ATOM 5439 N N . SER A 1 704 ? 18.703 -11.592 -8.885 1.00 94.25 704 SER A N 1
ATOM 5440 C CA . SER A 1 704 ? 18.641 -10.623 -7.794 1.00 94.25 704 SER A CA 1
ATOM 5441 C C . SER A 1 704 ? 19.271 -11.222 -6.542 1.00 94.25 704 SER A C 1
ATOM 5443 O O . SER A 1 704 ? 19.256 -12.446 -6.381 1.00 94.25 704 SER A O 1
ATOM 5445 N N . PHE A 1 705 ? 19.872 -10.375 -5.713 1.00 92.69 705 PHE A N 1
ATOM 5446 C CA . PHE A 1 705 ? 20.448 -10.758 -4.426 1.00 92.69 705 PHE A CA 1
ATOM 5447 C C . PHE A 1 705 ? 20.339 -9.604 -3.418 1.00 92.69 705 PHE A C 1
ATOM 5449 O O . PHE A 1 705 ? 20.044 -8.469 -3.795 1.00 92.69 705 PHE A O 1
ATOM 5456 N N . ASN A 1 706 ? 20.577 -9.900 -2.134 1.00 88.06 706 ASN A N 1
ATOM 5457 C CA . ASN A 1 706 ? 20.311 -9.010 -0.990 1.00 88.06 706 ASN A CA 1
ATOM 5458 C C . ASN A 1 706 ? 18.835 -8.567 -0.870 1.00 88.06 706 ASN A C 1
ATOM 5460 O O . ASN A 1 706 ? 18.539 -7.539 -0.260 1.00 88.06 706 ASN A O 1
ATOM 5464 N N . ASP A 1 707 ? 17.907 -9.324 -1.467 1.00 84.88 707 ASP A N 1
ATOM 5465 C CA . ASP A 1 707 ? 16.472 -9.034 -1.469 1.00 84.88 707 ASP A CA 1
ATOM 5466 C C . ASP A 1 707 ? 15.887 -9.093 -0.055 1.00 84.88 707 ASP A C 1
ATOM 5468 O O . ASP A 1 707 ? 15.960 -10.121 0.619 1.00 84.88 707 ASP A O 1
ATOM 5472 N N . GLN A 1 708 ? 15.275 -7.993 0.387 1.00 77.25 708 GLN A N 1
ATOM 5473 C CA . GLN A 1 708 ? 14.637 -7.921 1.699 1.00 77.25 708 GLN A CA 1
ATOM 5474 C C . GLN A 1 708 ? 13.201 -8.452 1.629 1.00 77.25 708 GLN A C 1
ATOM 5476 O O . GLN A 1 708 ? 12.403 -8.044 0.781 1.00 77.25 708 GLN A O 1
ATOM 5481 N N . ARG A 1 709 ? 12.877 -9.373 2.539 1.00 78.38 709 ARG A N 1
ATOM 5482 C CA . ARG A 1 709 ? 11.559 -9.998 2.695 1.00 78.38 709 ARG A CA 1
ATOM 5483 C C . ARG A 1 709 ? 11.116 -9.901 4.142 1.00 78.38 709 ARG A C 1
ATOM 5485 O O . ARG A 1 709 ? 11.932 -9.965 5.052 1.00 78.38 709 ARG A O 1
ATOM 5492 N N . ASN A 1 710 ? 9.809 -9.837 4.365 1.00 80.88 710 ASN A N 1
ATOM 5493 C CA . ASN A 1 710 ? 9.238 -9.832 5.708 1.00 80.88 710 ASN A CA 1
ATOM 5494 C C . ASN A 1 710 ? 9.112 -11.258 6.262 1.00 80.88 710 ASN A C 1
ATOM 5496 O O . ASN A 1 710 ? 8.024 -11.669 6.658 1.00 80.88 710 ASN A O 1
ATOM 5500 N N . ASN A 1 711 ? 10.199 -12.032 6.249 1.00 78.31 711 ASN A N 1
ATOM 5501 C CA . ASN A 1 711 ? 10.281 -13.387 6.810 1.00 78.31 711 ASN A CA 1
ATOM 5502 C C . ASN A 1 711 ? 11.293 -13.516 7.966 1.00 78.31 711 ASN A C 1
ATOM 5504 O O . ASN A 1 711 ? 11.353 -14.576 8.582 1.00 78.31 711 ASN A O 1
ATOM 5508 N N . ASP A 1 712 ? 12.052 -12.459 8.264 1.00 71.69 712 ASP A N 1
ATOM 5509 C CA . ASP A 1 712 ? 12.998 -12.380 9.380 1.00 71.69 712 ASP A CA 1
ATOM 5510 C C . ASP A 1 712 ? 12.539 -11.322 10.401 1.00 71.69 712 ASP A C 1
ATOM 5512 O O . ASP A 1 712 ? 12.130 -10.223 10.026 1.00 71.69 712 ASP A O 1
ATOM 5516 N N . LEU A 1 713 ? 12.585 -11.667 11.692 1.00 63.31 713 LEU A N 1
ATOM 5517 C CA . LEU A 1 713 ? 12.200 -10.803 12.816 1.00 63.31 713 LEU A CA 1
ATOM 5518 C C . LEU A 1 713 ? 13.378 -10.044 13.437 1.00 63.31 713 LEU A C 1
ATOM 5520 O O . LEU A 1 713 ? 13.152 -9.135 14.235 1.00 63.31 713 LEU A O 1
ATOM 5524 N N . PHE A 1 714 ? 14.614 -10.422 13.113 1.00 56.34 714 PHE A N 1
ATOM 5525 C CA . PHE A 1 714 ? 15.808 -10.026 13.864 1.00 56.34 714 PHE A CA 1
ATOM 5526 C C . PHE A 1 714 ? 16.734 -9.074 13.107 1.00 56.34 714 PHE A C 1
ATOM 5528 O O . PHE A 1 714 ? 17.612 -8.471 13.722 1.00 56.34 714 PHE A O 1
ATOM 5535 N N . HIS A 1 715 ? 16.608 -8.976 11.779 1.00 53.44 715 HIS A N 1
ATOM 5536 C CA . HIS A 1 715 ? 17.675 -8.397 10.948 1.00 53.44 715 HIS A CA 1
ATOM 5537 C C . HIS A 1 715 ? 17.234 -7.322 9.942 1.00 53.44 715 HIS A C 1
ATOM 5539 O O . HIS A 1 715 ? 18.094 -6.706 9.311 1.00 53.44 715 HIS A O 1
ATOM 5545 N N . THR A 1 716 ? 15.933 -7.049 9.795 1.00 57.41 716 THR A N 1
ATOM 5546 C CA . THR A 1 716 ? 15.420 -6.003 8.890 1.00 57.41 716 THR A CA 1
ATOM 5547 C C . THR A 1 716 ? 14.163 -5.325 9.431 1.00 57.41 716 THR A C 1
ATOM 5549 O O . THR A 1 716 ? 13.276 -5.989 9.967 1.00 57.41 716 THR A O 1
ATOM 5552 N N . GLU A 1 717 ? 14.040 -4.013 9.212 1.00 64.56 717 GLU A N 1
ATOM 5553 C CA . GLU A 1 717 ? 12.761 -3.298 9.317 1.00 64.56 717 GLU A CA 1
ATOM 5554 C C . GLU A 1 717 ? 11.714 -3.878 8.352 1.00 64.56 717 GLU A C 1
ATOM 5556 O O . GLU A 1 717 ? 12.055 -4.483 7.330 1.00 64.56 717 GLU A O 1
ATOM 5561 N N . ARG A 1 718 ? 10.419 -3.667 8.641 1.00 71.88 718 ARG A N 1
ATOM 5562 C CA . ARG A 1 718 ? 9.351 -4.137 7.749 1.00 71.88 718 ARG A CA 1
ATOM 5563 C C . ARG A 1 718 ? 9.459 -3.448 6.388 1.00 71.88 718 ARG A C 1
ATOM 5565 O O . ARG A 1 718 ? 9.349 -2.226 6.272 1.00 71.88 718 ARG A O 1
ATOM 5572 N N . CYS A 1 719 ? 9.586 -4.257 5.346 1.00 76.62 719 CYS A N 1
ATOM 5573 C CA . CYS A 1 719 ? 9.689 -3.786 3.985 1.00 76.62 719 CYS A CA 1
ATOM 5574 C C . CYS A 1 719 ? 8.314 -3.603 3.344 1.00 76.62 719 CYS A C 1
ATOM 5576 O O . CYS A 1 719 ? 7.590 -4.577 3.129 1.00 76.62 719 CYS A O 1
ATOM 5578 N N . ASN A 1 720 ? 7.952 -2.352 3.043 1.00 76.12 720 ASN A N 1
ATOM 5579 C CA . ASN A 1 720 ? 6.683 -2.002 2.396 1.00 76.12 720 ASN A CA 1
ATOM 5580 C C . ASN A 1 720 ? 6.778 -2.010 0.871 1.00 76.12 720 ASN A C 1
ATOM 5582 O O . ASN A 1 720 ? 5.793 -2.369 0.226 1.00 76.12 720 ASN A O 1
ATOM 5586 N N . TYR A 1 721 ? 7.947 -1.649 0.333 1.00 74.75 721 TYR A N 1
ATOM 5587 C CA . TYR A 1 721 ? 8.272 -1.691 -1.094 1.00 74.75 721 TYR A CA 1
ATOM 5588 C C . TYR A 1 721 ? 9.572 -2.474 -1.283 1.00 74.75 721 TYR A C 1
ATOM 5590 O O . TYR A 1 721 ? 10.591 -2.074 -0.719 1.00 74.75 721 TYR A O 1
ATOM 5598 N N . GLY A 1 722 ? 9.534 -3.579 -2.033 1.00 79.19 722 GLY A N 1
ATOM 5599 C CA . GLY A 1 722 ? 10.691 -4.469 -2.255 1.00 79.19 722 GLY A CA 1
ATOM 5600 C C . GLY A 1 722 ? 10.845 -4.956 -3.702 1.00 79.19 722 GLY A C 1
ATOM 5601 O O . GLY A 1 722 ? 11.547 -5.935 -3.969 1.00 79.19 722 GLY A O 1
ATOM 5602 N N . ASN A 1 723 ? 10.170 -4.291 -4.635 1.00 89.75 723 ASN A N 1
ATOM 5603 C CA . ASN A 1 723 ? 10.112 -4.637 -6.051 1.00 89.75 723 ASN A CA 1
ATOM 5604 C C . ASN A 1 723 ? 11.222 -4.005 -6.916 1.00 89.75 723 ASN A C 1
ATOM 5606 O O . ASN A 1 723 ? 12.000 -3.152 -6.479 1.00 89.75 723 ASN A O 1
ATOM 5610 N N . LEU A 1 724 ? 11.289 -4.439 -8.180 1.00 92.12 724 LEU A N 1
ATOM 5611 C CA . LEU A 1 724 ? 12.156 -3.879 -9.222 1.00 92.12 724 LEU A CA 1
ATOM 5612 C C . LEU A 1 724 ? 11.327 -3.251 -10.356 1.00 92.12 724 LEU A C 1
ATOM 5614 O O . LEU A 1 724 ? 10.520 -3.918 -10.996 1.00 92.12 724 LEU A O 1
ATOM 5618 N N . HIS A 1 725 ? 11.568 -1.979 -10.664 1.00 91.06 725 HIS A N 1
ATOM 5619 C CA . HIS A 1 725 ? 10.937 -1.248 -11.766 1.00 91.06 725 HIS A CA 1
ATOM 5620 C C . HIS A 1 725 ? 11.935 -1.023 -12.908 1.00 91.06 725 HIS A C 1
ATOM 5622 O O . HIS A 1 725 ? 12.846 -0.200 -12.810 1.00 91.06 725 HIS A O 1
ATOM 5628 N N . ILE A 1 726 ? 11.738 -1.721 -14.024 1.00 90.31 726 ILE A N 1
ATOM 5629 C CA . ILE A 1 726 ? 12.518 -1.589 -15.257 1.00 90.31 726 ILE A CA 1
ATOM 5630 C C . ILE A 1 726 ? 11.770 -0.640 -16.205 1.00 90.31 726 ILE A C 1
ATOM 5632 O O . ILE A 1 726 ? 10.798 -1.015 -16.859 1.00 90.31 726 ILE A O 1
ATOM 5636 N N . LYS A 1 727 ? 12.231 0.610 -16.302 1.00 87.75 727 LYS A N 1
ATOM 5637 C CA . LYS A 1 727 ? 11.689 1.636 -17.210 1.00 87.75 727 LYS A CA 1
ATOM 5638 C C . LYS A 1 727 ? 12.360 1.508 -18.585 1.00 87.75 727 LYS A C 1
ATOM 5640 O O . LYS A 1 727 ? 13.284 2.264 -18.915 1.00 87.75 727 LYS A O 1
ATOM 5645 N N . GLY A 1 728 ? 11.925 0.531 -19.376 1.00 83.50 728 GLY A N 1
ATOM 5646 C CA . GLY A 1 728 ? 12.493 0.226 -20.687 1.00 83.50 728 GLY A CA 1
ATOM 5647 C C . GLY A 1 728 ? 12.267 -1.220 -21.124 1.00 83.50 728 GLY A C 1
ATOM 5648 O O . GLY A 1 728 ? 11.132 -1.684 -21.146 1.00 83.50 728 GLY A O 1
ATOM 5649 N N . VAL A 1 729 ? 13.337 -1.916 -21.521 1.00 83.38 729 VAL A N 1
ATOM 5650 C CA . VAL A 1 729 ? 13.273 -3.270 -22.098 1.00 83.38 729 VAL A CA 1
ATOM 5651 C C . VAL A 1 729 ? 14.277 -4.193 -21.410 1.00 83.38 729 VAL A C 1
ATOM 5653 O O . VAL A 1 729 ? 15.448 -3.840 -21.300 1.00 83.38 729 VAL A O 1
ATOM 5656 N N . ALA A 1 730 ? 13.845 -5.390 -21.012 1.00 86.88 730 ALA A N 1
ATOM 5657 C CA . ALA A 1 730 ? 14.719 -6.469 -20.555 1.00 86.88 730 ALA A CA 1
ATOM 5658 C C . ALA A 1 730 ? 14.562 -7.701 -21.460 1.00 86.88 730 ALA A C 1
ATOM 5660 O O . ALA A 1 730 ? 13.451 -8.060 -21.855 1.00 86.88 730 ALA A O 1
ATOM 5661 N N . ILE A 1 731 ? 15.691 -8.312 -21.818 1.00 86.12 731 ILE A N 1
ATOM 5662 C CA . ILE A 1 731 ? 15.802 -9.399 -22.791 1.00 86.12 731 ILE A CA 1
ATOM 5663 C C . ILE A 1 731 ? 16.660 -10.508 -22.170 1.00 86.12 731 ILE A C 1
ATOM 5665 O O . ILE A 1 731 ? 17.877 -10.359 -22.046 1.00 86.12 731 ILE A O 1
ATOM 5669 N N . GLY A 1 732 ? 16.004 -11.588 -21.751 1.00 84.44 732 GLY A N 1
ATOM 5670 C CA . GLY A 1 732 ? 16.563 -12.670 -20.936 1.00 84.44 732 GLY A CA 1
ATOM 5671 C C . GLY A 1 732 ? 15.535 -13.140 -19.899 1.00 84.44 732 GLY A C 1
ATOM 5672 O O . GLY A 1 732 ? 14.540 -12.451 -19.672 1.00 84.44 732 GLY A O 1
ATOM 5673 N N . ASP A 1 733 ? 15.756 -14.299 -19.278 1.00 85.12 733 ASP A N 1
ATOM 5674 C CA . ASP A 1 733 ? 14.845 -14.838 -18.256 1.00 85.12 733 ASP A CA 1
ATOM 5675 C C . ASP A 1 733 ? 14.841 -13.978 -16.978 1.00 85.12 733 ASP A C 1
ATOM 5677 O O . ASP A 1 733 ? 15.894 -13.696 -16.410 1.00 85.12 733 ASP A O 1
ATOM 5681 N N . LEU A 1 734 ? 13.654 -13.572 -16.521 1.00 87.75 734 LEU A N 1
ATOM 5682 C CA . LEU A 1 734 ? 13.433 -12.779 -15.305 1.00 87.75 734 LEU A CA 1
ATOM 5683 C C . LEU A 1 734 ? 12.916 -13.609 -14.120 1.00 87.75 734 LEU A C 1
ATOM 5685 O O . LEU A 1 734 ? 12.741 -13.061 -13.030 1.00 87.75 734 LEU A O 1
ATOM 5689 N N . SER A 1 735 ? 12.687 -14.914 -14.297 1.00 85.31 735 SER A N 1
ATOM 5690 C CA . SER A 1 735 ? 12.047 -15.785 -13.302 1.00 85.31 735 SER A CA 1
ATOM 5691 C C . SER A 1 735 ? 12.776 -15.780 -11.956 1.00 85.31 735 SER A C 1
ATOM 5693 O O . SER A 1 735 ? 12.137 -15.721 -10.907 1.00 85.31 735 SER A O 1
ATOM 5695 N N . SER A 1 736 ? 14.116 -15.764 -11.960 1.00 89.69 736 SER A N 1
ATOM 5696 C CA . SER A 1 736 ? 14.904 -15.658 -10.722 1.00 89.69 736 SER A CA 1
ATOM 5697 C C . SER A 1 736 ? 14.766 -14.295 -10.036 1.00 89.69 736 SER A C 1
ATOM 5699 O O . SER A 1 736 ? 14.826 -14.245 -8.814 1.00 89.69 736 SER A O 1
ATOM 5701 N N . VAL A 1 737 ? 14.587 -13.198 -10.780 1.00 91.38 737 VAL A N 1
ATOM 5702 C CA . VAL A 1 737 ? 14.389 -11.858 -10.196 1.00 91.38 737 VAL A CA 1
ATOM 5703 C C . VAL A 1 737 ? 13.007 -11.765 -9.562 1.00 91.38 737 VAL A C 1
ATOM 5705 O O . VAL A 1 737 ? 12.893 -11.356 -8.410 1.00 91.38 737 VAL A O 1
ATOM 5708 N N . MET A 1 738 ? 11.973 -12.199 -10.290 1.00 89.19 738 MET A N 1
ATOM 5709 C CA . MET A 1 738 ? 10.597 -12.280 -9.796 1.00 89.19 738 MET A CA 1
ATOM 5710 C C . MET A 1 738 ? 10.530 -13.095 -8.506 1.00 89.19 738 MET A C 1
ATOM 5712 O O . MET A 1 738 ? 10.031 -12.601 -7.504 1.00 89.19 738 MET A O 1
ATOM 5716 N N . ASN A 1 739 ? 11.087 -14.308 -8.513 1.00 88.56 739 ASN A N 1
ATOM 5717 C CA . ASN A 1 739 ? 11.041 -15.215 -7.368 1.00 88.56 739 ASN A CA 1
ATOM 5718 C C . ASN A 1 739 ? 11.851 -14.746 -6.152 1.00 88.56 739 ASN A C 1
ATOM 5720 O O . ASN A 1 739 ? 11.617 -15.283 -5.069 1.00 88.56 739 ASN A O 1
ATOM 5724 N N . SER A 1 740 ? 12.749 -13.763 -6.293 1.00 89.81 740 SER A N 1
ATOM 5725 C CA . SER A 1 740 ? 13.437 -13.113 -5.168 1.00 89.81 740 SER A CA 1
ATOM 5726 C C . SER A 1 740 ? 12.699 -11.859 -4.681 1.00 89.81 740 SER A C 1
ATOM 5728 O O . SER A 1 740 ? 12.440 -11.732 -3.481 1.00 89.81 740 SER A O 1
ATOM 5730 N N . ARG A 1 741 ? 12.297 -10.968 -5.597 1.00 89.56 741 ARG A N 1
ATOM 5731 C CA . ARG A 1 741 ? 11.676 -9.670 -5.287 1.00 89.56 741 ARG A CA 1
ATOM 5732 C C . ARG A 1 741 ? 10.281 -9.800 -4.684 1.00 89.56 741 ARG A C 1
ATOM 5734 O O . ARG A 1 741 ? 9.523 -10.722 -4.989 1.00 89.56 741 ARG A O 1
ATOM 5741 N N . ARG A 1 742 ? 9.932 -8.837 -3.836 1.00 88.75 742 ARG A N 1
ATOM 5742 C CA . ARG A 1 742 ? 8.639 -8.784 -3.152 1.00 88.75 742 ARG A CA 1
ATOM 5743 C C . ARG A 1 742 ? 7.587 -8.079 -4.007 1.00 88.75 742 ARG A C 1
ATOM 5745 O O . ARG A 1 742 ? 7.887 -7.055 -4.611 1.00 88.75 742 ARG A O 1
ATOM 5752 N N . SER A 1 743 ? 6.373 -8.624 -4.019 1.00 89.06 743 SER A N 1
ATOM 5753 C CA . SER A 1 743 ? 5.170 -7.970 -4.533 1.00 89.06 743 SER A CA 1
ATOM 5754 C C . SER A 1 743 ? 4.354 -7.370 -3.386 1.00 89.06 743 SER A C 1
ATOM 5756 O O . SER A 1 743 ? 4.340 -7.899 -2.274 1.00 89.06 743 SER A O 1
ATOM 5758 N N . GLU A 1 744 ? 3.642 -6.276 -3.649 1.00 85.31 744 GLU A N 1
ATOM 5759 C CA . GLU A 1 744 ? 2.826 -5.596 -2.644 1.00 85.31 744 GLU A CA 1
ATOM 5760 C C . GLU A 1 744 ? 1.591 -4.899 -3.220 1.00 85.31 744 GLU A C 1
ATOM 5762 O O . GLU A 1 744 ? 1.624 -4.308 -4.288 1.00 85.31 744 GLU A O 1
ATOM 5767 N N . LEU A 1 745 ? 0.498 -4.891 -2.461 1.00 84.00 745 LEU A N 1
ATOM 5768 C CA . LEU A 1 745 ? -0.701 -4.090 -2.719 1.00 84.00 745 LEU A CA 1
ATOM 5769 C C . LEU A 1 745 ? -0.865 -3.049 -1.597 1.00 84.00 745 LEU A C 1
ATOM 5771 O O . LEU A 1 745 ? -1.898 -2.927 -0.938 1.00 84.00 745 LEU A O 1
ATOM 5775 N N . TYR A 1 746 ? 0.208 -2.305 -1.327 1.00 75.31 746 TYR A N 1
ATOM 5776 C CA . TYR A 1 746 ? 0.214 -1.256 -0.308 1.00 75.31 746 TYR A CA 1
ATOM 5777 C C . TYR A 1 746 ? -0.831 -0.171 -0.644 1.00 75.31 746 TYR A C 1
ATOM 5779 O O . TYR A 1 746 ? -1.005 0.199 -1.804 1.00 75.31 746 TYR A O 1
ATOM 5787 N N . THR A 1 747 ? -1.538 0.359 0.362 1.00 76.19 747 THR A N 1
ATOM 5788 C CA . THR A 1 747 ? -2.695 1.291 0.228 1.00 76.19 747 THR A CA 1
ATOM 5789 C C . THR A 1 747 ? -3.946 0.759 -0.500 1.00 76.19 747 THR A C 1
ATOM 5791 O O . THR A 1 747 ? -4.865 1.533 -0.762 1.00 76.19 747 THR A O 1
ATOM 5794 N N . TRP A 1 748 ? -4.047 -0.544 -0.777 1.00 81.81 748 TRP A N 1
ATOM 5795 C CA . TRP A 1 748 ? -5.172 -1.155 -1.502 1.00 81.81 748 TRP A CA 1
ATOM 5796 C C . TRP A 1 748 ? -6.585 -0.816 -0.983 1.00 81.81 748 TRP A C 1
ATOM 5798 O O . TRP A 1 748 ? -7.469 -0.486 -1.776 1.00 81.81 748 TRP A O 1
ATOM 5808 N N . PHE A 1 749 ? -6.816 -0.854 0.331 1.00 77.00 749 PHE A N 1
ATOM 5809 C CA . PHE A 1 749 ? -8.123 -0.548 0.934 1.00 77.00 749 PHE A CA 1
ATOM 5810 C C . PHE A 1 749 ? -8.393 0.960 1.090 1.00 77.00 749 PHE A C 1
ATOM 5812 O O . PHE A 1 749 ? -9.545 1.359 1.254 1.00 77.00 749 PHE A O 1
ATOM 5819 N N . ASN A 1 750 ? -7.373 1.811 0.916 1.00 69.62 750 ASN A N 1
ATOM 5820 C CA . ASN A 1 750 ? -7.518 3.274 0.881 1.00 69.62 750 ASN A CA 1
ATOM 5821 C C . ASN A 1 750 ? -8.045 3.766 -0.493 1.00 69.62 750 ASN A C 1
ATOM 5823 O O . ASN A 1 750 ? -8.276 4.958 -0.694 1.00 69.62 750 ASN A O 1
ATOM 5827 N N . ALA A 1 751 ? -8.225 2.857 -1.459 1.00 57.88 751 ALA A N 1
ATOM 5828 C CA . ALA A 1 751 ? -8.708 3.114 -2.816 1.00 57.88 751 ALA A CA 1
ATOM 5829 C C . ALA A 1 751 ? -10.167 2.642 -3.012 1.00 57.88 751 ALA A C 1
ATOM 5831 O O . ALA A 1 751 ? -10.470 1.905 -3.948 1.00 57.88 751 ALA A O 1
ATOM 5832 N N . SER A 1 752 ? -11.070 3.039 -2.111 1.00 50.78 752 SER A N 1
ATOM 5833 C CA . SER A 1 752 ? -12.419 2.462 -1.950 1.00 50.78 752 SER A CA 1
ATOM 5834 C C . SER A 1 752 ? -13.600 3.326 -2.442 1.00 50.78 752 SER A C 1
ATOM 5836 O O . SER A 1 752 ? -14.744 2.897 -2.334 1.00 50.78 752 SER A O 1
ATOM 5838 N N . SER A 1 753 ? -13.362 4.508 -3.027 1.00 44.50 753 SER A N 1
ATOM 5839 C CA . SER A 1 753 ? -14.413 5.333 -3.664 1.00 44.50 753 SER A CA 1
ATOM 5840 C C . SER A 1 753 ? -14.639 4.975 -5.146 1.00 44.50 753 SER A C 1
ATOM 5842 O O . SER A 1 753 ? -13.929 4.139 -5.698 1.00 44.50 753 SER A O 1
ATOM 5844 N N . ALA A 1 754 ? -15.562 5.644 -5.852 1.00 36.66 754 ALA A N 1
ATOM 5845 C CA . ALA A 1 754 ? -15.768 5.449 -7.302 1.00 36.66 754 ALA A CA 1
ATOM 5846 C C . ALA A 1 754 ? -14.543 5.836 -8.173 1.00 36.66 754 ALA A C 1
ATOM 5848 O O . ALA A 1 754 ? -14.390 5.372 -9.301 1.00 36.66 754 ALA A O 1
ATOM 5849 N N . ILE A 1 755 ? -13.626 6.650 -7.635 1.00 48.81 755 ILE A N 1
ATOM 5850 C CA . ILE A 1 755 ? -12.301 6.946 -8.222 1.00 48.81 755 ILE A CA 1
ATOM 5851 C C . ILE A 1 755 ? -11.299 5.800 -7.927 1.00 48.81 755 ILE A C 1
ATOM 5853 O O . ILE A 1 755 ? -10.244 5.680 -8.555 1.00 48.81 755 ILE A O 1
ATOM 5857 N N . GLY A 1 756 ? -11.637 4.937 -6.970 1.00 52.47 756 GLY A N 1
ATOM 5858 C CA . GLY A 1 756 ? -10.834 3.856 -6.414 1.00 52.47 756 GLY A CA 1
ATOM 5859 C C . GLY A 1 756 ? -10.524 2.708 -7.369 1.00 52.47 756 GLY A C 1
ATOM 5860 O O . GLY A 1 756 ? -9.406 2.209 -7.330 1.00 52.47 756 GLY A O 1
ATOM 5861 N N . THR A 1 757 ? -11.420 2.340 -8.292 1.00 58.69 757 THR A N 1
ATOM 5862 C CA . THR A 1 757 ? -11.180 1.234 -9.245 1.00 58.69 757 THR A CA 1
ATOM 5863 C C . THR A 1 757 ? -9.929 1.469 -10.100 1.00 58.69 757 THR A C 1
ATOM 5865 O O . THR A 1 757 ? -9.106 0.570 -10.257 1.00 58.69 757 THR A O 1
ATOM 5868 N N . LYS A 1 758 ? -9.716 2.708 -10.571 1.00 65.44 758 LYS A N 1
ATOM 5869 C CA . LYS A 1 758 ? -8.492 3.092 -11.302 1.00 65.44 758 LYS A CA 1
ATOM 5870 C C . LYS A 1 758 ? -7.255 3.080 -10.398 1.00 65.44 758 LYS A C 1
ATOM 5872 O O . LYS A 1 758 ? -6.214 2.578 -10.801 1.00 65.44 758 LYS A O 1
ATOM 5877 N N . LYS A 1 759 ? -7.382 3.556 -9.154 1.00 72.75 759 LYS A N 1
ATOM 5878 C CA . LYS A 1 759 ? -6.290 3.507 -8.165 1.00 72.75 759 LYS A CA 1
ATOM 5879 C C . LYS A 1 759 ? -5.895 2.066 -7.809 1.00 72.75 759 LYS A C 1
ATOM 5881 O O . LYS A 1 759 ? -4.708 1.790 -7.695 1.00 72.75 759 LYS A O 1
ATOM 5886 N N . LYS A 1 760 ? -6.852 1.141 -7.672 1.00 79.88 760 LYS A N 1
ATOM 5887 C CA . LYS A 1 760 ? -6.594 -0.292 -7.450 1.00 79.88 760 LYS A CA 1
ATOM 5888 C C . LYS A 1 760 ? -5.859 -0.926 -8.635 1.00 79.88 760 LYS A C 1
ATOM 5890 O O . LYS A 1 760 ? -4.867 -1.618 -8.420 1.00 79.88 760 LYS A O 1
ATOM 5895 N N . ALA A 1 761 ? -6.266 -0.614 -9.866 1.00 79.06 761 ALA A N 1
ATOM 5896 C CA . ALA A 1 761 ? -5.538 -1.020 -11.068 1.00 79.06 761 ALA A CA 1
ATOM 5897 C C . ALA A 1 761 ? -4.071 -0.528 -11.060 1.00 79.06 761 ALA A C 1
ATOM 5899 O O . ALA A 1 761 ? -3.152 -1.321 -11.270 1.00 79.06 761 ALA A O 1
ATOM 5900 N N . ASP A 1 762 ? -3.830 0.747 -10.733 1.00 78.69 762 ASP A N 1
ATOM 5901 C CA . ASP A 1 762 ? -2.469 1.287 -10.601 1.00 78.69 762 ASP A CA 1
ATOM 5902 C C . ASP A 1 762 ? -1.670 0.627 -9.461 1.00 78.69 762 ASP A C 1
ATOM 5904 O O . ASP A 1 762 ? -0.462 0.431 -9.603 1.00 78.69 762 ASP A O 1
ATOM 5908 N N . ILE A 1 763 ? -2.306 0.258 -8.343 1.00 82.25 763 ILE A N 1
ATOM 5909 C CA . ILE A 1 763 ? -1.646 -0.453 -7.232 1.00 82.25 763 ILE A CA 1
ATOM 5910 C C . ILE A 1 763 ? -1.185 -1.849 -7.673 1.00 82.25 763 ILE A C 1
ATOM 5912 O O . ILE A 1 763 ? -0.055 -2.213 -7.366 1.00 82.25 763 ILE A O 1
ATOM 5916 N N . ILE A 1 764 ? -1.987 -2.594 -8.445 1.00 84.00 764 ILE A N 1
ATOM 5917 C CA . ILE A 1 764 ? -1.571 -3.897 -9.005 1.00 84.00 764 ILE A CA 1
ATOM 5918 C C . ILE A 1 764 ? -0.361 -3.719 -9.934 1.00 84.00 764 ILE A C 1
ATOM 5920 O O . ILE A 1 764 ? 0.643 -4.407 -9.786 1.00 84.00 764 ILE A O 1
ATOM 5924 N N . VAL A 1 765 ? -0.414 -2.754 -10.859 1.00 82.75 765 VAL A N 1
ATOM 5925 C CA . VAL A 1 765 ? 0.685 -2.489 -11.808 1.00 82.75 765 VAL A CA 1
ATOM 5926 C C . VAL A 1 765 ? 1.986 -2.131 -11.098 1.00 82.75 765 VAL A C 1
ATOM 5928 O O . VAL A 1 765 ? 3.032 -2.706 -11.387 1.00 82.75 765 VAL A O 1
ATOM 5931 N N . ASN A 1 766 ? 1.933 -1.161 -10.186 1.00 84.38 766 ASN A N 1
ATOM 5932 C CA . ASN A 1 766 ? 3.123 -0.665 -9.501 1.00 84.38 766 ASN A CA 1
ATOM 5933 C C . ASN A 1 766 ? 3.602 -1.600 -8.382 1.00 84.38 766 ASN A C 1
ATOM 5935 O O . ASN A 1 766 ? 4.727 -1.437 -7.920 1.00 84.38 766 ASN A O 1
ATOM 5939 N N . GLY A 1 767 ? 2.758 -2.547 -7.966 1.00 85.94 767 GLY A N 1
ATOM 5940 C CA . GLY A 1 767 ? 2.973 -3.508 -6.889 1.00 85.94 767 GLY A CA 1
ATOM 5941 C C . GLY A 1 767 ? 3.567 -4.856 -7.303 1.00 85.94 767 GLY A C 1
ATOM 5942 O O . GLY A 1 767 ? 3.850 -5.686 -6.439 1.00 85.94 767 GLY A O 1
ATOM 5943 N N . ALA A 1 768 ? 3.770 -5.096 -8.600 1.00 88.75 768 ALA A N 1
ATOM 5944 C CA . ALA A 1 768 ? 4.429 -6.303 -9.099 1.00 88.75 768 ALA A CA 1
ATOM 5945 C C . ALA A 1 768 ? 5.852 -6.452 -8.536 1.00 88.75 768 ALA A C 1
ATOM 5947 O O . ALA A 1 768 ? 6.560 -5.453 -8.414 1.00 88.75 768 ALA A O 1
ATOM 5948 N N . SER A 1 769 ? 6.303 -7.690 -8.280 1.00 90.38 769 SER A N 1
ATOM 5949 C CA . SER A 1 769 ? 7.697 -7.989 -7.895 1.00 90.38 769 SER A CA 1
ATOM 5950 C C . SER A 1 769 ? 8.688 -7.446 -8.923 1.00 90.38 769 SER A C 1
ATOM 5952 O O . SER A 1 769 ? 9.760 -6.948 -8.569 1.00 90.38 769 SER A O 1
ATOM 5954 N N . VAL A 1 770 ? 8.313 -7.516 -10.205 1.00 90.31 770 VAL A N 1
ATOM 5955 C CA . VAL A 1 770 ? 9.009 -6.834 -11.296 1.00 90.31 770 VAL A CA 1
ATOM 5956 C C . VAL A 1 770 ? 7.989 -6.122 -12.189 1.00 90.31 770 VAL A C 1
ATOM 5958 O O . VAL A 1 770 ? 7.084 -6.750 -12.736 1.00 90.31 770 VAL A O 1
ATOM 5961 N N . LEU A 1 771 ? 8.150 -4.813 -12.376 1.00 88.31 771 LEU A N 1
ATOM 5962 C CA . LEU A 1 771 ? 7.389 -4.022 -13.346 1.00 88.31 771 LEU A CA 1
ATOM 5963 C C . LEU A 1 771 ? 8.290 -3.651 -14.525 1.00 88.31 771 LEU A C 1
ATOM 5965 O O . LEU A 1 771 ? 9.265 -2.922 -14.352 1.00 88.31 771 LEU A O 1
ATOM 5969 N N . LEU A 1 772 ? 7.939 -4.098 -15.730 1.00 85.00 772 LEU A N 1
ATOM 5970 C CA . LEU A 1 772 ? 8.520 -3.614 -16.980 1.00 85.00 772 LEU A CA 1
ATOM 5971 C C . LEU A 1 772 ? 7.582 -2.569 -17.576 1.00 85.00 772 LEU A C 1
ATOM 5973 O O . LEU A 1 772 ? 6.519 -2.907 -18.090 1.00 85.00 772 LEU A O 1
ATOM 5977 N N . GLU A 1 773 ? 7.965 -1.298 -17.533 1.00 81.94 773 GLU A N 1
ATOM 5978 C CA . GLU A 1 773 ? 7.151 -0.213 -18.077 1.00 81.94 773 GLU A CA 1
ATOM 5979 C C . GLU A 1 773 ? 7.847 0.470 -19.252 1.00 81.94 773 GLU A C 1
ATOM 5981 O O . GLU A 1 773 ? 9.007 0.887 -19.167 1.00 81.94 773 GLU A O 1
ATOM 5986 N N . TYR A 1 774 ? 7.100 0.636 -20.344 1.00 75.12 774 TYR A N 1
ATOM 5987 C CA . TYR A 1 774 ? 7.511 1.451 -21.475 1.00 75.12 774 TYR A CA 1
ATOM 5988 C C . TYR A 1 774 ? 7.888 2.864 -21.020 1.00 75.12 774 TYR A C 1
ATOM 5990 O O . TYR A 1 774 ? 7.095 3.583 -20.417 1.00 75.12 774 TYR A O 1
ATOM 5998 N N . ASN A 1 775 ? 9.098 3.287 -21.370 1.00 71.88 775 ASN A N 1
ATOM 5999 C CA . ASN A 1 775 ? 9.628 4.592 -21.012 1.00 71.88 775 ASN A CA 1
ATOM 6000 C C . ASN A 1 775 ? 9.651 5.511 -22.251 1.00 71.88 775 ASN A C 1
ATOM 6002 O O . ASN A 1 775 ? 10.537 5.346 -23.090 1.00 71.88 775 ASN A O 1
ATOM 6006 N N . PRO A 1 776 ? 8.752 6.509 -22.384 1.00 64.25 776 PRO A N 1
ATOM 6007 C CA . PRO A 1 776 ? 8.782 7.445 -23.512 1.00 64.25 776 PRO A CA 1
ATOM 6008 C C . PRO A 1 776 ? 10.118 8.199 -23.625 1.00 64.25 776 PRO A C 1
ATOM 6010 O O . PRO A 1 776 ? 10.626 8.406 -24.725 1.00 64.25 776 PRO A O 1
ATOM 6013 N N . SER A 1 777 ? 10.744 8.533 -22.488 1.00 62.62 777 SER A N 1
ATOM 6014 C CA . SER A 1 777 ? 12.037 9.233 -22.456 1.00 62.62 777 SER A CA 1
ATOM 6015 C C . SER A 1 777 ? 13.224 8.368 -22.901 1.00 62.62 777 SER A C 1
ATOM 6017 O O . SER A 1 777 ? 14.266 8.914 -23.258 1.00 62.62 777 SER A O 1
ATOM 6019 N N . LEU A 1 778 ? 13.077 7.035 -22.927 1.00 63.19 778 LEU A N 1
ATOM 6020 C CA . LEU A 1 778 ? 14.070 6.127 -23.513 1.00 63.19 778 LEU A CA 1
ATOM 6021 C C . LEU A 1 778 ? 14.149 6.305 -25.030 1.00 63.19 778 LEU A C 1
ATOM 6023 O O . LEU A 1 778 ? 15.238 6.280 -25.590 1.00 63.19 778 LEU A O 1
ATOM 6027 N N . TRP A 1 779 ? 13.003 6.517 -25.677 1.00 61.31 779 TRP A N 1
ATOM 6028 C CA . TRP A 1 779 ? 12.909 6.644 -27.131 1.00 61.31 779 TRP A CA 1
ATOM 6029 C C . TRP A 1 779 ? 13.220 8.056 -27.629 1.00 61.31 779 TRP A C 1
ATOM 6031 O O . TRP A 1 779 ? 13.766 8.195 -28.715 1.00 61.31 779 TRP A O 1
ATOM 6041 N N . GLY A 1 780 ? 12.968 9.088 -26.815 1.00 61.56 780 GLY A N 1
ATOM 6042 C CA . GLY A 1 780 ? 13.437 10.450 -27.099 1.00 61.56 780 GLY A CA 1
ATOM 6043 C C . GLY A 1 780 ? 14.949 10.657 -26.909 1.00 61.56 780 GLY A C 1
ATOM 6044 O O . GLY A 1 780 ? 15.503 11.595 -27.464 1.00 61.56 780 GLY A O 1
ATOM 6045 N N . ASN A 1 781 ? 15.626 9.800 -26.132 1.00 71.81 781 ASN A N 1
ATOM 6046 C CA . ASN A 1 781 ? 17.070 9.872 -25.866 1.00 71.81 781 ASN A CA 1
ATOM 6047 C C . ASN A 1 781 ? 17.684 8.463 -25.796 1.00 71.81 781 ASN A C 1
ATOM 6049 O O . ASN A 1 781 ? 18.078 7.984 -24.720 1.00 71.81 781 ASN A O 1
ATOM 6053 N N . LEU A 1 782 ? 17.746 7.801 -26.956 1.00 78.62 782 LEU A N 1
ATOM 6054 C CA . LEU A 1 782 ? 18.227 6.426 -27.081 1.00 78.62 782 LEU A CA 1
ATOM 6055 C C . LEU A 1 782 ? 19.711 6.269 -26.692 1.00 78.62 782 LEU A C 1
ATOM 6057 O O . LEU A 1 782 ? 20.544 7.112 -27.039 1.00 78.62 782 LEU A O 1
ATOM 6061 N N . PRO A 1 783 ? 20.088 5.167 -26.013 1.00 86.06 783 PRO A N 1
ATOM 6062 C CA . PRO A 1 783 ? 21.488 4.820 -25.796 1.00 86.06 783 PRO A CA 1
ATOM 6063 C C . PRO A 1 783 ? 22.252 4.670 -27.126 1.00 86.06 783 PRO A C 1
ATOM 6065 O O . PRO A 1 783 ? 21.720 4.087 -28.077 1.00 86.06 783 PRO A O 1
ATOM 6068 N N . PRO A 1 784 ? 23.512 5.136 -27.233 1.00 87.50 784 PRO A N 1
ATOM 6069 C CA . PRO A 1 784 ? 24.250 5.098 -28.494 1.00 87.50 784 PRO A CA 1
ATOM 6070 C C . PRO A 1 784 ? 24.378 3.685 -29.092 1.00 87.50 784 PRO A C 1
ATOM 6072 O O . PRO A 1 784 ? 25.001 2.798 -28.507 1.00 87.50 784 PRO A O 1
ATOM 6075 N N . GLY A 1 785 ? 23.822 3.493 -30.291 1.00 82.62 785 GLY A N 1
ATOM 6076 C CA . GLY A 1 785 ? 23.801 2.207 -31.003 1.00 82.62 785 GLY A CA 1
ATOM 6077 C C . GLY A 1 785 ? 22.530 1.369 -30.798 1.00 82.62 785 GLY A C 1
ATOM 6078 O O . GLY A 1 785 ? 22.376 0.360 -31.478 1.00 82.62 785 GLY A O 1
ATOM 6079 N N . ALA A 1 786 ? 21.594 1.785 -29.935 1.00 83.12 786 ALA A N 1
ATOM 6080 C CA . ALA A 1 786 ? 20.323 1.078 -29.731 1.00 83.12 786 ALA A CA 1
ATOM 6081 C C . ALA A 1 786 ? 19.454 0.988 -31.005 1.00 83.12 786 ALA A C 1
ATOM 6083 O O . ALA A 1 786 ? 18.705 0.025 -31.165 1.00 83.12 786 ALA A O 1
ATOM 6084 N N . GLU A 1 787 ? 19.615 1.928 -31.943 1.00 77.62 787 GLU A N 1
ATOM 6085 C CA . GLU A 1 787 ? 18.945 1.936 -33.256 1.00 77.62 787 GLU A CA 1
ATOM 6086 C C . GLU A 1 787 ? 19.107 0.617 -34.031 1.00 77.62 787 GLU A C 1
ATOM 6088 O O . GLU A 1 787 ? 18.196 0.168 -34.727 1.00 77.62 787 GLU A O 1
ATOM 6093 N N . GLU A 1 788 ? 20.257 -0.049 -33.877 1.00 78.31 788 GLU A N 1
ATOM 6094 C CA . GLU A 1 788 ? 20.575 -1.311 -34.561 1.00 78.31 788 GLU A CA 1
ATOM 6095 C C . GLU A 1 788 ? 19.708 -2.485 -34.069 1.00 78.31 788 GLU A C 1
ATOM 6097 O O . GLU A 1 788 ? 19.605 -3.510 -34.743 1.00 78.31 788 GLU A O 1
ATOM 6102 N N . PHE A 1 789 ? 19.028 -2.315 -32.932 1.00 73.19 789 PHE A N 1
ATOM 6103 C CA . PHE A 1 789 ? 18.106 -3.285 -32.349 1.00 73.19 789 PHE A CA 1
ATOM 6104 C C . PHE A 1 789 ? 16.629 -2.937 -32.580 1.00 73.19 789 PHE A C 1
ATOM 6106 O O . PHE A 1 789 ? 15.776 -3.715 -32.161 1.00 73.19 789 PHE A O 1
ATOM 6113 N N . ASN A 1 790 ? 16.288 -1.841 -33.275 1.00 67.88 790 ASN A N 1
ATOM 6114 C CA . ASN A 1 790 ? 14.901 -1.361 -33.424 1.00 67.88 790 ASN A CA 1
ATOM 6115 C C . ASN A 1 790 ? 13.890 -2.456 -33.830 1.00 67.88 790 ASN A C 1
ATOM 6117 O O . ASN A 1 790 ? 12.824 -2.546 -33.226 1.00 67.88 790 ASN A O 1
ATOM 6121 N N . LYS A 1 791 ? 14.239 -3.343 -34.777 1.00 62.50 791 LYS A N 1
ATOM 6122 C CA . LYS A 1 791 ? 13.384 -4.483 -35.184 1.00 62.50 791 LYS A CA 1
ATOM 6123 C C . LYS A 1 791 ? 13.195 -5.536 -34.086 1.00 62.50 791 LYS A C 1
ATOM 6125 O O . LYS A 1 791 ? 12.130 -6.128 -33.974 1.00 62.50 791 LYS A O 1
ATOM 6130 N N . ALA A 1 792 ? 14.222 -5.787 -33.277 1.00 63.34 792 ALA A N 1
ATOM 6131 C CA . ALA A 1 792 ? 14.146 -6.738 -32.170 1.00 63.34 792 ALA A CA 1
ATOM 6132 C C . ALA A 1 792 ? 13.419 -6.142 -30.948 1.00 63.34 792 ALA A C 1
ATOM 6134 O O . ALA A 1 792 ? 12.759 -6.862 -30.203 1.00 63.34 792 ALA A O 1
ATOM 6135 N N . LEU A 1 793 ? 13.494 -4.818 -30.778 1.00 64.94 793 LEU A N 1
ATOM 6136 C CA . LEU A 1 793 ? 12.784 -4.066 -29.742 1.00 64.94 793 LEU A CA 1
ATOM 6137 C C . LEU A 1 793 ? 11.313 -3.785 -30.107 1.00 64.94 793 LEU A C 1
ATOM 6139 O O . LEU A 1 793 ? 10.518 -3.475 -29.224 1.00 64.94 793 LEU A O 1
ATOM 6143 N N . GLU A 1 794 ? 10.917 -3.932 -31.375 1.00 62.50 794 GLU A N 1
ATOM 6144 C CA . GLU A 1 794 ? 9.535 -3.741 -31.845 1.00 62.50 794 GLU A CA 1
ATOM 6145 C C . GLU A 1 794 ? 8.527 -4.643 -31.104 1.00 62.50 794 GLU A C 1
ATOM 6147 O O . GLU A 1 794 ? 7.412 -4.218 -30.802 1.00 62.50 794 GLU A O 1
ATOM 6152 N N . VAL A 1 795 ? 8.951 -5.852 -30.716 1.00 58.25 795 VAL A N 1
ATOM 6153 C CA . VAL A 1 795 ? 8.176 -6.823 -29.914 1.00 58.25 795 VAL A CA 1
ATOM 6154 C C . VAL A 1 795 ? 7.854 -6.307 -28.498 1.00 58.25 795 VAL A C 1
ATOM 6156 O O . VAL A 1 795 ? 6.960 -6.836 -27.840 1.00 58.25 795 VAL A O 1
ATOM 6159 N N . TYR A 1 796 ? 8.554 -5.265 -28.039 1.00 55.53 796 TYR A N 1
ATOM 6160 C CA . TYR A 1 796 ? 8.349 -4.585 -26.755 1.00 55.53 796 TYR A CA 1
ATOM 6161 C C . TYR A 1 796 ? 7.746 -3.173 -26.911 1.00 55.53 796 TYR A C 1
ATOM 6163 O O . TYR A 1 796 ? 7.465 -2.513 -25.911 1.00 55.53 796 TYR A O 1
ATOM 6171 N N . ARG A 1 797 ? 7.541 -2.699 -28.152 1.00 52.53 797 ARG A N 1
ATOM 6172 C CA . ARG A 1 797 ? 6.783 -1.471 -28.468 1.00 52.53 797 ARG A CA 1
ATOM 6173 C C . ARG A 1 797 ? 5.281 -1.737 -28.655 1.00 52.53 797 ARG A C 1
ATOM 6175 O O . ARG A 1 797 ? 4.502 -0.790 -28.582 1.00 52.53 797 ARG A O 1
ATOM 6182 N N . LYS A 1 798 ? 4.907 -2.992 -28.923 1.00 46.66 798 LYS A N 1
ATOM 6183 C CA . LYS A 1 798 ? 3.532 -3.514 -28.992 1.00 46.66 798 LYS A CA 1
ATOM 6184 C C . LYS A 1 798 ? 3.136 -4.079 -27.626 1.00 46.66 798 LYS A C 1
ATOM 6186 O O . LYS A 1 798 ? 2.086 -3.640 -27.112 1.00 46.66 798 LYS A O 1
#

Secondary structure (DSSP, 8-state):
-EE---SS--EEEEEEE-SS-EEEEEE-SS-PPTT----EE-------TT-S-EEEEEEE--TTSS--EEEEEEE----PPP--EEEEEEESSSS-TT---SEEE--TTPEEEEEEEEE--SS-BSEEEEEEE--TTEEEE--TTSTTBTTT-EEE--TT-SS--EEEEEEEEE-SSSS-EEEEEEEEEES-B-TT-EEEEEEEEEESSSEEEEEEEEEEETTEEEEEEEEEEEE---------------------S-SSS--SS-S-BSSSSEEPPTT-B-BTT-TT-B-GGGTTPEEPTTS-EEBTTBPPBSS--TT--EEEETTS-EEE----GGGTTT--HHHHHHHHHHHEE---TTSB--GGGBT-EEGGG-EEEEEEE-SSTTT--EEEEEEEESS-TT-PBPTTSPBP-HHHHHHHHHHH--STTSTTGGGS----TTTTT---SS----S----EEEETTTSTT-EEESSSEEEPS------EEEEEEEEEEEEE-BEEEEE-TTS-EEEEEPSPEEEEEEEEEEEEEEE---EEEEBTTBS-S--SS--TTEE-TTS-BHHHHHSTT----TTTTPPPTTHHHHHHHHHHHHHHH-EEEETTEEE-TTS-EEEE--SEEEHHHHH-S--S-EEEEE-STT-EEEEES-EEEEEEEEESS-EEEE-TT-SS--GGG-S-SEEEEEEEEETT-EEEES---TT-SSS----S---EEEEEEEES--HHHHHHSPP--TTGGG--STTHHHHHHHHHHHHSSEEEE--HHHHHSPPTTGGGGHHHHGGGT-

pLDDT: mean 73.52, std 16.48, range [21.25, 97.25]

Radius of gyration: 34.36 Å; Cα contacts (8 Å, |Δi|>4): 1832; chains: 1; bounding box: 82×76×117 Å